Protein AF-0000000084394132 (afdb_homodimer)

InterPro domains:
  IPR012148 Aromatic prenyltransferase DMATS-type, fungi [PIRSF000509] (45-466)
  IPR017795 Aromatic prenyltransferase, NscD-like [PF11991] (63-429)
  IPR017795 Aromatic prenyltransferase, NscD-like [PTHR40627] (34-469)
  IPR017795 Aromatic prenyltransferase, NscD-like [TIGR03429] (52-465)
  IPR017795 Aromatic prenyltransferase, NscD-like [cd13929] (66-468)
  IPR033964 Aromatic prenyltransferase [SFLDS00036] (50-475)

Nearest PDB structures (foldseek):
  9iia-assembly1_A-2  TM=9.005E-01  e=2.130E-39  Fusarium tricinctum
  8daz-assembly3_C  TM=9.308E-01  e=4.602E-33  Fusarium fujikuroi
  8daz-assembly1_A  TM=9.105E-01  e=2.327E-33  Fusarium fujikuroi
  8db0-assembly2_B  TM=9.227E-01  e=5.677E-33  Fusarium fujikuroi
  4ld7-assembly3_K  TM=8.668E-01  e=6.028E-23  Aspergillus fischeri

Structure (mmCIF, N/CA/C/O backbone):
data_AF-0000000084394132-model_v1
#
loop_
_entity.id
_entity.type
_entity.pdbx_description
1 polymer 'Dimethylallyl tryptophan synthase 1'
#
loop_
_atom_site.group_PDB
_atom_site.id
_atom_site.type_symbol
_atom_site.label_atom_id
_atom_site.label_alt_id
_atom_site.label_comp_id
_atom_site.label_asym_id
_atom_site.label_entity_id
_atom_site.label_seq_id
_atom_site.pdbx_PDB_ins_code
_atom_site.Cartn_x
_atom_site.Cartn_y
_atom_site.Cartn_z
_atom_site.occupancy
_atom_site.B_iso_or_equiv
_atom_site.auth_seq_id
_atom_site.auth_comp_id
_atom_site.auth_asym_id
_atom_site.auth_atom_id
_atom_site.pdbx_PDB_model_num
ATOM 1 N N . MET A 1 1 ? 49.688 32.594 36.031 1 22.62 1 MET A N 1
ATOM 2 C CA . MET A 1 1 ? 49.781 32.875 34.594 1 22.62 1 MET A CA 1
ATOM 3 C C . MET A 1 1 ? 49.219 31.719 33.781 1 22.62 1 MET A C 1
ATOM 5 O O . MET A 1 1 ? 49.969 30.828 33.375 1 22.62 1 MET A O 1
ATOM 9 N N . MET A 1 2 ? 48.125 31.141 34.156 1 24.2 2 MET A N 1
ATOM 10 C CA . MET A 1 2 ? 47.5 29.875 33.812 1 24.2 2 MET A CA 1
ATOM 11 C C . MET A 1 2 ? 47.125 29.844 32.344 1 24.2 2 MET A C 1
ATOM 13 O O . MET A 1 2 ? 46.438 30.75 31.844 1 24.2 2 MET A O 1
ATOM 17 N N . GLU A 1 3 ? 47.969 29.25 31.5 1 19.81 3 GLU A N 1
ATOM 18 C CA . GLU A 1 3 ? 48 29.156 30.047 1 19.81 3 GLU A CA 1
ATOM 19 C C . GLU A 1 3 ? 46.688 28.609 29.484 1 19.81 3 GLU A C 1
ATOM 21 O O . GLU A 1 3 ? 46.156 27.625 30.016 1 19.81 3 GLU A O 1
ATOM 26 N N . ALA A 1 4 ? 45.938 29.469 28.688 1 22.06 4 ALA A N 1
ATOM 27 C CA . ALA A 1 4 ? 44.688 29.438 27.953 1 22.06 4 ALA A CA 1
ATOM 28 C C . ALA A 1 4 ? 44.656 28.281 26.953 1 22.06 4 ALA A C 1
ATOM 30 O O . ALA A 1 4 ? 45.469 28.25 26.031 1 22.06 4 ALA A O 1
ATOM 31 N N . THR A 1 5 ? 44.469 27.078 27.422 1 23.95 5 THR A N 1
ATOM 32 C CA . THR A 1 5 ? 44.469 25.875 26.594 1 23.95 5 THR A CA 1
ATOM 33 C C . THR A 1 5 ? 43.594 26.078 25.359 1 23.95 5 THR A C 1
ATOM 35 O O . THR A 1 5 ? 42.5 26.625 25.453 1 23.95 5 THR A O 1
ATOM 38 N N . SER A 1 6 ? 44.188 26.109 24.156 1 23.19 6 SER A N 1
ATOM 39 C CA . SER A 1 6 ? 43.812 26.328 22.766 1 23.19 6 SER A CA 1
ATOM 40 C C . SER A 1 6 ? 42.625 25.453 22.359 1 23.19 6 SER A C 1
ATOM 42 O O . SER A 1 6 ? 42.656 24.234 22.562 1 23.19 6 SER A O 1
ATOM 44 N N . THR A 1 7 ? 41.375 26.016 22.312 1 24.06 7 THR A N 1
ATOM 45 C CA . THR A 1 7 ? 40.062 25.531 21.953 1 24.06 7 THR A CA 1
ATOM 46 C C . THR A 1 7 ? 40.062 24.922 20.547 1 24.06 7 THR A C 1
ATOM 48 O O . THR A 1 7 ? 40.406 25.594 19.578 1 24.06 7 THR A O 1
ATOM 51 N N . ASP A 1 8 ? 40.438 23.672 20.422 1 22.8 8 ASP A N 1
ATOM 52 C CA . ASP A 1 8 ? 40.562 22.875 19.203 1 22.8 8 ASP A CA 1
ATOM 53 C C . ASP A 1 8 ? 39.344 23.078 18.297 1 22.8 8 ASP A C 1
ATOM 55 O O . ASP A 1 8 ? 38.188 22.938 18.734 1 22.8 8 ASP A O 1
ATOM 59 N N . GLN A 1 9 ? 39.375 23.891 17.203 1 22.36 9 GLN A N 1
ATOM 60 C CA . GLN A 1 9 ? 38.469 24.312 16.141 1 22.36 9 GLN A CA 1
ATOM 61 C C . GLN A 1 9 ? 37.938 23.109 15.367 1 22.36 9 GLN A C 1
ATOM 63 O O . GLN A 1 9 ? 38.719 22.297 14.867 1 22.36 9 GLN A O 1
ATOM 68 N N . PHE A 1 10 ? 36.844 22.531 15.766 1 23.08 10 PHE A N 1
ATOM 69 C CA . PHE A 1 10 ? 36.188 21.406 15.109 1 23.08 10 PHE A CA 1
ATOM 70 C C . PHE A 1 10 ? 36.031 21.672 13.617 1 23.08 10 PHE A C 1
ATOM 72 O O . PHE A 1 10 ? 35.531 22.734 13.219 1 23.08 10 PHE A O 1
ATOM 79 N N . PRO A 1 11 ? 36.844 21.125 12.742 1 24.45 11 PRO A N 1
ATOM 80 C CA . PRO A 1 11 ? 36.812 21.375 11.297 1 24.45 11 PRO A CA 1
ATOM 81 C C . PRO A 1 11 ? 35.438 21.172 10.688 1 24.45 11 PRO A C 1
ATOM 83 O O . PRO A 1 11 ? 34.719 20.25 11.086 1 24.45 11 PRO A O 1
ATOM 86 N N . LEU A 1 12 ? 34.812 22.234 10.164 1 23.97 12 LEU A N 1
ATOM 87 C CA . LEU A 1 12 ? 33.531 22.391 9.453 1 23.97 12 LEU A CA 1
ATOM 88 C C . LEU A 1 12 ? 33.5 21.5 8.219 1 23.97 12 LEU A C 1
ATOM 90 O O . LEU A 1 12 ? 34.375 21.578 7.359 1 23.97 12 LEU A O 1
ATOM 94 N N . TRP A 1 13 ? 33.125 20.219 8.391 1 22.02 13 TRP A N 1
ATOM 95 C CA . TRP A 1 13 ? 33 19.297 7.273 1 22.02 13 TRP A CA 1
ATOM 96 C C . TRP A 1 13 ? 32.188 19.922 6.137 1 22.02 13 TRP A C 1
ATOM 98 O O . TRP A 1 13 ? 31.094 20.422 6.359 1 22.02 13 TRP A O 1
ATOM 108 N N . ASP A 1 14 ? 32.812 20.422 5.098 1 23.72 14 ASP A N 1
ATOM 109 C CA . ASP A 1 14 ? 32.312 21.031 3.869 1 23.72 14 ASP A CA 1
ATOM 110 C C . ASP A 1 14 ? 31.469 20.031 3.076 1 23.72 14 ASP A C 1
ATOM 112 O O . ASP A 1 14 ? 31.969 18.984 2.656 1 23.72 14 ASP A O 1
ATOM 116 N N . SER A 1 15 ? 30.281 19.812 3.432 1 22.33 15 SER A N 1
ATOM 117 C CA . SER A 1 15 ? 29.438 18.906 2.648 1 22.33 15 SER A CA 1
ATOM 118 C C . SER A 1 15 ? 29.375 19.344 1.186 1 22.33 15 SER A C 1
ATOM 120 O O . SER A 1 15 ? 29.109 20.516 0.887 1 22.33 15 SER A O 1
ATOM 122 N N . PRO A 1 16 ? 30.125 18.703 0.21 1 23.73 16 PRO A N 1
ATOM 123 C CA . PRO A 1 16 ? 30.344 19.125 -1.18 1 23.73 16 PRO A CA 1
ATOM 124 C C . PRO A 1 16 ? 29.031 19.312 -1.941 1 23.73 16 PRO A C 1
ATOM 126 O O . PRO A 1 16 ? 29.047 19.625 -3.135 1 23.73 16 PRO A O 1
ATOM 129 N N . PHE A 1 17 ? 28.062 18.625 -1.568 1 24.53 17 PHE A N 1
ATOM 130 C CA . PHE A 1 17 ? 26.969 18.516 -2.541 1 24.53 17 PHE A CA 1
ATOM 131 C C . PHE A 1 17 ? 26.281 19.859 -2.723 1 24.53 17 PHE A C 1
ATOM 133 O O . PHE A 1 17 ? 25.328 20.172 -1.999 1 24.53 17 PHE A O 1
ATOM 140 N N . ARG A 1 18 ? 27 20.984 -2.932 1 20.28 18 ARG A N 1
ATOM 141 C CA . ARG A 1 18 ? 26.484 22.359 -2.986 1 20.28 18 ARG A CA 1
ATOM 142 C C . ARG A 1 18 ? 25.406 22.484 -4.055 1 20.28 18 ARG A C 1
ATOM 144 O O . ARG A 1 18 ? 24.422 23.203 -3.867 1 20.28 18 ARG A O 1
ATOM 151 N N . GLY A 1 19 ? 25.766 22.219 -5.312 1 19.81 19 GLY A N 1
ATOM 152 C CA . GLY A 1 19 ? 25.422 23.188 -6.344 1 19.81 19 GLY A CA 1
ATOM 153 C C . GLY A 1 19 ? 23.953 23.172 -6.703 1 19.81 19 GLY A C 1
ATOM 154 O O . GLY A 1 19 ? 23.328 24.234 -6.812 1 19.81 19 GLY A O 1
ATOM 155 N N . LYS A 1 20 ? 23.516 22.125 -7.406 1 23.83 20 LYS A N 1
ATOM 156 C CA . LYS A 1 20 ? 22.578 22.375 -8.508 1 23.83 20 LYS A CA 1
ATOM 157 C C . LYS A 1 20 ? 21.156 22.578 -7.984 1 23.83 20 LYS A C 1
ATOM 159 O O . LYS A 1 20 ? 20.188 22.156 -8.625 1 23.83 20 LYS A O 1
ATOM 164 N N . THR A 1 21 ? 21.047 22.875 -6.746 1 21.09 21 THR A N 1
ATOM 165 C CA . THR A 1 21 ? 19.703 22.625 -6.258 1 21.09 21 THR A CA 1
ATOM 166 C C . THR A 1 21 ? 18.719 23.656 -6.801 1 21.09 21 THR A C 1
ATOM 168 O O . THR A 1 21 ? 17.547 23.656 -6.449 1 21.09 21 THR A O 1
ATOM 171 N N . LYS A 1 22 ? 19.297 24.875 -7.246 1 19.45 22 LYS A N 1
ATOM 172 C CA . LYS A 1 22 ? 18.391 25.969 -6.973 1 19.45 22 LYS A CA 1
ATOM 173 C C . LYS A 1 22 ? 17.078 25.812 -7.75 1 19.45 22 LYS A C 1
ATOM 175 O O . LYS A 1 22 ? 15.992 25.938 -7.18 1 19.45 22 LYS A O 1
ATOM 180 N N . SER A 1 23 ? 17.125 26.359 -9.016 1 21.06 23 SER A N 1
ATOM 181 C CA . SER A 1 23 ? 16.234 27.344 -9.617 1 21.06 23 SER A CA 1
ATOM 182 C C . SER A 1 23 ? 14.984 26.672 -10.188 1 21.06 23 SER A C 1
ATOM 184 O O . SER A 1 23 ? 14.125 27.344 -10.773 1 21.06 23 SER A O 1
ATOM 186 N N . TRP A 1 24 ? 15.086 25.375 -10.195 1 23.47 24 TRP A N 1
ATOM 187 C CA . TRP A 1 24 ? 14.141 24.906 -11.211 1 23.47 24 TRP A CA 1
ATOM 188 C C . TRP A 1 24 ? 12.703 25.094 -10.742 1 23.47 24 TRP A C 1
ATOM 190 O O . TRP A 1 24 ? 11.766 24.609 -11.375 1 23.47 24 TRP A O 1
ATOM 200 N N . MET A 1 25 ? 12.633 25.812 -9.547 1 21.81 25 MET A N 1
ATOM 201 C CA . MET A 1 25 ? 11.273 25.594 -9.055 1 21.81 25 MET A CA 1
ATOM 202 C C . MET A 1 25 ? 10.25 26.219 -10 1 21.81 25 MET A C 1
ATOM 204 O O . MET A 1 25 ? 9.172 25.656 -10.203 1 21.81 25 MET A O 1
ATOM 208 N N . TYR A 1 26 ? 10.539 27.562 -10.258 1 20.8 26 TYR A N 1
ATOM 209 C CA . TYR A 1 26 ? 9.352 28.344 -10.578 1 20.8 26 TYR A CA 1
ATOM 210 C C . TYR A 1 26 ? 8.984 28.219 -12.047 1 20.8 26 TYR A C 1
ATOM 212 O O . TYR A 1 26 ? 8.086 28.906 -12.539 1 20.8 26 TYR A O 1
ATOM 220 N N . LYS A 1 27 ? 9.969 27.797 -12.875 1 23.56 27 LYS A N 1
ATOM 221 C CA . LYS A 1 27 ? 9.648 28.328 -14.195 1 23.56 27 LYS A CA 1
ATOM 222 C C . LYS A 1 27 ? 8.352 27.719 -14.734 1 23.56 27 LYS A C 1
ATOM 224 O O . LYS A 1 27 ? 7.918 28.047 -15.836 1 23.56 27 LYS A O 1
ATOM 229 N N . GLY A 1 28 ? 8.102 26.516 -14.312 1 21.88 28 GLY A N 1
ATOM 230 C CA . GLY A 1 28 ? 7.434 25.828 -15.398 1 21.88 28 GLY A CA 1
ATOM 231 C C . GLY A 1 28 ? 6.023 26.328 -15.656 1 21.88 28 GLY A C 1
ATOM 232 O O . GLY A 1 28 ? 5.25 25.688 -16.375 1 21.88 28 GLY A O 1
ATOM 233 N N . ALA A 1 29 ? 5.531 27.297 -14.758 1 25.92 29 ALA A N 1
ATOM 234 C CA . ALA A 1 29 ? 4.121 27.438 -15.125 1 25.92 29 ALA A CA 1
ATOM 235 C C . ALA A 1 29 ? 3.973 28.141 -16.469 1 25.92 29 ALA A C 1
ATOM 237 O O . ALA A 1 29 ? 3.896 29.375 -16.516 1 25.92 29 ALA A O 1
ATOM 238 N N . GLY A 1 30 ? 4.855 27.891 -17.469 1 22.62 30 GLY A N 1
ATOM 239 C CA . GLY A 1 30 ? 4.52 28.625 -18.672 1 22.62 30 GLY A CA 1
ATOM 240 C C . GLY A 1 30 ? 3.059 28.516 -19.062 1 22.62 30 GLY A C 1
ATOM 241 O O . GLY A 1 30 ? 2.383 27.562 -18.656 1 22.62 30 GLY A O 1
ATOM 242 N N . ALA A 1 31 ? 2.605 29.672 -19.672 1 22.27 31 ALA A N 1
ATOM 243 C CA . ALA A 1 31 ? 1.27 30 -20.156 1 22.27 31 ALA A CA 1
ATOM 244 C C . ALA A 1 31 ? 0.803 28.969 -21.188 1 22.27 31 ALA A C 1
ATOM 246 O O . ALA A 1 31 ? 1.202 29.031 -22.359 1 22.27 31 ALA A O 1
ATOM 247 N N . THR A 1 32 ? 0.961 27.672 -21.016 1 25.55 32 THR A N 1
ATOM 248 C CA . THR A 1 32 ? 0.339 26.984 -22.141 1 25.55 32 THR A CA 1
ATOM 249 C C . THR A 1 32 ? -1.084 27.484 -22.359 1 25.55 32 THR A C 1
ATOM 251 O O . THR A 1 32 ? -1.834 27.688 -21.406 1 25.55 32 THR A O 1
ATOM 254 N N . GLU A 1 33 ? -1.238 28.188 -23.438 1 23.39 33 GLU A N 1
ATOM 255 C CA . GLU A 1 33 ? -2.5 28.594 -24.047 1 23.39 33 GLU A CA 1
ATOM 256 C C . GLU A 1 33 ? -3.535 27.469 -23.969 1 23.39 33 GLU A C 1
ATOM 258 O O . GLU A 1 33 ? -3.264 26.344 -24.359 1 23.39 33 GLU A O 1
ATOM 263 N N . SER A 1 34 ? -4.324 27.672 -22.922 1 24.11 34 SER A N 1
ATOM 264 C CA . SER A 1 34 ? -5.449 26.781 -22.625 1 24.11 34 SER A CA 1
ATOM 265 C C . SER A 1 34 ? -6.359 26.625 -23.844 1 24.11 34 SER A C 1
ATOM 267 O O . SER A 1 34 ? -7.059 27.562 -24.219 1 24.11 34 SER A O 1
ATOM 269 N N . LYS A 1 35 ? -5.941 26.078 -25.062 1 27.05 35 LYS A N 1
ATOM 270 C CA . LYS A 1 35 ? -7.059 25.625 -25.891 1 27.05 35 LYS A CA 1
ATOM 271 C C . LYS A 1 35 ? -8.148 24.984 -25.047 1 27.05 35 LYS A C 1
ATOM 273 O O . LYS A 1 35 ? -7.859 24.219 -24.125 1 27.05 35 LYS A O 1
ATOM 278 N N . SER A 1 36 ? -9.336 25.547 -25.031 1 22.42 36 SER A N 1
ATOM 279 C CA . SER A 1 36 ? -10.609 25.188 -24.422 1 22.42 36 SER A CA 1
ATOM 280 C C . SER A 1 36 ? -10.875 23.688 -24.547 1 22.42 36 SER A C 1
ATOM 282 O O . SER A 1 36 ? -11.367 23.219 -25.578 1 22.42 36 SER A O 1
ATOM 284 N N . LYS A 1 37 ? -9.797 22.891 -24.391 1 28.23 37 LYS A N 1
ATOM 285 C CA . LYS A 1 37 ? -10.297 21.516 -24.469 1 28.23 37 LYS A CA 1
ATOM 286 C C . LYS A 1 37 ? -11.5 21.328 -23.547 1 28.23 37 LYS A C 1
ATOM 288 O O . LYS A 1 37 ? -11.562 21.906 -22.453 1 28.23 37 LYS A O 1
ATOM 293 N N . SER A 1 38 ? -12.586 20.906 -24.125 1 25.91 38 SER A N 1
ATOM 294 C CA . SER A 1 38 ? -13.844 20.453 -23.531 1 25.91 38 SER A CA 1
ATOM 295 C C . SER A 1 38 ? -13.617 19.719 -22.219 1 25.91 38 SER A C 1
ATOM 297 O O . SER A 1 38 ? -12.688 18.906 -22.109 1 25.91 38 SER A O 1
ATOM 299 N N . THR A 1 39 ? -13.836 20.438 -21.125 1 31.34 39 THR A N 1
ATOM 300 C CA . THR A 1 39 ? -13.93 19.922 -19.766 1 31.34 39 THR A CA 1
ATOM 301 C C . THR A 1 39 ? -14.5 18.5 -19.75 1 31.34 39 THR A C 1
ATOM 303 O O . THR A 1 39 ? -15.711 18.312 -19.781 1 31.34 39 THR A O 1
ATOM 306 N N . SER A 1 40 ? -13.977 17.703 -20.656 1 29.45 40 SER A N 1
ATOM 307 C CA . SER A 1 40 ? -14.453 16.328 -20.438 1 29.45 40 SER A CA 1
ATOM 308 C C . SER A 1 40 ? -14.352 15.938 -18.969 1 29.45 40 SER A C 1
ATOM 310 O O . SER A 1 40 ? -13.312 16.141 -18.328 1 29.45 40 SER A O 1
ATOM 312 N N . LYS A 1 41 ? -15.453 16.016 -18.344 1 33.72 41 LYS A N 1
ATOM 313 C CA . LYS A 1 41 ? -15.625 15.461 -17 1 33.72 41 LYS A CA 1
ATOM 314 C C . LYS A 1 41 ? -14.75 14.227 -16.812 1 33.72 41 LYS A C 1
ATOM 316 O O . LYS A 1 41 ? -14.789 13.297 -17.625 1 33.72 41 LYS A O 1
ATOM 321 N N . PRO A 1 42 ? -13.57 14.484 -16.156 1 34.56 42 PRO A N 1
ATOM 322 C CA . PRO A 1 42 ? -12.945 13.188 -15.906 1 34.56 42 PRO A CA 1
ATOM 323 C C . PRO A 1 42 ? -13.969 12.078 -15.656 1 34.56 42 PRO A C 1
ATOM 325 O O . PRO A 1 42 ? -14.922 12.273 -14.898 1 34.56 42 PRO A O 1
ATOM 328 N N . GLU A 1 43 ? -14.445 11.438 -16.547 1 33.47 43 GLU A N 1
ATOM 329 C CA . GLU A 1 43 ? -15.227 10.227 -16.312 1 33.47 43 GLU A CA 1
ATOM 330 C C . GLU A 1 43 ? -14.742 9.5 -15.062 1 33.47 43 GLU A C 1
ATOM 332 O O . GLU A 1 43 ? -13.617 8.984 -15.031 1 33.47 43 GLU A O 1
ATOM 337 N N . HIS A 1 44 ? -14.977 10.078 -13.867 1 37.91 44 HIS A N 1
ATOM 338 C CA . HIS A 1 44 ? -14.812 9.406 -12.578 1 37.91 44 HIS A CA 1
ATOM 339 C C . HIS A 1 44 ? -15.156 7.926 -12.688 1 37.91 44 HIS A C 1
ATOM 341 O O . HIS A 1 44 ? -16.328 7.562 -12.766 1 37.91 44 HIS A O 1
ATOM 347 N N . ASP A 1 45 ? -14.586 7.238 -13.469 1 40 45 ASP A N 1
ATOM 348 C CA . ASP A 1 45 ? -14.828 5.812 -13.273 1 40 45 ASP A CA 1
ATOM 349 C C . ASP A 1 45 ? -14.93 5.469 -11.789 1 40 45 ASP A C 1
ATOM 351 O O . ASP A 1 45 ? -14.211 6.031 -10.969 1 40 45 ASP A O 1
ATOM 355 N N . GLY A 1 46 ? -16.062 5.199 -11.234 1 44.72 46 GLY A N 1
ATOM 356 C CA . GLY A 1 46 ? -16.656 4.824 -9.969 1 44.72 46 GLY A CA 1
ATOM 357 C C . GLY A 1 46 ? -15.695 4.117 -9.039 1 44.72 46 GLY A C 1
ATOM 358 O O . GLY A 1 46 ? -16.094 3.59 -8 1 44.72 46 GLY A O 1
ATOM 359 N N . THR A 1 47 ? -14.523 3.73 -9.5 1 54.19 47 THR A N 1
ATOM 360 C CA . THR A 1 47 ? -13.773 2.867 -8.602 1 54.19 47 THR A CA 1
ATOM 361 C C . THR A 1 47 ? -13.133 3.684 -7.48 1 54.19 47 THR A C 1
ATOM 363 O O . THR A 1 47 ? -12.406 4.648 -7.738 1 54.19 47 THR A O 1
ATOM 366 N N . LEU A 1 48 ? -13.609 3.652 -6.211 1 75.69 48 LEU A N 1
ATOM 367 C CA . LEU A 1 48 ? -13.164 4.332 -5 1 75.69 48 LEU A CA 1
ATOM 368 C C . LEU A 1 48 ? -11.766 3.891 -4.605 1 75.69 48 LEU A C 1
ATOM 370 O O . LEU A 1 48 ? -11.508 2.697 -4.43 1 75.69 48 LEU A O 1
ATOM 374 N N . VAL A 1 49 ? -10.766 4.824 -4.734 1 89.38 49 VAL A N 1
ATOM 375 C CA . VAL A 1 49 ? -9.359 4.633 -4.414 1 89.38 49 VAL A CA 1
ATOM 376 C C . VAL A 1 49 ? -9.219 3.986 -3.037 1 89.38 49 VAL A C 1
ATOM 378 O O . VAL A 1 49 ? -8.391 3.092 -2.842 1 89.38 49 VAL A O 1
ATOM 381 N N . PHE A 1 50 ? -10.117 4.34 -2.143 1 93.25 50 PHE A N 1
ATOM 382 C CA . PHE A 1 50 ? -9.938 3.906 -0.762 1 93.25 50 PHE A CA 1
ATOM 383 C C . PHE A 1 50 ? -10.117 2.396 -0.642 1 93.25 50 PHE A C 1
ATOM 385 O O . PHE A 1 50 ? -9.258 1.707 -0.093 1 93.25 50 PHE A O 1
ATOM 392 N N . PRO A 1 51 ? -11.172 1.826 -1.203 1 90.5 51 PRO A N 1
ATOM 393 C CA . PRO A 1 51 ? -11.297 0.369 -1.111 1 90.5 51 PRO A CA 1
ATOM 394 C C . PRO A 1 51 ? -10.141 -0.364 -1.79 1 90.5 51 PRO A C 1
ATOM 396 O O . PRO A 1 51 ? -9.703 -1.415 -1.312 1 90.5 51 PRO A O 1
ATOM 399 N N . SER A 1 52 ? -9.734 0.136 -2.85 1 90.31 52 SER A N 1
ATOM 400 C CA . SER A 1 52 ? -8.633 -0.473 -3.596 1 90.31 52 SER A CA 1
ATOM 401 C C . SER A 1 52 ? -7.344 -0.469 -2.783 1 90.31 52 SER A C 1
ATOM 403 O O . SER A 1 52 ? -6.652 -1.486 -2.701 1 90.31 52 SER A O 1
ATOM 405 N N . VAL A 1 53 ? -6.996 0.688 -2.162 1 92.56 53 VAL A N 1
ATOM 406 C CA . VAL A 1 53 ? -5.781 0.812 -1.367 1 92.56 53 VAL A CA 1
ATOM 407 C C . VAL A 1 53 ? -5.891 -0.054 -0.115 1 92.56 53 VAL A C 1
ATOM 409 O O . VAL A 1 53 ? -4.914 -0.679 0.303 1 92.56 53 VAL A O 1
ATOM 412 N N . SER A 1 54 ? -7.035 -0.119 0.437 1 93.75 54 SER A N 1
ATOM 413 C CA . SER A 1 54 ? -7.242 -0.751 1.735 1 93.75 54 SER A CA 1
ATOM 414 C C . SER A 1 54 ? -7.297 -2.27 1.609 1 93.75 54 SER A C 1
ATOM 416 O O . SER A 1 54 ? -7.047 -2.988 2.578 1 93.75 54 SER A O 1
ATOM 418 N N . LYS A 1 55 ? -7.602 -2.746 0.451 1 92.44 55 LYS A N 1
ATOM 419 C CA . LYS A 1 55 ? -7.973 -4.141 0.218 1 92.44 55 LYS A CA 1
ATOM 420 C C . LYS A 1 55 ? -6.914 -5.09 0.766 1 92.44 55 LYS A C 1
ATOM 422 O O . LYS A 1 55 ? -7.238 -6.082 1.422 1 92.44 55 LYS A O 1
ATOM 427 N N . TRP A 1 56 ? -5.613 -4.82 0.535 1 92.19 56 TRP A N 1
ATOM 428 C CA . TRP A 1 56 ? -4.57 -5.777 0.887 1 92.19 56 TRP A CA 1
ATOM 429 C C . TRP A 1 56 ? -3.664 -5.219 1.979 1 92.19 56 TRP A C 1
ATOM 431 O O . TRP A 1 56 ? -2.637 -5.816 2.307 1 92.19 56 TRP A O 1
ATOM 441 N N . LEU A 1 57 ? -4.035 -4.031 2.525 1 94.25 57 LEU A N 1
ATOM 442 C CA . LEU A 1 57 ? -3.316 -3.541 3.695 1 94.25 57 LEU A CA 1
ATOM 443 C C . LEU A 1 57 ? -3.643 -4.383 4.926 1 94.25 57 LEU A C 1
ATOM 445 O O . LEU A 1 57 ? -4.809 -4.707 5.168 1 94.25 57 LEU A O 1
ATOM 449 N N . PRO A 1 58 ? -2.627 -4.812 5.66 1 91.19 58 PRO A N 1
ATOM 450 C CA . PRO A 1 58 ? -2.889 -5.664 6.82 1 91.19 58 PRO A CA 1
ATOM 451 C C . PRO A 1 58 ? -3.586 -4.914 7.953 1 91.19 58 PRO A C 1
ATOM 453 O O . PRO A 1 58 ? -3.354 -3.719 8.148 1 91.19 58 PRO A O 1
ATOM 456 N N . PRO A 1 59 ? -4.422 -5.68 8.695 1 89.31 59 PRO A N 1
ATOM 457 C CA . PRO A 1 59 ? -4.91 -5.078 9.938 1 89.31 59 PRO A CA 1
ATOM 458 C C . PRO A 1 59 ? -3.789 -4.801 10.938 1 89.31 59 PRO A C 1
ATOM 460 O O . PRO A 1 59 ? -2.762 -5.484 10.93 1 89.31 59 PRO A O 1
ATOM 463 N N . ARG A 1 60 ? -3.99 -3.795 11.641 1 92.62 60 ARG A N 1
ATOM 464 C CA . ARG A 1 60 ? -3.051 -3.422 12.695 1 92.62 60 ARG A CA 1
ATOM 465 C C . ARG A 1 60 ? -3.666 -3.621 14.078 1 92.62 60 ARG A C 1
ATOM 467 O O . ARG A 1 60 ? -4.359 -4.609 14.312 1 92.62 60 ARG A O 1
ATOM 474 N N . ASP A 1 61 ? -3.461 -2.814 15.008 1 91.31 61 ASP A N 1
ATOM 475 C CA . ASP A 1 61 ? -4.09 -2.893 16.328 1 91.31 61 ASP A CA 1
ATOM 476 C C . ASP A 1 61 ? -5.449 -2.199 16.328 1 91.31 61 ASP A C 1
ATOM 478 O O . ASP A 1 61 ? -5.805 -1.517 15.359 1 91.31 61 ASP A O 1
ATOM 482 N N . GLU A 1 62 ? -6.246 -2.355 17.328 1 91.06 62 GLU A N 1
ATOM 483 C CA . GLU A 1 62 ? -7.613 -1.854 17.391 1 91.06 62 GLU A CA 1
ATOM 484 C C . GLU A 1 62 ? -7.656 -0.337 17.234 1 91.06 62 GLU A C 1
ATOM 486 O O . GLU A 1 62 ? -8.586 0.205 16.641 1 91.06 62 GLU A O 1
ATOM 491 N N . HIS A 1 63 ? -6.645 0.368 17.75 1 92.62 63 HIS A N 1
ATOM 492 C CA . HIS A 1 63 ? -6.613 1.824 17.672 1 92.62 63 HIS A CA 1
ATOM 493 C C . HIS A 1 63 ? -6.34 2.283 16.234 1 92.62 63 HIS A C 1
ATOM 495 O O . HIS A 1 63 ? -7.082 3.1 15.688 1 92.62 63 HIS A O 1
ATOM 501 N N . SER A 1 64 ? -5.277 1.677 15.625 1 95.62 64 SER A N 1
ATOM 502 C CA . SER A 1 64 ? -4.914 2.029 14.258 1 95.62 64 SER A CA 1
ATOM 503 C C . SER A 1 64 ? -6.031 1.676 13.281 1 95.62 64 SER A C 1
ATOM 505 O O . SER A 1 64 ? -6.297 2.422 12.336 1 95.62 64 SER A O 1
ATOM 507 N N . ASP A 1 65 ? -6.664 0.534 13.523 1 95.06 65 ASP A N 1
ATOM 508 C CA . ASP A 1 65 ? -7.742 0.118 12.633 1 95.06 65 ASP A CA 1
ATOM 509 C C . ASP A 1 65 ? -8.93 1.07 12.727 1 95.06 65 ASP A C 1
ATOM 511 O O . ASP A 1 65 ? -9.57 1.37 11.719 1 95.06 65 ASP A O 1
ATOM 515 N N . TYR A 1 66 ? -9.305 1.545 13.914 1 94.69 66 TYR A N 1
ATOM 516 C CA . TYR A 1 66 ? -10.359 2.537 14.07 1 94.69 66 TYR A CA 1
ATOM 517 C C . TYR A 1 66 ? -10.039 3.807 13.289 1 94.69 66 TYR A C 1
ATOM 519 O O . TYR A 1 66 ? -10.875 4.297 12.523 1 94.69 66 TYR A O 1
ATOM 527 N N . TRP A 1 67 ? -8.82 4.336 13.484 1 96.94 67 TRP A N 1
ATOM 528 C CA . TRP A 1 67 ? -8.43 5.602 12.867 1 96.94 67 TRP A CA 1
ATOM 529 C C . TRP A 1 67 ? -8.359 5.469 11.352 1 96.94 67 TRP A C 1
ATOM 531 O O . TRP A 1 67 ? -8.719 6.391 10.617 1 96.94 67 TRP A O 1
ATOM 541 N N . TRP A 1 68 ? -7.855 4.297 10.805 1 97.5 68 TRP A N 1
ATOM 542 C CA . TRP A 1 68 ? -7.793 4.078 9.359 1 97.5 68 TRP A CA 1
ATOM 543 C C . TRP A 1 68 ? -9.195 4.027 8.758 1 97.5 68 TRP A C 1
ATOM 545 O O . TRP A 1 68 ? -9.438 4.602 7.695 1 97.5 68 TRP A O 1
ATOM 555 N N . ASN A 1 69 ? -10.086 3.395 9.453 1 95.06 69 ASN A N 1
ATOM 556 C CA . ASN A 1 69 ? -11.445 3.256 8.953 1 95.06 69 ASN A CA 1
ATOM 557 C C . ASN A 1 69 ? -12.18 4.598 8.938 1 95.06 69 ASN A C 1
ATOM 559 O O . ASN A 1 69 ? -13.078 4.809 8.125 1 95.06 69 ASN A O 1
ATOM 563 N N . MET A 1 70 ? -11.758 5.496 9.758 1 95.75 70 MET A N 1
ATOM 564 C CA . MET A 1 70 ? -12.352 6.828 9.766 1 95.75 70 MET A CA 1
ATOM 565 C C . MET A 1 70 ? -11.633 7.754 8.789 1 95.75 70 MET A C 1
ATOM 567 O O . MET A 1 70 ? -12.227 8.234 7.828 1 95.75 70 MET A O 1
ATOM 571 N N . ALA A 1 71 ? -10.305 7.953 9.008 1 97.88 71 ALA A N 1
ATOM 572 C CA . ALA A 1 71 ? -9.539 8.992 8.328 1 97.88 71 ALA A CA 1
ATOM 573 C C . ALA A 1 71 ? -9.219 8.586 6.891 1 97.88 71 ALA A C 1
ATOM 575 O O . ALA A 1 71 ? -9.102 9.445 6.008 1 97.88 71 ALA A O 1
ATOM 576 N N . GLY A 1 72 ? -9.031 7.227 6.672 1 97.44 72 GLY A N 1
ATOM 577 C CA . GLY A 1 72 ? -8.727 6.754 5.332 1 97.44 72 GLY A CA 1
ATOM 578 C C . GLY A 1 72 ? -9.703 7.258 4.285 1 97.44 72 GLY A C 1
ATOM 579 O O . GLY A 1 72 ? -9.312 7.953 3.346 1 97.44 72 GLY A O 1
ATOM 580 N N . PRO A 1 73 ? -10.992 6.961 4.477 1 97.12 73 PRO A N 1
ATOM 581 C CA . PRO A 1 73 ? -11.992 7.457 3.529 1 97.12 73 PRO A CA 1
ATOM 582 C C . PRO A 1 73 ? -12.023 8.984 3.445 1 97.12 73 PRO A C 1
ATOM 584 O O . PRO A 1 73 ? -12.312 9.539 2.385 1 97.12 73 PRO A O 1
ATOM 587 N N . HIS A 1 74 ? -11.766 9.711 4.566 1 98.38 74 HIS A N 1
ATOM 588 C CA . HIS A 1 74 ? -11.711 11.164 4.551 1 98.38 74 HIS A CA 1
ATOM 589 C C . HIS A 1 74 ? -10.648 11.672 3.58 1 98.38 74 HIS A C 1
ATOM 591 O O . HIS A 1 74 ? -10.93 12.492 2.709 1 98.38 74 HIS A O 1
ATOM 597 N N . PHE A 1 75 ? -9.453 11.125 3.717 1 98.5 75 PHE A N 1
ATOM 598 C CA . PHE A 1 75 ? -8.336 11.555 2.877 1 98.5 75 PHE A CA 1
ATOM 599 C C . PHE A 1 75 ? -8.586 11.18 1.421 1 98.5 75 PHE A C 1
ATOM 601 O O . PHE A 1 75 ? -8.266 11.953 0.514 1 98.5 75 PHE A O 1
ATOM 608 N N . ALA A 1 76 ? -9.086 9.961 1.213 1 97.62 76 ALA A N 1
ATOM 609 C CA . ALA A 1 76 ? -9.406 9.562 -0.156 1 97.62 76 ALA A CA 1
ATOM 610 C C . ALA A 1 76 ? -10.344 10.562 -0.814 1 97.62 76 ALA A C 1
ATOM 612 O O . ALA A 1 76 ? -10.148 10.945 -1.97 1 97.62 76 ALA A O 1
ATOM 613 N N . THR A 1 77 ? -11.352 11 -0.122 1 97.88 77 THR A N 1
ATOM 614 C CA . THR A 1 77 ? -12.328 11.961 -0.623 1 97.88 77 THR A CA 1
ATOM 615 C C . THR A 1 77 ? -11.688 13.32 -0.843 1 97.88 77 THR A C 1
ATOM 617 O O . THR A 1 77 ? -11.914 13.969 -1.869 1 97.88 77 THR A O 1
ATOM 620 N N . LEU A 1 78 ? -10.922 13.781 0.119 1 98.62 78 LEU A N 1
ATOM 621 C CA . LEU A 1 78 ? -10.25 15.07 0.021 1 98.62 78 LEU A CA 1
ATOM 622 C C . LEU A 1 78 ? -9.352 15.125 -1.209 1 98.62 78 LEU A C 1
ATOM 624 O O . LEU A 1 78 ? -9.414 16.078 -1.988 1 98.62 78 LEU A O 1
ATOM 628 N N . PHE A 1 79 ? -8.539 14.102 -1.388 1 98.06 79 PHE A N 1
ATOM 629 C CA . PHE A 1 79 ? -7.598 14.086 -2.504 1 98.06 79 PHE A CA 1
ATOM 630 C C . PHE A 1 79 ? -8.344 14.016 -3.834 1 98.06 79 PHE A C 1
ATOM 632 O O . PHE A 1 79 ? -7.996 14.727 -4.781 1 98.06 79 PHE A O 1
ATOM 639 N N . ARG A 1 80 ? -9.32 13.141 -3.91 1 97.19 80 ARG A N 1
ATOM 640 C CA . ARG A 1 80 ? -10.109 13.031 -5.129 1 97.19 80 ARG A CA 1
ATOM 641 C C . ARG A 1 80 ? -10.781 14.352 -5.473 1 97.19 80 ARG A C 1
ATOM 643 O O . ARG A 1 80 ? -10.672 14.836 -6.602 1 97.19 80 ARG A O 1
ATOM 650 N N . ASN A 1 81 ? -11.43 14.945 -4.461 1 98.06 81 ASN A N 1
ATOM 651 C CA . ASN A 1 81 ? -12.211 16.156 -4.672 1 98.06 81 ASN A CA 1
ATOM 652 C C . ASN A 1 81 ? -11.32 17.359 -4.969 1 98.06 81 ASN A C 1
ATOM 654 O O . ASN A 1 81 ? -11.742 18.297 -5.648 1 98.06 81 ASN A O 1
ATOM 658 N N . ALA A 1 82 ? -10.109 17.359 -4.48 1 98.25 82 ALA A N 1
ATOM 659 C CA . ALA A 1 82 ? -9.172 18.453 -4.734 1 98.25 82 ALA A CA 1
ATOM 660 C C . ALA A 1 82 ? -8.445 18.266 -6.062 1 98.25 82 ALA A C 1
ATOM 662 O O . ALA A 1 82 ? -7.617 19.094 -6.449 1 98.25 82 ALA A O 1
ATOM 663 N N . GLY A 1 83 ? -8.664 17.141 -6.707 1 96.81 83 GLY A N 1
ATOM 664 C CA . GLY A 1 83 ? -8.164 16.953 -8.062 1 96.81 83 GLY A CA 1
ATOM 665 C C . GLY A 1 83 ? -6.805 16.297 -8.109 1 96.81 83 GLY A C 1
ATOM 666 O O . GLY A 1 83 ? -6.07 16.438 -9.086 1 96.81 83 GLY A O 1
ATOM 667 N N . TYR A 1 84 ? -6.395 15.555 -7.145 1 96.38 84 TYR A N 1
ATOM 668 C CA . TYR A 1 84 ? -5.148 14.797 -7.188 1 96.38 84 TYR A CA 1
ATOM 669 C C . TYR A 1 84 ? -5.262 13.617 -8.156 1 96.38 84 TYR A C 1
ATOM 671 O O . TYR A 1 84 ? -6.316 12.992 -8.258 1 96.38 84 TYR A O 1
ATOM 679 N N . SER A 1 85 ? -4.148 13.328 -8.875 1 94.12 85 SER A N 1
ATOM 680 C CA . SER A 1 85 ? -4.141 12.172 -9.766 1 94.12 85 SER A CA 1
ATOM 681 C C . SER A 1 85 ? -4.277 10.875 -8.984 1 94.12 85 SER A C 1
ATOM 683 O O . SER A 1 85 ? -4.094 10.852 -7.77 1 94.12 85 SER A O 1
ATOM 685 N N . LEU A 1 86 ? -4.633 9.82 -9.648 1 92.19 86 LEU A N 1
ATOM 686 C CA . LEU A 1 86 ? -4.77 8.516 -9.016 1 92.19 86 LEU A CA 1
ATOM 687 C C . LEU A 1 86 ? -3.471 8.109 -8.32 1 92.19 86 LEU A C 1
ATOM 689 O O . LEU A 1 86 ? -3.492 7.602 -7.199 1 92.19 86 LEU A O 1
ATOM 693 N N . GLU A 1 87 ? -2.332 8.281 -8.977 1 91.94 87 GLU A N 1
ATOM 694 C CA . GLU A 1 87 ? -1.03 7.941 -8.406 1 91.94 87 GLU A CA 1
ATOM 695 C C . GLU A 1 87 ? -0.76 8.727 -7.133 1 91.94 87 GLU A C 1
ATOM 697 O O . GLU A 1 87 ? -0.28 8.172 -6.141 1 91.94 87 GLU A O 1
ATOM 702 N N . GLU A 1 88 ? -1.097 10.016 -7.199 1 94.94 88 GLU A N 1
ATOM 703 C CA . GLU A 1 88 ? -0.91 10.875 -6.035 1 94.94 88 GLU A CA 1
ATOM 704 C C . GLU A 1 88 ? -1.79 10.43 -4.871 1 94.94 88 GLU A C 1
ATOM 706 O O . GLU A 1 88 ? -1.366 10.469 -3.713 1 94.94 88 GLU A O 1
ATOM 711 N N . GLN A 1 89 ? -3.023 10.086 -5.184 1 96 89 GLN A N 1
ATOM 712 C CA . GLN A 1 89 ? -3.955 9.625 -4.16 1 96 89 GLN A CA 1
ATOM 713 C C . GLN A 1 89 ? -3.439 8.359 -3.475 1 96 89 GLN A C 1
ATOM 715 O O . GLN A 1 89 ? -3.436 8.273 -2.244 1 96 89 GLN A O 1
ATOM 720 N N . TYR A 1 90 ? -2.977 7.34 -4.27 1 93.94 90 TYR A N 1
ATOM 721 C CA . TYR A 1 90 ? -2.449 6.105 -3.703 1 93.94 90 TYR A CA 1
ATOM 722 C C . TYR A 1 90 ? -1.231 6.383 -2.828 1 93.94 90 TYR A C 1
ATOM 724 O O . TYR A 1 90 ? -1.123 5.852 -1.719 1 93.94 90 TYR A O 1
ATOM 732 N N . GLU A 1 91 ? -0.308 7.199 -3.332 1 94.12 91 GLU A N 1
ATOM 733 C CA . GLU A 1 91 ? 0.904 7.516 -2.584 1 94.12 91 GLU A CA 1
ATOM 734 C C . GLU A 1 91 ? 0.572 8.195 -1.259 1 94.12 91 GLU A C 1
ATOM 736 O O . GLU A 1 91 ? 1.113 7.828 -0.214 1 94.12 91 GLU A O 1
ATOM 741 N N . ALA A 1 92 ? -0.313 9.18 -1.337 1 96.81 92 ALA A N 1
ATOM 742 C CA . ALA A 1 92 ? -0.686 9.922 -0.138 1 96.81 92 ALA A CA 1
ATOM 743 C C . ALA A 1 92 ? -1.391 9.023 0.872 1 96.81 92 ALA A C 1
ATOM 745 O O . ALA A 1 92 ? -1.155 9.133 2.078 1 96.81 92 ALA A O 1
ATOM 746 N N . LEU A 1 93 ? -2.273 8.156 0.396 1 97.44 93 LEU A N 1
ATOM 747 C CA . LEU A 1 93 ? -3.016 7.277 1.293 1 97.44 93 LEU A CA 1
ATOM 748 C C . LEU A 1 93 ? -2.088 6.258 1.944 1 97.44 93 LEU A C 1
ATOM 750 O O . LEU A 1 93 ? -2.285 5.883 3.104 1 97.44 93 LEU A O 1
ATOM 754 N N . LEU A 1 94 ? -1.091 5.781 1.187 1 96.88 94 LEU A N 1
ATOM 755 C CA . LEU A 1 94 ? -0.112 4.875 1.774 1 96.88 94 LEU A CA 1
ATOM 756 C C . LEU A 1 94 ? 0.72 5.586 2.836 1 96.88 94 LEU A C 1
ATOM 758 O O . LEU A 1 94 ? 1.058 4.996 3.865 1 96.88 94 LEU A O 1
ATOM 762 N N . PHE A 1 95 ? 1.075 6.867 2.639 1 97.69 95 PHE A N 1
ATOM 763 C CA . PHE A 1 95 ? 1.729 7.664 3.668 1 97.69 95 PHE A CA 1
ATOM 764 C C . PHE A 1 95 ? 0.862 7.754 4.918 1 97.69 95 PHE A C 1
ATOM 766 O O . PHE A 1 95 ? 1.344 7.531 6.031 1 97.69 95 PHE A O 1
ATOM 773 N N . VAL A 1 96 ? -0.411 8.086 4.703 1 98.38 96 VAL A N 1
ATOM 774 C CA . VAL A 1 96 ? -1.334 8.242 5.82 1 98.38 96 VAL A CA 1
ATOM 775 C C . VAL A 1 96 ? -1.44 6.926 6.59 1 98.38 96 VAL A C 1
ATOM 777 O O . VAL A 1 96 ? -1.349 6.906 7.82 1 98.38 96 VAL A O 1
ATOM 780 N N . TYR A 1 97 ? -1.604 5.785 5.883 1 97.94 97 TYR A N 1
ATOM 781 C CA . TYR A 1 97 ? -1.781 4.484 6.523 1 97.94 97 TYR A CA 1
ATOM 782 C C . TYR A 1 97 ? -0.547 4.098 7.328 1 97.94 97 TYR A C 1
ATOM 784 O O . TYR A 1 97 ? -0.662 3.615 8.461 1 97.94 97 TYR A O 1
ATOM 792 N N . HIS A 1 98 ? 0.634 4.293 6.742 1 97.06 98 HIS A N 1
ATOM 793 C CA . HIS A 1 98 ? 1.836 3.727 7.344 1 97.06 98 HIS A CA 1
ATOM 794 C C . HIS A 1 98 ? 2.469 4.703 8.328 1 97.06 98 HIS A C 1
ATOM 796 O O . HIS A 1 98 ? 3.082 4.289 9.312 1 97.06 98 HIS A O 1
ATOM 802 N N . GLN A 1 99 ? 2.342 6.035 8.062 1 97.25 99 GLN A N 1
ATOM 803 C CA . GLN A 1 99 ? 3.066 7.008 8.875 1 97.25 99 GLN A CA 1
ATOM 804 C C . GLN A 1 99 ? 2.137 7.695 9.867 1 97.25 99 GLN A C 1
ATOM 806 O O . GLN A 1 99 ? 2.502 7.898 11.023 1 97.25 99 GLN A O 1
ATOM 811 N N . VAL A 1 100 ? 0.934 8 9.508 1 98.19 100 VAL A N 1
ATOM 812 C CA . VAL A 1 100 ? 0.055 8.867 10.281 1 98.19 100 VAL A CA 1
ATOM 813 C C . VAL A 1 100 ? -0.799 8.031 11.234 1 98.19 100 VAL A C 1
ATOM 815 O O . VAL A 1 100 ? -0.778 8.234 12.445 1 98.19 100 VAL A O 1
ATOM 818 N N . ILE A 1 101 ? -1.44 6.988 10.758 1 97.81 101 ILE A N 1
ATOM 819 C CA . ILE A 1 101 ? -2.498 6.234 11.422 1 97.81 101 ILE A CA 1
ATOM 820 C C . ILE A 1 101 ? -1.96 5.613 12.711 1 97.81 101 ILE A C 1
ATOM 822 O O . ILE A 1 101 ? -2.582 5.723 13.766 1 97.81 101 ILE A O 1
ATOM 826 N N . PRO A 1 102 ? -0.747 4.992 12.688 1 96.38 102 PRO A N 1
ATOM 827 C CA . PRO A 1 102 ? -0.285 4.316 13.906 1 96.38 102 PRO A CA 1
ATOM 828 C C . PRO A 1 102 ? 0.041 5.289 15.031 1 96.38 102 PRO A C 1
ATOM 830 O O . PRO A 1 102 ? 0.281 4.867 16.172 1 96.38 102 PRO A O 1
ATOM 833 N N . ARG A 1 103 ? -0.033 6.613 14.719 1 96.38 103 ARG A N 1
ATOM 834 C CA . ARG A 1 103 ? 0.442 7.598 15.688 1 96.38 103 ARG A CA 1
ATOM 835 C C . ARG A 1 103 ? -0.694 8.5 16.156 1 96.38 103 ARG A C 1
ATOM 837 O O . ARG A 1 103 ? -0.453 9.578 16.688 1 96.38 103 ARG A O 1
ATOM 844 N N . LEU A 1 104 ? -1.978 8.109 15.945 1 95.06 104 LEU A N 1
ATOM 845 C CA . LEU A 1 104 ? -3.117 8.953 16.297 1 95.06 104 LEU A CA 1
ATOM 846 C C . LEU A 1 104 ? -3.652 8.602 17.672 1 95.06 104 LEU A C 1
ATOM 848 O O . LEU A 1 104 ? -4.656 9.172 18.109 1 95.06 104 LEU A O 1
ATOM 852 N N . GLY A 1 105 ? -2.994 7.691 18.391 1 91.19 105 GLY A N 1
ATOM 853 C CA . GLY A 1 105 ? -3.328 7.41 19.781 1 91.19 105 GLY A CA 1
ATOM 854 C C . GLY A 1 105 ? -4.469 6.418 19.922 1 91.19 105 GLY A C 1
ATOM 855 O O . GLY A 1 105 ? -4.766 5.664 19 1 91.19 105 GLY A O 1
ATOM 856 N N . ALA A 1 106 ? -5.105 6.332 21.094 1 90 106 ALA A N 1
ATOM 857 C CA . ALA A 1 106 ? -6.125 5.348 21.438 1 90 106 ALA A CA 1
ATOM 858 C C . ALA A 1 106 ? -7.461 5.688 20.781 1 90 106 ALA A C 1
ATOM 860 O O . ALA A 1 106 ? -7.836 6.859 20.703 1 90 106 ALA A O 1
ATOM 861 N N . ALA A 1 107 ? -8.125 4.664 20.297 1 90.31 107 ALA A N 1
ATOM 862 C CA . ALA A 1 107 ? -9.477 4.816 19.75 1 90.31 107 ALA A CA 1
ATOM 863 C C . ALA A 1 107 ? -10.477 5.137 20.859 1 90.31 107 ALA A C 1
ATOM 865 O O . ALA A 1 107 ? -10.25 4.801 22.031 1 90.31 107 ALA A O 1
ATOM 866 N N . PRO A 1 108 ? -11.602 5.758 20.453 1 87.62 108 PRO A N 1
ATOM 867 C CA . PRO A 1 108 ? -12.633 6.02 21.469 1 87.62 108 PRO A CA 1
ATOM 868 C C . PRO A 1 108 ? -13.141 4.742 22.141 1 87.62 108 PRO A C 1
ATOM 870 O O . PRO A 1 108 ? -13.289 3.711 21.469 1 87.62 108 PRO A O 1
ATOM 873 N N . GLY A 1 109 ? -13.414 4.848 23.359 1 78.81 109 GLY A N 1
ATOM 874 C CA . GLY A 1 109 ? -14.008 3.746 24.094 1 78.81 109 GLY A CA 1
ATOM 875 C C . GLY A 1 109 ? -12.984 2.75 24.609 1 78.81 109 GLY A C 1
ATOM 876 O O . GLY A 1 109 ? -13.32 1.841 25.359 1 78.81 109 GLY A O 1
ATOM 877 N N . SER A 1 110 ? -11.781 2.895 24.234 1 74.56 110 SER A N 1
ATOM 878 C CA . SER A 1 110 ? -10.75 1.997 24.734 1 74.56 110 SER A CA 1
ATOM 879 C C . SER A 1 110 ? -10.336 2.367 26.156 1 74.56 110 SER A C 1
ATOM 881 O O . SER A 1 110 ? -10.531 3.504 26.578 1 74.56 110 SER A O 1
ATOM 883 N N . SER A 1 111 ? -9.938 1.362 26.844 1 64.44 111 SER A N 1
ATOM 884 C CA . SER A 1 111 ? -9.414 1.619 28.172 1 64.44 111 SER A CA 1
ATOM 885 C C . SER A 1 111 ? -8.281 2.635 28.141 1 64.44 111 SER A C 1
ATOM 887 O O . SER A 1 111 ? -8.18 3.492 29.031 1 64.44 111 SER A O 1
ATOM 889 N N . ASP A 1 112 ? -7.645 2.609 27.125 1 59.31 112 ASP A N 1
ATOM 890 C CA . ASP A 1 112 ? -6.5 3.5 26.969 1 59.31 112 ASP A CA 1
ATOM 891 C C . ASP A 1 112 ? -6.949 4.938 26.734 1 59.31 112 ASP A C 1
ATOM 893 O O . ASP A 1 112 ? -6.344 5.879 27.25 1 59.31 112 ASP A O 1
ATOM 897 N N . SER A 1 113 ? -7.945 5.035 26 1 55.62 113 SER A N 1
ATOM 898 C CA . SER A 1 113 ? -8.469 6.367 25.719 1 55.62 113 SER A CA 1
ATOM 899 C C . SER A 1 113 ? -9.031 7.012 26.969 1 55.62 113 SER A C 1
ATOM 901 O O . SER A 1 113 ? -8.867 8.219 27.188 1 55.62 113 SER A O 1
ATOM 903 N N . ALA A 1 114 ? -9.594 6.203 27.625 1 51.16 114 ALA A N 1
ATOM 904 C CA . ALA A 1 114 ? -10.117 6.691 28.891 1 51.16 114 ALA A CA 1
ATOM 905 C C . ALA A 1 114 ? -8.992 7.152 29.812 1 51.16 114 ALA A C 1
ATOM 907 O O . ALA A 1 114 ? -9.109 8.188 30.469 1 51.16 114 ALA A O 1
ATOM 908 N N . ALA A 1 115 ? -8.055 6.336 29.688 1 47.72 115 ALA A N 1
ATOM 909 C CA . ALA A 1 115 ? -6.906 6.703 30.516 1 47.72 115 ALA A CA 1
ATOM 910 C C . ALA A 1 115 ? -6.262 7.992 30.016 1 47.72 115 ALA A C 1
ATOM 912 O O . ALA A 1 115 ? -5.859 8.844 30.812 1 47.72 115 ALA A O 1
ATOM 913 N N . ALA A 1 116 ? -6.211 8.055 28.812 1 55.72 116 ALA A N 1
ATOM 914 C CA . ALA A 1 116 ? -5.633 9.258 28.203 1 55.72 116 ALA A CA 1
ATOM 915 C C . ALA A 1 116 ? -6.504 10.477 28.469 1 55.72 116 ALA A C 1
ATOM 917 O O . ALA A 1 116 ? -5.988 11.555 28.797 1 55.72 116 ALA A O 1
ATOM 918 N N . ALA A 1 117 ? -7.77 10.305 28.25 1 54.97 117 ALA A N 1
ATOM 919 C CA . ALA A 1 117 ? -8.695 11.398 28.531 1 54.97 117 ALA A CA 1
ATOM 920 C C . ALA A 1 117 ? -8.602 11.844 29.984 1 54.97 117 ALA A C 1
ATOM 922 O O . ALA A 1 117 ? -8.625 13.039 30.281 1 54.97 117 ALA A O 1
ATOM 923 N N . ALA A 1 118 ? -8.562 10.805 30.812 1 44.97 118 ALA A N 1
ATOM 924 C CA . ALA A 1 118 ? -8.484 11.086 32.25 1 44.97 118 ALA A CA 1
ATOM 925 C C . ALA A 1 118 ? -7.211 11.852 32.562 1 44.97 118 ALA A C 1
ATOM 927 O O . ALA A 1 118 ? -7.188 12.656 33.5 1 44.97 118 ALA A O 1
ATOM 928 N N . ALA A 1 119 ? -6.238 11.445 31.812 1 45 119 ALA A N 1
ATOM 929 C CA . ALA A 1 119 ? -4.957 12.086 32.094 1 45 119 ALA A CA 1
ATOM 930 C C . ALA A 1 119 ? -4.91 13.5 31.531 1 45 119 ALA A C 1
ATOM 932 O O . ALA A 1 119 ? -3.918 14.211 31.703 1 45 119 ALA A O 1
ATOM 933 N N . GLY A 1 120 ? -5.992 14.008 31.109 1 45.12 120 GLY A N 1
ATOM 934 C CA . GLY A 1 120 ? -6.133 15.406 30.75 1 45.12 120 GLY A CA 1
ATOM 935 C C . GLY A 1 120 ? -5.402 15.773 29.484 1 45.12 120 GLY A C 1
ATOM 936 O O . GLY A 1 120 ? -5.109 16.953 29.234 1 45.12 120 GLY A O 1
ATOM 937 N N . GLY A 1 121 ? -4.98 14.82 28.734 1 50.16 121 GLY A N 1
ATOM 938 C CA . GLY A 1 121 ? -4.094 15.156 27.625 1 50.16 121 GLY A CA 1
ATOM 939 C C . GLY A 1 121 ? -4.828 15.695 26.406 1 50.16 121 GLY A C 1
ATOM 940 O O . GLY A 1 121 ? -5.172 14.938 25.5 1 50.16 121 GLY A O 1
ATOM 941 N N . ASP A 1 122 ? -5.426 17.016 26.625 1 56.34 122 ASP A N 1
ATOM 942 C CA . ASP A 1 122 ? -6.164 17.672 25.562 1 56.34 122 ASP A CA 1
ATOM 943 C C . ASP A 1 122 ? -5.238 18.047 24.406 1 56.34 122 ASP A C 1
ATOM 945 O O . ASP A 1 122 ? -4.176 18.641 24.625 1 56.34 122 ASP A O 1
ATOM 949 N N . SER A 1 123 ? -5.461 17.391 23.203 1 60.88 123 SER A N 1
ATOM 950 C CA . SER A 1 123 ? -4.758 17.906 22.031 1 60.88 123 SER A CA 1
ATOM 951 C C . SER A 1 123 ? -5.293 19.281 21.625 1 60.88 123 SER A C 1
ATOM 953 O O . SER A 1 123 ? -6.496 19.531 21.703 1 60.88 123 SER A O 1
ATOM 955 N N . GLY A 1 124 ? -4.566 20.297 21.625 1 69.94 124 GLY A N 1
ATOM 956 C CA . GLY A 1 124 ? -4.945 21.641 21.188 1 69.94 124 GLY A CA 1
ATOM 957 C C . GLY A 1 124 ? -5.348 21.688 19.734 1 69.94 124 GLY A C 1
ATOM 958 O O . GLY A 1 124 ? -5.551 22.781 19.172 1 69.94 124 GLY A O 1
ATOM 959 N N . LEU A 1 125 ? -5.562 20.453 19.047 1 80.69 125 LEU A N 1
ATOM 960 C CA . LEU A 1 125 ? -5.848 20.453 17.625 1 80.69 125 LEU A CA 1
ATOM 961 C C . LEU A 1 125 ? -7.352 20.391 17.359 1 80.69 125 LEU A C 1
ATOM 963 O O . LEU A 1 125 ? -7.812 20.734 16.281 1 80.69 125 LEU A O 1
ATOM 967 N N . SER A 1 126 ? -8.109 19.906 18.312 1 83.75 126 SER A N 1
ATOM 968 C CA . SER A 1 126 ? -9.555 19.734 18.141 1 83.75 126 SER A CA 1
ATOM 969 C C . SER A 1 126 ? -10.281 19.891 19.469 1 83.75 126 SER A C 1
ATOM 971 O O . SER A 1 126 ? -9.664 19.859 20.547 1 83.75 126 SER A O 1
ATOM 973 N N . LEU A 1 127 ? -11.508 20.094 19.359 1 81.88 127 LEU A N 1
ATOM 974 C CA . LEU A 1 127 ? -12.32 20.281 20.562 1 81.88 127 LEU A CA 1
ATOM 975 C C . LEU A 1 127 ? -12.609 18.953 21.25 1 81.88 127 LEU A C 1
ATOM 977 O O . LEU A 1 127 ? -12.891 18.922 22.453 1 81.88 127 LEU A O 1
ATOM 981 N N . ASP A 1 128 ? -12.625 17.812 20.5 1 82.12 128 ASP A N 1
ATOM 982 C CA . ASP A 1 128 ? -12.977 16.516 21.062 1 82.12 128 ASP A CA 1
ATOM 983 C C . ASP A 1 128 ? -11.734 15.68 21.344 1 82.12 128 ASP A C 1
ATOM 985 O O . ASP A 1 128 ? -11.82 14.461 21.5 1 82.12 128 ASP A O 1
ATOM 989 N N . ASN A 1 129 ? -10.5 16.281 21.219 1 82.5 129 ASN A N 1
ATOM 990 C CA . ASN A 1 129 ? -9.227 15.656 21.562 1 82.5 129 ASN A CA 1
ATOM 991 C C . ASN A 1 129 ? -8.758 14.703 20.469 1 82.5 129 ASN A C 1
ATOM 993 O O . ASN A 1 129 ? -7.934 13.82 20.719 1 82.5 129 ASN A O 1
ATOM 997 N N . THR A 1 130 ? -9.414 14.875 19.312 1 90.94 130 THR A N 1
ATOM 998 C CA . THR A 1 130 ? -8.875 14.156 18.156 1 90.94 130 THR A CA 1
ATOM 999 C C . THR A 1 130 ? -7.504 14.703 17.781 1 90.94 130 THR A C 1
ATOM 1001 O O . THR A 1 130 ? -7.293 15.914 17.766 1 90.94 130 THR A O 1
ATOM 1004 N N . HIS A 1 131 ? -6.57 13.867 17.406 1 92.75 131 HIS A N 1
ATOM 1005 C CA . HIS A 1 131 ? -5.176 14.258 17.266 1 92.75 131 HIS A CA 1
ATOM 1006 C C . HIS A 1 131 ? -4.824 14.547 15.805 1 92.75 131 HIS A C 1
ATOM 1008 O O . HIS A 1 131 ? -3.664 14.438 15.406 1 92.75 131 HIS A O 1
ATOM 1014 N N . ILE A 1 132 ? -5.824 14.812 15.023 1 96.5 132 ILE A N 1
ATOM 1015 C CA . ILE A 1 132 ? -5.566 15.125 13.625 1 96.5 132 ILE A CA 1
ATOM 1016 C C . ILE A 1 132 ? -6.555 16.188 13.141 1 96.5 132 ILE A C 1
ATOM 1018 O O . ILE A 1 132 ? -7.699 16.234 13.602 1 96.5 132 ILE A O 1
ATOM 1022 N N . GLU A 1 133 ? -6.125 17.062 12.328 1 97.25 133 GLU A N 1
ATOM 1023 C CA . GLU A 1 133 ? -6.898 18.125 11.672 1 97.25 133 GLU A CA 1
ATOM 1024 C C . GLU A 1 133 ? -6.555 18.203 10.188 1 97.25 133 GLU A C 1
ATOM 1026 O O . GLU A 1 133 ? -5.387 18.125 9.812 1 97.25 133 GLU A O 1
ATOM 1031 N N . TYR A 1 134 ? -7.594 18.297 9.336 1 98.44 134 TYR A N 1
ATOM 1032 C CA . TYR A 1 134 ? -7.414 18.469 7.898 1 98.44 134 TYR A CA 1
ATOM 1033 C C . TYR A 1 134 ? -7.406 19.938 7.512 1 98.44 134 TYR A C 1
ATOM 1035 O O . TYR A 1 134 ? -7.879 20.781 8.273 1 98.44 134 TYR A O 1
ATOM 1043 N N . SER A 1 135 ? -6.801 20.188 6.398 1 98.31 135 SER A N 1
ATOM 1044 C CA . SER A 1 135 ? -6.805 21.547 5.871 1 98.31 135 SER A CA 1
ATOM 1045 C C . SER A 1 135 ? -7.105 21.562 4.379 1 98.31 135 SER A C 1
ATOM 1047 O O . SER A 1 135 ? -6.535 20.781 3.617 1 98.31 135 SER A O 1
ATOM 1049 N N . TRP A 1 136 ? -8.07 22.375 4.023 1 98.75 136 TRP A N 1
ATOM 1050 C CA . TRP A 1 136 ? -8.422 22.672 2.639 1 98.75 136 TRP A CA 1
ATOM 1051 C C . TRP A 1 136 ? -7.961 24.078 2.258 1 98.75 136 TRP A C 1
ATOM 1053 O O . TRP A 1 136 ? -8.609 25.062 2.613 1 98.75 136 TRP A O 1
ATOM 1063 N N . ARG A 1 137 ? -6.797 24.172 1.626 1 98.38 137 ARG A N 1
ATOM 1064 C CA . ARG A 1 137 ? -6.387 25.469 1.076 1 98.38 137 ARG A CA 1
ATOM 1065 C C . ARG A 1 137 ? -7.113 25.766 -0.232 1 98.38 137 ARG A C 1
ATOM 1067 O O . ARG A 1 137 ? -6.887 25.078 -1.239 1 98.38 137 ARG A O 1
ATOM 1074 N N . TRP A 1 138 ? -7.898 26.75 -0.205 1 98.56 138 TRP A N 1
ATOM 1075 C CA . TRP A 1 138 ? -8.797 27.031 -1.319 1 98.56 138 TRP A CA 1
ATOM 1076 C C . TRP A 1 138 ? -8.008 27.453 -2.559 1 98.56 138 TRP A C 1
ATOM 1078 O O . TRP A 1 138 ? -6.957 28.094 -2.449 1 98.56 138 TRP A O 1
ATOM 1088 N N . ASN A 1 139 ? -8.57 27.094 -3.658 1 94.94 139 ASN A N 1
ATOM 1089 C CA . ASN A 1 139 ? -7.992 27.422 -4.953 1 94.94 139 ASN A CA 1
ATOM 1090 C C . ASN A 1 139 ? -8.047 28.938 -5.211 1 94.94 139 ASN A C 1
ATOM 1092 O O . ASN A 1 139 ? -8.891 29.625 -4.656 1 94.94 139 ASN A O 1
ATOM 1096 N N . GLU A 1 140 ? -7.117 29.312 -5.98 1 92.75 140 GLU A N 1
ATOM 1097 C CA . GLU A 1 140 ? -7.32 30.547 -6.75 1 92.75 140 GLU A CA 1
ATOM 1098 C C . GLU A 1 140 ? -8.094 30.266 -8.039 1 92.75 140 GLU A C 1
ATOM 1100 O O . GLU A 1 140 ? -8.523 29.141 -8.273 1 92.75 140 GLU A O 1
ATOM 1105 N N . ALA A 1 141 ? -8.266 31.344 -8.781 1 88.06 141 ALA A N 1
ATOM 1106 C CA . ALA A 1 141 ? -9.062 31.172 -9.992 1 88.06 141 ALA A CA 1
ATOM 1107 C C . ALA A 1 141 ? -8.422 30.172 -10.938 1 88.06 141 ALA A C 1
ATOM 1109 O O . ALA A 1 141 ? -9.117 29.438 -11.641 1 88.06 141 ALA A O 1
ATOM 1110 N N . ASP A 1 142 ? -7.145 29.984 -10.859 1 91 142 ASP A N 1
ATOM 1111 C CA . ASP A 1 142 ? -6.434 29.203 -11.867 1 91 142 ASP A CA 1
ATOM 1112 C C . ASP A 1 142 ? -5.688 28.031 -11.227 1 91 142 ASP A C 1
ATOM 1114 O O . ASP A 1 142 ? -4.793 27.438 -11.844 1 91 142 ASP A O 1
ATOM 1118 N N . THR A 1 143 ? -6 27.734 -9.984 1 94.5 143 THR A N 1
ATOM 1119 C CA . THR A 1 143 ? -5.297 26.641 -9.312 1 94.5 143 THR A CA 1
ATOM 1120 C C . THR A 1 143 ? -6.285 25.688 -8.656 1 94.5 143 THR A C 1
ATOM 1122 O O . THR A 1 143 ? -7.48 25.984 -8.57 1 94.5 143 THR A O 1
ATOM 1125 N N . LYS A 1 144 ? -5.809 24.531 -8.266 1 96.69 144 LYS A N 1
ATOM 1126 C CA . LYS A 1 144 ? -6.582 23.578 -7.492 1 96.69 144 LYS A CA 1
ATOM 1127 C C . LYS A 1 144 ? -6.359 23.766 -5.992 1 96.69 144 LYS A C 1
ATOM 1129 O O . LYS A 1 144 ? -5.375 24.375 -5.582 1 96.69 144 LYS A O 1
ATOM 1134 N N . PRO A 1 145 ? -7.32 23.25 -5.211 1 98.12 145 PRO A N 1
ATOM 1135 C CA . PRO A 1 145 ? -7.074 23.266 -3.768 1 98.12 145 PRO A CA 1
ATOM 1136 C C . PRO A 1 145 ? -5.898 22.375 -3.361 1 98.12 145 PRO A C 1
ATOM 1138 O O . PRO A 1 145 ? -5.543 21.453 -4.094 1 98.12 145 PRO A O 1
ATOM 1141 N N . GLU A 1 146 ? -5.312 22.719 -2.311 1 98.25 146 GLU A N 1
ATOM 1142 C CA . GLU A 1 146 ? -4.246 21.922 -1.718 1 98.25 146 GLU A CA 1
ATOM 1143 C C . GLU A 1 146 ? -4.684 21.312 -0.388 1 98.25 146 GLU A C 1
ATOM 1145 O O . GLU A 1 146 ? -5.223 22.016 0.472 1 98.25 146 GLU A O 1
ATOM 1150 N N . ILE A 1 147 ? -4.457 19.984 -0.273 1 98.69 147 ILE A N 1
ATOM 1151 C CA . ILE A 1 147 ? -4.801 19.297 0.966 1 98.69 147 ILE A CA 1
ATOM 1152 C C . ILE A 1 147 ? -3.588 19.266 1.895 1 98.69 147 ILE A C 1
ATOM 1154 O O . ILE A 1 147 ? -2.461 19.047 1.449 1 98.69 147 ILE A O 1
ATOM 1158 N N . ARG A 1 148 ? -3.838 19.625 3.139 1 98.56 148 ARG A N 1
ATOM 1159 C CA . ARG A 1 148 ? -2.844 19.562 4.203 1 98.56 148 ARG A CA 1
ATOM 1160 C C . ARG A 1 148 ? -3.422 18.922 5.457 1 98.56 148 ARG A C 1
ATOM 1162 O O . ARG A 1 148 ? -4.609 18.594 5.5 1 98.56 148 ARG A O 1
ATOM 1169 N N . MET A 1 149 ? -2.547 18.609 6.371 1 98.44 149 MET A N 1
ATOM 1170 C CA . MET A 1 149 ? -2.988 18.094 7.66 1 98.44 149 MET A CA 1
ATOM 1171 C C . MET A 1 149 ? -2.027 18.5 8.773 1 98.44 149 MET A C 1
ATOM 1173 O O . MET A 1 149 ? -0.876 18.844 8.508 1 98.44 149 MET A O 1
ATOM 1177 N N . VAL A 1 150 ? -2.543 18.547 9.914 1 98.06 150 VAL A N 1
ATOM 1178 C CA . VAL A 1 150 ? -1.746 18.656 11.133 1 98.06 150 VAL A CA 1
ATOM 1179 C C . VAL A 1 150 ? -2.145 17.562 12.109 1 98.06 150 VAL A C 1
ATOM 1181 O O . VAL A 1 150 ? -3.309 17.156 12.164 1 98.06 150 VAL A O 1
ATOM 1184 N N . MET A 1 151 ? -1.142 17 12.812 1 97.25 151 MET A N 1
ATOM 1185 C CA . MET A 1 151 ? -1.392 15.953 13.797 1 97.25 151 MET A CA 1
ATOM 1186 C C . MET A 1 151 ? -0.498 16.141 15.023 1 97.25 151 MET A C 1
ATOM 1188 O O . MET A 1 151 ? 0.512 16.844 14.961 1 97.25 151 MET A O 1
ATOM 1192 N N . GLU A 1 152 ? -0.942 15.688 16.031 1 95 152 GLU A N 1
ATOM 1193 C CA . GLU A 1 152 ? -0.074 15.414 17.188 1 95 152 GLU A CA 1
ATOM 1194 C C . GLU A 1 152 ? 0.249 13.922 17.281 1 95 152 GLU A C 1
ATOM 1196 O O . GLU A 1 152 ? -0.58 13.133 17.734 1 95 152 GLU A O 1
ATOM 1201 N N . PRO A 1 153 ? 1.479 13.555 16.938 1 95.62 153 PRO A N 1
ATOM 1202 C CA . PRO A 1 153 ? 1.818 12.133 16.984 1 95.62 153 PRO A CA 1
ATOM 1203 C C . PRO A 1 153 ? 1.907 11.594 18.406 1 95.62 153 PRO A C 1
ATOM 1205 O O . PRO A 1 153 ? 2.453 12.258 19.281 1 95.62 153 PRO A O 1
ATOM 1208 N N . PHE A 1 154 ? 1.375 10.391 18.625 1 90.94 154 PHE A N 1
ATOM 1209 C CA . PHE A 1 154 ? 1.389 9.75 19.938 1 90.94 154 PHE A CA 1
ATOM 1210 C C . PHE A 1 154 ? 1.969 8.344 19.844 1 90.94 154 PHE A C 1
ATOM 1212 O O . PHE A 1 154 ? 1.954 7.727 18.781 1 90.94 154 PHE A O 1
ATOM 1219 N N . SER A 1 155 ? 2.541 7.879 20.906 1 87.69 155 SER A N 1
ATOM 1220 C CA . SER A 1 155 ? 2.846 6.477 21.172 1 87.69 155 SER A CA 1
ATOM 1221 C C . SER A 1 155 ? 2.303 6.043 22.531 1 87.69 155 SER A C 1
ATOM 1223 O O . SER A 1 155 ? 1.827 6.867 23.312 1 87.69 155 SER A O 1
ATOM 1225 N N . ARG A 1 156 ? 2.402 4.793 22.812 1 85.12 156 ARG A N 1
ATOM 1226 C CA . ARG A 1 156 ? 1.94 4.254 24.094 1 85.12 156 ARG A CA 1
ATOM 1227 C C . ARG A 1 156 ? 2.775 4.797 25.25 1 85.12 156 ARG A C 1
ATOM 1229 O O . ARG A 1 156 ? 2.379 4.688 26.406 1 85.12 156 ARG A O 1
ATOM 1236 N N . PHE A 1 157 ? 3.863 5.473 24.922 1 86.56 157 PHE A N 1
ATOM 1237 C CA . PHE A 1 157 ? 4.777 5.914 25.969 1 86.56 157 PHE A CA 1
ATOM 1238 C C . PHE A 1 157 ? 4.566 7.391 26.281 1 86.56 157 PHE A C 1
ATOM 1240 O O . PHE A 1 157 ? 5.211 7.938 27.188 1 86.56 157 PHE A O 1
ATOM 1247 N N . ALA A 1 158 ? 3.684 8.062 25.594 1 86.25 158 ALA A N 1
ATOM 1248 C CA . ALA A 1 158 ? 3.432 9.477 25.812 1 86.25 158 ALA A CA 1
ATOM 1249 C C . ALA A 1 158 ? 3.105 9.75 27.281 1 86.25 158 ALA A C 1
ATOM 1251 O O . ALA A 1 158 ? 2.223 9.109 27.859 1 86.25 158 ALA A O 1
ATOM 1252 N N . GLY A 1 159 ? 3.885 10.664 27.875 1 83.25 159 GLY A N 1
ATOM 1253 C CA . GLY A 1 159 ? 3.604 11.055 29.25 1 83.25 159 GLY A CA 1
ATOM 1254 C C . GLY A 1 159 ? 4.148 10.078 30.281 1 83.25 159 GLY A C 1
ATOM 1255 O O . GLY A 1 159 ? 3.855 10.188 31.469 1 83.25 159 GLY A O 1
ATOM 1256 N N . THR A 1 160 ? 4.832 9.07 29.797 1 86.56 160 THR A N 1
ATOM 1257 C CA . THR A 1 160 ? 5.496 8.148 30.703 1 86.56 160 THR A CA 1
ATOM 1258 C C . THR A 1 160 ? 6.969 8.5 30.859 1 86.56 160 THR A C 1
ATOM 1260 O O . THR A 1 160 ? 7.453 9.453 30.234 1 86.56 160 THR A O 1
ATOM 1263 N N . TYR A 1 161 ? 7.707 7.758 31.688 1 87.75 161 TYR A N 1
ATOM 1264 C CA . TYR A 1 161 ? 9.125 8.008 31.922 1 87.75 161 TYR A CA 1
ATOM 1265 C C . TYR A 1 161 ? 9.938 7.766 30.656 1 87.75 161 TYR A C 1
ATOM 1267 O O . TYR A 1 161 ? 11.047 8.281 30.531 1 87.75 161 TYR A O 1
ATOM 1275 N N . LEU A 1 162 ? 9.398 7.008 29.734 1 88.44 162 LEU A N 1
ATOM 1276 C CA . LEU A 1 162 ? 10.109 6.707 28.5 1 88.44 162 LEU A CA 1
ATOM 1277 C C . LEU A 1 162 ? 9.984 7.863 27.5 1 88.44 162 LEU A C 1
ATOM 1279 O O . LEU A 1 162 ? 10.812 8.008 26.609 1 88.44 162 LEU A O 1
ATOM 1283 N N . ASP A 1 163 ? 8.992 8.695 27.672 1 91 163 ASP A N 1
ATOM 1284 C CA . ASP A 1 163 ? 8.766 9.844 26.797 1 91 163 ASP A CA 1
ATOM 1285 C C . ASP A 1 163 ? 7.879 10.883 27.484 1 91 163 ASP A C 1
ATOM 1287 O O . ASP A 1 163 ? 6.754 11.133 27.047 1 91 163 ASP A O 1
ATOM 1291 N N . PRO A 1 164 ? 8.406 11.516 28.5 1 87.06 164 PRO A N 1
ATOM 1292 C CA . PRO A 1 164 ? 7.609 12.43 29.328 1 87.06 164 PRO A CA 1
ATOM 1293 C C . PRO A 1 164 ? 6.969 13.555 28.516 1 87.06 164 PRO A C 1
ATOM 1295 O O . PRO A 1 164 ? 5.883 14.023 28.859 1 87.06 164 PRO A O 1
ATOM 1298 N N . LEU A 1 165 ? 7.602 13.977 27.406 1 89 165 LEU A N 1
ATOM 1299 C CA . LEU A 1 165 ? 7.148 15.141 26.656 1 89 165 LEU A CA 1
ATOM 1300 C C . LEU A 1 165 ? 6.441 14.727 25.375 1 89 165 LEU A C 1
ATOM 1302 O O . LEU A 1 165 ? 5.984 15.578 24.609 1 89 165 LEU A O 1
ATOM 1306 N N . ASN A 1 166 ? 6.305 13.406 25.109 1 91.19 166 ASN A N 1
ATOM 1307 C CA . ASN A 1 166 ? 5.723 12.891 23.875 1 91.19 166 ASN A CA 1
ATOM 1308 C C . ASN A 1 166 ? 6.398 13.492 22.641 1 91.19 166 ASN A C 1
ATOM 1310 O O . ASN A 1 166 ? 5.723 13.961 21.734 1 91.19 166 ASN A O 1
ATOM 1314 N N . LEU A 1 167 ? 7.73 13.492 22.625 1 94.44 167 LEU A N 1
ATOM 1315 C CA . LEU A 1 167 ? 8.508 14.031 21.516 1 94.44 167 LEU A CA 1
ATOM 1316 C C . LEU A 1 167 ? 8.922 12.93 20.547 1 94.44 167 LEU A C 1
ATOM 1318 O O . LEU A 1 167 ? 9.156 13.188 19.359 1 94.44 167 LEU A O 1
ATOM 1322 N N . ARG A 1 168 ? 8.961 11.727 21.062 1 93.81 168 ARG A N 1
ATOM 1323 C CA . ARG A 1 168 ? 9.586 10.617 20.344 1 93.81 168 ARG A CA 1
ATOM 1324 C C . ARG A 1 168 ? 8.828 10.281 19.062 1 93.81 168 ARG A C 1
ATOM 1326 O O . ARG A 1 168 ? 9.43 10.117 18 1 93.81 168 ARG A O 1
ATOM 1333 N N . PRO A 1 169 ? 7.484 10.164 19.125 1 95.62 169 PRO A N 1
ATOM 1334 C CA . PRO A 1 169 ? 6.781 9.789 17.891 1 95.62 169 PRO A CA 1
ATOM 1335 C C . PRO A 1 169 ? 7.004 10.781 16.766 1 95.62 169 PRO A C 1
ATOM 1337 O O . PRO A 1 169 ? 7.184 10.375 15.609 1 95.62 169 PRO A O 1
ATOM 1340 N N . ALA A 1 170 ? 6.969 12.078 17.062 1 97.25 170 ALA A N 1
ATOM 1341 C CA . ALA A 1 170 ? 7.215 13.094 16.047 1 97.25 170 ALA A CA 1
ATOM 1342 C C . ALA A 1 170 ? 8.633 12.977 15.484 1 97.25 170 ALA A C 1
ATOM 1344 O O . ALA A 1 170 ? 8.836 13.047 14.266 1 97.25 170 ALA A O 1
ATOM 1345 N N . THR A 1 171 ? 9.594 12.797 16.359 1 97.12 171 THR A N 1
ATOM 1346 C CA . THR A 1 171 ? 11 12.68 15.984 1 97.12 171 THR A CA 1
ATOM 1347 C C . THR A 1 171 ? 11.219 11.453 15.102 1 97.12 171 THR A C 1
ATOM 1349 O O . THR A 1 171 ? 11.859 11.539 14.055 1 97.12 171 THR A O 1
ATOM 1352 N N . GLU A 1 172 ? 10.672 10.367 15.547 1 95.94 172 GLU A N 1
ATOM 1353 C CA . GLU A 1 172 ? 10.812 9.117 14.812 1 95.94 172 GLU A CA 1
ATOM 1354 C C . GLU A 1 172 ? 10.164 9.203 13.43 1 95.94 172 GLU A C 1
ATOM 1356 O O . GLU A 1 172 ? 10.719 8.711 12.445 1 95.94 172 GLU A O 1
ATOM 1361 N N . MET A 1 173 ? 9.047 9.805 13.43 1 97.06 173 MET A N 1
ATOM 1362 C CA . MET A 1 173 ? 8.328 9.945 12.164 1 97.06 173 MET A CA 1
ATOM 1363 C C . MET A 1 173 ? 9.148 10.758 11.172 1 97.06 173 MET A C 1
ATOM 1365 O O . MET A 1 173 ? 9.328 10.336 10.023 1 97.06 173 MET A O 1
ATOM 1369 N N . LEU A 1 174 ? 9.656 11.891 11.539 1 97.88 174 LEU A N 1
ATOM 1370 C CA . LEU A 1 174 ? 10.422 12.75 10.648 1 97.88 174 LEU A CA 1
ATOM 1371 C C . LEU A 1 174 ? 11.68 12.047 10.164 1 97.88 174 LEU A C 1
ATOM 1373 O O . LEU A 1 174 ? 12 12.086 8.969 1 97.88 174 LEU A O 1
ATOM 1377 N N . TYR A 1 175 ? 12.391 11.406 11.031 1 95.56 175 TYR A N 1
ATOM 1378 C CA . TYR A 1 175 ? 13.602 10.703 10.633 1 95.56 175 TYR A CA 1
ATOM 1379 C C . TYR A 1 175 ? 13.281 9.57 9.664 1 95.56 175 TYR A C 1
ATOM 1381 O O . TYR A 1 175 ? 14.047 9.305 8.727 1 95.56 175 TYR A O 1
ATOM 1389 N N . SER A 1 176 ? 12.172 8.891 9.938 1 93.81 176 SER A N 1
ATOM 1390 C CA . SER A 1 176 ? 11.789 7.77 9.078 1 93.81 176 SER A CA 1
ATOM 1391 C C . SER A 1 176 ? 11.461 8.242 7.668 1 93.81 176 SER A C 1
ATOM 1393 O O . SER A 1 176 ? 11.523 7.465 6.715 1 93.81 176 SER A O 1
ATOM 1395 N N . MET A 1 177 ? 11.148 9.531 7.5 1 96.06 177 MET A N 1
ATOM 1396 C CA . MET A 1 177 ? 10.719 10.07 6.215 1 96.06 177 MET A CA 1
ATOM 1397 C C . MET A 1 177 ? 11.914 10.555 5.402 1 96.06 177 MET A C 1
ATOM 1399 O O . MET A 1 177 ? 11.797 10.797 4.199 1 96.06 177 MET A O 1
ATOM 1403 N N . THR A 1 178 ? 13.062 10.648 5.91 1 94.12 178 THR A N 1
ATOM 1404 C CA . THR A 1 178 ? 14.234 11.281 5.32 1 94.12 178 THR A CA 1
ATOM 1405 C C . THR A 1 178 ? 14.57 10.641 3.975 1 94.12 178 THR A C 1
ATOM 1407 O O . THR A 1 178 ? 14.891 11.336 3.012 1 94.12 178 THR A O 1
ATOM 1410 N N . PRO A 1 179 ? 14.453 9.289 3.803 1 91 179 PRO A N 1
ATOM 1411 C CA . PRO A 1 179 ? 14.805 8.703 2.506 1 91 179 PRO A CA 1
ATOM 1412 C C . PRO A 1 179 ? 13.82 9.102 1.401 1 91 179 PRO A C 1
ATOM 1414 O O . PRO A 1 179 ? 14.203 9.18 0.231 1 91 179 PRO A O 1
ATOM 1417 N N . GLN A 1 180 ? 12.617 9.383 1.772 1 93.38 180 GLN A N 1
ATOM 1418 C CA . GLN A 1 180 ? 11.57 9.641 0.788 1 93.38 180 GLN A CA 1
ATOM 1419 C C . GLN A 1 180 ? 11.414 11.141 0.533 1 93.38 180 GLN A C 1
ATOM 1421 O O . GLN A 1 180 ? 10.789 11.539 -0.449 1 93.38 180 GLN A O 1
ATOM 1426 N N . VAL A 1 181 ? 11.891 11.945 1.482 1 95.44 181 VAL A N 1
ATOM 1427 C CA . VAL A 1 181 ? 11.789 13.398 1.379 1 95.44 181 VAL A CA 1
ATOM 1428 C C . VAL A 1 181 ? 13.188 14.008 1.381 1 95.44 181 VAL A C 1
ATOM 1430 O O . VAL A 1 181 ? 13.664 14.484 2.416 1 95.44 181 VAL A O 1
ATOM 1433 N N . PRO A 1 182 ? 13.766 14.133 0.212 1 92.38 182 PRO A N 1
ATOM 1434 C CA . PRO A 1 182 ? 15.164 14.562 0.124 1 92.38 182 PRO A CA 1
ATOM 1435 C C . PRO A 1 182 ? 15.383 15.961 0.706 1 92.38 182 PRO A C 1
ATOM 1437 O O . PRO A 1 182 ? 16.469 16.266 1.191 1 92.38 182 PRO A O 1
ATOM 1440 N N . SER A 1 183 ? 14.383 16.781 0.734 1 94.44 183 SER A N 1
ATOM 1441 C CA . SER A 1 183 ? 14.523 18.156 1.221 1 94.44 183 SER A CA 1
ATOM 1442 C C . SER A 1 183 ? 14.43 18.219 2.742 1 94.44 183 SER A C 1
ATOM 1444 O O . SER A 1 183 ? 14.703 19.25 3.348 1 94.44 183 SER A O 1
ATOM 1446 N N . LEU A 1 184 ? 14.023 17.078 3.336 1 97.19 184 LEU A N 1
ATOM 1447 C CA . LEU A 1 184 ? 13.828 17.062 4.781 1 97.19 184 LEU A CA 1
ATOM 1448 C C . LEU A 1 184 ? 15.148 17.266 5.516 1 97.19 184 LEU A C 1
ATOM 1450 O O . LEU A 1 184 ? 16.125 16.562 5.238 1 97.19 184 LEU A O 1
ATOM 1454 N N . ASP A 1 185 ? 15.242 18.266 6.309 1 97.19 185 ASP A N 1
ATOM 1455 C CA . ASP A 1 185 ? 16.391 18.625 7.137 1 97.19 185 ASP A CA 1
ATOM 1456 C C . ASP A 1 185 ? 15.992 18.766 8.602 1 97.19 185 ASP A C 1
ATOM 1458 O O . ASP A 1 185 ? 15.078 19.516 8.93 1 97.19 185 ASP A O 1
ATOM 1462 N N . MET A 1 186 ? 16.688 18.062 9.5 1 97.31 186 MET A N 1
ATOM 1463 C CA . MET A 1 186 ? 16.281 17.953 10.898 1 97.31 186 MET A CA 1
ATOM 1464 C C . MET A 1 186 ? 16.984 19.016 11.75 1 97.31 186 MET A C 1
ATOM 1466 O O . MET A 1 186 ? 16.719 19.125 12.953 1 97.31 186 MET A O 1
ATOM 1470 N N . SER A 1 187 ? 17.781 19.891 11.203 1 96.69 187 SER A N 1
ATOM 1471 C CA . SER A 1 187 ? 18.625 20.812 11.961 1 96.69 187 SER A CA 1
ATOM 1472 C C . SER A 1 187 ? 17.766 21.734 12.82 1 96.69 187 SER A C 1
ATOM 1474 O O . SER A 1 187 ? 17.984 21.859 14.031 1 96.69 187 SER A O 1
ATOM 1476 N N . LEU A 1 188 ? 16.797 22.406 12.211 1 97 188 LEU A N 1
ATOM 1477 C CA . LEU A 1 188 ? 15.953 23.328 12.953 1 97 188 LEU A CA 1
ATOM 1478 C C . LEU A 1 188 ? 15.094 22.594 13.977 1 97 188 LEU A C 1
ATOM 1480 O O . LEU A 1 188 ? 14.891 23.078 15.086 1 97 188 LEU A O 1
ATOM 1484 N N . PHE A 1 189 ? 14.578 21.438 13.57 1 98 189 PHE A N 1
ATOM 1485 C CA . PHE A 1 189 ? 13.781 20.641 14.484 1 98 189 PHE A CA 1
ATOM 1486 C C . PHE A 1 189 ? 14.562 20.328 15.758 1 98 189 PHE A C 1
ATOM 1488 O O . PHE A 1 189 ? 14.078 20.594 16.859 1 98 189 PHE A O 1
ATOM 1495 N N . ASN A 1 190 ? 15.766 19.828 15.562 1 97.62 190 ASN A N 1
ATOM 1496 C CA . ASN A 1 190 ? 16.609 19.484 16.703 1 97.62 190 ASN A CA 1
ATOM 1497 C C . ASN A 1 190 ? 16.984 20.719 17.531 1 97.62 190 ASN A C 1
ATOM 1499 O O . ASN A 1 190 ? 17.016 20.656 18.766 1 97.62 190 ASN A O 1
ATOM 1503 N N . HIS A 1 191 ? 17.25 21.766 16.891 1 97.38 191 HIS A N 1
ATOM 1504 C CA . HIS A 1 191 ? 17.594 23.016 17.562 1 97.38 191 HIS A CA 1
ATOM 1505 C C . HIS A 1 191 ? 16.484 23.453 18.5 1 97.38 191 HIS A C 1
ATOM 1507 O O . HIS A 1 191 ? 16.734 23.766 19.672 1 97.38 191 HIS A O 1
ATOM 1513 N N . PHE A 1 192 ? 15.297 23.5 18.031 1 97.88 192 PHE A N 1
ATOM 1514 C CA . PHE A 1 192 ? 14.203 24.062 18.812 1 97.88 192 PHE A CA 1
ATOM 1515 C C . PHE A 1 192 ? 13.766 23.094 19.906 1 97.88 192 PHE A C 1
ATOM 1517 O O . PHE A 1 192 ? 13.328 23.516 20.984 1 97.88 192 PHE A O 1
ATOM 1524 N N . VAL A 1 193 ? 13.891 21.75 19.656 1 96.12 193 VAL A N 1
ATOM 1525 C CA . VAL A 1 193 ? 13.688 20.797 20.75 1 96.12 193 VAL A CA 1
ATOM 1526 C C . VAL A 1 193 ? 14.656 21.094 21.891 1 96.12 193 VAL A C 1
ATOM 1528 O O . VAL A 1 193 ? 14.266 21.109 23.062 1 96.12 193 VAL A O 1
ATOM 1531 N N . ALA A 1 194 ? 15.898 21.391 21.547 1 96.44 194 ALA A N 1
ATOM 1532 C CA . ALA A 1 194 ? 16.938 21.625 22.531 1 96.44 194 ALA A CA 1
ATOM 1533 C C . ALA A 1 194 ? 16.703 22.953 23.266 1 96.44 194 ALA A C 1
ATOM 1535 O O . ALA A 1 194 ? 17 23.078 24.453 1 96.44 194 ALA A O 1
ATOM 1536 N N . LYS A 1 195 ? 16.219 23.953 22.578 1 96.75 195 LYS A N 1
ATOM 1537 C CA . LYS A 1 195 ? 16.094 25.281 23.141 1 96.75 195 LYS A CA 1
ATOM 1538 C C . LYS A 1 195 ? 14.797 25.438 23.922 1 96.75 195 LYS A C 1
ATOM 1540 O O . LYS A 1 195 ? 14.75 26.156 24.922 1 96.75 195 LYS A O 1
ATOM 1545 N N . PHE A 1 196 ? 13.758 24.766 23.547 1 95.94 196 PHE A N 1
ATOM 1546 C CA . PHE A 1 196 ? 12.438 25 24.125 1 95.94 196 PHE A CA 1
ATOM 1547 C C . PHE A 1 196 ? 12.18 24.062 25.297 1 95.94 196 PHE A C 1
ATOM 1549 O O . PHE A 1 196 ? 11.281 24.297 26.094 1 95.94 196 PHE A O 1
ATOM 1556 N N . TYR A 1 197 ? 12.938 22.984 25.406 1 93.44 197 TYR A N 1
ATOM 1557 C CA . TYR A 1 197 ? 12.75 22.016 26.484 1 93.44 197 TYR A CA 1
ATOM 1558 C C . TYR A 1 197 ? 14.062 21.75 27.203 1 93.44 197 TYR A C 1
ATOM 1560 O O . TYR A 1 197 ? 15.133 21.766 26.594 1 93.44 197 TYR A O 1
ATOM 1568 N N . ASP A 1 198 ? 13.945 21.516 28.5 1 92.56 198 ASP A N 1
ATOM 1569 C CA . ASP A 1 198 ? 15.125 21.203 29.297 1 92.56 198 ASP A CA 1
ATOM 1570 C C . ASP A 1 198 ? 15.547 19.75 29.125 1 92.56 198 ASP A C 1
ATOM 1572 O O . ASP A 1 198 ? 14.727 18.891 28.781 1 92.56 198 ASP A O 1
ATOM 1576 N N . ALA A 1 199 ? 16.797 19.453 29.422 1 91.06 199 ALA A N 1
ATOM 1577 C CA . ALA A 1 199 ? 17.375 18.125 29.203 1 91.06 199 ALA A CA 1
ATOM 1578 C C . ALA A 1 199 ? 16.797 17.109 30.188 1 91.06 199 ALA A C 1
ATOM 1580 O O . ALA A 1 199 ? 16.656 15.93 29.859 1 91.06 199 ALA A O 1
ATOM 1581 N N . ALA A 1 200 ? 16.422 17.562 31.391 1 90.75 200 ALA A N 1
ATOM 1582 C CA . ALA A 1 200 ? 15.883 16.672 32.406 1 90.75 200 ALA A CA 1
ATOM 1583 C C . ALA A 1 200 ? 14.406 16.391 32.156 1 90.75 200 ALA A C 1
ATOM 1585 O O . ALA A 1 200 ? 13.547 16.75 32.969 1 90.75 200 ALA A O 1
ATOM 1586 N N . HIS A 1 201 ? 14.125 15.672 31.109 1 88.62 201 HIS A N 1
ATOM 1587 C CA . HIS A 1 201 ? 12.766 15.43 30.656 1 88.62 201 HIS A CA 1
ATOM 1588 C C . HIS A 1 201 ? 11.906 14.812 31.75 1 88.62 201 HIS A C 1
ATOM 1590 O O . HIS A 1 201 ? 10.719 15.125 31.859 1 88.62 201 HIS A O 1
ATOM 1596 N N . HIS A 1 202 ? 12.539 13.914 32.562 1 87.88 202 HIS A N 1
ATOM 1597 C CA . HIS A 1 202 ? 11.781 13.203 33.594 1 87.88 202 HIS A CA 1
ATOM 1598 C C . HIS A 1 202 ? 11.164 14.172 34.594 1 87.88 202 HIS A C 1
ATOM 1600 O O . HIS A 1 202 ? 10.141 13.875 35.188 1 87.88 202 HIS A O 1
ATOM 1606 N N . LYS A 1 203 ? 11.695 15.344 34.75 1 88.88 203 LYS A N 1
ATOM 1607 C CA . LYS A 1 203 ? 11.219 16.328 35.719 1 88.88 203 LYS A CA 1
ATOM 1608 C C . LYS A 1 203 ? 9.891 16.938 35.281 1 88.88 203 LYS A C 1
ATOM 1610 O O . LYS A 1 203 ? 9.148 17.484 36.094 1 88.88 203 LYS A O 1
ATOM 1615 N N . TYR A 1 204 ? 9.562 16.797 34 1 87 204 TYR A N 1
ATOM 1616 C CA . TYR A 1 204 ? 8.297 17.328 33.5 1 87 204 TYR A CA 1
ATOM 1617 C C . TYR A 1 204 ? 7.117 16.531 34.031 1 87 204 TYR A C 1
ATOM 1619 O O . TYR A 1 204 ? 5.977 17 34 1 87 204 TYR A O 1
ATOM 1627 N N . LEU A 1 205 ? 7.352 15.328 34.438 1 83.75 205 LEU A N 1
ATOM 1628 C CA . LEU A 1 205 ? 6.293 14.484 35 1 83.75 205 LEU A CA 1
ATOM 1629 C C . LEU A 1 205 ? 5.891 14.945 36.375 1 83.75 205 LEU A C 1
ATOM 1631 O O . LEU A 1 205 ? 4.805 14.617 36.875 1 83.75 205 LEU A O 1
ATOM 1635 N N . GLU A 1 206 ? 6.719 15.625 37.062 1 80.69 206 GLU A N 1
ATOM 1636 C CA . GLU A 1 206 ? 6.516 16.031 38.469 1 80.69 206 GLU A CA 1
ATOM 1637 C C . GLU A 1 206 ? 5.797 17.375 38.562 1 80.69 206 GLU A C 1
ATOM 1639 O O . GLU A 1 206 ? 5.402 17.797 39.625 1 80.69 206 GLU A O 1
ATOM 1644 N N . THR A 1 207 ? 5.676 18 37.562 1 68.94 207 THR A N 1
ATOM 1645 C CA . THR A 1 207 ? 5.113 19.344 37.594 1 68.94 207 THR A CA 1
ATOM 1646 C C . THR A 1 207 ? 3.857 19.422 36.719 1 68.94 207 THR A C 1
ATOM 1648 O O . THR A 1 207 ? 3.76 18.766 35.688 1 68.94 207 THR A O 1
ATOM 1651 N N . ASN A 1 208 ? 2.641 19.688 37.375 1 58.28 208 ASN A N 1
ATOM 1652 C CA . ASN A 1 208 ? 1.396 19.891 36.625 1 58.28 208 ASN A CA 1
ATOM 1653 C C . ASN A 1 208 ? 1.319 21.297 36.031 1 58.28 208 ASN A C 1
ATOM 1655 O O . ASN A 1 208 ? 0.279 21.953 36.125 1 58.28 208 ASN A O 1
ATOM 1659 N N . GLU A 1 209 ? 2.293 21.766 35.531 1 52.59 209 GLU A N 1
ATOM 1660 C CA . GLU A 1 209 ? 2.408 23.219 35.312 1 52.59 209 GLU A CA 1
ATOM 1661 C C . GLU A 1 209 ? 1.802 23.625 33.969 1 52.59 209 GLU A C 1
ATOM 1663 O O . GLU A 1 209 ? 2.041 24.734 33.5 1 52.59 209 GLU A O 1
ATOM 1668 N N . ARG A 1 210 ? 0.981 22.781 33.094 1 57.16 210 ARG A N 1
ATOM 1669 C CA . ARG A 1 210 ? 0.726 23.516 31.859 1 57.16 210 ARG A CA 1
ATOM 1670 C C . ARG A 1 210 ? -0.704 23.297 31.391 1 57.16 210 ARG A C 1
ATOM 1672 O O . ARG A 1 210 ? -1.295 22.25 31.625 1 57.16 210 ARG A O 1
ATOM 1679 N N . PRO A 1 211 ? -1.204 24.516 30.766 1 48.31 211 PRO A N 1
ATOM 1680 C CA . PRO A 1 211 ? -2.539 24.516 30.156 1 48.31 211 PRO A CA 1
ATOM 1681 C C . PRO A 1 211 ? -2.619 23.625 28.922 1 48.31 211 PRO A C 1
ATOM 1683 O O . PRO A 1 211 ? -3.691 23.094 28.594 1 48.31 211 PRO A O 1
ATOM 1686 N N . VAL A 1 212 ? -1.534 23.641 28.109 1 55.16 212 VAL A N 1
ATOM 1687 C CA . VAL A 1 212 ? -1.554 22.844 26.891 1 55.16 212 VAL A CA 1
ATOM 1688 C C . VAL A 1 212 ? -0.597 21.656 27.016 1 55.16 212 VAL A C 1
ATOM 1690 O O . VAL A 1 212 ? 0.597 21.844 27.266 1 55.16 212 VAL A O 1
ATOM 1693 N N . MET A 1 213 ? -1.13 20.656 26.828 1 65.94 213 MET A N 1
ATOM 1694 C CA . MET A 1 213 ? -0.341 19.453 27.078 1 65.94 213 MET A CA 1
ATOM 1695 C C . MET A 1 213 ? 0.432 19.031 25.828 1 65.94 213 MET A C 1
ATOM 1697 O O . MET A 1 213 ? 1.419 18.312 25.922 1 65.94 213 MET A O 1
ATOM 1701 N N . THR A 1 214 ? 0.083 19.734 24.703 1 82.56 214 THR A N 1
ATOM 1702 C CA . THR A 1 214 ? 0.757 19.406 23.453 1 82.56 214 THR A CA 1
ATOM 1703 C C . THR A 1 214 ? 2.146 20.031 23.406 1 82.56 214 THR A C 1
ATOM 1705 O O . THR A 1 214 ? 2.312 21.219 23.75 1 82.56 214 THR A O 1
ATOM 1708 N N . ASN A 1 215 ? 3.178 19.328 23.062 1 89.56 215 ASN A N 1
ATOM 1709 C CA . ASN A 1 215 ? 4.535 19.844 22.969 1 89.56 215 ASN A CA 1
ATOM 1710 C C . ASN A 1 215 ? 4.969 20.016 21.516 1 89.56 215 ASN A C 1
ATOM 1712 O O . ASN A 1 215 ? 5.57 21.031 21.156 1 89.56 215 ASN A O 1
ATOM 1716 N N . VAL A 1 216 ? 4.625 18.984 20.719 1 94.56 216 VAL A N 1
ATOM 1717 C CA . VAL A 1 216 ? 5.035 19.031 19.328 1 94.56 216 VAL A CA 1
ATOM 1718 C C . VAL A 1 216 ? 3.93 18.469 18.438 1 94.56 216 VAL A C 1
ATOM 1720 O O . VAL A 1 216 ? 3.342 17.438 18.766 1 94.56 216 VAL A O 1
ATOM 1723 N N . CYS A 1 217 ? 3.588 19.219 17.406 1 96.69 217 CYS A N 1
ATOM 1724 C CA . CYS A 1 217 ? 2.729 18.75 16.328 1 96.69 217 CYS A CA 1
ATOM 1725 C C . CYS A 1 217 ? 3.486 18.703 15.008 1 96.69 217 CYS A C 1
ATOM 1727 O O . CYS A 1 217 ? 4.527 19.344 14.867 1 96.69 217 CYS A O 1
ATOM 1729 N N . LEU A 1 218 ? 3.016 17.844 14.172 1 98.31 218 LEU A N 1
ATOM 1730 C CA . LEU A 1 218 ? 3.539 17.797 12.805 1 98.31 218 LEU A CA 1
ATOM 1731 C C . LEU A 1 218 ? 2.461 18.172 11.797 1 98.31 218 LEU A C 1
ATOM 1733 O O . LEU A 1 218 ? 1.288 17.844 11.984 1 98.31 218 LEU A O 1
ATOM 1737 N N . GLY A 1 219 ? 2.828 18.969 10.828 1 98.44 219 GLY A N 1
ATOM 1738 C CA . GLY A 1 219 ? 1.996 19.219 9.664 1 98.44 219 GLY A CA 1
ATOM 1739 C C . GLY A 1 219 ? 2.576 18.672 8.375 1 98.44 219 GLY A C 1
ATOM 1740 O O . GLY A 1 219 ? 3.795 18.547 8.242 1 98.44 219 GLY A O 1
ATOM 1741 N N . PHE A 1 220 ? 1.709 18.281 7.453 1 98.56 220 PHE A N 1
ATOM 1742 C CA . PHE A 1 220 ? 2.133 17.797 6.148 1 98.56 220 PHE A CA 1
ATOM 1743 C C . PHE A 1 220 ? 1.361 18.484 5.031 1 98.56 220 PHE A C 1
ATOM 1745 O O . PHE A 1 220 ? 0.131 18.562 5.07 1 98.56 220 PHE A O 1
ATOM 1752 N N . GLU A 1 221 ? 2.1 19.062 4.109 1 98.12 221 GLU A N 1
ATOM 1753 C CA . GLU A 1 221 ? 1.531 19.578 2.865 1 98.12 221 GLU A CA 1
ATOM 1754 C C . GLU A 1 221 ? 1.664 18.547 1.739 1 98.12 221 GLU A C 1
ATOM 1756 O O . GLU A 1 221 ? 2.768 18.094 1.439 1 98.12 221 GLU A O 1
ATOM 1761 N N . PHE A 1 222 ? 0.545 18.188 1.188 1 97.94 222 PHE A N 1
ATOM 1762 C CA . PHE A 1 222 ? 0.563 17.234 0.087 1 97.94 222 PHE A CA 1
ATOM 1763 C C . PHE A 1 222 ? 0.705 17.953 -1.251 1 97.94 222 PHE A C 1
ATOM 1765 O O . PHE A 1 222 ? -0.28 18.438 -1.804 1 97.94 222 PHE A O 1
ATOM 1772 N N . LEU A 1 223 ? 1.901 17.984 -1.8 1 95.75 223 LEU A N 1
ATOM 1773 C CA . LEU A 1 223 ? 2.25 18.703 -3.021 1 95.75 223 LEU A CA 1
ATOM 1774 C C . LEU A 1 223 ? 2.514 17.719 -4.168 1 95.75 223 LEU A C 1
ATOM 1776 O O . LEU A 1 223 ? 3.652 17.578 -4.617 1 95.75 223 LEU A O 1
ATOM 1780 N N . GLY A 1 224 ? 1.401 17.109 -4.66 1 89.5 224 GLY A N 1
ATOM 1781 C CA . GLY A 1 224 ? 1.571 16.094 -5.68 1 89.5 224 GLY A CA 1
ATOM 1782 C C . GLY A 1 224 ? 2.256 14.836 -5.16 1 89.5 224 GLY A C 1
ATOM 1783 O O . GLY A 1 224 ? 1.757 14.188 -4.238 1 89.5 224 GLY A O 1
ATOM 1784 N N . HIS A 1 225 ? 3.471 14.609 -5.695 1 88.38 225 HIS A N 1
ATOM 1785 C CA . HIS A 1 225 ? 4.23 13.43 -5.289 1 88.38 225 HIS A CA 1
ATOM 1786 C C . HIS A 1 225 ? 5.113 13.734 -4.086 1 88.38 225 HIS A C 1
ATOM 1788 O O . HIS A 1 225 ? 5.727 12.836 -3.514 1 88.38 225 HIS A O 1
ATOM 1794 N N . ASP A 1 226 ? 5.062 14.984 -3.693 1 92.62 226 ASP A N 1
ATOM 1795 C CA . ASP A 1 226 ? 5.926 15.391 -2.586 1 92.62 226 ASP A CA 1
ATOM 1796 C C . ASP A 1 226 ? 5.102 15.711 -1.34 1 92.62 226 ASP A C 1
ATOM 1798 O O . ASP A 1 226 ? 3.953 16.141 -1.442 1 92.62 226 ASP A O 1
ATOM 1802 N N . ILE A 1 227 ? 5.652 15.406 -0.217 1 96.19 227 ILE A N 1
ATOM 1803 C CA . ILE A 1 227 ? 5.098 15.789 1.078 1 96.19 227 ILE A CA 1
ATOM 1804 C C . ILE A 1 227 ? 6.086 16.688 1.812 1 96.19 227 ILE A C 1
ATOM 1806 O O . ILE A 1 227 ? 7.266 16.359 1.942 1 96.19 227 ILE A O 1
ATOM 1810 N N . LEU A 1 228 ? 5.664 17.844 2.203 1 96.69 228 LEU A N 1
ATOM 1811 C CA . LEU A 1 228 ? 6.5 18.781 2.959 1 96.69 228 LEU A CA 1
ATOM 1812 C C . LEU A 1 228 ? 6.141 18.75 4.441 1 96.69 228 LEU A C 1
ATOM 1814 O O . LEU A 1 228 ? 5.055 19.172 4.832 1 96.69 228 LEU A O 1
ATOM 1818 N N . PRO A 1 229 ? 7.062 18.266 5.242 1 98.06 229 PRO A N 1
ATOM 1819 C CA . PRO A 1 229 ? 6.785 18.203 6.68 1 98.06 229 PRO A CA 1
ATOM 1820 C C . PRO A 1 229 ? 7.059 19.531 7.387 1 98.06 229 PRO A C 1
ATOM 1822 O O . PRO A 1 229 ? 8.016 20.219 7.047 1 98.06 229 PRO A O 1
ATOM 1825 N N . LYS A 1 230 ? 6.223 19.844 8.297 1 98.19 230 LYS A N 1
ATOM 1826 C CA . LYS A 1 230 ? 6.34 20.969 9.219 1 98.19 230 LYS A CA 1
ATOM 1827 C C . LYS A 1 230 ? 6.258 20.5 10.672 1 98.19 230 LYS A C 1
ATOM 1829 O O . LYS A 1 230 ? 5.68 19.453 10.961 1 98.19 230 LYS A O 1
ATOM 1834 N N . ALA A 1 231 ? 6.902 21.234 11.508 1 98.5 231 ALA A N 1
ATOM 1835 C CA . ALA A 1 231 ? 6.797 20.969 12.945 1 98.5 231 ALA A CA 1
ATOM 1836 C C . ALA A 1 231 ? 6.336 22.203 13.695 1 98.5 231 ALA A C 1
ATOM 1838 O O . ALA A 1 231 ? 6.68 23.328 13.328 1 98.5 231 ALA A O 1
ATOM 1839 N N . TYR A 1 232 ? 5.559 22 14.656 1 97.25 232 TYR A N 1
ATOM 1840 C CA . TYR A 1 232 ? 5.062 23.047 15.547 1 97.25 232 TYR A CA 1
ATOM 1841 C C . TYR A 1 232 ? 5.461 22.781 16.984 1 97.25 232 TYR A C 1
ATOM 1843 O O . TYR A 1 232 ? 5.223 21.688 17.516 1 97.25 232 TYR A O 1
ATOM 1851 N N . PHE A 1 233 ? 6.055 23.75 17.656 1 96.06 233 PHE A N 1
ATOM 1852 C CA . PHE A 1 233 ? 6.551 23.609 19.016 1 96.06 233 PHE A CA 1
ATOM 1853 C C . PHE A 1 233 ? 5.754 24.469 19.984 1 96.06 233 PHE A C 1
ATOM 1855 O O . PHE A 1 233 ? 5.484 25.641 19.703 1 96.06 233 PHE A O 1
ATOM 1862 N N . PHE A 1 234 ? 5.395 23.906 21.047 1 91.81 234 PHE A N 1
ATOM 1863 C CA . PHE A 1 234 ? 4.824 24.594 22.188 1 91.81 234 PHE A CA 1
ATOM 1864 C C . PHE A 1 234 ? 5.789 24.578 23.375 1 91.81 234 PHE A C 1
ATOM 1866 O O . PHE A 1 234 ? 5.734 23.672 24.219 1 91.81 234 PHE A O 1
ATOM 1873 N N . PRO A 1 235 ? 6.602 25.609 23.484 1 91.25 235 PRO A N 1
ATOM 1874 C CA . PRO A 1 235 ? 7.711 25.562 24.438 1 91.25 235 PRO A CA 1
ATOM 1875 C C . PRO A 1 235 ? 7.242 25.453 25.891 1 91.25 235 PRO A C 1
ATOM 1877 O O . PRO A 1 235 ? 6.234 26.062 26.266 1 91.25 235 PRO A O 1
ATOM 1880 N N . ARG A 1 236 ? 8.039 24.719 26.625 1 86 236 ARG A N 1
ATOM 1881 C CA . ARG A 1 236 ? 7.871 24.547 28.062 1 86 236 ARG A CA 1
ATOM 1882 C C . ARG A 1 236 ? 9.227 24.5 28.766 1 86 236 ARG A C 1
ATOM 1884 O O . ARG A 1 236 ? 10.078 23.672 28.422 1 86 236 ARG A O 1
ATOM 1891 N N . LYS A 1 237 ? 9.344 25.422 29.719 1 88 237 LYS A N 1
ATOM 1892 C CA . LYS A 1 237 ? 10.562 25.422 30.516 1 88 237 LYS A CA 1
ATOM 1893 C C . LYS A 1 237 ? 10.266 25.047 31.969 1 88 237 LYS A C 1
ATOM 1895 O O . LYS A 1 237 ? 9.258 25.469 32.531 1 88 237 LYS A O 1
ATOM 1900 N N . LEU A 1 238 ? 11.156 24.188 32.438 1 86.5 238 LEU A N 1
ATOM 1901 C CA . LEU A 1 238 ? 11.023 23.812 33.844 1 86.5 238 LEU A CA 1
ATOM 1902 C C . LEU A 1 238 ? 11.133 25.031 34.75 1 86.5 238 LEU A C 1
ATOM 1904 O O . LEU A 1 238 ? 11.961 25.922 34.5 1 86.5 238 LEU A O 1
ATOM 1908 N N . GLY A 1 239 ? 10.273 25.109 35.75 1 81.75 239 GLY A N 1
ATOM 1909 C CA . GLY A 1 239 ? 10.305 26.219 36.688 1 81.75 239 GLY A CA 1
ATOM 1910 C C . GLY A 1 239 ? 9.477 27.406 36.25 1 81.75 239 GLY A C 1
ATOM 1911 O O . GLY A 1 239 ? 9.273 28.344 37.031 1 81.75 239 GLY A O 1
ATOM 1912 N N . HIS A 1 240 ? 9.039 27.391 35.062 1 79.88 240 HIS A N 1
ATOM 1913 C CA . HIS A 1 240 ? 8.211 28.484 34.562 1 79.88 240 HIS A CA 1
ATOM 1914 C C . HIS A 1 240 ? 6.742 28.078 34.531 1 79.88 240 HIS A C 1
ATOM 1916 O O . HIS A 1 240 ? 6.402 27 34.031 1 79.88 240 HIS A O 1
ATOM 1922 N N . VAL A 1 241 ? 5.934 28.938 35.094 1 73.38 241 VAL A N 1
ATOM 1923 C CA . VAL A 1 241 ? 4.496 28.703 35.094 1 73.38 241 VAL A CA 1
ATOM 1924 C C . VAL A 1 241 ? 3.807 29.672 34.156 1 73.38 241 VAL A C 1
ATOM 1926 O O . VAL A 1 241 ? 4.168 30.859 34.094 1 73.38 241 VAL A O 1
ATOM 1929 N N . GLY A 1 242 ? 2.918 29.156 33.344 1 74.06 242 GLY A N 1
ATOM 1930 C CA . GLY A 1 242 ? 2.152 30.016 32.469 1 74.06 242 GLY A CA 1
ATOM 1931 C C . GLY A 1 242 ? 2.729 30.094 31.062 1 74.06 242 GLY A C 1
ATOM 1932 O O . GLY A 1 242 ? 3.166 29.094 30.5 1 74.06 242 GLY A O 1
ATOM 1933 N N . ILE A 1 243 ? 2.707 31.359 30.562 1 79.44 243 ILE A N 1
ATOM 1934 C CA . ILE A 1 243 ? 3.119 31.578 29.172 1 79.44 243 ILE A CA 1
ATOM 1935 C C . ILE A 1 243 ? 4.645 31.625 29.094 1 79.44 243 ILE A C 1
ATOM 1937 O O . ILE A 1 243 ? 5.305 32.156 29.984 1 79.44 243 ILE A O 1
ATOM 1941 N N . THR A 1 244 ? 5.211 31.156 28.094 1 86.38 244 THR A N 1
ATOM 1942 C CA . THR A 1 244 ? 6.652 31.156 27.875 1 86.38 244 THR A CA 1
ATOM 1943 C C . THR A 1 244 ? 7.18 32.594 27.797 1 86.38 244 THR A C 1
ATOM 1945 O O . THR A 1 244 ? 6.66 33.406 27.047 1 86.38 244 THR A O 1
ATOM 1948 N N . PRO A 1 245 ? 8.188 32.844 28.547 1 87.19 245 PRO A N 1
ATOM 1949 C CA . PRO A 1 245 ? 8.75 34.188 28.516 1 87.19 245 PRO A CA 1
ATOM 1950 C C . PRO A 1 245 ? 9.305 34.562 27.141 1 87.19 245 PRO A C 1
ATOM 1952 O O . PRO A 1 245 ? 9.883 33.719 26.453 1 87.19 245 PRO A O 1
ATOM 1955 N N . MET A 1 246 ? 9.203 35.875 26.844 1 91.25 246 MET A N 1
ATOM 1956 C CA . MET A 1 246 ? 9.656 36.406 25.562 1 91.25 246 MET A CA 1
ATOM 1957 C C . MET A 1 246 ? 11.133 36.125 25.328 1 91.25 246 MET A C 1
ATOM 1959 O O . MET A 1 246 ? 11.555 35.875 24.203 1 91.25 246 MET A O 1
ATOM 1963 N N . ALA A 1 247 ? 11.914 36.094 26.391 1 92 247 ALA A N 1
ATOM 1964 C CA . ALA A 1 247 ? 13.359 35.875 26.297 1 92 247 ALA A CA 1
ATOM 1965 C C . ALA A 1 247 ? 13.664 34.469 25.75 1 92 247 ALA A C 1
ATOM 1967 O O . ALA A 1 247 ? 14.656 34.281 25.031 1 92 247 ALA A O 1
ATOM 1968 N N . VAL A 1 248 ? 12.805 33.5 26.062 1 93.81 248 VAL A N 1
ATOM 1969 C CA . VAL A 1 248 ? 12.992 32.125 25.578 1 93.81 248 VAL A CA 1
ATOM 1970 C C . VAL A 1 248 ? 12.805 32.094 24.062 1 93.81 248 VAL A C 1
ATOM 1972 O O . VAL A 1 248 ? 13.594 31.469 23.344 1 93.81 248 VAL A O 1
ATOM 1975 N N . TRP A 1 249 ? 11.797 32.781 23.609 1 95.12 249 TRP A N 1
ATOM 1976 C CA . TRP A 1 249 ? 11.539 32.875 22.188 1 95.12 249 TRP A CA 1
ATOM 1977 C C . TRP A 1 249 ? 12.703 33.531 21.453 1 95.12 249 TRP A C 1
ATOM 1979 O O . TRP A 1 249 ? 13.203 33.031 20.453 1 95.12 249 TRP A O 1
ATOM 1989 N N . GLU A 1 250 ? 13.086 34.719 21.953 1 93.44 250 GLU A N 1
ATOM 1990 C CA . GLU A 1 250 ? 14.133 35.5 21.328 1 93.44 250 GLU A CA 1
ATOM 1991 C C . GLU A 1 250 ? 15.445 34.719 21.25 1 93.44 250 GLU A C 1
ATOM 1993 O O . GLU A 1 250 ? 16.109 34.719 20.203 1 93.44 250 GLU A O 1
ATOM 1998 N N . ASP A 1 251 ? 15.773 34.062 22.281 1 94.44 251 ASP A N 1
ATOM 1999 C CA . ASP A 1 251 ? 17.016 33.312 22.328 1 94.44 251 ASP A CA 1
ATOM 2000 C C . ASP A 1 251 ? 16.984 32.156 21.344 1 94.44 251 ASP A C 1
ATOM 2002 O O . ASP A 1 251 ? 17.938 31.938 20.578 1 94.44 251 ASP A O 1
ATOM 2006 N N . ALA A 1 252 ? 15.906 31.359 21.391 1 95.75 252 ALA A N 1
ATOM 2007 C CA . ALA A 1 252 ? 15.773 30.188 20.547 1 95.75 252 ALA A CA 1
ATOM 2008 C C . ALA A 1 252 ? 15.828 30.578 19.062 1 95.75 252 ALA A C 1
ATOM 2010 O O . ALA A 1 252 ? 16.5 29.906 18.266 1 95.75 252 ALA A O 1
ATOM 2011 N N . ILE A 1 253 ? 15.148 31.656 18.688 1 94 253 ILE A N 1
ATOM 2012 C CA . ILE A 1 253 ? 15.039 32.062 17.281 1 94 253 ILE A CA 1
ATOM 2013 C C . ILE A 1 253 ? 16.328 32.75 16.844 1 94 253 ILE A C 1
ATOM 2015 O O . ILE A 1 253 ? 16.812 32.531 15.734 1 94 253 ILE A O 1
ATOM 2019 N N . ALA A 1 254 ? 16.906 33.562 17.688 1 91.62 254 ALA A N 1
ATOM 2020 C CA . ALA A 1 254 ? 18.125 34.312 17.359 1 91.62 254 ALA A CA 1
ATOM 2021 C C . ALA A 1 254 ? 19.281 33.344 17.094 1 91.62 254 ALA A C 1
ATOM 2023 O O . ALA A 1 254 ? 20.141 33.594 16.25 1 91.62 254 ALA A O 1
ATOM 2024 N N . THR A 1 255 ? 19.266 32.25 17.75 1 93 255 THR A N 1
ATOM 2025 C CA . THR A 1 255 ? 20.359 31.281 17.594 1 93 255 THR A CA 1
ATOM 2026 C C . THR A 1 255 ? 20.109 30.391 16.391 1 93 255 THR A C 1
ATOM 2028 O O . THR A 1 255 ? 21.062 29.828 15.836 1 93 255 THR A O 1
ATOM 2031 N N . ALA A 1 256 ? 18.938 30.219 16.031 1 90.94 256 ALA A N 1
ATOM 2032 C CA . ALA A 1 256 ? 18.625 29.406 14.852 1 90.94 256 ALA A CA 1
ATOM 2033 C C . ALA A 1 256 ? 18.906 30.172 13.562 1 90.94 256 ALA A C 1
ATOM 2035 O O . ALA A 1 256 ? 19.406 29.609 12.594 1 90.94 256 ALA A O 1
ATOM 2036 N N . VAL A 1 257 ? 18.531 31.375 13.5 1 83.56 257 VAL A N 1
ATOM 2037 C CA . VAL A 1 257 ? 18.672 32.188 12.305 1 83.56 257 VAL A CA 1
ATOM 2038 C C . VAL A 1 257 ? 19.297 33.531 12.68 1 83.56 257 VAL A C 1
ATOM 2040 O O . VAL A 1 257 ? 18.672 34.594 12.555 1 83.56 257 VAL A O 1
ATOM 2043 N N . PRO A 1 258 ? 20.594 33.438 12.859 1 81.25 258 PRO A N 1
ATOM 2044 C CA . PRO A 1 258 ? 21.266 34.688 13.242 1 81.25 258 PRO A CA 1
ATOM 2045 C C . PRO A 1 258 ? 21.203 35.75 12.156 1 81.25 258 PRO A C 1
ATOM 2047 O O . PRO A 1 258 ? 21.359 35.438 10.969 1 81.25 258 PRO A O 1
ATOM 2050 N N . GLY A 1 259 ? 20.75 36.938 12.547 1 73 259 GLY A N 1
ATOM 2051 C CA . GLY A 1 259 ? 20.797 38.062 11.633 1 73 259 GLY A CA 1
ATOM 2052 C C . GLY A 1 259 ? 19.531 38.219 10.82 1 73 259 GLY A C 1
ATOM 2053 O O . GLY A 1 259 ? 19.5 38.969 9.836 1 73 259 GLY A O 1
ATOM 2054 N N . SER A 1 260 ? 18.578 37.469 11.086 1 77.06 260 SER A N 1
ATOM 2055 C CA . SER A 1 260 ? 17.328 37.656 10.375 1 77.06 260 SER A CA 1
ATOM 2056 C C . SER A 1 260 ? 16.766 39.062 10.609 1 77.06 260 SER A C 1
ATOM 2058 O O . SER A 1 260 ? 16.484 39.438 11.742 1 77.06 260 SER A O 1
ATOM 2060 N N . PRO A 1 261 ? 16.688 39.844 9.555 1 77.31 261 PRO A N 1
ATOM 2061 C CA . PRO A 1 261 ? 16.125 41.188 9.758 1 77.31 261 PRO A CA 1
ATOM 2062 C C . PRO A 1 261 ? 14.664 41.156 10.188 1 77.31 261 PRO A C 1
ATOM 2064 O O . PRO A 1 261 ? 14.227 42 10.945 1 77.31 261 PRO A O 1
ATOM 2067 N N . SER A 1 262 ? 13.922 40.219 9.727 1 84 262 SER A N 1
ATOM 2068 C CA . SER A 1 262 ? 12.508 40.125 10.07 1 84 262 SER A CA 1
ATOM 2069 C C . SER A 1 262 ? 12.312 39.812 11.547 1 84 262 SER A C 1
ATOM 2071 O O . SER A 1 262 ? 11.336 40.25 12.164 1 84 262 SER A O 1
ATOM 2073 N N . MET A 1 263 ? 13.242 39.156 12.102 1 87.94 263 MET A N 1
ATOM 2074 C CA . MET A 1 263 ? 13.117 38.75 13.508 1 87.94 263 MET A CA 1
ATOM 2075 C C . MET A 1 263 ? 13.094 40 14.406 1 87.94 263 MET A C 1
ATOM 2077 O O . MET A 1 263 ? 12.211 40.125 15.258 1 87.94 263 MET A O 1
ATOM 2081 N N . ALA A 1 264 ? 14.055 40.812 14.195 1 86.25 264 ALA A N 1
ATOM 2082 C CA . ALA A 1 264 ? 14.141 42.031 15.008 1 86.25 264 ALA A CA 1
ATOM 2083 C C . ALA A 1 264 ? 12.883 42.875 14.852 1 86.25 264 ALA A C 1
ATOM 2085 O O . ALA A 1 264 ? 12.367 43.438 15.836 1 86.25 264 ALA A O 1
ATOM 2086 N N . THR A 1 265 ? 12.469 43 13.664 1 90.5 265 THR A N 1
ATOM 2087 C CA . THR A 1 265 ? 11.289 43.781 13.359 1 90.5 265 THR A CA 1
ATOM 2088 C C . THR A 1 265 ? 10.055 43.219 14.047 1 90.5 265 THR A C 1
ATOM 2090 O O . THR A 1 265 ? 9.266 43.938 14.648 1 90.5 265 THR A O 1
ATOM 2093 N N . VAL A 1 266 ? 9.859 41.938 13.984 1 93.25 266 VAL A N 1
ATOM 2094 C CA . VAL A 1 266 ? 8.68 41.281 14.531 1 93.25 266 VAL A CA 1
ATOM 2095 C C . VAL A 1 266 ? 8.703 41.344 16.047 1 93.25 266 VAL A C 1
ATOM 2097 O O . VAL A 1 266 ? 7.691 41.656 16.688 1 93.25 266 VAL A O 1
ATOM 2100 N N . PHE A 1 267 ? 9.844 41.156 16.656 1 93 267 PHE A N 1
ATOM 2101 C CA . PHE A 1 267 ? 9.922 41.188 18.109 1 93 267 PHE A CA 1
ATOM 2102 C C . PHE A 1 267 ? 9.727 42.625 18.625 1 93 267 PHE A C 1
ATOM 2104 O O . PHE A 1 267 ? 9.078 42.844 19.641 1 93 267 PHE A O 1
ATOM 2111 N N . SER A 1 268 ? 10.32 43.562 17.922 1 93 268 SER A N 1
ATOM 2112 C CA . SER A 1 268 ? 10.086 44.969 18.297 1 93 268 SER A CA 1
ATOM 2113 C C . SER A 1 268 ? 8.602 45.312 18.203 1 93 268 SER A C 1
ATOM 2115 O O . SER A 1 268 ? 8.07 46 19.078 1 93 268 SER A O 1
ATOM 2117 N N . PHE A 1 269 ? 7.973 44.875 17.203 1 95.81 269 PHE A N 1
ATOM 2118 C CA . PHE A 1 269 ? 6.551 45.156 17.016 1 95.81 269 PHE A CA 1
ATOM 2119 C C . PHE A 1 269 ? 5.73 44.5 18.125 1 95.81 269 PHE A C 1
ATOM 2121 O O . PHE A 1 269 ? 4.902 45.156 18.75 1 95.81 269 PHE A O 1
ATOM 2128 N N . VAL A 1 270 ? 5.941 43.188 18.391 1 96 270 VAL A N 1
ATOM 2129 C CA . VAL A 1 270 ? 5.145 42.438 19.328 1 96 270 VAL A CA 1
ATOM 2130 C C . VAL A 1 270 ? 5.359 42.969 20.75 1 96 270 VAL A C 1
ATOM 2132 O O . VAL A 1 270 ? 4.41 43.094 21.516 1 96 270 VAL A O 1
ATOM 2135 N N . LYS A 1 271 ? 6.598 43.375 21.047 1 94.88 271 LYS A N 1
ATOM 2136 C CA . LYS A 1 271 ? 6.949 43.75 22.406 1 94.88 271 LYS A CA 1
ATOM 2137 C C . LYS A 1 271 ? 6.602 45.219 22.672 1 94.88 271 LYS A C 1
ATOM 2139 O O . LYS A 1 271 ? 6.148 45.562 23.766 1 94.88 271 LYS A O 1
ATOM 2144 N N . ASP A 1 272 ? 6.77 46.062 21.672 1 95.25 272 ASP A N 1
ATOM 2145 C CA . ASP A 1 272 ? 6.762 47.469 21.938 1 95.25 272 ASP A CA 1
ATOM 2146 C C . ASP A 1 272 ? 5.605 48.156 21.219 1 95.25 272 ASP A C 1
ATOM 2148 O O . ASP A 1 272 ? 4.82 48.906 21.844 1 95.25 272 ASP A O 1
ATOM 2152 N N . ASP A 1 273 ? 5.492 47.938 19.953 1 97.12 273 ASP A N 1
ATOM 2153 C CA . ASP A 1 273 ? 4.555 48.719 19.141 1 97.12 273 ASP A CA 1
ATOM 2154 C C . ASP A 1 273 ? 3.125 48.219 19.328 1 97.12 273 ASP A C 1
ATOM 2156 O O . ASP A 1 273 ? 2.195 49 19.453 1 97.12 273 ASP A O 1
ATOM 2160 N N . ALA A 1 274 ? 2.965 46.906 19.266 1 96.62 274 ALA A N 1
ATOM 2161 C CA . ALA A 1 274 ? 1.633 46.312 19.297 1 96.62 274 ALA A CA 1
ATOM 2162 C C . ALA A 1 274 ? 0.859 46.75 20.531 1 96.62 274 ALA A C 1
ATOM 2164 O O . ALA A 1 274 ? -0.302 47.156 20.438 1 96.62 274 ALA A O 1
ATOM 2165 N N . PRO A 1 275 ? 1.506 46.75 21.719 1 95.44 275 PRO A N 1
ATOM 2166 C CA . PRO A 1 275 ? 0.776 47.219 22.906 1 95.44 275 PRO A CA 1
ATOM 2167 C C . PRO A 1 275 ? 0.353 48.688 22.797 1 95.44 275 PRO A C 1
ATOM 2169 O O . PRO A 1 275 ? -0.739 49.031 23.234 1 95.44 275 PRO A O 1
ATOM 2172 N N . LYS A 1 276 ? 1.134 49.5 22.219 1 97.44 276 LYS A N 1
ATOM 2173 C CA . LYS A 1 276 ? 0.823 50.906 22.047 1 97.44 276 LYS A CA 1
ATOM 2174 C C . LYS A 1 276 ? -0.358 51.094 21.094 1 97.44 276 LYS A C 1
ATOM 2176 O O . LYS A 1 276 ? -1.062 52.094 21.172 1 97.44 276 LYS A O 1
ATOM 2181 N N . LEU A 1 277 ? -0.48 50.156 20.266 1 97.56 277 LEU A N 1
ATOM 2182 C CA . LEU A 1 277 ? -1.551 50.219 19.281 1 97.56 277 LEU A CA 1
ATOM 2183 C C . LEU A 1 277 ? -2.791 49.469 19.781 1 97.56 277 LEU A C 1
ATOM 2185 O O . LEU A 1 277 ? -3.736 49.25 19.016 1 97.56 277 LEU A O 1
ATOM 2189 N N . GLY A 1 278 ? -2.734 49.031 21.016 1 94.94 278 GLY A N 1
ATOM 2190 C CA . GLY A 1 278 ? -3.902 48.406 21.641 1 94.94 278 GLY A CA 1
ATOM 2191 C C . GLY A 1 278 ? -3.984 46.906 21.438 1 94.94 278 GLY A C 1
ATOM 2192 O O . GLY A 1 278 ? -5 46.312 21.75 1 94.94 278 GLY A O 1
ATOM 2193 N N . LEU A 1 279 ? -2.979 46.312 20.891 1 96.5 279 LEU A N 1
ATOM 2194 C CA . LEU A 1 279 ? -2.965 44.875 20.688 1 96.5 279 LEU A CA 1
ATOM 2195 C C . LEU A 1 279 ? -2.312 44.188 21.875 1 96.5 279 LEU A C 1
ATOM 2197 O O . LEU A 1 279 ? -1.592 44.812 22.656 1 96.5 279 LEU A O 1
ATOM 2201 N N . THR A 1 280 ? -2.639 42.875 22.031 1 94.94 280 THR A N 1
ATOM 2202 C CA . THR A 1 280 ? -2.109 42.062 23.109 1 94.94 280 THR A CA 1
ATOM 2203 C C . THR A 1 280 ? -1.372 40.844 22.547 1 94.94 280 THR A C 1
ATOM 2205 O O . THR A 1 280 ? -1.442 39.75 23.109 1 94.94 280 THR A O 1
ATOM 2208 N N . LEU A 1 281 ? -0.751 41 21.453 1 95.44 281 LEU A N 1
ATOM 2209 C CA . LEU A 1 281 ? -0.079 39.875 20.781 1 95.44 281 LEU A CA 1
ATOM 2210 C C . LEU A 1 281 ? 0.844 39.156 21.75 1 95.44 28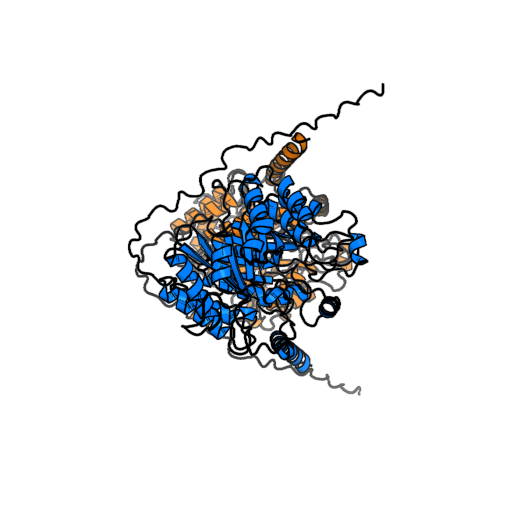1 LEU A C 1
ATOM 2212 O O . LEU A 1 281 ? 1.751 39.75 22.328 1 95.44 281 LEU A O 1
ATOM 2216 N N . THR A 1 282 ? 0.62 37.812 21.891 1 92.25 282 THR A N 1
ATOM 2217 C CA . THR A 1 282 ? 1.422 36.938 22.766 1 92.25 282 THR A CA 1
ATOM 2218 C C . THR A 1 282 ? 1.847 35.688 22.047 1 92.25 282 THR A C 1
ATOM 2220 O O . THR A 1 282 ? 1.001 34.875 21.625 1 92.25 282 THR A O 1
ATOM 2223 N N . PRO A 1 283 ? 3.201 35.438 21.906 1 93.25 283 PRO A N 1
ATOM 2224 C CA . PRO A 1 283 ? 3.637 34.219 21.25 1 93.25 283 PRO A CA 1
ATOM 2225 C C . PRO A 1 283 ? 3.219 32.969 22.031 1 93.25 283 PRO A C 1
ATOM 2227 O O . PRO A 1 283 ? 3.332 32.938 23.266 1 93.25 283 PRO A O 1
ATOM 2230 N N . LEU A 1 284 ? 2.715 31.953 21.297 1 90.62 284 LEU A N 1
ATOM 2231 C CA . LEU A 1 284 ? 2.283 30.734 21.969 1 90.62 284 LEU A CA 1
ATOM 2232 C C . LEU A 1 284 ? 2.979 29.516 21.375 1 90.62 284 LEU A C 1
ATOM 2234 O O . LEU A 1 284 ? 3.293 28.562 22.094 1 90.62 284 LEU A O 1
ATOM 2238 N N . TRP A 1 285 ? 3.111 29.406 20.062 1 93.31 285 TRP A N 1
ATOM 2239 C CA . TRP A 1 285 ? 3.848 28.297 19.469 1 93.31 285 TRP A CA 1
ATOM 2240 C C . TRP A 1 285 ? 4.605 28.766 18.219 1 93.31 285 TRP A C 1
ATOM 2242 O O . TRP A 1 285 ? 4.43 29.891 17.766 1 93.31 285 TRP A O 1
ATOM 2252 N N . LEU A 1 286 ? 5.57 27.953 17.781 1 96.56 286 LEU A N 1
ATOM 2253 C CA . LEU A 1 286 ? 6.43 28.203 16.625 1 96.56 286 LEU A CA 1
ATOM 2254 C C . LEU A 1 286 ? 6.293 27.094 15.594 1 96.56 286 LEU A C 1
ATOM 2256 O O . LEU A 1 286 ? 6.371 25.906 15.945 1 96.56 286 LEU A O 1
ATOM 2260 N N . GLY A 1 287 ? 5.938 27.5 14.336 1 97.56 287 GLY A N 1
ATOM 2261 C CA . GLY A 1 287 ? 5.945 26.547 13.234 1 97.56 287 GLY A CA 1
ATOM 2262 C C . GLY A 1 287 ? 7.176 26.672 12.352 1 97.56 287 GLY A C 1
ATOM 2263 O O . GLY A 1 287 ? 7.621 27.781 12.055 1 97.56 287 GLY A O 1
ATOM 2264 N N . ILE A 1 288 ? 7.734 25.531 11.93 1 97.62 288 ILE A N 1
ATOM 2265 C CA . ILE A 1 288 ? 8.891 25.562 11.031 1 97.62 288 ILE A CA 1
ATOM 2266 C C . ILE A 1 288 ? 8.656 24.609 9.859 1 97.62 288 ILE A C 1
ATOM 2268 O O . ILE A 1 288 ? 7.98 23.594 10.008 1 97.62 288 ILE A O 1
ATOM 2272 N N . ASP A 1 289 ? 9.18 24.969 8.711 1 96.62 289 ASP A N 1
ATOM 2273 C CA . ASP A 1 289 ? 9.383 23.984 7.656 1 96.62 289 ASP A CA 1
ATOM 2274 C C . ASP A 1 289 ? 10.602 23.109 7.945 1 96.62 289 ASP A C 1
ATOM 2276 O O . ASP A 1 289 ? 11.648 23.609 8.352 1 96.62 289 ASP A O 1
ATOM 2280 N N . ASN A 1 290 ? 10.461 21.812 7.871 1 97.56 290 ASN A N 1
ATOM 2281 C CA . ASN A 1 290 ? 11.594 20.922 8.102 1 97.56 290 ASN A CA 1
ATOM 228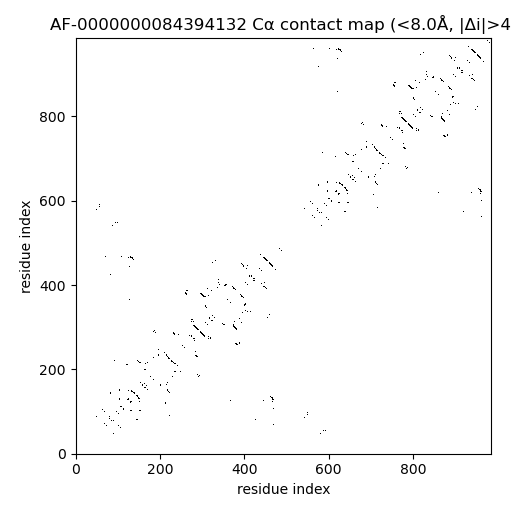2 C C . ASN A 1 290 ? 12.445 20.766 6.848 1 97.56 290 ASN A C 1
ATOM 2284 O O . ASN A 1 290 ? 12.578 19.656 6.316 1 97.56 290 ASN A O 1
ATOM 2288 N N . VAL A 1 291 ? 13.008 21.812 6.418 1 95.94 291 VAL A N 1
ATOM 2289 C CA . VAL A 1 291 ? 13.945 21.906 5.301 1 95.94 291 VAL A CA 1
ATOM 2290 C C . VAL A 1 291 ? 15.211 22.641 5.742 1 95.94 291 VAL A C 1
ATOM 2292 O O . VAL A 1 291 ? 15.375 22.953 6.922 1 95.94 291 VAL A O 1
ATOM 2295 N N . ARG A 1 292 ? 16.156 22.859 4.781 1 93.19 292 ARG A N 1
ATOM 2296 C CA . ARG A 1 292 ? 17.359 23.609 5.113 1 93.19 292 ARG A CA 1
ATOM 2297 C C . ARG A 1 292 ? 17 24.938 5.77 1 93.19 292 ARG A C 1
ATOM 2299 O O . ARG A 1 292 ? 16.109 25.641 5.309 1 93.19 292 ARG A O 1
ATOM 2306 N N . PRO A 1 293 ? 17.656 25.281 6.855 1 91.38 293 PRO A N 1
ATOM 2307 C CA . PRO A 1 293 ? 17.344 26.5 7.605 1 91.38 293 PRO A CA 1
ATOM 2308 C C . PRO A 1 293 ? 17.25 27.734 6.711 1 91.38 293 PRO A C 1
ATOM 2310 O O . PRO A 1 293 ? 16.391 28.594 6.922 1 91.38 293 PRO A O 1
ATOM 2313 N N . ALA A 1 294 ? 18.062 27.812 5.703 1 87.19 294 ALA A N 1
ATOM 2314 C CA . ALA A 1 294 ? 18.094 28.984 4.828 1 87.19 294 ALA A CA 1
ATOM 2315 C C . ALA A 1 294 ? 16.797 29.094 4.012 1 87.19 294 ALA A C 1
ATOM 2317 O O . ALA A 1 294 ? 16.422 30.188 3.582 1 87.19 294 ALA A O 1
ATOM 2318 N N . ASP A 1 295 ? 16.156 27.953 3.836 1 89.62 295 ASP A N 1
ATOM 2319 C CA . ASP A 1 295 ? 14.969 27.906 2.992 1 89.62 295 ASP A CA 1
ATOM 2320 C C . ASP A 1 295 ? 13.703 27.781 3.836 1 89.62 295 ASP A C 1
ATOM 2322 O O . ASP A 1 295 ? 12.594 27.844 3.309 1 89.62 295 ASP A O 1
ATOM 2326 N N . ALA A 1 296 ? 13.883 27.656 5.172 1 93.06 296 ALA A N 1
ATOM 2327 C CA . ALA A 1 296 ? 12.773 27.312 6.047 1 93.06 296 ALA A CA 1
ATOM 2328 C C . ALA A 1 296 ? 11.977 28.547 6.449 1 93.06 296 ALA A C 1
ATOM 2330 O O . ALA A 1 296 ? 12.547 29.609 6.711 1 93.06 296 ALA A O 1
ATOM 2331 N N . ARG A 1 297 ? 10.688 28.453 6.406 1 92.56 297 ARG A N 1
ATOM 2332 C CA . ARG A 1 297 ? 9.875 29.422 7.141 1 92.56 297 ARG A CA 1
ATOM 2333 C C . ARG A 1 297 ? 9.93 29.156 8.641 1 92.56 297 ARG A C 1
ATOM 2335 O O . ARG A 1 297 ? 9.984 28 9.07 1 92.56 297 ARG A O 1
ATOM 2342 N N . LEU A 1 298 ? 9.938 30.188 9.406 1 95 298 LEU A N 1
ATOM 2343 C CA . LEU A 1 298 ? 9.727 30.203 10.844 1 95 298 LEU A CA 1
ATOM 2344 C C . LEU A 1 298 ? 8.5 31.031 11.203 1 95 298 LEU A C 1
ATOM 2346 O O . LEU A 1 298 ? 8.531 32.281 11.109 1 95 298 LEU A O 1
ATOM 2350 N N . LYS A 1 299 ? 7.512 30.375 11.586 1 96.25 299 LYS A N 1
ATOM 2351 C CA . LYS A 1 299 ? 6.219 31.016 11.828 1 96.25 299 LYS A CA 1
ATOM 2352 C C . LYS A 1 299 ? 5.973 31.203 13.32 1 96.25 299 LYS A C 1
ATOM 2354 O O . LYS A 1 299 ? 5.652 30.25 14.031 1 96.25 299 LYS A O 1
ATOM 2359 N N . LEU A 1 300 ? 6.156 32.438 13.797 1 96.19 300 LEU A N 1
ATOM 2360 C CA . LEU A 1 300 ? 5.836 32.75 15.18 1 96.19 300 LEU A CA 1
ATOM 2361 C C . LEU A 1 300 ? 4.348 33.031 15.344 1 96.19 300 LEU A C 1
ATOM 2363 O O . LEU A 1 300 ? 3.834 34.031 14.844 1 96.19 300 LEU A O 1
ATOM 2367 N N . TYR A 1 301 ? 3.689 32.156 16 1 95.75 301 TYR A N 1
ATOM 2368 C CA . TYR A 1 301 ? 2.254 32.281 16.219 1 95.75 301 TYR A CA 1
ATOM 2369 C C . TYR A 1 301 ? 1.964 33.094 17.484 1 95.75 301 TYR A C 1
ATOM 2371 O O . TYR A 1 301 ? 2.422 32.719 18.578 1 95.75 301 TYR A O 1
ATOM 2379 N N . CYS A 1 302 ? 1.199 34.125 17.344 1 95.5 302 CYS A N 1
ATOM 2380 C CA . CYS A 1 302 ? 0.776 34.969 18.469 1 95.5 302 CYS A CA 1
ATOM 2381 C C . CYS A 1 302 ? -0.742 34.969 18.609 1 95.5 302 CYS A C 1
ATOM 2383 O O . CYS A 1 302 ? -1.461 35.031 17.609 1 95.5 302 CYS A O 1
ATOM 2385 N N . VAL A 1 303 ? -1.157 34.875 19.812 1 92.69 303 VAL A N 1
ATOM 2386 C CA . VAL A 1 303 ? -2.586 35 20.094 1 92.69 303 VAL A CA 1
ATOM 2387 C C . VAL A 1 303 ? -2.939 36.438 20.422 1 92.69 303 VAL A C 1
ATOM 2389 O O . VAL A 1 303 ? -2.094 37.188 20.906 1 92.69 303 VAL A O 1
ATOM 2392 N N . GLU A 1 304 ? -4.102 36.875 20.078 1 94.38 304 GLU A N 1
ATOM 2393 C CA . GLU A 1 304 ? -4.609 38.219 20.25 1 94.38 304 GLU A CA 1
ATOM 2394 C C . GLU A 1 304 ? -6.008 38.219 20.859 1 94.38 304 GLU A C 1
ATOM 2396 O O . GLU A 1 304 ? -6.906 37.531 20.359 1 94.38 304 GLU A O 1
ATOM 2401 N N . SER A 1 305 ? -6.184 38.969 21.953 1 90.94 305 SER A N 1
ATOM 2402 C CA . SER A 1 305 ? -7.461 38.969 22.656 1 90.94 305 SER A CA 1
ATOM 2403 C C . SER A 1 305 ? -8.461 39.906 21.969 1 90.94 305 SER A C 1
ATOM 2405 O O . SER A 1 305 ? -9.672 39.719 22.078 1 90.94 305 SER A O 1
ATOM 2407 N N . ARG A 1 306 ? -7.938 40.969 21.297 1 92.94 306 ARG A N 1
ATOM 2408 C CA . ARG A 1 306 ? -8.836 41.844 20.547 1 92.94 306 ARG A CA 1
ATOM 2409 C C . ARG A 1 306 ? -9.328 41.156 19.266 1 92.94 306 ARG A C 1
ATOM 2411 O O . ARG A 1 306 ? -8.539 40.562 18.531 1 92.94 306 ARG A O 1
ATOM 2418 N N . THR A 1 307 ? -10.609 41.281 19.047 1 94.94 307 THR A N 1
ATOM 2419 C CA . THR A 1 307 ? -11.172 40.5 17.938 1 94.94 307 THR A CA 1
ATOM 2420 C C . THR A 1 307 ? -11.898 41.406 16.953 1 94.94 307 THR A C 1
ATOM 2422 O O . THR A 1 307 ? -12.719 40.938 16.156 1 94.94 307 THR A O 1
ATOM 2425 N N . SER A 1 308 ? -11.68 42.75 17.031 1 96.62 308 SER A N 1
ATOM 2426 C CA . SER A 1 308 ? -12.273 43.656 16.062 1 96.62 308 SER A CA 1
ATOM 2427 C C . SER A 1 308 ? -11.531 43.625 14.734 1 96.62 308 SER A C 1
ATOM 2429 O O . SER A 1 308 ? -10.367 43.219 14.688 1 96.62 308 SER A O 1
ATOM 2431 N N . PHE A 1 309 ? -12.227 44.031 13.664 1 97.88 309 PHE A N 1
ATOM 2432 C CA . PHE A 1 309 ? -11.547 44.125 12.375 1 97.88 309 PHE A CA 1
ATOM 2433 C C . PHE A 1 309 ? -10.406 45.125 12.422 1 97.88 309 PHE A C 1
ATOM 2435 O O . PHE A 1 309 ? -9.367 44.906 11.797 1 97.88 309 PHE A O 1
ATOM 2442 N N . GLU A 1 310 ? -10.578 46.219 13.102 1 98.06 310 GLU A N 1
ATOM 2443 C CA . GLU A 1 310 ? -9.508 47.219 13.188 1 98.06 310 GLU A CA 1
ATOM 2444 C C . GLU A 1 310 ? -8.258 46.625 13.836 1 98.06 310 GLU A C 1
ATOM 2446 O O . GLU A 1 310 ? -7.137 47 13.484 1 98.06 310 GLU A O 1
ATOM 2451 N N . SER A 1 311 ? -8.461 45.844 14.852 1 97.69 311 SER A N 1
ATOM 2452 C CA . SER A 1 311 ? -7.316 45.156 15.422 1 97.69 311 SER A CA 1
ATOM 2453 C C . SER A 1 311 ? -6.656 44.219 14.406 1 97.69 311 SER A C 1
ATOM 2455 O O . SER A 1 311 ? -5.43 44.094 14.383 1 97.69 311 SER A O 1
ATOM 2457 N N . VAL A 1 312 ? -7.477 43.531 13.555 1 98.5 312 VAL A N 1
ATOM 2458 C CA . VAL A 1 312 ? -6.957 42.656 12.5 1 98.5 312 VAL A CA 1
ATOM 2459 C C . VAL A 1 312 ? -6.152 43.469 11.5 1 98.5 312 VAL A C 1
ATOM 2461 O O . VAL A 1 312 ? -5.047 43.094 11.109 1 98.5 312 VAL A O 1
ATOM 2464 N N . ARG A 1 313 ? -6.727 44.594 11.055 1 98.12 313 ARG A N 1
ATOM 2465 C CA . ARG A 1 313 ? -6.031 45.531 10.156 1 98.12 313 ARG A CA 1
ATOM 2466 C C . ARG A 1 313 ? -4.68 45.938 10.727 1 98.12 313 ARG A C 1
ATOM 2468 O O . ARG A 1 313 ? -3.668 45.906 10.023 1 98.12 313 ARG A O 1
ATOM 2475 N N . THR A 1 314 ? -4.691 46.281 12 1 98.19 314 THR A N 1
ATOM 2476 C CA . THR A 1 314 ? -3.467 46.719 12.672 1 98.19 314 THR A CA 1
ATOM 2477 C C . THR A 1 314 ? -2.422 45.625 12.656 1 98.19 314 THR A C 1
ATOM 2479 O O . THR A 1 314 ? -1.246 45.875 12.383 1 98.19 314 THR A O 1
ATOM 2482 N N . ALA A 1 315 ? -2.816 44.438 12.945 1 97.88 315 ALA A N 1
ATOM 2483 C CA . ALA A 1 315 ? -1.898 43.281 12.977 1 97.88 315 ALA A CA 1
ATOM 2484 C C . ALA A 1 315 ? -1.383 42.969 11.578 1 97.88 315 ALA A C 1
ATOM 2486 O O . ALA A 1 315 ? -0.175 42.812 11.367 1 97.88 315 ALA A O 1
ATOM 2487 N N . LEU A 1 316 ? -2.279 42.875 10.578 1 97.31 316 LEU A N 1
ATOM 2488 C CA . LEU A 1 316 ? -1.922 42.5 9.219 1 97.31 316 LEU A CA 1
ATOM 2489 C C . LEU A 1 316 ? -1.011 43.531 8.578 1 97.31 316 LEU A C 1
ATOM 2491 O O . LEU A 1 316 ? -0.232 43.219 7.676 1 97.31 316 LEU A O 1
ATOM 2495 N N . THR A 1 317 ? -1.086 44.812 9.055 1 96.44 317 THR A N 1
ATOM 2496 C CA . THR A 1 317 ? -0.273 45.875 8.484 1 96.44 317 THR A CA 1
ATOM 2497 C C . THR A 1 317 ? 0.888 46.219 9.414 1 96.44 317 THR A C 1
ATOM 2499 O O . THR A 1 317 ? 1.669 47.125 9.125 1 96.44 317 THR A O 1
ATOM 2502 N N . MET A 1 318 ? 0.943 45.594 10.562 1 95.31 318 MET A N 1
ATOM 2503 C CA . MET A 1 318 ? 1.914 45.906 11.602 1 95.31 318 MET A CA 1
ATOM 2504 C C . MET A 1 318 ? 1.886 47.406 11.922 1 95.31 318 MET A C 1
ATOM 2506 O O . MET A 1 318 ? 2.92 48.094 11.875 1 95.31 318 MET A O 1
ATOM 2510 N N . GLY A 1 319 ? 0.66 47.812 12.133 1 95.69 319 GLY A N 1
ATOM 2511 C CA . GLY A 1 319 ? 0.494 49.188 12.484 1 95.69 319 GLY A CA 1
ATOM 2512 C C . GLY A 1 319 ? 0.781 50.156 11.336 1 95.69 319 GLY A C 1
ATOM 2513 O O . GLY A 1 319 ? 1.201 51.281 11.547 1 95.69 319 GLY A O 1
ATOM 2514 N N . GLY A 1 320 ? 0.713 49.656 10.133 1 94.56 320 GLY A N 1
ATOM 2515 C CA . GLY A 1 320 ? 0.919 50.5 8.969 1 94.56 320 GLY A CA 1
ATOM 2516 C C . GLY A 1 320 ? 2.283 50.312 8.328 1 94.56 320 GLY A C 1
ATOM 2517 O O . GLY A 1 320 ? 2.545 50.844 7.25 1 94.56 320 GLY A O 1
ATOM 2518 N N . ARG A 1 321 ? 3.148 49.562 8.836 1 92.31 321 ARG A N 1
ATOM 2519 C CA . ARG A 1 321 ? 4.48 49.344 8.289 1 92.31 321 ARG A CA 1
ATOM 2520 C C . ARG A 1 321 ? 4.41 48.531 6.992 1 92.31 321 ARG A C 1
ATOM 2522 O O . ARG A 1 321 ? 5.262 48.688 6.113 1 92.31 321 ARG A O 1
ATOM 2529 N N . ILE A 1 322 ? 3.484 47.656 6.926 1 92.62 322 ILE A N 1
ATOM 2530 C CA . ILE A 1 322 ? 3.248 46.875 5.723 1 92.62 322 ILE A CA 1
ATOM 2531 C C . ILE A 1 322 ? 2.094 47.469 4.926 1 92.62 322 ILE A C 1
ATOM 2533 O O . ILE A 1 322 ? 1.009 47.688 5.469 1 92.62 322 ILE A O 1
ATOM 2537 N N . ALA A 1 323 ? 2.35 47.688 3.682 1 91.62 323 ALA A N 1
ATOM 2538 C CA . ALA A 1 323 ? 1.302 48.219 2.809 1 91.62 323 ALA A CA 1
ATOM 2539 C C . ALA A 1 323 ? 0.399 47.094 2.303 1 91.62 323 ALA A C 1
ATOM 2541 O O . ALA A 1 323 ? 0.865 46.156 1.642 1 91.62 323 ALA A O 1
ATOM 2542 N N . VAL A 1 324 ? -0.76 47.094 2.723 1 94.25 324 VAL A N 1
ATOM 2543 C CA . VAL A 1 324 ? -1.774 46.156 2.238 1 94.25 324 VAL A CA 1
ATOM 2544 C C . VAL A 1 324 ? -2.879 46.938 1.516 1 94.25 324 VAL A C 1
ATOM 2546 O O . VAL A 1 324 ? -3.373 47.938 2.02 1 94.25 324 VAL A O 1
ATOM 2549 N N . GLU A 1 325 ? -3.193 46.469 0.335 1 95.12 325 GLU A N 1
ATOM 2550 C CA . GLU A 1 325 ? -4.242 47.125 -0.444 1 95.12 325 GLU A CA 1
ATOM 2551 C C . GLU A 1 325 ? -5.566 47.125 0.309 1 95.12 325 GLU A C 1
ATOM 2553 O O . GLU A 1 325 ? -5.977 46.094 0.864 1 95.12 325 GLU A O 1
ATOM 2558 N N . GLU A 1 326 ? -6.266 48.25 0.288 1 95.56 326 GLU A N 1
ATOM 2559 C CA . GLU A 1 326 ? -7.516 48.406 1.024 1 95.56 326 GLU A CA 1
ATOM 2560 C C . GLU A 1 326 ? -8.562 47.406 0.553 1 95.56 326 GLU A C 1
ATOM 2562 O O . GLU A 1 326 ? -9.391 46.938 1.343 1 95.56 326 GLU A O 1
ATOM 2567 N N . GLY A 1 327 ? -8.578 47.156 -0.746 1 95.56 327 GLY A N 1
ATOM 2568 C CA . GLY A 1 327 ? -9.516 46.156 -1.271 1 95.56 327 GLY A CA 1
ATOM 2569 C C . GLY A 1 327 ? -9.328 44.781 -0.671 1 95.56 327 GLY A C 1
ATOM 2570 O O . GLY A 1 327 ? -10.305 44.062 -0.454 1 95.56 327 GLY A O 1
ATOM 2571 N N . MET A 1 328 ? -8.086 44.5 -0.451 1 96.06 328 MET A N 1
ATOM 2572 C CA . MET A 1 328 ? -7.785 43.188 0.158 1 96.06 328 MET A CA 1
ATOM 2573 C C . MET A 1 328 ? -8.242 43.156 1.611 1 96.06 328 MET A C 1
ATOM 2575 O O . MET A 1 328 ? -8.773 42.156 2.074 1 96.06 328 MET A O 1
ATOM 2579 N N . LEU A 1 329 ? -8.023 44.219 2.32 1 97.38 329 LEU A N 1
ATOM 2580 C CA . LEU A 1 329 ? -8.484 44.312 3.699 1 97.38 329 LEU A CA 1
ATOM 2581 C C . LEU A 1 329 ? -10.008 44.25 3.766 1 97.38 329 LEU A C 1
ATOM 2583 O O . LEU A 1 329 ? -10.57 43.625 4.676 1 97.38 329 LEU A O 1
ATOM 2587 N N . ASP A 1 330 ? -10.648 44.875 2.795 1 96.5 330 ASP A N 1
ATOM 2588 C CA . ASP A 1 330 ? -12.102 44.781 2.713 1 96.5 330 ASP A CA 1
ATOM 2589 C C . ASP A 1 330 ? -12.547 43.312 2.498 1 96.5 330 ASP A C 1
ATOM 2591 O O . ASP A 1 330 ? -13.578 42.906 3.018 1 96.5 330 ASP A O 1
ATOM 2595 N N . GLY A 1 331 ? -11.781 42.656 1.654 1 96.31 331 GLY A N 1
ATOM 2596 C CA . GLY A 1 331 ? -12.055 41.25 1.454 1 96.31 331 GLY A CA 1
ATOM 2597 C C . GLY A 1 331 ? -11.953 40.438 2.73 1 96.31 331 GLY A C 1
ATOM 2598 O O . GLY A 1 331 ? -12.789 39.562 2.982 1 96.31 331 GLY A O 1
ATOM 2599 N N . VAL A 1 332 ? -10.93 40.688 3.543 1 98.19 332 VAL A N 1
ATOM 2600 C CA . VAL A 1 332 ? -10.766 40.031 4.836 1 98.19 332 VAL A CA 1
ATOM 2601 C C . VAL A 1 332 ? -11.977 40.312 5.719 1 98.19 332 VAL A C 1
ATOM 2603 O O . VAL A 1 332 ? -12.539 39.406 6.336 1 98.19 332 VAL A O 1
ATOM 2606 N N . TRP A 1 333 ? -12.344 41.562 5.754 1 98.06 333 TRP A N 1
ATOM 2607 C CA . TRP A 1 333 ? -13.484 41.969 6.57 1 98.06 333 TRP A CA 1
ATOM 2608 C C . TRP A 1 333 ? -14.758 41.281 6.086 1 98.06 333 TRP A C 1
ATOM 2610 O O . TRP A 1 333 ? -15.57 40.812 6.898 1 98.06 333 TRP A O 1
ATOM 2620 N N . ASP A 1 334 ? -14.984 41.25 4.801 1 97.12 334 ASP A N 1
ATOM 2621 C CA . ASP A 1 334 ? -16.172 40.625 4.223 1 97.12 334 ASP A CA 1
ATOM 2622 C C . ASP A 1 334 ? -16.281 39.156 4.633 1 97.12 334 ASP A C 1
ATOM 2624 O O . ASP A 1 334 ? -17.359 38.688 4.988 1 97.12 334 ASP A O 1
ATOM 2628 N N . LEU A 1 335 ? -15.18 38.531 4.512 1 97.56 335 LEU A N 1
ATOM 2629 C CA . LEU A 1 335 ? -15.18 37.125 4.848 1 97.56 335 LEU A CA 1
ATOM 2630 C C . LEU A 1 335 ? -15.375 36.906 6.344 1 97.56 335 LEU A C 1
ATOM 2632 O O . LEU A 1 335 ? -16.094 36 6.762 1 97.56 335 LEU A O 1
ATOM 2636 N N . MET A 1 336 ? -14.703 37.75 7.211 1 97.38 336 MET A N 1
ATOM 2637 C CA . MET A 1 336 ? -14.906 37.688 8.656 1 97.38 336 MET A CA 1
ATOM 2638 C C . MET A 1 336 ? -16.375 37.875 9.008 1 97.38 336 MET A C 1
ATOM 2640 O O . MET A 1 336 ? -16.922 37.094 9.797 1 97.38 336 MET A O 1
ATOM 2644 N N . ARG A 1 337 ? -16.953 38.875 8.43 1 96.56 337 ARG A N 1
ATOM 2645 C CA . ARG A 1 337 ? -18.359 39.156 8.695 1 96.56 337 ARG A CA 1
ATOM 2646 C C . ARG A 1 337 ? -19.25 38 8.273 1 96.56 337 ARG A C 1
ATOM 2648 O O . ARG A 1 337 ? -20.188 37.625 8.984 1 96.56 337 ARG A O 1
ATOM 2655 N N . ALA A 1 338 ? -18.969 37.438 7.156 1 96.12 338 ALA A N 1
ATOM 2656 C CA . ALA A 1 338 ? -19.781 36.344 6.609 1 96.12 338 ALA A CA 1
ATOM 2657 C C . ALA A 1 338 ? -19.719 35.125 7.5 1 96.12 338 ALA A C 1
ATOM 2659 O O . ALA A 1 338 ? -20.75 34.531 7.859 1 96.12 338 ALA A O 1
ATOM 2660 N N . VAL A 1 339 ? -18.516 34.688 7.867 1 96.38 339 VAL A N 1
ATOM 2661 C CA . VAL A 1 339 ? -18.344 33.406 8.562 1 96.38 339 VAL A CA 1
ATOM 2662 C C . VAL A 1 339 ? -18.797 33.531 10.016 1 96.38 339 VAL A C 1
ATOM 2664 O O . VAL A 1 339 ? -19.156 32.562 10.656 1 96.38 339 VAL A O 1
ATOM 2667 N N . CYS A 1 340 ? -18.844 34.781 10.539 1 94.44 340 CYS A N 1
ATOM 2668 C CA . CYS A 1 340 ? -19.297 35.031 11.906 1 94.44 340 CYS A CA 1
ATOM 2669 C C . CYS A 1 340 ? -20.75 35.469 11.93 1 94.44 340 CYS A C 1
ATOM 2671 O O . CYS A 1 340 ? -21.297 35.781 12.984 1 94.44 340 CYS A O 1
ATOM 2673 N N . ALA A 1 341 ? -21.359 35.5 10.773 1 91.88 341 ALA A N 1
ATOM 2674 C CA . ALA A 1 341 ? -22.766 35.844 10.633 1 91.88 341 ALA A CA 1
ATOM 2675 C C . ALA A 1 341 ? -23.062 37.188 11.305 1 91.88 341 ALA A C 1
ATOM 2677 O O . ALA A 1 341 ? -24.016 37.312 12.078 1 91.88 341 ALA A O 1
ATOM 2678 N N . LEU A 1 342 ? -22.234 38.156 11.047 1 94.19 342 LEU A N 1
ATOM 2679 C CA . LEU A 1 342 ? -22.406 39.469 11.625 1 94.19 342 LEU A CA 1
ATOM 2680 C C . LEU A 1 342 ? -23.359 40.312 10.773 1 94.19 342 LEU A C 1
ATOM 2682 O O . LEU A 1 342 ? -23.406 40.156 9.555 1 94.19 342 LEU A O 1
ATOM 2686 N N . PRO A 1 343 ? -24.078 41.219 11.477 1 93.38 343 PRO A N 1
ATOM 2687 C CA . PRO A 1 343 ? -24.891 42.156 10.688 1 93.38 343 PRO A CA 1
ATOM 2688 C C . PRO A 1 343 ? -24.062 43.031 9.758 1 93.38 343 PRO A C 1
ATOM 2690 O O . PRO A 1 343 ? -22.891 43.281 10.031 1 93.38 343 PRO A O 1
ATOM 2693 N N . ALA A 1 344 ? -24.672 43.531 8.719 1 92.25 344 ALA A N 1
ATOM 2694 C CA . ALA A 1 344 ? -23.984 44.312 7.695 1 92.25 344 ALA A CA 1
ATOM 2695 C C . ALA A 1 344 ? -23.422 45.625 8.289 1 92.25 344 ALA A C 1
ATOM 2697 O O . ALA A 1 344 ? -22.391 46.094 7.832 1 92.25 344 ALA A O 1
ATOM 2698 N N . ASP A 1 345 ? -24.047 46.062 9.367 1 94.5 345 ASP A N 1
ATOM 2699 C CA . ASP A 1 345 ? -23.641 47.344 9.93 1 94.5 345 ASP A CA 1
ATOM 2700 C C . ASP A 1 345 ? -22.797 47.125 11.188 1 94.5 345 ASP A C 1
ATOM 2702 O O . ASP A 1 345 ? -22.625 48.062 11.984 1 94.5 345 ASP A O 1
ATOM 2706 N N . PHE A 1 346 ? -22.328 45.938 11.391 1 96.25 346 PHE A N 1
ATOM 2707 C CA . PHE A 1 346 ? -21.484 45.719 12.555 1 96.25 346 PHE A CA 1
ATOM 2708 C C . PHE A 1 346 ? -20.25 46.594 12.516 1 96.25 346 PHE A C 1
ATOM 2710 O O . PHE A 1 346 ? -19.547 46.625 11.508 1 96.25 346 PHE A O 1
ATOM 2717 N N . PRO A 1 347 ? -19.969 47.312 13.594 1 97.12 347 PRO A N 1
ATOM 2718 C CA . PRO A 1 347 ? -18.844 48.25 13.578 1 97.12 347 PRO A CA 1
ATOM 2719 C C . PRO A 1 347 ? -17.5 47.531 13.461 1 97.12 347 PRO A C 1
ATOM 2721 O O . PRO A 1 347 ? -17.266 46.531 14.117 1 97.12 347 PRO A O 1
ATOM 2724 N N . ARG A 1 348 ? -16.562 48.062 12.711 1 97.12 348 ARG A N 1
ATOM 2725 C CA . ARG A 1 348 ? -15.258 47.469 12.43 1 97.12 348 ARG A CA 1
ATOM 2726 C C . ARG A 1 348 ? -14.344 47.562 13.648 1 97.12 348 ARG A C 1
ATOM 2728 O O . ARG A 1 348 ? -13.352 46.812 13.742 1 97.12 348 ARG A O 1
ATOM 2735 N N . ASP A 1 349 ? -14.609 48.438 14.609 1 96.44 349 ASP A N 1
ATOM 2736 C CA . ASP A 1 349 ? -13.742 48.625 15.766 1 96.44 349 ASP A CA 1
ATOM 2737 C C . ASP A 1 349 ? -14.297 47.938 17 1 96.44 349 ASP A C 1
ATOM 2739 O O . ASP A 1 349 ? -13.75 48.062 18.094 1 96.44 349 ASP A O 1
ATOM 2743 N N . ARG A 1 350 ? -15.359 47.188 16.828 1 96.25 350 ARG A N 1
ATOM 2744 C CA . ARG A 1 350 ? -15.945 46.438 17.938 1 96.25 350 ARG A CA 1
ATOM 2745 C C . ARG A 1 350 ? -15.492 45 17.938 1 96.25 350 ARG A C 1
ATOM 2747 O O . ARG A 1 350 ? -15.469 44.344 16.875 1 96.25 350 ARG A O 1
ATOM 2754 N N . ASP A 1 351 ? -15.133 44.562 19.109 1 94.56 351 ASP A N 1
ATOM 2755 C CA . ASP A 1 351 ? -14.781 43.125 19.234 1 94.56 351 ASP A CA 1
ATOM 2756 C C . ASP A 1 351 ? -15.977 42.25 18.906 1 94.56 351 ASP A C 1
ATOM 2758 O O . ASP A 1 351 ? -17.125 42.625 19.172 1 94.56 351 ASP A O 1
ATOM 2762 N N . LEU A 1 352 ? -15.688 41.094 18.328 1 92.69 352 LEU A N 1
ATOM 2763 C CA . LEU A 1 352 ? -16.734 40.156 17.906 1 92.69 352 LEU A CA 1
ATOM 2764 C C . LEU A 1 352 ? -17.484 39.625 19.125 1 92.69 352 LEU A C 1
ATOM 2766 O O . LEU A 1 352 ? -16.891 39.375 20.172 1 92.69 352 LEU A O 1
ATOM 2770 N N . PRO A 1 353 ? -18.781 39.531 19.016 1 85 353 PRO A N 1
ATOM 2771 C CA . PRO A 1 353 ? -19.531 38.844 20.078 1 85 353 PRO A CA 1
ATOM 2772 C C . PRO A 1 353 ? -19.344 37.312 20.047 1 85 353 PRO A C 1
ATOM 2774 O O . PRO A 1 353 ? -19.234 36.719 18.969 1 85 353 PRO A O 1
ATOM 2777 N N . ARG A 1 354 ? -19.047 36.844 21.25 1 69.5 354 ARG A N 1
ATOM 2778 C CA . ARG A 1 354 ? -18.969 35.375 21.281 1 69.5 354 ARG A CA 1
ATOM 2779 C C . ARG A 1 354 ? -20.266 34.75 20.812 1 69.5 354 ARG A C 1
ATOM 2781 O O . ARG A 1 354 ? -21.344 35.281 21.047 1 69.5 354 ARG A O 1
ATOM 2788 N N . ALA A 1 355 ? -20.125 33.781 19.891 1 60.72 355 ALA A N 1
ATOM 2789 C CA . ALA A 1 355 ? -21.328 33.125 19.359 1 60.72 355 ALA A CA 1
ATOM 2790 C C . ALA A 1 355 ? -22.25 32.688 20.484 1 60.72 355 ALA A C 1
ATOM 2792 O O . ALA A 1 355 ? -21.781 32.281 21.562 1 60.72 355 ALA A O 1
ATOM 2793 N N . PRO A 1 356 ? -23.594 33.25 20.594 1 48.84 356 PRO A N 1
ATOM 2794 C CA . PRO A 1 356 ? -24.547 32.969 21.656 1 48.84 356 PRO A CA 1
ATOM 2795 C C . PRO A 1 356 ? -24.469 31.531 22.188 1 48.84 356 PRO A C 1
ATOM 2797 O O . PRO A 1 356 ? -24.578 31.297 23.391 1 48.84 356 PRO A O 1
ATOM 2800 N N . ALA A 1 357 ? -24.891 30.594 21.344 1 45.53 357 ALA A N 1
ATOM 2801 C CA . ALA A 1 357 ? -25.312 29.25 21.719 1 45.53 357 ALA A CA 1
ATOM 2802 C C . ALA A 1 357 ? -24.109 28.359 22.031 1 45.53 357 ALA A C 1
ATOM 2804 O O . ALA A 1 357 ? -24.172 27.141 21.844 1 45.53 357 ALA A O 1
ATOM 2805 N N . TYR A 1 358 ? -23.094 29.062 22.438 1 42.84 358 TYR A N 1
ATOM 2806 C CA . TYR A 1 358 ? -22.094 28.047 22.703 1 42.84 358 TYR A CA 1
ATOM 2807 C C . TYR A 1 358 ? -22.453 27.25 23.953 1 42.84 358 TYR A C 1
ATOM 2809 O O . TYR A 1 358 ? -22.531 27.812 25.047 1 42.84 358 TYR A O 1
ATOM 2817 N N . ASN A 1 359 ? -23.359 26.422 24 1 37.19 359 ASN A N 1
ATOM 2818 C CA . ASN A 1 359 ? -23.609 25.562 25.156 1 37.19 359 ASN A CA 1
ATOM 2819 C C . ASN A 1 359 ? -22.391 24.719 25.5 1 37.19 359 ASN A C 1
ATOM 2821 O O . ASN A 1 359 ? -22.047 23.797 24.766 1 37.19 359 ASN A O 1
ATOM 2825 N N . ALA A 1 360 ? -21.609 25.328 26.281 1 38 360 ALA A N 1
ATOM 2826 C CA . ALA A 1 360 ? -20.562 24.484 26.844 1 38 360 ALA A CA 1
ATOM 2827 C C . ALA A 1 360 ? -21.078 23.094 27.188 1 38 360 ALA A C 1
ATOM 2829 O O . ALA A 1 360 ? -20.312 22.156 27.375 1 38 360 ALA A O 1
ATOM 2830 N N . ALA A 1 361 ? -22.281 23.109 27.812 1 35.53 361 ALA A N 1
ATOM 2831 C CA . ALA A 1 361 ? -22.859 21.859 28.312 1 35.53 361 ALA A CA 1
ATOM 2832 C C . ALA A 1 361 ? -22.797 20.781 27.234 1 35.53 361 ALA A C 1
ATOM 2834 O O . ALA A 1 361 ? -22.797 19.578 27.547 1 35.53 361 ALA A O 1
ATOM 2835 N N . THR A 1 362 ? -23.484 21.109 26.188 1 34.34 362 THR A N 1
ATOM 2836 C CA . THR A 1 362 ? -23.516 19.984 25.25 1 34.34 362 THR A CA 1
ATOM 2837 C C . THR A 1 362 ? -22.094 19.656 24.766 1 34.34 362 THR A C 1
ATOM 2839 O O . THR A 1 362 ? -21.812 18.5 24.438 1 34.34 362 THR A O 1
ATOM 2842 N N . ASP A 1 363 ? -21.266 20.719 24.328 1 37.31 363 ASP A N 1
ATOM 2843 C CA . ASP A 1 363 ? -20.062 20.234 23.672 1 37.31 363 ASP A CA 1
ATOM 2844 C C . ASP A 1 363 ? -18.906 20.109 24.656 1 37.31 363 ASP A C 1
ATOM 2846 O O . ASP A 1 363 ? -17.781 19.797 24.25 1 37.31 363 ASP A O 1
ATOM 2850 N N . GLY A 1 364 ? -19.234 20.188 25.906 1 35.88 364 GLY A N 1
ATOM 2851 C CA . GLY A 1 364 ? -18.281 19.906 26.969 1 35.88 364 GLY A CA 1
ATOM 2852 C C . GLY A 1 364 ? -17.016 20.719 26.859 1 35.88 364 GLY A C 1
ATOM 2853 O O . GLY A 1 364 ? -16.031 20.453 27.562 1 35.88 364 GLY A O 1
ATOM 2854 N N . VAL A 1 365 ? -16.656 21.25 25.797 1 38.62 365 VAL A N 1
ATOM 2855 C CA . VAL A 1 365 ? -15.328 21.828 25.688 1 38.62 365 VAL A CA 1
ATOM 2856 C C . VAL A 1 365 ? -15.367 23.297 26.125 1 38.62 365 VAL A C 1
ATOM 2858 O O . VAL A 1 365 ? -16.156 24.094 25.594 1 38.62 365 VAL A O 1
ATOM 2861 N N . ASP A 1 366 ? -15.219 23.703 27.391 1 41 366 ASP A N 1
ATOM 2862 C CA . ASP A 1 366 ? -14.961 25.094 27.797 1 41 366 ASP A CA 1
ATOM 2863 C C . ASP A 1 366 ? -13.984 25.766 26.828 1 41 366 ASP A C 1
ATOM 2865 O O . ASP A 1 366 ? -12.773 25.562 26.922 1 41 366 ASP A O 1
ATOM 2869 N N . THR A 1 367 ? -14.359 26.219 25.688 1 44.53 367 THR A N 1
ATOM 2870 C CA . THR A 1 367 ? -13.656 26.828 24.562 1 44.53 367 THR A CA 1
ATOM 2871 C C . THR A 1 367 ? -13.148 28.219 24.938 1 44.53 367 THR A C 1
ATOM 2873 O O . THR A 1 367 ? -12.547 28.922 24.125 1 44.53 367 THR A O 1
ATOM 2876 N N . ALA A 1 368 ? -13.523 28.797 26.078 1 49.03 368 ALA A N 1
ATOM 2877 C CA . ALA A 1 368 ? -13.398 30.25 26.25 1 49.03 368 ALA A CA 1
ATOM 2878 C C . ALA A 1 368 ? -11.938 30.672 26.312 1 49.03 368 ALA A C 1
ATOM 2880 O O . ALA A 1 368 ? -11.57 31.734 25.828 1 49.03 368 ALA A O 1
ATOM 2881 N N . GLY A 1 369 ? -11.086 29.812 26.781 1 57.84 369 GLY A N 1
ATOM 2882 C CA . GLY A 1 369 ? -9.766 30.406 26.953 1 57.84 369 GLY A CA 1
ATOM 2883 C C . GLY A 1 369 ? -9.039 30.641 25.641 1 57.84 369 GLY A C 1
ATOM 2884 O O . GLY A 1 369 ? -9.406 31.531 24.875 1 57.84 369 GLY A O 1
ATOM 2885 N N . LEU A 1 370 ? -8.25 29.891 25.094 1 66.69 370 LEU A N 1
ATOM 2886 C CA . LEU A 1 370 ? -7.375 30.062 23.938 1 66.69 370 LEU A CA 1
ATOM 2887 C C . LEU A 1 370 ? -8.164 29.984 22.641 1 66.69 370 LEU A C 1
ATOM 2889 O O . LEU A 1 370 ? -7.832 30.656 21.656 1 66.69 370 LEU A O 1
ATOM 2893 N N . TRP A 1 371 ? -9.383 29.469 22.672 1 73.88 371 TRP A N 1
ATOM 2894 C CA . TRP A 1 371 ? -10.148 29.25 21.438 1 73.88 371 TRP A CA 1
ATOM 2895 C C . TRP A 1 371 ? -10.914 30.516 21.047 1 73.88 371 TRP A C 1
ATOM 2897 O O . TRP A 1 371 ? -11.367 30.641 19.906 1 73.88 371 TRP A O 1
ATOM 2907 N N . GLY A 1 372 ? -11.016 31.422 21.938 1 79.44 372 GLY A N 1
ATOM 2908 C CA . GLY A 1 372 ? -11.695 32.656 21.609 1 79.44 372 GLY A CA 1
ATOM 2909 C C . GLY A 1 372 ? -10.75 33.75 21.094 1 79.44 372 GLY A C 1
ATOM 2910 O O . GLY A 1 372 ? -11.195 34.781 20.609 1 79.44 372 GLY A O 1
ATOM 2911 N N . THR A 1 373 ? -9.508 33.438 21.062 1 87.44 373 THR A N 1
ATOM 2912 C CA . THR A 1 373 ? -8.523 34.406 20.641 1 87.44 373 THR A CA 1
ATOM 2913 C C . THR A 1 373 ? -8.266 34.312 19.141 1 87.44 373 THR A C 1
ATOM 2915 O O . THR A 1 373 ? -8.445 33.25 18.547 1 87.44 373 THR A O 1
ATOM 2918 N N . PHE A 1 374 ? -7.992 35.469 18.547 1 94.69 374 PHE A N 1
ATOM 2919 C CA . PHE A 1 374 ? -7.449 35.469 17.203 1 94.69 374 PHE A CA 1
ATOM 2920 C C . PHE A 1 374 ? -5.988 35.031 17.219 1 94.69 374 PHE A C 1
ATOM 2922 O O . PHE A 1 374 ? -5.312 35.125 18.234 1 94.69 374 PHE A O 1
ATOM 2929 N N . VAL A 1 375 ? -5.578 34.375 16.109 1 96.31 375 VAL A N 1
ATOM 2930 C CA . VAL A 1 375 ? -4.188 33.969 15.984 1 96.31 375 VAL A CA 1
ATOM 2931 C C . VAL A 1 375 ? -3.566 34.594 14.727 1 96.31 375 VAL A C 1
ATOM 2933 O O . VAL A 1 375 ? -4.234 34.719 13.703 1 96.31 375 VAL A O 1
ATOM 2936 N N . TYR A 1 376 ? -2.338 35.062 14.867 1 97.75 376 TYR A N 1
ATOM 2937 C CA . TYR A 1 376 ? -1.527 35.5 13.75 1 97.75 376 TYR A CA 1
ATOM 2938 C C . TYR A 1 376 ? -0.193 34.781 13.703 1 97.75 376 TYR A C 1
ATOM 2940 O O . TYR A 1 376 ? 0.416 34.531 14.742 1 97.75 376 TYR A O 1
ATOM 2948 N N . TYR A 1 377 ? 0.178 34.312 12.562 1 96.38 377 TYR A N 1
ATOM 2949 C CA . TYR A 1 377 ? 1.596 33.969 12.531 1 96.38 377 TYR A CA 1
ATOM 2950 C C . TYR A 1 377 ? 2.391 35 11.742 1 96.38 377 TYR A C 1
ATOM 2952 O O . TYR A 1 377 ? 1.871 35.594 10.797 1 96.38 377 TYR A O 1
ATOM 2960 N N . PHE A 1 378 ? 3.6 35.312 12.211 1 95.19 378 PHE A N 1
ATOM 2961 C CA . PHE A 1 378 ? 4.621 36.125 11.562 1 95.19 378 PHE A CA 1
ATOM 2962 C C . PHE A 1 378 ? 5.758 35.281 11.039 1 95.19 378 PHE A C 1
ATOM 2964 O O . PHE A 1 378 ? 6.414 34.562 11.805 1 95.19 378 PHE A O 1
ATOM 2971 N N . ASP A 1 379 ? 5.949 35.281 9.727 1 92.75 379 ASP A N 1
ATOM 2972 C CA . ASP A 1 379 ? 7.07 34.531 9.172 1 92.75 379 ASP A CA 1
ATOM 2973 C C . ASP A 1 379 ? 8.391 35.25 9.398 1 92.75 379 ASP A C 1
ATOM 2975 O O . ASP A 1 379 ? 8.68 36.25 8.734 1 92.75 379 ASP A O 1
ATOM 2979 N N . ILE A 1 380 ? 9.211 34.75 10.219 1 87.31 380 ILE A N 1
ATOM 2980 C CA . ILE A 1 380 ? 10.445 35.438 10.617 1 87.31 380 ILE A CA 1
ATOM 2981 C C . ILE A 1 380 ? 11.648 34.656 10.047 1 87.31 380 ILE A C 1
ATOM 2983 O O . ILE A 1 380 ? 12.773 34.812 10.531 1 87.31 380 ILE A O 1
ATOM 2987 N N . GLY A 1 381 ? 11.406 33.75 9.086 1 81.19 381 GLY A N 1
ATOM 2988 C CA . GLY A 1 381 ? 12.477 32.969 8.492 1 81.19 381 GLY A CA 1
ATOM 2989 C C . GLY A 1 381 ? 13.492 33.812 7.746 1 81.19 381 GLY A C 1
ATOM 2990 O O . GLY A 1 381 ? 13.273 35 7.531 1 81.19 381 GLY A O 1
ATOM 2991 N N . LEU A 1 382 ? 14.539 32.938 7.348 1 72.56 382 LEU A N 1
ATOM 2992 C CA . LEU A 1 382 ? 15.617 33.594 6.621 1 72.56 382 LEU A CA 1
ATOM 2993 C C . LEU A 1 382 ? 15.203 33.906 5.188 1 72.56 382 LEU A C 1
ATOM 2995 O O . LEU A 1 382 ? 14.32 33.219 4.637 1 72.56 382 LEU A O 1
ATOM 2999 N N . GLY A 1 383 ? 15.641 35 4.625 1 61.78 383 GLY A N 1
ATOM 3000 C CA . GLY A 1 383 ? 15.469 35.281 3.213 1 61.78 383 GLY A CA 1
ATOM 3001 C C . GLY A 1 383 ? 14.297 36.188 2.934 1 61.78 383 GLY A C 1
ATOM 3002 O O . GLY A 1 383 ? 13.977 36.469 1.773 1 61.78 383 GLY A O 1
ATOM 3003 N N . ARG A 1 384 ? 13.602 36.344 3.99 1 62.72 384 ARG A N 1
ATOM 3004 C CA . ARG A 1 384 ? 12.516 37.281 3.738 1 62.72 384 ARG A CA 1
ATOM 3005 C C . ARG A 1 384 ? 13.039 38.688 3.631 1 62.72 384 ARG A C 1
ATOM 3007 O O . ARG A 1 384 ? 13.742 39.188 4.523 1 62.72 384 ARG A O 1
ATOM 3014 N N . ASN A 1 385 ? 13.57 39 2.387 1 56.81 385 ASN A N 1
ATOM 3015 C CA . ASN A 1 385 ? 14.406 40.125 2.012 1 56.81 385 ASN A CA 1
ATOM 3016 C C . ASN A 1 385 ? 13.812 41.438 2.496 1 56.81 385 ASN A C 1
ATOM 3018 O O . ASN A 1 385 ? 14.539 42.438 2.715 1 56.81 385 ASN A O 1
ATOM 3022 N N . GLU A 1 386 ? 12.656 41.594 2.537 1 62.12 386 GLU A N 1
ATOM 3023 C CA . GLU A 1 386 ? 12.258 43 2.523 1 62.12 386 GLU A CA 1
ATOM 3024 C C . GLU A 1 386 ? 12.031 43.531 3.939 1 62.12 386 GLU A C 1
ATOM 3026 O O . GLU A 1 386 ? 11.516 44.625 4.121 1 62.12 386 GLU A O 1
ATOM 3031 N N . GLY A 1 387 ? 12.453 42.812 4.941 1 72.69 387 GLY A N 1
ATOM 3032 C CA . GLY A 1 387 ? 12.445 43.344 6.301 1 72.69 387 GLY A CA 1
ATOM 3033 C C . GLY A 1 387 ? 11.094 43.188 6.977 1 72.69 387 GLY A C 1
ATOM 3034 O O . GLY A 1 387 ? 10.977 43.406 8.188 1 72.69 387 GLY A O 1
ATOM 3035 N N . VAL A 1 388 ? 9.992 42.969 6.246 1 83.19 388 VAL A N 1
ATOM 3036 C CA . VAL A 1 388 ? 8.711 42.75 6.918 1 83.19 388 VAL A CA 1
ATOM 3037 C C . VAL A 1 388 ? 8.211 41.344 6.684 1 83.19 388 VAL A C 1
ATOM 3039 O O . VAL A 1 388 ? 8.414 40.781 5.605 1 83.19 388 VAL A O 1
ATOM 3042 N N . PRO A 1 389 ? 7.602 40.75 7.602 1 91.06 389 PRO A N 1
ATOM 3043 C CA . PRO A 1 389 ? 7.164 39.375 7.527 1 91.06 389 PRO A CA 1
ATOM 3044 C C . PRO A 1 389 ? 5.863 39.188 6.742 1 91.06 389 PRO A C 1
ATOM 3046 O O . PRO A 1 389 ? 5.074 40.125 6.641 1 91.06 389 PRO A O 1
ATOM 3049 N N . ASP A 1 390 ? 5.688 38 6.082 1 91.69 390 ASP A N 1
ATOM 3050 C CA . ASP A 1 390 ? 4.336 37.562 5.738 1 91.69 390 ASP A CA 1
ATOM 3051 C C . ASP A 1 390 ? 3.512 37.312 6.996 1 91.69 390 ASP A C 1
ATOM 3053 O O . ASP A 1 390 ? 4.023 36.75 7.973 1 91.69 390 ASP A O 1
ATOM 3057 N N . ILE A 1 391 ? 2.332 37.812 7.027 1 95.88 391 ILE A N 1
ATOM 3058 C CA . ILE A 1 391 ? 1.46 37.625 8.18 1 95.88 391 ILE A CA 1
ATOM 3059 C C . ILE A 1 391 ? 0.186 36.875 7.758 1 95.88 391 ILE A C 1
ATOM 3061 O O . ILE A 1 391 ? -0.442 37.25 6.762 1 95.88 391 ILE A O 1
ATOM 3065 N N . LYS A 1 392 ? -0.128 35.844 8.469 1 97.62 392 LYS A N 1
ATOM 3066 C CA . LYS A 1 392 ? -1.38 35.125 8.266 1 97.62 392 LYS A CA 1
ATOM 3067 C C . LYS A 1 392 ? -2.301 35.25 9.469 1 97.62 392 LYS A C 1
ATOM 3069 O O . LYS A 1 392 ? -1.848 35.188 10.617 1 97.62 392 LYS A O 1
ATOM 3074 N N . PHE A 1 393 ? -3.531 35.531 9.156 1 98.25 393 PHE A N 1
ATOM 3075 C CA . PHE A 1 393 ? -4.566 35.75 10.164 1 98.25 393 PHE A CA 1
ATOM 3076 C C . PHE A 1 393 ? -5.457 34.5 10.266 1 98.25 393 PHE A C 1
ATOM 3078 O O . PHE A 1 393 ? -5.883 33.969 9.25 1 98.25 393 PHE A O 1
ATOM 3085 N N . TYR A 1 394 ? -5.742 34 11.523 1 97.75 394 TYR A N 1
ATOM 3086 C CA . TYR A 1 394 ? -6.625 32.875 11.805 1 97.75 394 TYR A CA 1
ATOM 3087 C C . TYR A 1 394 ? -7.805 33.312 12.664 1 97.75 394 TYR A C 1
ATOM 3089 O O . TYR A 1 394 ? -7.617 33.844 13.773 1 97.75 394 TYR A O 1
ATOM 3097 N N . ILE A 1 395 ? -8.969 33.125 12.227 1 96.19 395 ILE A N 1
ATOM 3098 C CA . ILE A 1 395 ? -10.164 33.375 13.023 1 96.19 395 ILE A CA 1
ATOM 3099 C C . ILE A 1 395 ? -10.742 32.031 13.492 1 96.19 395 ILE A C 1
ATOM 3101 O O . ILE A 1 395 ? -10.953 31.125 12.688 1 96.19 395 ILE A O 1
ATOM 3105 N N . PRO A 1 396 ? -10.93 31.812 14.789 1 93.69 396 PRO A N 1
ATOM 3106 C CA . PRO A 1 396 ? -11.57 30.594 15.289 1 93.69 396 PRO A CA 1
ATOM 3107 C C . PRO A 1 396 ? -13.07 30.547 15.008 1 93.69 396 PRO A C 1
ATOM 3109 O O . PRO A 1 396 ? -13.875 30.828 15.898 1 93.69 396 PRO A O 1
ATOM 3112 N N . VAL A 1 397 ? -13.414 30.078 13.938 1 93.69 397 VAL A N 1
ATOM 3113 C CA . VAL A 1 397 ? -14.82 30.062 13.539 1 93.69 397 VAL A CA 1
ATOM 3114 C C . VAL A 1 397 ? -15.586 29.047 14.383 1 93.69 397 VAL A C 1
ATOM 3116 O O . VAL A 1 397 ? -16.812 29.125 14.5 1 93.69 397 VAL A O 1
ATOM 3119 N N . CYS A 1 398 ? -14.859 28.125 15.008 1 90.31 398 CYS A N 1
ATOM 3120 C CA . CYS A 1 398 ? -15.492 27.188 15.938 1 90.31 398 CYS A CA 1
ATOM 3121 C C . CYS A 1 398 ? -16.078 27.922 17.141 1 90.31 398 CYS A C 1
ATOM 3123 O O . CYS A 1 398 ? -16.938 27.391 17.828 1 90.31 398 CYS A O 1
ATOM 3125 N N . HIS A 1 399 ? -15.633 29.109 17.375 1 88 399 HIS A N 1
ATOM 3126 C CA . HIS A 1 399 ? -16.094 29.906 18.5 1 88 399 HIS A CA 1
ATOM 3127 C C . HIS A 1 399 ? -17.047 31.016 18.047 1 88 399 HIS A C 1
ATOM 3129 O O . HIS A 1 399 ? -17.938 31.422 18.797 1 88 399 HIS A O 1
ATOM 3135 N N . TYR A 1 400 ? -16.906 31.547 16.844 1 91.75 400 TYR A N 1
ATOM 3136 C CA . TYR A 1 400 ? -17.609 32.75 16.438 1 91.75 400 TYR A CA 1
ATOM 3137 C C . TYR A 1 400 ? -18.672 32.438 15.391 1 91.75 400 TYR A C 1
ATOM 3139 O O . TYR A 1 400 ? -19.562 33.25 15.133 1 91.75 400 TYR A O 1
ATOM 3147 N N . GLY A 1 401 ? -18.531 31.297 14.703 1 91.38 401 GLY A N 1
ATOM 3148 C CA . GLY A 1 401 ? -19.531 30.906 13.734 1 91.38 401 GLY A CA 1
ATOM 3149 C C . GLY A 1 401 ? -20.797 30.344 14.367 1 91.38 401 GLY A C 1
ATOM 3150 O O . GLY A 1 401 ? -20.797 29.969 15.539 1 91.38 401 GLY A O 1
ATOM 3151 N N . ALA A 1 402 ? -21.844 30.234 13.617 1 90.75 402 ALA A N 1
ATOM 3152 C CA . ALA A 1 402 ? -23.125 29.75 14.125 1 90.75 402 ALA A CA 1
ATOM 3153 C C . ALA A 1 402 ? -23.125 28.234 14.234 1 90.75 402 ALA A C 1
ATOM 3155 O O . ALA A 1 402 ? -23.391 27.672 15.305 1 90.75 402 ALA A O 1
ATOM 3156 N N . ASP A 1 403 ? -22.938 27.578 13.164 1 92.19 403 ASP A N 1
ATOM 3157 C CA . ASP A 1 403 ? -22.812 26.125 13.039 1 92.19 403 ASP A CA 1
ATOM 3158 C C . ASP A 1 403 ? -22.016 25.75 11.789 1 92.19 403 ASP A C 1
ATOM 3160 O O . ASP A 1 403 ? -21.688 26.625 10.977 1 92.19 403 ASP A O 1
ATOM 3164 N N . ASP A 1 404 ? -21.719 24.547 11.633 1 95.94 404 ASP A N 1
ATOM 3165 C CA . ASP A 1 404 ? -20.812 24.141 10.562 1 95.94 404 ASP A CA 1
ATOM 3166 C C . ASP A 1 404 ? -21.453 24.328 9.188 1 95.94 404 ASP A C 1
ATOM 3168 O O . ASP A 1 404 ? -20.766 24.625 8.211 1 95.94 404 ASP A O 1
ATOM 3172 N N . GLU A 1 405 ? -22.75 24.141 9.109 1 97.69 405 GLU A N 1
ATOM 3173 C CA . GLU A 1 405 ? -23.422 24.406 7.832 1 97.69 405 GLU A CA 1
ATOM 3174 C C . GLU A 1 405 ? -23.359 25.875 7.461 1 97.69 405 GLU A C 1
ATOM 3176 O O . GLU A 1 405 ? -23.094 26.219 6.305 1 97.69 405 GLU A O 1
ATOM 3181 N N . ALA A 1 406 ? -23.641 26.719 8.422 1 96.75 406 ALA A N 1
ATOM 3182 C CA . ALA A 1 406 ? -23.609 28.172 8.188 1 96.75 406 ALA A CA 1
ATOM 3183 C C . ALA A 1 406 ? -22.203 28.641 7.816 1 96.75 406 ALA A C 1
ATOM 3185 O O . ALA A 1 406 ? -22.031 29.469 6.926 1 96.75 406 ALA A O 1
ATOM 3186 N N . ILE A 1 407 ? -21.219 28.156 8.477 1 97.38 407 ILE A N 1
ATOM 3187 C CA . ILE A 1 407 ? -19.828 28.516 8.211 1 97.38 407 ILE A CA 1
ATOM 3188 C C . ILE A 1 407 ? -19.453 28.109 6.793 1 97.38 407 ILE A C 1
ATOM 3190 O O . ILE A 1 407 ? -18.906 28.906 6.027 1 97.38 407 ILE A O 1
ATOM 3194 N N . ALA A 1 408 ? -19.766 26.844 6.477 1 98.56 408 ALA A N 1
ATOM 3195 C CA . ALA A 1 408 ? -19.453 26.328 5.145 1 98.56 408 ALA A CA 1
ATOM 3196 C C . ALA A 1 408 ? -20.188 27.125 4.066 1 98.56 408 ALA A C 1
ATOM 3198 O O . ALA A 1 408 ? -19.609 27.438 3.018 1 98.56 408 ALA A O 1
ATOM 3199 N N . SER A 1 409 ? -21.422 27.422 4.297 1 98.5 409 SER A N 1
ATOM 3200 C CA . SER A 1 409 ? -22.203 28.188 3.346 1 98.5 409 SER A CA 1
ATOM 3201 C C . SER A 1 409 ? -21.609 29.562 3.109 1 98.5 409 SER A C 1
ATOM 3203 O O . SER A 1 409 ? -21.547 30.047 1.973 1 98.5 409 SER A O 1
ATOM 3205 N N . ALA A 1 410 ? -21.219 30.188 4.184 1 98.12 410 ALA A N 1
ATOM 3206 C CA . ALA A 1 410 ? -20.609 31.516 4.082 1 98.12 410 ALA A CA 1
ATOM 3207 C C . ALA A 1 410 ? -19.312 31.469 3.283 1 98.12 410 ALA A C 1
ATOM 3209 O O . ALA A 1 410 ? -19.094 32.312 2.4 1 98.12 410 ALA A O 1
ATOM 3210 N N . ILE A 1 411 ? -18.438 30.516 3.562 1 98.56 411 ILE A N 1
ATOM 3211 C CA . ILE A 1 411 ? -17.156 30.391 2.887 1 98.56 411 ILE A CA 1
ATOM 3212 C C . ILE A 1 411 ? -17.375 30.109 1.401 1 98.56 411 ILE A C 1
ATOM 3214 O O . ILE A 1 411 ? -16.781 30.766 0.543 1 98.56 411 ILE A O 1
ATOM 3218 N N . THR A 1 412 ? -18.25 29.141 1.12 1 98.62 412 THR A N 1
ATOM 3219 C CA . THR A 1 412 ? -18.438 28.719 -0.262 1 98.62 412 THR A CA 1
ATOM 3220 C C . THR A 1 412 ? -19.141 29.812 -1.069 1 98.62 412 THR A C 1
ATOM 3222 O O . THR A 1 412 ? -18.859 29.984 -2.256 1 98.62 412 THR A O 1
ATOM 3225 N N . ALA A 1 413 ? -20.047 30.531 -0.442 1 98.25 413 ALA A N 1
ATOM 3226 C CA . ALA A 1 413 ? -20.656 31.672 -1.119 1 98.25 413 ALA A CA 1
ATOM 3227 C C . ALA A 1 413 ? -19.625 32.75 -1.446 1 98.25 413 ALA A C 1
ATOM 3229 O O . ALA A 1 413 ? -19.641 33.344 -2.527 1 98.25 413 ALA A O 1
ATOM 3230 N N . TRP A 1 414 ? -18.797 33 -0.502 1 97.38 414 TRP A N 1
ATOM 3231 C CA . TRP A 1 414 ? -17.719 33.969 -0.727 1 97.38 414 TRP A CA 1
ATOM 3232 C C . TRP A 1 414 ? -16.812 33.5 -1.867 1 97.38 414 TRP A C 1
ATOM 3234 O O . TRP A 1 414 ? -16.438 34.312 -2.723 1 97.38 414 TRP A O 1
ATOM 3244 N N . MET A 1 415 ? -16.406 32.25 -1.889 1 97.75 415 MET A N 1
ATOM 3245 C CA . MET A 1 415 ? -15.555 31.734 -2.951 1 97.75 415 MET A CA 1
ATOM 3246 C C . MET A 1 415 ? -16.219 31.906 -4.312 1 97.75 415 MET A C 1
ATOM 3248 O O . MET A 1 415 ? -15.578 32.344 -5.27 1 97.75 415 MET A O 1
ATOM 3252 N N . THR A 1 416 ? -17.453 31.531 -4.383 1 97.75 416 THR A N 1
ATOM 3253 C CA . THR A 1 416 ? -18.203 31.672 -5.621 1 97.75 416 THR A CA 1
ATOM 3254 C C . THR A 1 416 ? -18.281 33.125 -6.055 1 97.75 416 THR A C 1
ATOM 3256 O O . THR A 1 416 ? -18.078 33.438 -7.227 1 97.75 416 THR A O 1
ATOM 3259 N N . GLY A 1 417 ? -18.531 34 -5.129 1 96.38 417 GLY A N 1
ATOM 3260 C CA . GLY A 1 417 ? -18.656 35.406 -5.41 1 96.38 417 GLY A CA 1
ATOM 3261 C C . GLY A 1 417 ? -17.359 36.062 -5.844 1 96.38 417 GLY A C 1
ATOM 3262 O O . GLY A 1 417 ? -17.359 37.156 -6.398 1 96.38 417 GLY A O 1
ATOM 3263 N N . HIS A 1 418 ? -16.25 35.375 -5.645 1 94.69 418 HIS A N 1
ATOM 3264 C CA . HIS A 1 418 ? -14.953 35.938 -5.973 1 94.69 418 HIS A CA 1
ATOM 3265 C C . HIS A 1 418 ? -14.25 35.125 -7.055 1 94.69 418 HIS A C 1
ATOM 3267 O O . HIS A 1 418 ? -13.023 35.062 -7.105 1 94.69 418 HIS A O 1
ATOM 3273 N N . GLY A 1 419 ? -15.023 34.406 -7.832 1 94.75 419 GLY A N 1
ATOM 3274 C CA . GLY A 1 419 ? -14.516 33.719 -9.008 1 94.75 419 GLY A CA 1
ATOM 3275 C C . GLY A 1 419 ? -13.758 32.438 -8.664 1 94.75 419 GLY A C 1
ATOM 3276 O O . GLY A 1 419 ? -12.969 31.953 -9.477 1 94.75 419 GLY A O 1
ATOM 3277 N N . ARG A 1 420 ? -13.945 31.906 -7.469 1 97 420 ARG A N 1
ATOM 3278 C CA . ARG A 1 420 ? -13.242 30.703 -7.012 1 97 420 ARG A CA 1
ATOM 3279 C C . ARG A 1 420 ? -14.227 29.578 -6.699 1 97 420 ARG A C 1
ATOM 3281 O O . ARG A 1 420 ? -14 28.797 -5.777 1 97 420 ARG A O 1
ATOM 3288 N N . GLY A 1 421 ? -15.273 29.422 -7.465 1 97.38 421 GLY A N 1
ATOM 3289 C CA . GLY A 1 421 ? -16.359 28.516 -7.148 1 97.38 421 GLY A CA 1
ATOM 3290 C C . GLY A 1 421 ? -16.156 27.125 -7.727 1 97.38 421 GLY A C 1
ATOM 3291 O O . GLY A 1 421 ? -16.969 26.219 -7.492 1 97.38 421 GLY A O 1
ATOM 3292 N N . GLN A 1 422 ? -15.016 26.891 -8.438 1 97.19 422 GLN A N 1
ATOM 3293 C CA . GLN A 1 422 ? -14.812 25.672 -9.211 1 97.19 422 GLN A CA 1
ATOM 3294 C C . GLN A 1 422 ? -14.836 24.438 -8.305 1 97.19 422 GLN A C 1
ATOM 3296 O O . GLN A 1 422 ? -15.195 23.344 -8.742 1 97.19 422 GLN A O 1
ATOM 3301 N N . TYR A 1 423 ? -14.469 24.656 -7.004 1 98.31 423 TYR A N 1
ATOM 3302 C CA . TYR A 1 423 ? -14.305 23.5 -6.145 1 98.31 423 TYR A CA 1
ATOM 3303 C C . TYR A 1 423 ? -15.234 23.562 -4.941 1 98.31 423 TYR A C 1
ATOM 3305 O O . TYR A 1 423 ? -15.047 22.844 -3.959 1 98.31 423 TYR A O 1
ATOM 3313 N N . VAL A 1 424 ? -16.25 24.391 -4.949 1 98.38 424 VAL A N 1
ATOM 3314 C CA . VAL A 1 424 ? -17.172 24.562 -3.834 1 98.38 424 VAL A CA 1
ATOM 3315 C C . VAL A 1 424 ? -17.969 23.281 -3.613 1 98.38 424 VAL A C 1
ATOM 3317 O O . VAL A 1 424 ? -18.156 22.844 -2.475 1 98.38 424 VAL A O 1
ATOM 3320 N N . ASP A 1 425 ? -18.469 22.656 -4.699 1 98.38 425 ASP A N 1
ATOM 3321 C CA . ASP A 1 425 ? -19.203 21.406 -4.574 1 98.38 425 ASP A CA 1
ATOM 3322 C C . ASP A 1 425 ? -18.328 20.281 -4.023 1 98.38 425 ASP A C 1
ATOM 3324 O O . ASP A 1 425 ? -18.781 19.469 -3.221 1 98.38 425 ASP A O 1
ATOM 3328 N N . ALA A 1 426 ? -17.141 20.25 -4.523 1 98.38 426 ALA A N 1
ATOM 3329 C CA . ALA A 1 426 ? -16.172 19.281 -4.035 1 98.38 426 ALA A CA 1
ATOM 3330 C C . ALA A 1 426 ? -15.922 19.438 -2.541 1 98.38 426 ALA A C 1
ATOM 3332 O O . ALA A 1 426 ? -15.805 18.453 -1.809 1 98.38 426 ALA A O 1
ATOM 3333 N N . TYR A 1 427 ? -15.805 20.672 -2.113 1 98.69 427 TYR A N 1
ATOM 3334 C CA . TYR A 1 427 ? -15.617 20.938 -0.691 1 98.69 427 TYR A CA 1
ATOM 3335 C C . TYR A 1 427 ? -16.812 20.453 0.116 1 98.69 427 TYR A C 1
ATOM 3337 O O . TYR A 1 427 ? -16.641 19.797 1.149 1 98.69 427 TYR A O 1
ATOM 3345 N N . TRP A 1 428 ? -17.984 20.734 -0.342 1 98.75 428 TRP A N 1
ATOM 3346 C CA . TRP A 1 428 ? -19.203 20.297 0.34 1 98.75 428 TRP A CA 1
ATOM 3347 C C . TRP A 1 428 ? -19.25 18.766 0.43 1 98.75 428 TRP A C 1
ATOM 3349 O O . TRP A 1 428 ? -19.594 18.219 1.479 1 98.75 428 TRP A O 1
ATOM 3359 N N . ASP A 1 429 ? -18.953 18.141 -0.671 1 98.19 429 ASP A N 1
ATOM 3360 C CA . ASP A 1 429 ? -18.922 16.688 -0.677 1 98.19 429 ASP A CA 1
ATOM 3361 C C . ASP A 1 429 ? -17.922 16.156 0.346 1 98.19 429 ASP A C 1
ATOM 3363 O O . ASP A 1 429 ? -18.219 15.211 1.081 1 98.19 429 ASP A O 1
ATOM 3367 N N . SER A 1 430 ? -16.766 16.781 0.411 1 98.5 430 SER A N 1
ATOM 3368 C CA . SER A 1 430 ? -15.734 16.375 1.367 1 98.5 430 SER A CA 1
ATOM 3369 C C . SER A 1 430 ? -16.219 16.562 2.803 1 98.5 430 SER A C 1
ATOM 3371 O O . SER A 1 430 ? -16.047 15.664 3.639 1 98.5 430 SER A O 1
ATOM 3373 N N . LEU A 1 431 ? -16.781 17.734 3.055 1 98.56 431 LEU A N 1
ATOM 3374 C CA . LEU A 1 431 ? -17.234 18.062 4.402 1 98.56 431 LEU A CA 1
ATOM 3375 C C . LEU A 1 431 ? -18.297 17.078 4.867 1 98.56 431 LEU A C 1
ATOM 3377 O O . LEU A 1 431 ? -18.266 16.609 6.012 1 98.56 431 LEU A O 1
ATOM 3381 N N . ARG A 1 432 ? -19.188 16.703 4.027 1 98 432 ARG A N 1
ATOM 3382 C CA . ARG A 1 432 ? -20.266 15.797 4.375 1 98 432 ARG A CA 1
ATOM 3383 C C . ARG A 1 432 ? -19.75 14.383 4.594 1 98 432 ARG A C 1
ATOM 3385 O O . ARG A 1 432 ? -20.266 13.648 5.438 1 98 432 ARG A O 1
ATOM 3392 N N . GLN A 1 433 ? -18.734 14.008 3.848 1 96.75 433 GLN A N 1
ATOM 3393 C CA . GLN A 1 433 ? -18.125 12.695 4.047 1 96.75 433 GLN A CA 1
ATOM 3394 C C . GLN A 1 433 ? -17.344 12.641 5.359 1 96.75 433 GLN A C 1
ATOM 3396 O O . GLN A 1 433 ? -17.312 11.609 6.027 1 96.75 433 GLN A O 1
ATOM 3401 N N . ILE A 1 434 ? -16.703 13.703 5.691 1 97.94 434 ILE A N 1
ATOM 3402 C CA . ILE A 1 434 ? -15.914 13.766 6.91 1 97.94 434 ILE A CA 1
ATOM 3403 C C . ILE A 1 434 ? -16.828 13.789 8.133 1 97.94 434 ILE A C 1
ATOM 3405 O O . ILE A 1 434 ? -16.594 13.07 9.109 1 97.94 434 ILE A O 1
ATOM 3409 N N . ILE A 1 435 ? -17.812 14.688 8.016 1 97.25 435 ILE A N 1
ATOM 3410 C CA . ILE A 1 435 ? -18.781 14.805 9.109 1 97.25 435 ILE A CA 1
ATOM 3411 C C . ILE A 1 435 ? -20.062 14.078 8.75 1 97.25 435 ILE A C 1
ATOM 3413 O O . ILE A 1 435 ? -21.078 14.719 8.438 1 97.25 435 ILE A O 1
ATOM 3417 N N . SER A 1 436 ? -20.016 12.805 8.797 1 95.31 436 SER A N 1
ATOM 3418 C CA . SER A 1 436 ? -21.156 11.984 8.406 1 95.31 436 SER A CA 1
ATOM 3419 C C . SER A 1 436 ? -21.953 11.531 9.633 1 95.31 436 SER A C 1
ATOM 3421 O O . SER A 1 436 ? -23.078 11.047 9.508 1 95.31 436 SER A O 1
ATOM 3423 N N . HIS A 1 437 ? -21.422 11.703 10.859 1 93.38 437 HIS A N 1
ATOM 3424 C CA . HIS A 1 437 ? -21.984 11.156 12.086 1 93.38 437 HIS A CA 1
ATOM 3425 C C . HIS A 1 437 ? -23.062 12.086 12.656 1 93.38 437 HIS A C 1
ATOM 3427 O O . HIS A 1 437 ? -23.828 11.68 13.523 1 93.38 437 HIS A O 1
ATOM 3433 N N . ARG A 1 438 ? -23.156 13.312 12.188 1 92.81 438 ARG A N 1
ATOM 3434 C CA . ARG A 1 438 ? -24.156 14.281 12.617 1 92.81 438 ARG A CA 1
ATOM 3435 C C . ARG A 1 438 ? -24.469 15.281 11.508 1 92.81 438 ARG A C 1
ATOM 3437 O O . ARG A 1 438 ? -23.719 15.375 10.531 1 92.81 438 ARG A O 1
ATOM 3444 N N . GLY A 1 439 ? -25.562 16 11.734 1 94.94 439 GLY A N 1
ATOM 3445 C CA . GLY A 1 439 ? -25.859 17.094 10.82 1 94.94 439 GLY A CA 1
ATOM 3446 C C . GLY A 1 439 ? -24.922 18.281 10.992 1 94.94 439 GLY A C 1
ATOM 3447 O O . GLY A 1 439 ? -24.531 18.609 12.109 1 94.94 439 GLY A O 1
ATOM 3448 N N . LEU A 1 440 ? -24.625 18.953 9.914 1 96.19 440 LEU A N 1
ATOM 3449 C CA . LEU A 1 440 ? -23.703 20.078 9.953 1 96.19 440 LEU A CA 1
ATOM 3450 C C . LEU A 1 440 ? -24.344 21.266 10.664 1 96.19 440 LEU A C 1
ATOM 3452 O O . LEU A 1 440 ? -23.641 22.156 11.172 1 96.19 440 LEU A O 1
ATOM 3456 N N . GLU A 1 441 ? -25.656 21.281 10.75 1 94.94 441 GLU A N 1
ATOM 3457 C CA . GLU A 1 441 ? -26.391 22.375 11.391 1 94.94 441 GLU A CA 1
ATOM 3458 C C . GLU A 1 441 ? -26.547 22.125 12.883 1 94.94 441 GLU A C 1
ATOM 3460 O O . GLU A 1 441 ? -26.906 23.031 13.633 1 94.94 441 GLU A O 1
ATOM 3465 N N . GLU A 1 442 ? -26.203 20.953 13.273 1 90.88 442 GLU A N 1
ATOM 3466 C CA . GLU A 1 442 ? -26.469 20.531 14.648 1 90.88 442 GLU A CA 1
ATOM 3467 C C . GLU A 1 442 ? -25.484 21.172 15.617 1 90.88 442 GLU A C 1
ATOM 3469 O O . GLU A 1 442 ? -25.797 21.344 16.797 1 90.88 442 GLU A O 1
ATOM 3474 N N . SER A 1 443 ? -24.328 21.406 15.164 1 87.62 443 SER A N 1
ATOM 3475 C CA . SER A 1 443 ? -23.266 21.891 16.047 1 87.62 443 SER A CA 1
ATOM 3476 C C . SER A 1 443 ? -22.156 22.578 15.266 1 87.62 443 SER A C 1
ATOM 3478 O O . SER A 1 443 ? -22.312 22.844 14.07 1 87.62 443 SER A O 1
ATOM 3480 N N . ARG A 1 444 ? -21.234 23.078 16.047 1 86.81 444 ARG A N 1
ATOM 3481 C CA . ARG A 1 444 ? -20 23.609 15.5 1 86.81 444 ARG A CA 1
ATOM 3482 C C . ARG A 1 444 ? -18.781 22.828 16.016 1 86.81 444 ARG A C 1
ATOM 3484 O O . ARG A 1 444 ? -18.922 21.938 16.844 1 86.81 444 ARG A O 1
ATOM 3491 N N . GLY A 1 445 ? -17.703 23.031 15.398 1 87.19 445 GLY A N 1
ATOM 3492 C CA . GLY A 1 445 ? -16.5 22.375 15.883 1 87.19 445 GLY A CA 1
ATOM 3493 C C . GLY A 1 445 ? -15.766 21.594 14.797 1 87.19 445 GLY A C 1
ATOM 3494 O O . GLY A 1 445 ? -14.594 21.25 14.961 1 87.19 445 GLY A O 1
ATOM 3495 N N . ALA A 1 446 ? -16.547 21.312 13.75 1 93.88 446 ALA A N 1
ATOM 3496 C CA . ALA A 1 446 ? -15.844 20.734 12.609 1 93.88 446 ALA A CA 1
ATOM 3497 C C . ALA A 1 446 ? -14.922 21.75 11.945 1 93.88 446 ALA A C 1
ATOM 3499 O O . ALA A 1 446 ? -13.773 21.453 11.625 1 93.88 446 ALA A O 1
ATOM 3500 N N . HIS A 1 447 ? -15.461 22.922 11.688 1 95.94 447 HIS A N 1
ATOM 3501 C CA . HIS A 1 447 ? -14.625 24.031 11.258 1 95.94 447 HIS A CA 1
ATOM 3502 C C . HIS A 1 447 ? -13.922 24.688 12.445 1 95.94 447 HIS A C 1
ATOM 3504 O O . HIS A 1 447 ? -14.555 25.391 13.242 1 95.94 447 HIS A O 1
ATOM 3510 N N . MET A 1 448 ? -12.617 24.469 12.484 1 94.12 448 MET A N 1
ATOM 3511 C CA . MET A 1 448 ? -11.859 25 13.609 1 94.12 448 MET A CA 1
ATOM 3512 C C . MET A 1 448 ? -11.422 26.438 13.336 1 94.12 448 MET A C 1
ATOM 3514 O O . MET A 1 448 ? -11.766 27.344 14.086 1 94.12 448 MET A O 1
ATOM 3518 N N . TRP A 1 449 ? -10.719 26.547 12.258 1 95.56 449 TRP A N 1
ATOM 3519 C CA . TRP A 1 449 ? -10.133 27.844 11.891 1 95.56 449 TRP A CA 1
ATOM 3520 C C . TRP A 1 449 ? -10.398 28.156 10.43 1 95.56 449 TRP A C 1
ATOM 3522 O O . TRP A 1 449 ? -10.609 27.266 9.609 1 95.56 449 TRP A O 1
ATOM 3532 N N . LEU A 1 450 ? -10.484 29.375 10.188 1 98 450 LEU A N 1
ATOM 3533 C CA . LEU A 1 450 ? -10.328 29.938 8.852 1 98 450 LEU A CA 1
ATOM 3534 C C . LEU A 1 450 ? -9.148 30.906 8.805 1 98 450 LEU A C 1
ATOM 3536 O O . LEU A 1 450 ? -9.062 31.828 9.625 1 98 450 LEU A O 1
ATOM 3540 N N . SER A 1 451 ? -8.242 30.656 7.941 1 98.44 451 SER A N 1
ATOM 3541 C CA . SER A 1 451 ? -7.098 31.562 7.875 1 98.44 451 SER A CA 1
ATOM 3542 C C . SER A 1 451 ? -7.113 32.375 6.59 1 98.44 451 SER A C 1
ATOM 3544 O O . SER A 1 451 ? -7.68 31.953 5.582 1 98.44 451 SER A O 1
ATOM 3546 N N . MET A 1 452 ? -6.547 33.562 6.645 1 98.31 452 MET A N 1
ATOM 3547 C CA . MET A 1 452 ? -6.457 34.5 5.535 1 98.31 452 MET A CA 1
ATOM 3548 C C . MET A 1 452 ? -5.078 35.156 5.477 1 98.31 452 MET A C 1
ATOM 3550 O O . MET A 1 452 ? -4.531 35.562 6.508 1 98.31 452 MET A O 1
ATOM 3554 N N . MET A 1 453 ? -4.543 35.188 4.34 1 97 453 MET A N 1
ATOM 3555 C CA . MET A 1 453 ? -3.26 35.844 4.105 1 97 453 MET A CA 1
ATOM 3556 C C . MET A 1 453 ? -3.283 36.625 2.801 1 97 453 MET A C 1
ATOM 3558 O O . MET A 1 453 ? -3.703 36.125 1.764 1 97 453 MET A O 1
ATOM 3562 N N . VAL A 1 454 ? -2.906 37.906 2.926 1 94.81 454 VAL A N 1
ATOM 3563 C CA . VAL A 1 454 ? -2.758 38.719 1.724 1 94.81 454 VAL A CA 1
ATOM 3564 C C . VAL A 1 454 ? -1.331 38.625 1.194 1 94.81 454 VAL A C 1
ATOM 3566 O O . VAL A 1 454 ? -0.379 39.031 1.865 1 94.81 454 VAL A O 1
ATOM 3569 N N . LYS A 1 455 ? -1.225 38.031 0.112 1 89.94 455 LYS A N 1
ATOM 3570 C CA . LYS A 1 455 ? 0.09 37.844 -0.497 1 89.94 455 LYS A CA 1
ATOM 3571 C C . LYS A 1 455 ? 0.007 37.938 -2.018 1 89.94 455 LYS A C 1
ATOM 3573 O O . LYS A 1 455 ? -0.827 37.281 -2.639 1 89.94 455 LYS A O 1
ATOM 3578 N N . GLY A 1 456 ? 0.853 38.75 -2.627 1 86.19 456 GLY A N 1
ATOM 3579 C CA . GLY A 1 456 ? 0.905 38.875 -4.074 1 86.19 456 GLY A CA 1
ATOM 3580 C C . GLY A 1 456 ? -0.387 39.406 -4.676 1 86.19 456 GLY A C 1
ATOM 3581 O O . GLY A 1 456 ? -0.815 38.938 -5.734 1 86.19 456 GLY A O 1
ATOM 3582 N N . GLY A 1 457 ? -1.053 40.156 -3.938 1 87.31 457 GLY A N 1
ATOM 3583 C CA . GLY A 1 457 ? -2.285 40.75 -4.438 1 87.31 457 GLY A CA 1
ATOM 3584 C C . GLY A 1 457 ? -3.467 39.781 -4.379 1 87.31 457 GLY A C 1
ATOM 3585 O O . GLY A 1 457 ? -4.508 40.031 -4.984 1 87.31 457 GLY A O 1
ATOM 3586 N N . ARG A 1 458 ? -3.266 38.719 -3.748 1 92.88 458 ARG A N 1
ATOM 3587 C CA . ARG A 1 458 ? -4.34 37.75 -3.607 1 92.88 458 ARG A CA 1
ATOM 3588 C C . ARG A 1 458 ? -4.625 37.438 -2.139 1 92.88 458 ARG A C 1
ATOM 3590 O O . ARG A 1 458 ? -3.744 37.594 -1.289 1 92.88 458 ARG A O 1
ATOM 3597 N N . LEU A 1 459 ? -5.867 37.094 -1.875 1 96.19 459 LEU A N 1
ATOM 3598 C CA . LEU A 1 459 ? -6.258 36.656 -0.542 1 96.19 459 LEU A CA 1
ATOM 3599 C C . LEU A 1 459 ? -6.27 35.125 -0.459 1 96.19 459 LEU A C 1
ATOM 3601 O O . LEU A 1 459 ? -7.188 34.5 -0.968 1 96.19 459 LEU A O 1
ATOM 3605 N N . GLN A 1 460 ? -5.285 34.594 0.179 1 96.94 460 GLN A N 1
ATOM 3606 C CA . GLN A 1 460 ? -5.23 33.156 0.389 1 96.94 460 GLN A CA 1
ATOM 3607 C C . GLN A 1 460 ? -6.109 32.75 1.565 1 96.94 460 GLN A C 1
ATOM 3609 O O . GLN A 1 460 ? -6.047 33.344 2.639 1 96.94 460 GLN A O 1
ATOM 3614 N N . VAL A 1 461 ? -6.945 31.766 1.281 1 98.38 461 VAL A N 1
ATOM 3615 C CA . VAL A 1 461 ? -7.895 31.312 2.297 1 98.38 461 VAL A CA 1
ATOM 3616 C C . VAL A 1 461 ? -7.715 29.828 2.549 1 98.38 461 VAL A C 1
ATOM 3618 O O . VAL A 1 461 ? -7.531 29.047 1.608 1 98.38 461 VAL A O 1
ATOM 3621 N N . THR A 1 462 ? -7.645 29.375 3.797 1 98.69 462 THR A N 1
ATOM 3622 C CA . THR A 1 462 ? -7.559 27.969 4.16 1 98.69 462 THR A CA 1
ATOM 3623 C C . THR A 1 462 ? -8.586 27.625 5.242 1 98.69 462 THR A C 1
ATOM 3625 O O . THR A 1 462 ? -8.742 28.375 6.211 1 98.69 462 THR A O 1
ATOM 3628 N N . THR A 1 463 ? -9.328 26.562 5.023 1 98.62 463 THR A N 1
ATOM 3629 C CA . THR A 1 463 ? -10.25 26.031 6.023 1 98.62 463 THR A CA 1
ATOM 3630 C C . THR A 1 463 ? -9.625 24.844 6.762 1 98.62 463 THR A C 1
ATOM 3632 O O . THR A 1 463 ? -9.008 23.984 6.145 1 98.62 463 THR A O 1
ATOM 3635 N N . TYR A 1 464 ? -9.695 24.859 8.039 1 97.81 464 TYR A N 1
ATOM 3636 C CA . TYR A 1 464 ? -9.203 23.781 8.883 1 97.81 464 TYR A CA 1
ATOM 3637 C C . TYR A 1 464 ? -10.352 22.969 9.469 1 97.81 464 TYR A C 1
ATOM 3639 O O . TYR A 1 464 ? -11.258 23.531 10.086 1 97.81 464 TYR A O 1
ATOM 3647 N N . ILE A 1 465 ? -10.32 21.656 9.281 1 98 465 ILE A N 1
ATOM 3648 C CA . ILE A 1 465 ? -11.461 20.797 9.578 1 98 465 ILE A CA 1
ATOM 3649 C C . ILE A 1 465 ? -11.047 19.734 10.602 1 98 465 ILE A C 1
ATOM 3651 O O . ILE A 1 465 ? -10.141 18.953 10.344 1 98 465 ILE A O 1
ATOM 3655 N N . ALA A 1 466 ? -11.672 19.766 11.719 1 95.94 466 ALA A N 1
ATOM 3656 C CA . ALA A 1 466 ? -11.539 18.672 12.672 1 95.94 466 ALA A CA 1
ATOM 3657 C C . ALA A 1 466 ? -12.539 17.547 12.359 1 95.94 466 ALA A C 1
ATOM 3659 O O . ALA A 1 466 ? -13.734 17.797 12.25 1 95.94 466 ALA A O 1
ATOM 3660 N N . PRO A 1 467 ? -12.07 16.344 12.219 1 96.44 467 PRO A N 1
ATOM 3661 C CA . PRO A 1 467 ? -12.969 15.25 11.828 1 96.44 467 PRO A CA 1
ATOM 3662 C C . PRO A 1 467 ? -13.828 14.75 12.984 1 96.44 467 PRO A C 1
ATOM 3664 O O . PRO A 1 467 ? -14.789 14.016 12.773 1 96.44 467 PRO A O 1
ATOM 3667 N N . GLU A 1 468 ? -13.523 15.141 14.219 1 93.62 468 GLU A N 1
ATOM 3668 C CA . GLU A 1 468 ? -14.289 14.766 15.406 1 93.62 468 GLU A CA 1
ATOM 3669 C C . GLU A 1 468 ? -14.273 13.258 15.609 1 93.62 468 GLU A C 1
ATOM 3671 O O . GLU A 1 468 ? -15.328 12.633 15.75 1 93.62 468 GLU A O 1
ATOM 3676 N N . GLY A 1 469 ? -13.102 12.719 15.727 1 93.25 469 GLY A N 1
ATOM 3677 C CA . GLY A 1 469 ? -12.938 11.281 15.844 1 93.25 469 GLY A CA 1
ATOM 3678 C C . GLY A 1 469 ? -13.414 10.734 17.172 1 93.25 469 GLY A C 1
ATOM 3679 O O . GLY A 1 469 ? -13.797 9.562 17.266 1 93.25 469 GLY A O 1
ATOM 3680 N N . HIS A 1 470 ? -13.461 11.508 18.219 1 90.19 470 HIS A N 1
ATOM 3681 C CA . HIS A 1 470 ? -13.883 11.055 19.547 1 90.19 470 HIS A CA 1
ATOM 3682 C C . HIS A 1 470 ? -15.328 11.453 19.828 1 90.19 470 HIS A C 1
ATOM 3684 O O . HIS A 1 470 ? -15.82 11.281 20.938 1 90.19 470 HIS A O 1
ATOM 3690 N N . HIS A 1 471 ? -15.992 12.062 18.812 1 89.12 471 HIS A N 1
ATOM 3691 C CA . HIS A 1 471 ? -17.375 12.477 19.016 1 89.12 471 HIS A CA 1
ATOM 3692 C C . HIS A 1 471 ? -18.266 11.289 19.375 1 89.12 471 HIS A C 1
ATOM 3694 O O . HIS A 1 471 ? -18.188 10.242 18.734 1 89.12 471 HIS A O 1
ATOM 3700 N N . PRO A 1 472 ? -19.125 11.398 20.359 1 85.88 472 PRO A N 1
ATOM 3701 C CA . PRO A 1 472 ? -19.922 10.273 20.828 1 85.88 472 PRO A CA 1
ATOM 3702 C C . PRO A 1 472 ? -20.828 9.688 19.734 1 85.88 472 PRO A C 1
ATOM 3704 O O . PRO A 1 472 ? -21.078 8.477 19.734 1 85.88 472 PRO A O 1
ATOM 3707 N N . LYS A 1 473 ? -21.266 10.477 18.812 1 88.94 473 LYS A N 1
ATOM 3708 C CA . LYS A 1 473 ? -22.172 10.008 17.766 1 88.94 473 LYS A CA 1
ATOM 3709 C C . LYS A 1 473 ? -21.438 9.141 16.75 1 88.94 473 LYS A C 1
ATOM 3711 O O . LYS A 1 473 ? -22.062 8.43 15.961 1 88.94 473 LYS A O 1
ATOM 3716 N N . ARG A 1 474 ? -20.109 9.219 16.734 1 88 474 ARG A N 1
ATOM 3717 C CA . ARG A 1 474 ? -19.359 8.336 15.852 1 88 474 ARG A CA 1
ATOM 3718 C C . ARG A 1 474 ? -19.312 6.918 16.406 1 88 474 ARG A C 1
ATOM 3720 O O . ARG A 1 474 ? -19.156 5.957 15.648 1 88 474 ARG A O 1
ATOM 3727 N N . GLN A 1 475 ? -19.219 6.781 17.719 1 75.06 475 GLN A N 1
ATOM 3728 C CA . GLN A 1 475 ? -19.125 5.484 18.375 1 75.06 475 GLN A CA 1
ATOM 3729 C C . GLN A 1 475 ? -20.438 4.715 18.281 1 75.06 475 GLN A C 1
ATOM 3731 O O . GLN A 1 475 ? -20.438 3.484 18.188 1 75.06 475 GLN A O 1
ATOM 3736 N N . ARG A 1 476 ? -21.469 5.395 18.469 1 56.94 476 ARG A N 1
ATOM 3737 C CA . ARG A 1 476 ? -22.781 4.746 18.469 1 56.94 476 ARG A CA 1
ATOM 3738 C C . ARG A 1 476 ? -23.062 4.086 17.125 1 56.94 476 ARG A C 1
ATOM 3740 O O . ARG A 1 476 ? -23.719 3.051 17.062 1 56.94 476 ARG A O 1
ATOM 3747 N N . GLY A 1 477 ? -22.547 4.66 16.172 1 47.53 477 GLY A N 1
ATOM 3748 C CA . GLY A 1 477 ? -22.781 4.02 14.891 1 47.53 477 GLY A CA 1
ATOM 3749 C C . GLY A 1 477 ? -21.906 2.789 14.672 1 47.53 477 GLY A C 1
ATOM 3750 O O . GLY A 1 477 ? -22.297 1.871 13.953 1 47.53 477 GLY A O 1
ATOM 3751 N N . GLY A 1 478 ? -20.75 2.756 15.164 1 45.81 478 GLY A N 1
ATOM 3752 C CA . GLY A 1 478 ? -19.875 1.604 15.102 1 45.81 478 GLY A CA 1
ATOM 3753 C C . GLY A 1 478 ? -20.312 0.46 16 1 45.81 478 GLY A C 1
ATOM 3754 O O . GLY A 1 478 ? -19.984 -0.7 15.742 1 45.81 478 GLY A O 1
ATOM 3755 N N . GLN A 1 479 ? -20.797 0.717 17.188 1 42.66 479 GLN A N 1
ATOM 3756 C CA . GLN A 1 479 ? -21.375 -0.322 18.031 1 42.66 479 GLN A CA 1
ATOM 3757 C C . GLN A 1 479 ? -22.531 -1.023 17.328 1 42.66 479 GLN A C 1
ATOM 3759 O O . GLN A 1 479 ? -22.734 -2.227 17.5 1 42.66 479 GLN A O 1
ATOM 3764 N N . ARG A 1 480 ? -23.25 -0.355 16.672 1 36.84 480 ARG A N 1
ATOM 3765 C CA . ARG A 1 480 ? -24.281 -1.074 15.938 1 36.84 480 ARG A CA 1
ATOM 3766 C C . ARG A 1 480 ? -23.672 -1.981 14.875 1 36.84 480 ARG A C 1
ATOM 3768 O O . ARG A 1 480 ? -24.219 -3.043 14.562 1 36.84 480 ARG A O 1
ATOM 3775 N N . ALA A 1 481 ? -22.625 -1.482 14.359 1 37.78 481 ALA A N 1
ATOM 3776 C CA . ALA A 1 481 ? -22.016 -2.355 13.352 1 37.78 481 ALA A CA 1
ATOM 3777 C C . ALA A 1 481 ? -21.359 -3.566 14.008 1 37.78 481 ALA A C 1
ATOM 3779 O O . ALA A 1 481 ? -21.438 -4.68 13.484 1 37.78 481 ALA A O 1
ATOM 3780 N N . ARG A 1 482 ? -20.797 -3.395 15.141 1 39.19 482 ARG A N 1
ATOM 3781 C CA . ARG A 1 482 ? -20.266 -4.531 15.891 1 39.19 482 ARG A CA 1
ATOM 3782 C C . ARG A 1 482 ? -21.391 -5.375 16.469 1 39.19 482 ARG A C 1
ATOM 3784 O O . ARG A 1 482 ? -21.266 -6.598 16.578 1 39.19 482 ARG A O 1
ATOM 3791 N N . SER A 1 483 ? -22.375 -4.738 16.984 1 35.78 483 SER A N 1
ATOM 3792 C CA . SER A 1 483 ? -23.531 -5.5 17.469 1 35.78 483 SER A CA 1
ATOM 3793 C C . SER A 1 483 ? -24.203 -6.246 16.328 1 35.78 483 SER A C 1
ATOM 3795 O O . SER A 1 483 ? -24.734 -7.344 16.516 1 35.78 483 SER A O 1
ATOM 3797 N N . GLY A 1 484 ? -24.156 -5.621 15.258 1 31.48 484 GLY A N 1
ATOM 3798 C CA . GLY A 1 484 ? -24.656 -6.387 14.125 1 31.48 484 GLY A CA 1
ATOM 3799 C C . GLY A 1 484 ? -23.766 -7.543 13.742 1 31.48 484 GLY A C 1
ATOM 3800 O O . GLY A 1 484 ? -24.234 -8.609 13.359 1 31.48 484 GLY A O 1
ATOM 3801 N N . ILE A 1 485 ? -22.484 -7.25 13.82 1 32.53 485 ILE A N 1
ATOM 3802 C CA . ILE A 1 485 ? -21.594 -8.383 13.609 1 32.53 485 ILE A CA 1
ATOM 3803 C C . ILE A 1 485 ? -21.656 -9.328 14.805 1 32.53 485 ILE A C 1
ATOM 3805 O O . ILE A 1 485 ? -21.703 -10.547 14.633 1 32.53 485 ILE A O 1
ATOM 3809 N N . ALA A 1 486 ? -21.734 -8.75 16.016 1 33.28 486 ALA A N 1
ATOM 3810 C CA . ALA A 1 486 ? -21.953 -9.633 17.156 1 33.28 486 ALA A CA 1
ATOM 3811 C C . ALA A 1 486 ? -23.312 -10.32 17.062 1 33.28 486 ALA A C 1
ATOM 3813 O O . ALA A 1 486 ? -23.438 -11.5 17.406 1 33.28 486 ALA A O 1
ATOM 3814 N N . GLU A 1 487 ? -24.25 -9.578 16.734 1 33.84 487 GLU A N 1
ATOM 3815 C CA . GLU A 1 487 ? -25.547 -10.211 16.547 1 33.84 487 GLU A CA 1
ATOM 3816 C C . GLU A 1 487 ? -25.516 -11.242 15.43 1 33.84 487 GLU A C 1
ATOM 3818 O O . GLU A 1 487 ? -26.172 -12.281 15.508 1 33.84 487 GLU A O 1
ATOM 3823 N N . LEU A 1 488 ? -24.688 -10.961 14.453 1 31.05 488 LEU A N 1
ATOM 3824 C CA . LEU A 1 488 ? -24.578 -11.977 13.414 1 31.05 488 LEU A CA 1
ATOM 3825 C C . LEU A 1 488 ? -23.734 -13.148 13.883 1 31.05 488 LEU A C 1
ATOM 3827 O O . LEU A 1 488 ? -23.984 -14.297 13.516 1 31.05 488 LEU A O 1
ATOM 3831 N N . VAL A 1 489 ? -22.75 -12.781 14.758 1 32.12 489 VAL A N 1
ATOM 3832 C CA . VAL A 1 489 ? -22 -13.906 15.312 1 32.12 489 VAL A CA 1
ATOM 3833 C C . VAL A 1 489 ? -22.828 -14.586 16.406 1 32.12 489 VAL A C 1
ATOM 3835 O O . VAL A 1 489 ? -22.781 -15.812 16.547 1 32.12 489 VAL A O 1
ATOM 3838 N N . THR A 1 490 ? -23.531 -13.773 17.25 1 29.64 490 THR A N 1
ATOM 3839 C CA . THR A 1 490 ? -24.297 -14.391 18.328 1 29.64 490 THR A CA 1
ATOM 3840 C C . THR A 1 490 ? -25.562 -15.047 17.781 1 29.64 490 THR A C 1
ATOM 3842 O O . THR A 1 490 ? -26.172 -15.883 18.438 1 29.64 490 THR A O 1
ATOM 3845 N N . ARG A 1 491 ? -26.141 -14.43 16.859 1 30.42 491 ARG A N 1
ATOM 3846 C CA . ARG A 1 491 ? -27.312 -15.18 16.438 1 30.42 491 ARG A CA 1
ATOM 3847 C C . ARG A 1 491 ? -26.922 -16.531 15.852 1 30.42 491 ARG A C 1
ATOM 3849 O O . ARG A 1 491 ? -27.781 -17.359 15.562 1 30.42 491 ARG A O 1
ATOM 3856 N N . LYS A 1 492 ? -25.594 -16.469 15.258 1 29.83 492 LYS A N 1
ATOM 3857 C CA . LYS A 1 492 ? -25.359 -17.812 14.727 1 29.83 492 LYS A CA 1
ATOM 3858 C C . LYS A 1 492 ? -24.906 -18.766 15.828 1 29.83 492 LYS A C 1
ATOM 3860 O O . LYS A 1 492 ? -24.469 -19.891 15.547 1 29.83 492 LYS A O 1
ATOM 3865 N N . SER A 1 493 ? -24.984 -18.25 17.062 1 23.05 493 SER A N 1
ATOM 3866 C CA . SER A 1 493 ? -25.016 -19.406 17.953 1 23.05 493 SER A CA 1
ATOM 3867 C C . SER A 1 493 ? -26.406 -19.984 18.047 1 23.05 493 SER A C 1
ATOM 3869 O O . SER A 1 493 ? -27.391 -19.25 18.156 1 23.05 493 SER A O 1
ATOM 3871 N N . MET B 1 1 ? -29.188 -60.375 20.609 1 22.55 1 MET B N 1
ATOM 3872 C CA . MET B 1 1 ? -30.094 -59.562 19.766 1 22.55 1 MET B CA 1
ATOM 3873 C C . MET B 1 1 ? -29.766 -58.094 19.906 1 22.55 1 MET B C 1
ATOM 3875 O O . MET B 1 1 ? -30.281 -57.406 20.797 1 22.55 1 MET B O 1
ATOM 3879 N N . MET B 1 2 ? -28.531 -57.719 19.812 1 23.44 2 MET B N 1
ATOM 3880 C CA . MET B 1 2 ? -27.891 -56.438 20.172 1 23.44 2 MET B CA 1
ATOM 3881 C C . MET B 1 2 ? -28.453 -55.281 19.344 1 23.44 2 MET B C 1
ATOM 3883 O O . MET B 1 2 ? -28.5 -55.375 18.109 1 23.44 2 MET B O 1
ATOM 3887 N N . GLU B 1 3 ? -29.359 -54.531 19.922 1 19.3 3 GLU B N 1
ATOM 3888 C CA . GLU B 1 3 ? -30.172 -53.438 19.391 1 19.3 3 GLU B CA 1
ATOM 3889 C C . GLU B 1 3 ? -29.312 -52.406 18.688 1 19.3 3 GLU B C 1
ATOM 3891 O O . GLU B 1 3 ? -28.203 -52.094 19.141 1 19.3 3 GLU B O 1
ATOM 3896 N N . ALA B 1 4 ? -29.703 -52.062 17.391 1 22.45 4 ALA B N 1
ATOM 3897 C CA . ALA B 1 4 ? -29.297 -51.25 16.25 1 22.45 4 ALA B CA 1
ATOM 3898 C C . ALA B 1 4 ? -29.25 -49.75 16.641 1 22.45 4 ALA B C 1
ATOM 3900 O O . ALA B 1 4 ? -30.281 -49.156 16.891 1 22.45 4 ALA B O 1
ATOM 3901 N N . THR B 1 5 ? -28.375 -49.375 17.578 1 23.59 5 THR B N 1
ATOM 3902 C CA . THR B 1 5 ? -28.359 -48 18.078 1 23.59 5 THR B CA 1
ATOM 3903 C C . THR B 1 5 ? -28.391 -47 16.922 1 23.59 5 THR B C 1
ATOM 3905 O O . THR B 1 5 ? -27.609 -47.156 15.969 1 23.59 5 THR B O 1
ATOM 3908 N N . SER B 1 6 ? -29.531 -46.375 16.688 1 23.3 6 SER B N 1
ATOM 3909 C CA . SER B 1 6 ? -30.016 -45.406 15.719 1 23.3 6 SER B CA 1
ATOM 3910 C C . SER B 1 6 ? -29.031 -44.25 15.555 1 23.3 6 SER B C 1
ATOM 3912 O O . SER B 1 6 ? -28.625 -43.625 16.547 1 23.3 6 SER B O 1
ATOM 3914 N N . THR B 1 7 ? -28.156 -44.281 14.516 1 24.06 7 THR B N 1
ATOM 3915 C CA . THR B 1 7 ? -27.109 -43.375 14.039 1 24.06 7 THR B CA 1
ATOM 3916 C C . THR B 1 7 ? -27.688 -41.969 13.82 1 24.06 7 THR B C 1
ATOM 3918 O O . THR B 1 7 ? -28.656 -41.812 13.062 1 24.06 7 THR B O 1
ATOM 3921 N N . ASP B 1 8 ? -27.75 -41.156 14.875 1 22.75 8 ASP B N 1
ATOM 3922 C CA . ASP B 1 8 ? -28.266 -39.812 14.953 1 22.75 8 ASP B CA 1
ATOM 3923 C C . ASP B 1 8 ? -27.812 -38.969 13.742 1 22.75 8 ASP B C 1
ATOM 3925 O O . ASP B 1 8 ? -26.625 -38.938 13.414 1 22.75 8 ASP B O 1
ATOM 3929 N N . GLN B 1 9 ? -28.641 -38.75 12.695 1 22.41 9 GLN B N 1
ATOM 3930 C CA . GLN B 1 9 ? -28.625 -38.031 11.438 1 22.41 9 GLN B CA 1
ATOM 3931 C C . GLN B 1 9 ? -28.266 -36.562 11.648 1 22.41 9 GLN B C 1
ATOM 3933 O O . GLN B 1 9 ? -28.906 -35.844 12.438 1 22.41 9 GLN B O 1
ATOM 3938 N N . PHE B 1 10 ? -26.984 -36.188 11.68 1 22.7 10 PHE B N 1
ATOM 3939 C CA . PHE B 1 10 ? -26.516 -34.844 11.836 1 22.7 10 PHE B CA 1
ATOM 3940 C C . PHE B 1 10 ? -27.266 -33.906 10.898 1 22.7 10 PHE B C 1
ATOM 3942 O O . PHE B 1 10 ? -27.359 -34.156 9.695 1 22.7 10 PHE B O 1
ATOM 3949 N N . PRO B 1 11 ? -28.25 -33.125 11.336 1 24.56 11 PRO B N 1
ATOM 3950 C CA . PRO B 1 11 ? -29.062 -32.25 10.492 1 24.56 11 PRO B CA 1
ATOM 3951 C C . PRO B 1 11 ? -28.219 -31.312 9.625 1 24.56 11 PRO B C 1
ATOM 3953 O O . PRO B 1 11 ? -27.156 -30.828 10.062 1 24.56 11 PRO B O 1
ATOM 3956 N N . LEU B 1 12 ? -28.266 -31.453 8.297 1 23.95 12 LEU B N 1
ATOM 3957 C CA . LEU B 1 12 ? -27.688 -30.719 7.18 1 23.95 12 LEU B CA 1
ATOM 3958 C C . LEU B 1 12 ? -28.062 -29.25 7.246 1 23.95 12 LEU B C 1
ATOM 3960 O O . LEU B 1 12 ? -29.234 -28.906 7.301 1 23.95 12 LEU B O 1
ATOM 3964 N N . TRP B 1 13 ? -27.312 -28.469 8.031 1 21.75 13 TRP B N 1
ATOM 3965 C CA . TRP B 1 13 ? -27.562 -27.031 8.133 1 21.75 13 TRP B CA 1
ATOM 3966 C C . TRP B 1 13 ? -27.703 -26.406 6.75 1 21.75 13 TRP B C 1
ATOM 3968 O O . TRP B 1 13 ? -26.844 -26.594 5.883 1 21.75 13 TRP B O 1
ATOM 3978 N N . ASP B 1 14 ? -28.906 -26.156 6.262 1 23.59 14 ASP B N 1
ATOM 3979 C CA . ASP B 1 14 ? -29.328 -25.516 5.016 1 23.59 14 ASP B CA 1
ATOM 3980 C C . ASP B 1 14 ? -28.797 -24.094 4.914 1 23.59 14 ASP B C 1
ATOM 3982 O O . ASP B 1 14 ? -29.125 -23.234 5.738 1 23.59 14 ASP B O 1
ATOM 3986 N N . SER B 1 15 ? -27.609 -23.891 4.578 1 22.11 15 SER B N 1
ATOM 3987 C CA . SER B 1 15 ? -27.094 -22.531 4.406 1 22.11 15 SER B CA 1
ATOM 3988 C C . SER B 1 15 ? -27.938 -21.75 3.398 1 22.11 15 SER B C 1
ATOM 3990 O O . SER B 1 15 ? -28.203 -22.234 2.297 1 22.11 15 SER B O 1
ATOM 3992 N N . PRO B 1 16 ? -28.891 -20.828 3.812 1 23.84 16 PRO B N 1
ATOM 3993 C CA . PRO B 1 16 ? -29.906 -20.188 2.977 1 23.84 16 PRO B CA 1
ATOM 3994 C C . PRO B 1 16 ? -29.297 -19.453 1.785 1 23.84 16 PRO B C 1
ATOM 3996 O O . PRO B 1 16 ? -30.031 -18.828 1.001 1 23.84 16 PRO B O 1
ATOM 3999 N N . PHE B 1 17 ? -28.156 -18.938 1.964 1 23.75 17 PHE B N 1
ATOM 4000 C CA . PHE B 1 17 ? -27.781 -17.891 1.016 1 23.75 17 PHE B CA 1
ATOM 4001 C C . PHE B 1 17 ? -27.609 -18.469 -0.383 1 23.75 17 PHE B C 1
ATOM 4003 O O . PHE B 1 17 ? -26.516 -18.906 -0.75 1 23.75 17 PHE B O 1
ATOM 4010 N N . ARG B 1 18 ? -28.562 -19.25 -0.889 1 22.61 18 ARG B N 1
ATOM 4011 C CA . ARG B 1 18 ? -28.5 -20 -2.133 1 22.61 18 ARG B CA 1
ATOM 4012 C C . ARG B 1 18 ? -28.281 -19.078 -3.328 1 22.61 18 ARG B C 1
ATOM 4014 O O . ARG B 1 18 ? -27.594 -19.453 -4.289 1 22.61 18 ARG B O 1
ATOM 4021 N N . GLY B 1 19 ? -29.203 -18.141 -3.473 1 20.5 19 GLY B N 1
ATOM 4022 C CA . GLY B 1 19 ? -29.75 -17.984 -4.812 1 20.5 19 GLY B CA 1
ATOM 4023 C C . GLY B 1 19 ? -28.766 -17.359 -5.785 1 20.5 19 GLY B C 1
ATOM 4024 O O . GLY B 1 19 ? -28.609 -17.844 -6.91 1 20.5 19 GLY B O 1
ATOM 4025 N N . LYS B 1 20 ? -28.516 -16.047 -5.633 1 23.98 20 LYS B N 1
ATOM 4026 C CA . LYS B 1 20 ? -28.469 -15.227 -6.844 1 23.98 20 LYS B CA 1
ATOM 4027 C C . LYS B 1 20 ? -27.109 -15.383 -7.539 1 23.98 20 LYS B C 1
ATOM 4029 O O . LYS B 1 20 ? -26.281 -14.469 -7.512 1 23.98 20 LYS B O 1
ATOM 4034 N N . THR B 1 21 ? -26.484 -16.453 -7.344 1 20.69 21 THR B N 1
ATOM 4035 C CA . THR B 1 21 ? -25.062 -16.375 -7.68 1 20.69 21 THR B CA 1
ATOM 4036 C C . THR B 1 21 ? -24.875 -16.25 -9.188 1 20.69 21 THR B C 1
ATOM 4038 O O . THR B 1 21 ? -23.75 -16.141 -9.672 1 20.69 21 THR B O 1
ATOM 4041 N N . LYS B 1 22 ? -25.859 -16.875 -9.992 1 20.11 22 LYS B N 1
ATOM 4042 C CA . LYS B 1 22 ? -25.266 -17.547 -11.141 1 20.11 22 LYS B CA 1
ATOM 4043 C C . LYS B 1 22 ? -24.609 -16.531 -12.086 1 20.11 22 LYS B C 1
ATOM 4045 O O . LYS B 1 22 ? -23.469 -16.719 -12.508 1 20.11 22 LYS B O 1
ATOM 4050 N N . SER B 1 23 ? -25.469 -16.016 -13.008 1 20.94 23 SER B N 1
ATOM 4051 C CA . SER B 1 23 ? -25.359 -16.031 -14.461 1 20.94 23 SER B CA 1
ATOM 4052 C C . SER B 1 23 ? -24.516 -14.859 -14.953 1 20.94 23 SER B C 1
ATOM 4054 O O . SER B 1 23 ? -24.328 -14.68 -16.156 1 20.94 23 SER B O 1
ATOM 4056 N N . TRP B 1 24 ? -24.297 -13.984 -14 1 23.34 24 TRP B N 1
ATOM 4057 C CA . TRP B 1 24 ? -24.016 -12.719 -14.68 1 23.34 24 TRP B CA 1
ATOM 4058 C C . TRP B 1 24 ? -22.672 -12.758 -15.391 1 23.34 24 TRP B C 1
ATOM 4060 O O . TRP B 1 24 ? -22.172 -11.727 -15.844 1 23.34 24 TRP B O 1
ATOM 4070 N N . MET B 1 25 ? -22.094 -14.031 -15.328 1 21.88 25 MET B N 1
ATOM 4071 C CA . MET B 1 25 ? -20.688 -13.867 -15.703 1 21.88 25 MET B CA 1
ATOM 4072 C C . MET B 1 25 ? -20.562 -13.367 -17.141 1 21.88 25 MET B C 1
ATOM 4074 O O . MET B 1 25 ? -19.656 -12.586 -17.453 1 21.88 25 MET B O 1
ATOM 4078 N N . TYR B 1 26 ? -21.297 -14.164 -18.016 1 20.84 26 TYR B N 1
ATOM 4079 C CA . TYR B 1 26 ? -20.766 -14.172 -19.375 1 20.84 26 TYR B CA 1
ATOM 4080 C C . TYR B 1 26 ? -21.234 -12.953 -20.156 1 20.84 26 TYR B C 1
ATOM 4082 O O . TYR B 1 26 ? -21 -12.852 -21.359 1 20.84 26 TYR B O 1
ATOM 4090 N N . LYS B 1 27 ? -22.312 -12.344 -19.688 1 24.05 27 LYS B N 1
ATOM 4091 C CA . LYS B 1 27 ? -22.938 -11.695 -20.844 1 24.05 27 LYS B CA 1
ATOM 4092 C C . LYS B 1 27 ? -22.031 -10.594 -21.391 1 24.05 27 LYS B C 1
ATOM 4094 O O . LYS B 1 27 ? -22.422 -9.883 -22.328 1 24.05 27 LYS B O 1
ATOM 4099 N N . GLY B 1 28 ? -21.203 -10.094 -20.547 1 22.08 28 GLY B N 1
ATOM 4100 C CA . GLY B 1 28 ? -21.016 -8.703 -20.922 1 22.08 28 GLY B CA 1
ATOM 4101 C C . GLY B 1 28 ? -20.266 -8.523 -22.219 1 22.08 28 GLY B C 1
ATOM 4102 O O . GLY B 1 28 ? -19.875 -7.406 -22.578 1 22.08 28 GLY B O 1
ATOM 4103 N N . ALA B 1 29 ? -19.641 -9.672 -22.766 1 25.27 29 ALA B N 1
ATOM 4104 C CA . ALA B 1 29 ? -18.766 -9.156 -23.828 1 25.27 29 ALA B CA 1
ATOM 4105 C C . ALA B 1 29 ? -19.578 -8.68 -25.016 1 25.27 29 ALA B C 1
ATOM 4107 O O . ALA B 1 29 ? -19.922 -9.469 -25.906 1 25.27 29 ALA B O 1
ATOM 4108 N N . GLY B 1 30 ? -20.766 -8.078 -24.812 1 22.88 30 GLY B N 1
ATOM 4109 C CA . GLY B 1 30 ? -21.375 -7.668 -26.062 1 22.88 30 GLY B CA 1
ATOM 4110 C C . GLY B 1 30 ? -20.422 -6.957 -27 1 22.88 30 GLY B C 1
ATOM 4111 O O . GLY B 1 30 ? -19.406 -6.418 -26.547 1 22.88 30 GLY B O 1
ATOM 4112 N N . ALA B 1 31 ? -20.688 -7.211 -28.344 1 22.11 31 ALA B N 1
ATOM 4113 C CA . ALA B 1 31 ? -20 -6.758 -29.547 1 22.11 31 ALA B CA 1
ATOM 4114 C C . ALA B 1 31 ? -19.922 -5.234 -29.609 1 22.11 31 ALA B C 1
ATOM 4116 O O . ALA B 1 31 ? -20.906 -4.57 -29.953 1 22.11 31 ALA B O 1
ATOM 4117 N N . THR B 1 32 ? -19.594 -4.5 -28.531 1 25.64 32 THR B N 1
ATOM 4118 C CA . THR B 1 32 ? -19.531 -3.098 -28.922 1 25.64 32 THR B CA 1
ATOM 4119 C C . THR B 1 32 ? -18.688 -2.92 -30.172 1 25.64 32 THR B C 1
ATOM 4121 O O . THR B 1 32 ? -17.625 -3.537 -30.312 1 25.64 32 THR B O 1
ATOM 4124 N N . GLU B 1 33 ? -19.344 -2.564 -31.266 1 23.77 33 GLU B N 1
ATOM 4125 C CA . GLU B 1 33 ? -18.797 -2.094 -32.531 1 23.77 33 GLU B CA 1
ATOM 4126 C C . GLU B 1 33 ? -17.594 -1.189 -32.344 1 23.77 33 GLU B C 1
ATOM 4128 O O . GLU B 1 33 ? -17.641 -0.259 -31.531 1 23.77 33 GLU B O 1
ATOM 4133 N N . SER B 1 34 ? -16.453 -1.835 -32.625 1 24.16 34 SER B N 1
ATOM 4134 C CA . SER B 1 34 ? -15.117 -1.26 -32.562 1 24.16 34 SER B CA 1
ATOM 4135 C C . SER B 1 34 ? -15.031 0.032 -33.375 1 24.16 34 SER B C 1
ATOM 4137 O O . SER B 1 34 ? -15 -0.001 -34.594 1 24.16 34 SER B O 1
ATOM 4139 N N . LYS B 1 35 ? -15.875 1.124 -33.219 1 26.98 35 LYS B N 1
ATOM 4140 C CA . LYS B 1 35 ? -15.336 2.309 -33.875 1 26.98 35 LYS B CA 1
ATOM 4141 C C . LYS B 1 35 ? -13.836 2.438 -33.625 1 26.98 35 LYS B C 1
ATOM 4143 O O . LYS B 1 35 ? -13.367 2.225 -32.5 1 26.98 35 LYS B O 1
ATOM 4148 N N . SER B 1 36 ? -13.016 2.361 -34.656 1 22.59 36 SER B N 1
ATOM 4149 C CA . SER B 1 36 ? -11.578 2.51 -34.812 1 22.59 36 SER B CA 1
ATOM 4150 C C . SER B 1 36 ? -11.047 3.676 -34 1 22.59 36 SER B C 1
ATOM 4152 O O . SER B 1 36 ? -11.094 4.828 -34.438 1 22.59 36 SER B O 1
ATOM 4154 N N . LYS B 1 37 ? -11.633 3.854 -32.812 1 28.38 37 LYS B N 1
ATOM 4155 C CA . LYS B 1 37 ? -10.906 4.953 -32.156 1 28.38 37 LYS B CA 1
ATOM 4156 C C . LYS B 1 37 ? -9.398 4.727 -32.25 1 28.38 37 LYS B C 1
ATOM 4158 O O . LYS B 1 37 ? -8.922 3.596 -32.125 1 28.38 37 LYS B O 1
ATOM 4163 N N . SER B 1 38 ? -8.711 5.66 -32.844 1 26.06 38 SER B N 1
ATOM 4164 C CA . SER B 1 38 ? -7.266 5.84 -32.938 1 26.06 38 SER B CA 1
ATOM 4165 C C . SER B 1 38 ? -6.574 5.41 -31.656 1 26.06 38 SER B C 1
ATOM 4167 O O . SER B 1 38 ? -7.035 5.738 -30.562 1 26.06 38 SER B O 1
ATOM 4169 N N . THR B 1 39 ? -6.047 4.203 -31.688 1 31.62 39 THR B N 1
ATOM 4170 C CA . THR B 1 39 ? -5.145 3.627 -30.688 1 31.62 39 THR B CA 1
ATOM 4171 C C . THR B 1 39 ? -4.254 4.703 -30.078 1 31.62 39 THR B C 1
ATOM 4173 O O . THR B 1 39 ? -3.219 5.059 -30.656 1 31.62 39 THR B O 1
ATOM 4176 N N . SER B 1 40 ? -4.891 5.805 -29.719 1 29.36 40 SER B N 1
ATOM 4177 C CA . SER B 1 40 ? -3.996 6.699 -28.984 1 29.36 40 SER B CA 1
ATOM 4178 C C . SER B 1 40 ? -3.188 5.945 -27.938 1 29.36 40 SER B C 1
ATOM 4180 O O . SER B 1 40 ? -3.736 5.137 -27.188 1 29.36 40 SER B O 1
ATOM 4182 N N . LYS B 1 41 ? -1.981 5.703 -28.281 1 33.78 41 LYS B N 1
ATOM 4183 C CA . LYS B 1 41 ? -0.973 5.211 -27.344 1 33.78 41 LYS B CA 1
ATOM 4184 C C . LYS B 1 41 ? -1.231 5.73 -25.938 1 33.78 41 LYS B C 1
ATOM 4186 O O . LYS B 1 41 ? -1.384 6.938 -25.734 1 33.78 41 LYS B O 1
ATOM 4191 N N . PRO B 1 42 ? -1.902 4.852 -25.156 1 34.66 42 PRO B N 1
ATOM 4192 C CA . PRO B 1 42 ? -1.938 5.445 -23.812 1 34.66 42 PRO B CA 1
ATOM 4193 C C . PRO B 1 42 ? -0.686 6.258 -23.5 1 34.66 42 PRO B C 1
ATOM 4195 O O . PRO B 1 42 ? 0.431 5.816 -23.766 1 34.66 42 PRO B O 1
ATOM 4198 N N . GLU B 1 43 ? -0.619 7.438 -23.766 1 33.53 43 GLU B N 1
ATOM 4199 C CA . GLU B 1 43 ? 0.458 8.281 -23.25 1 33.53 43 GLU B CA 1
ATOM 4200 C C . GLU B 1 43 ? 0.925 7.809 -21.891 1 33.53 43 GLU B C 1
ATOM 4202 O O . GLU B 1 43 ? 0.176 7.879 -20.906 1 33.53 43 GLU B O 1
ATOM 4207 N N . HIS B 1 44 ? 1.6 6.641 -21.828 1 37.91 44 HIS B N 1
ATOM 4208 C CA . HIS B 1 44 ? 2.326 6.188 -20.641 1 37.91 44 HIS B CA 1
ATOM 4209 C C . HIS B 1 44 ? 2.947 7.367 -19.891 1 37.91 44 HIS B C 1
ATOM 4211 O O . HIS B 1 44 ? 3.936 7.945 -20.359 1 37.91 44 HIS B O 1
ATOM 4217 N N . ASP B 1 45 ? 2.258 8.234 -19.5 1 40.06 45 ASP B N 1
ATOM 4218 C CA . ASP B 1 45 ? 2.93 9.141 -18.578 1 40.06 45 ASP B CA 1
ATOM 4219 C C . ASP B 1 45 ? 3.932 8.383 -17.703 1 40.06 45 ASP B C 1
ATOM 4221 O O . ASP B 1 45 ? 3.67 7.254 -17.281 1 40.06 45 ASP B O 1
ATOM 4225 N N . GLY B 1 46 ? 5.195 8.453 -17.891 1 44.91 46 GLY B N 1
ATOM 4226 C CA . GLY B 1 46 ? 6.473 7.992 -17.375 1 44.91 46 GLY B CA 1
ATOM 4227 C C . GLY B 1 46 ? 6.414 7.59 -15.906 1 44.91 46 GLY B C 1
ATOM 4228 O O . GLY B 1 46 ? 7.449 7.363 -15.273 1 44.91 46 GLY B O 1
ATOM 4229 N N . THR B 1 47 ? 5.328 7.871 -15.219 1 54.28 47 THR B N 1
ATOM 4230 C CA . THR B 1 47 ? 5.453 7.672 -13.781 1 54.28 47 THR B CA 1
ATOM 4231 C C . THR B 1 47 ? 5.387 6.188 -13.438 1 54.28 47 THR B C 1
ATOM 4233 O O . THR B 1 47 ? 4.438 5.5 -13.812 1 54.28 47 THR B O 1
ATOM 4236 N N . LEU B 1 48 ? 6.488 5.477 -13.062 1 76.12 48 LEU B N 1
ATOM 4237 C CA . LEU B 1 48 ? 6.664 4.074 -12.695 1 76.12 48 LEU B CA 1
ATOM 4238 C C . LEU B 1 48 ? 5.895 3.75 -11.422 1 76.12 48 LEU B C 1
ATOM 4240 O O . LEU B 1 48 ? 6.105 4.387 -10.383 1 76.12 48 LEU B O 1
ATOM 4244 N N . VAL B 1 49 ? 4.793 2.936 -11.555 1 89.69 49 VAL B N 1
ATOM 4245 C CA . VAL B 1 49 ? 3.914 2.484 -10.484 1 89.69 49 VAL B CA 1
ATOM 4246 C C . VAL B 1 49 ? 4.75 1.95 -9.32 1 89.69 49 VAL B C 1
ATOM 4248 O O . VAL B 1 49 ? 4.441 2.205 -8.156 1 89.69 49 VAL B O 1
ATOM 4251 N N . PHE B 1 50 ? 5.879 1.338 -9.641 1 93.31 50 PHE B N 1
ATOM 4252 C CA . PHE B 1 50 ? 6.629 0.65 -8.602 1 93.31 50 PHE B CA 1
ATOM 4253 C C . PHE B 1 50 ? 7.227 1.649 -7.617 1 93.31 50 PHE B C 1
ATOM 4255 O O . PHE B 1 50 ? 7.039 1.524 -6.402 1 93.31 50 PHE B O 1
ATOM 4262 N N . PRO B 1 51 ? 7.875 2.699 -8.094 1 90.81 51 PRO B N 1
ATOM 4263 C CA . PRO B 1 51 ? 8.406 3.664 -7.125 1 90.81 51 PRO B CA 1
ATOM 4264 C C . PRO B 1 51 ? 7.309 4.324 -6.293 1 90.81 51 PRO B C 1
ATOM 4266 O O . PRO B 1 51 ? 7.508 4.602 -5.105 1 90.81 51 PRO B O 1
ATOM 4269 N N . SER B 1 52 ? 6.258 4.598 -6.891 1 90.56 52 SER B N 1
ATOM 4270 C CA . SER B 1 52 ? 5.137 5.234 -6.207 1 90.56 52 SER B CA 1
ATOM 4271 C C . SER B 1 52 ? 4.574 4.34 -5.109 1 90.56 52 SER B C 1
ATOM 4273 O O . SER B 1 52 ? 4.34 4.801 -3.988 1 90.56 52 SER B O 1
ATOM 4275 N N . VAL B 1 53 ? 4.359 3.043 -5.41 1 92.5 53 VAL B N 1
ATOM 4276 C CA . VAL B 1 53 ? 3.816 2.098 -4.441 1 92.5 53 VAL B CA 1
ATOM 4277 C C . VAL B 1 53 ? 4.832 1.857 -3.328 1 92.5 53 VAL B C 1
ATOM 4279 O O . VAL B 1 53 ? 4.465 1.743 -2.158 1 92.5 53 VAL B O 1
ATOM 4282 N N . SER B 1 54 ? 6.059 1.821 -3.668 1 93.75 54 SER B N 1
ATOM 4283 C CA . SER B 1 54 ? 7.117 1.419 -2.748 1 93.75 54 SER B CA 1
ATOM 4284 C C . SER B 1 54 ? 7.488 2.555 -1.8 1 93.75 54 SER B C 1
ATOM 4286 O O . SER B 1 54 ? 8.016 2.314 -0.713 1 93.75 54 SER B O 1
ATOM 4288 N N . LYS B 1 55 ? 7.211 3.756 -2.188 1 92.5 55 LYS B N 1
ATOM 4289 C CA . LYS B 1 55 ? 7.734 4.961 -1.551 1 92.5 55 LYS B CA 1
ATOM 4290 C C . LYS B 1 55 ? 7.457 4.957 -0.051 1 92.5 55 LYS B C 1
ATOM 4292 O O . LYS B 1 55 ? 8.336 5.266 0.752 1 92.5 55 LYS B O 1
ATOM 4297 N N . TRP B 1 56 ? 6.234 4.59 0.385 1 92.31 56 TRP B N 1
ATOM 4298 C CA . TRP B 1 56 ? 5.863 4.734 1.789 1 92.31 56 TRP B CA 1
ATOM 4299 C C . TRP B 1 56 ? 5.613 3.371 2.428 1 92.31 56 TRP B C 1
ATOM 4301 O O . TRP B 1 56 ? 5.148 3.287 3.566 1 92.31 56 TRP B O 1
ATOM 4311 N N . LEU B 1 57 ? 5.902 2.283 1.671 1 94.31 57 LEU B N 1
ATOM 4312 C CA . LEU B 1 57 ? 5.867 0.962 2.289 1 94.31 57 LEU B CA 1
ATOM 4313 C C . LEU B 1 57 ? 7.031 0.783 3.256 1 94.31 57 LEU B C 1
ATOM 4315 O O . LEU B 1 57 ? 8.172 1.143 2.938 1 94.31 57 LEU B O 1
ATOM 4319 N N . PRO B 1 58 ? 6.762 0.314 4.457 1 91.19 58 PRO B N 1
ATOM 4320 C CA . PRO B 1 58 ? 7.84 0.174 5.434 1 91.19 58 PRO B CA 1
ATOM 4321 C C . PRO B 1 58 ? 8.828 -0.93 5.066 1 91.19 58 PRO B C 1
ATOM 4323 O O . PRO B 1 58 ? 8.445 -1.939 4.473 1 91.19 58 PRO B O 1
ATOM 4326 N N . PRO B 1 59 ? 10.086 -0.7 5.461 1 89.25 59 PRO B N 1
ATOM 4327 C CA . PRO B 1 59 ? 11.008 -1.834 5.359 1 89.25 59 PRO B CA 1
ATOM 4328 C C . PRO B 1 59 ? 10.617 -2.998 6.266 1 89.25 59 PRO B C 1
ATOM 4330 O O . PRO B 1 59 ? 9.977 -2.789 7.301 1 89.25 59 PRO B O 1
ATOM 4333 N N . ARG B 1 60 ? 10.906 -4.113 5.781 1 92.69 60 ARG B N 1
ATOM 4334 C CA . ARG B 1 60 ? 10.664 -5.332 6.547 1 92.69 60 ARG B CA 1
ATOM 4335 C C . ARG B 1 60 ? 11.977 -5.977 6.98 1 92.69 60 ARG B C 1
ATOM 4337 O O . ARG B 1 60 ? 12.922 -5.281 7.363 1 92.69 60 ARG B O 1
ATOM 4344 N N . ASP B 1 61 ? 12.125 -7.223 7.02 1 91.31 61 ASP B N 1
ATOM 4345 C CA . ASP B 1 61 ? 13.375 -7.902 7.332 1 91.31 61 ASP B CA 1
ATOM 4346 C C . ASP B 1 61 ? 14.258 -8.016 6.098 1 91.31 61 ASP B C 1
ATOM 4348 O O . ASP B 1 61 ? 13.82 -7.734 4.98 1 91.31 61 ASP B O 1
ATOM 4352 N N . GLU B 1 62 ? 15.492 -8.383 6.23 1 91.12 62 GLU B N 1
ATOM 4353 C CA . GLU B 1 62 ? 16.484 -8.414 5.152 1 91.12 62 GLU B CA 1
ATOM 4354 C C . GLU B 1 62 ? 16.031 -9.336 4.02 1 91.12 62 GLU B C 1
ATOM 4356 O O . GLU B 1 62 ? 16.281 -9.055 2.848 1 91.12 62 GLU B O 1
ATOM 4361 N N . HIS B 1 63 ? 15.352 -10.43 4.344 1 92.69 63 HIS B N 1
ATOM 4362 C CA . HIS B 1 63 ? 14.906 -11.375 3.326 1 92.69 63 HIS B CA 1
ATOM 4363 C C . HIS B 1 63 ? 13.766 -10.789 2.498 1 92.69 63 HIS B C 1
ATOM 4365 O O . HIS B 1 63 ? 13.828 -10.773 1.266 1 92.69 63 HIS B O 1
ATOM 4371 N N . SER B 1 64 ? 12.742 -10.242 3.215 1 95.62 64 SER B N 1
ATOM 4372 C CA . SER B 1 64 ? 11.594 -9.641 2.537 1 95.62 64 SER B CA 1
ATOM 4373 C C . SER B 1 64 ? 12.016 -8.445 1.693 1 95.62 64 SER B C 1
ATOM 4375 O O . SER B 1 64 ? 11.5 -8.242 0.591 1 95.62 64 SER B O 1
ATOM 4377 N N . ASP B 1 65 ? 12.938 -7.656 2.244 1 95.06 65 ASP B N 1
ATOM 4378 C CA . ASP B 1 65 ? 13.391 -6.48 1.505 1 95.06 65 ASP B CA 1
ATOM 4379 C C . ASP B 1 65 ? 14.133 -6.887 0.233 1 95.06 65 ASP B C 1
ATOM 4381 O O . ASP B 1 65 ? 13.992 -6.238 -0.807 1 95.06 65 ASP B O 1
ATOM 4385 N N . TYR B 1 66 ? 14.969 -7.918 0.252 1 94.75 66 TYR B N 1
ATOM 4386 C CA . TYR B 1 66 ? 15.633 -8.43 -0.941 1 94.75 66 TYR B CA 1
ATOM 4387 C C . TYR B 1 66 ? 14.609 -8.844 -1.995 1 94.75 66 TYR B C 1
ATOM 4389 O O . TYR B 1 66 ? 14.711 -8.438 -3.156 1 94.75 66 TYR B O 1
ATOM 4397 N N . TRP B 1 67 ? 13.617 -9.664 -1.591 1 97 67 TRP B N 1
ATOM 4398 C CA . TRP B 1 67 ? 12.641 -10.211 -2.525 1 97 67 TRP B CA 1
ATOM 4399 C C . TRP B 1 67 ? 11.766 -9.102 -3.104 1 97 67 TRP B C 1
ATOM 4401 O O . TRP B 1 67 ? 11.398 -9.141 -4.281 1 97 67 TRP B O 1
ATOM 4411 N N . TRP B 1 68 ? 11.375 -8.062 -2.283 1 97.5 68 TRP B N 1
ATOM 4412 C CA . TRP B 1 68 ? 10.57 -6.945 -2.779 1 97.5 68 TRP B CA 1
ATOM 4413 C C . TRP B 1 68 ? 11.352 -6.133 -3.811 1 97.5 68 TRP B C 1
ATOM 4415 O O . TRP B 1 68 ? 10.805 -5.742 -4.844 1 97.5 68 TRP B O 1
ATOM 4425 N N . ASN B 1 69 ? 12.609 -5.934 -3.535 1 95.06 69 ASN B N 1
ATOM 4426 C CA . ASN B 1 69 ? 13.438 -5.145 -4.438 1 95.06 69 ASN B CA 1
ATOM 4427 C C . ASN B 1 69 ? 13.656 -5.855 -5.77 1 95.06 69 ASN B C 1
ATOM 4429 O O . ASN B 1 69 ? 13.852 -5.211 -6.801 1 95.06 69 ASN B O 1
ATOM 4433 N N . MET B 1 70 ? 13.555 -7.145 -5.77 1 95.81 70 MET B N 1
ATOM 4434 C CA . MET B 1 70 ? 13.688 -7.906 -7.008 1 95.81 70 MET B CA 1
ATOM 4435 C C . MET B 1 70 ? 12.328 -8.062 -7.695 1 95.81 70 MET B C 1
ATOM 4437 O O . MET B 1 70 ? 12.141 -7.582 -8.812 1 95.81 70 MET B O 1
ATOM 4441 N N . ALA B 1 71 ? 11.344 -8.688 -6.988 1 97.88 71 ALA B N 1
ATOM 4442 C CA . ALA B 1 71 ? 10.094 -9.133 -7.594 1 97.88 71 ALA B CA 1
ATOM 4443 C C . ALA B 1 71 ? 9.141 -7.957 -7.812 1 97.88 71 ALA B C 1
ATOM 4445 O O . ALA B 1 71 ? 8.336 -7.973 -8.742 1 97.88 71 ALA B O 1
ATOM 4446 N N . GLY B 1 72 ? 9.219 -6.93 -6.875 1 97.44 72 GLY B N 1
ATOM 4447 C CA . GLY B 1 72 ? 8.344 -5.773 -7.012 1 97.44 72 GLY B CA 1
ATOM 4448 C C . GLY B 1 72 ? 8.398 -5.152 -8.398 1 97.44 72 GLY B C 1
ATOM 4449 O O . GLY B 1 72 ? 7.379 -5.094 -9.094 1 97.44 72 GLY B O 1
ATOM 4450 N N . PRO B 1 73 ? 9.609 -4.738 -8.82 1 97.12 73 PRO B N 1
ATOM 4451 C CA . PRO B 1 73 ? 9.734 -4.168 -10.164 1 97.12 73 PRO B CA 1
ATOM 4452 C C . PRO B 1 73 ? 9.312 -5.145 -11.258 1 97.12 73 PRO B C 1
ATOM 4454 O O . PRO B 1 73 ? 8.805 -4.727 -12.305 1 97.12 73 PRO B O 1
ATOM 4457 N N . HIS B 1 74 ? 9.555 -6.477 -11.094 1 98.38 74 HIS B N 1
ATOM 4458 C CA . HIS B 1 74 ? 9.125 -7.473 -12.07 1 98.38 74 HIS B CA 1
ATOM 4459 C C . HIS B 1 74 ? 7.617 -7.43 -12.273 1 98.38 74 HIS B C 1
ATOM 4461 O O . HIS B 1 74 ? 7.141 -7.324 -13.398 1 98.38 74 HIS B O 1
ATOM 4467 N N . PHE B 1 75 ? 6.883 -7.465 -11.164 1 98.5 75 PHE B N 1
ATOM 4468 C CA . PHE B 1 75 ? 5.426 -7.477 -11.234 1 98.5 75 PHE B CA 1
ATOM 4469 C C . PHE B 1 75 ? 4.902 -6.164 -11.797 1 98.5 75 PHE B C 1
ATOM 4471 O O . PHE B 1 75 ? 3.945 -6.156 -12.578 1 98.5 75 PHE B O 1
ATOM 4478 N N . ALA B 1 76 ? 5.492 -5.051 -11.336 1 97.62 76 ALA B N 1
ATOM 4479 C CA . ALA B 1 76 ? 5.074 -3.762 -11.891 1 97.62 76 ALA B CA 1
ATOM 4480 C C . ALA B 1 76 ? 5.188 -3.754 -13.414 1 97.62 76 ALA B C 1
ATOM 4482 O O . ALA B 1 76 ? 4.281 -3.279 -14.102 1 97.62 76 ALA B O 1
ATOM 4483 N N . THR B 1 77 ? 6.266 -4.262 -13.945 1 97.88 77 THR B N 1
ATOM 4484 C CA . THR B 1 77 ? 6.504 -4.316 -15.391 1 97.88 77 THR B CA 1
ATOM 4485 C C . THR B 1 77 ? 5.52 -5.27 -16.062 1 97.88 77 THR B C 1
ATOM 4487 O O . THR B 1 77 ? 4.957 -4.949 -17.109 1 97.88 77 THR B O 1
ATOM 4490 N N . LEU B 1 78 ? 5.328 -6.445 -15.484 1 98.56 78 LEU B N 1
ATOM 4491 C CA . LEU B 1 78 ? 4.414 -7.438 -16.047 1 98.56 78 LEU B CA 1
ATOM 4492 C C . LEU B 1 78 ? 3 -6.871 -16.156 1 98.56 78 LEU B C 1
ATOM 4494 O O . LEU B 1 78 ? 2.369 -6.973 -17.203 1 98.56 78 LEU B O 1
ATOM 4498 N N . PHE B 1 79 ? 2.521 -6.258 -15.078 1 98.06 79 PHE B N 1
ATOM 4499 C CA . PHE B 1 79 ? 1.163 -5.73 -15.07 1 98.06 79 PHE B CA 1
ATOM 4500 C C . PHE B 1 79 ? 1.021 -4.582 -16.062 1 98.06 79 PHE B C 1
ATOM 4502 O O . PHE B 1 79 ? 0.035 -4.508 -16.797 1 98.06 79 PHE B O 1
ATOM 4509 N N . ARG B 1 80 ? 1.973 -3.674 -16.047 1 97.12 80 ARG B N 1
ATOM 4510 C CA . ARG B 1 80 ? 1.945 -2.557 -16.984 1 97.12 80 ARG B CA 1
ATOM 4511 C C . ARG B 1 80 ? 1.935 -3.055 -18.422 1 97.12 80 ARG B C 1
ATOM 4513 O O . ARG B 1 80 ? 1.09 -2.645 -19.219 1 97.12 80 ARG B O 1
ATOM 4520 N N . ASN B 1 81 ? 2.857 -3.982 -18.719 1 98 81 ASN B N 1
ATOM 4521 C CA . ASN B 1 81 ? 3.043 -4.461 -20.078 1 98 81 ASN B CA 1
ATOM 4522 C C . ASN B 1 81 ? 1.862 -5.312 -20.547 1 98 81 ASN B C 1
ATOM 4524 O O . ASN B 1 81 ? 1.565 -5.379 -21.734 1 98 81 ASN B O 1
ATOM 4528 N N . ALA B 1 82 ? 1.18 -5.973 -19.641 1 98.19 82 ALA B N 1
ATOM 4529 C CA . ALA B 1 82 ? 0.019 -6.789 -19.984 1 98.19 82 ALA B CA 1
ATOM 4530 C C . ALA B 1 82 ? -1.245 -5.938 -20.062 1 98.19 82 ALA B C 1
ATOM 4532 O O . ALA B 1 82 ? -2.33 -6.453 -20.344 1 98.19 82 ALA B O 1
ATOM 4533 N N . GLY B 1 83 ? -1.142 -4.68 -19.719 1 96.75 83 GLY B N 1
ATOM 4534 C CA . GLY B 1 83 ? -2.242 -3.756 -19.953 1 96.75 83 GLY B CA 1
ATOM 4535 C C . GLY B 1 83 ? -3.168 -3.615 -18.766 1 96.75 83 GLY B C 1
ATOM 4536 O O . GLY B 1 83 ? -4.332 -3.24 -18.922 1 96.75 83 GLY B O 1
ATOM 4537 N N . TYR B 1 84 ? -2.76 -3.877 -17.562 1 96.38 84 TYR B N 1
ATOM 4538 C CA . TYR B 1 84 ? -3.568 -3.648 -16.375 1 96.38 84 TYR B CA 1
ATOM 4539 C C . TYR B 1 84 ? -3.715 -2.158 -16.094 1 96.38 84 TYR B C 1
ATOM 4541 O O . TYR B 1 84 ? -2.777 -1.386 -16.297 1 96.38 84 TYR B O 1
ATOM 4549 N N . SER B 1 85 ? -4.906 -1.752 -15.609 1 94.06 85 SER B N 1
ATOM 4550 C CA . SER B 1 85 ? -5.113 -0.357 -15.227 1 94.06 85 SER B CA 1
ATOM 4551 C C . SER B 1 85 ? -4.23 0.032 -14.047 1 94.06 85 SER B C 1
ATOM 4553 O O . SER B 1 85 ? -3.688 -0.835 -13.359 1 94.06 85 SER B O 1
ATOM 4555 N N . LEU B 1 86 ? -4.047 1.294 -13.844 1 92.12 86 LEU B N 1
ATOM 4556 C CA . LEU B 1 86 ? -3.244 1.781 -12.727 1 92.12 86 LEU B CA 1
ATOM 4557 C C . LEU B 1 86 ? -3.777 1.247 -11.406 1 92.12 86 LEU B C 1
ATOM 4559 O O . LEU B 1 86 ? -3.002 0.823 -10.547 1 92.12 86 LEU B O 1
ATOM 4563 N N . GLU B 1 87 ? -5.078 1.291 -11.188 1 91.94 87 GLU B N 1
ATOM 4564 C CA . GLU B 1 87 ? -5.699 0.798 -9.961 1 91.94 87 GLU B CA 1
ATOM 4565 C C . GLU B 1 87 ? -5.402 -0.684 -9.75 1 91.94 87 GLU B C 1
ATOM 4567 O O . GLU B 1 87 ? -5.078 -1.105 -8.633 1 91.94 87 GLU B O 1
ATOM 4572 N N . GLU B 1 88 ? -5.516 -1.434 -10.844 1 94.88 88 GLU B N 1
ATOM 4573 C CA . GLU B 1 88 ? -5.23 -2.865 -10.781 1 94.88 88 GLU B CA 1
ATOM 4574 C C . GLU B 1 88 ? -3.771 -3.123 -10.422 1 94.88 88 GLU B C 1
ATOM 4576 O O . GLU B 1 88 ? -3.467 -4.051 -9.672 1 94.88 88 GLU B O 1
ATOM 4581 N N . GLN B 1 89 ? -2.881 -2.361 -11.031 1 96 89 GLN B N 1
ATOM 4582 C CA . GLN B 1 89 ? -1.455 -2.502 -10.758 1 96 89 GLN B CA 1
ATOM 4583 C C . GLN B 1 89 ? -1.147 -2.244 -9.289 1 96 89 GLN B C 1
ATOM 4585 O O . GLN B 1 89 ? -0.437 -3.023 -8.648 1 96 89 GLN B O 1
ATOM 4590 N N . TYR B 1 90 ? -1.688 -1.119 -8.703 1 94 90 TYR B N 1
ATOM 4591 C CA . TYR B 1 90 ? -1.465 -0.799 -7.297 1 94 90 TYR B CA 1
ATOM 4592 C C . TYR B 1 90 ? -2 -1.902 -6.391 1 94 90 TYR B C 1
ATOM 4594 O O . TYR B 1 90 ? -1.323 -2.328 -5.453 1 94 90 TYR B O 1
ATOM 4602 N N . GLU B 1 91 ? -3.225 -2.363 -6.664 1 94.12 91 GLU B N 1
ATOM 4603 C CA . GLU B 1 91 ? -3.838 -3.406 -5.848 1 94.12 91 GLU B CA 1
ATOM 4604 C C . GLU B 1 91 ? -3.012 -4.688 -5.879 1 94.12 91 GLU B C 1
ATOM 4606 O O . GLU B 1 91 ? -2.752 -5.293 -4.832 1 94.12 91 GLU B O 1
ATOM 4611 N N . ALA B 1 92 ? -2.625 -5.07 -7.082 1 96.81 92 ALA B N 1
ATOM 4612 C CA . ALA B 1 92 ? -1.854 -6.301 -7.242 1 96.81 92 ALA B CA 1
ATOM 4613 C C . ALA B 1 92 ? -0.5 -6.191 -6.547 1 96.81 92 ALA B C 1
ATOM 4615 O O . ALA B 1 92 ? -0.037 -7.148 -5.918 1 96.81 92 ALA B O 1
ATOM 4616 N N . LEU B 1 93 ? 0.16 -5.039 -6.672 1 97.5 93 LEU B N 1
ATOM 4617 C CA . LEU B 1 93 ? 1.474 -4.855 -6.062 1 97.5 93 LEU B CA 1
ATOM 4618 C C . LEU B 1 93 ? 1.373 -4.844 -4.543 1 97.5 93 LEU B C 1
ATOM 4620 O O . LEU B 1 93 ? 2.271 -5.332 -3.854 1 97.5 93 LEU B O 1
ATOM 4624 N N . LEU B 1 94 ? 0.282 -4.262 -4.012 1 96.81 94 LEU B N 1
ATOM 4625 C CA . LEU B 1 94 ? 0.077 -4.297 -2.568 1 96.81 94 LEU B CA 1
ATOM 4626 C C . LEU B 1 94 ? -0.167 -5.723 -2.09 1 96.81 94 LEU B C 1
ATOM 4628 O O . LEU B 1 94 ? 0.296 -6.109 -1.014 1 96.81 94 LEU B O 1
ATOM 4632 N N . PHE B 1 95 ? -0.88 -6.562 -2.859 1 97.75 95 PHE B N 1
ATOM 4633 C CA . PHE B 1 95 ? -1.027 -7.98 -2.553 1 97.75 95 PHE B CA 1
ATOM 4634 C C . PHE B 1 95 ? 0.332 -8.672 -2.512 1 97.75 95 PHE B C 1
ATOM 4636 O O . PHE B 1 95 ? 0.633 -9.406 -1.57 1 97.75 95 PHE B O 1
ATOM 4643 N N . VAL B 1 96 ? 1.125 -8.422 -3.559 1 98.38 96 VAL B N 1
ATOM 4644 C CA . VAL B 1 96 ? 2.438 -9.055 -3.654 1 98.38 96 VAL B CA 1
ATOM 4645 C C . VAL B 1 96 ? 3.293 -8.648 -2.455 1 98.38 96 VAL B C 1
ATOM 4647 O O . VAL B 1 96 ? 3.906 -9.508 -1.809 1 98.38 96 VAL B O 1
ATOM 4650 N N . TYR B 1 97 ? 3.334 -7.34 -2.094 1 97.94 97 TYR B N 1
ATOM 4651 C CA . TYR B 1 97 ? 4.168 -6.844 -1.006 1 97.94 97 TYR B CA 1
ATOM 4652 C C . TYR B 1 97 ? 3.748 -7.453 0.326 1 97.94 97 TYR B C 1
ATOM 4654 O O . TYR B 1 97 ? 4.598 -7.867 1.121 1 97.94 97 TYR B O 1
ATOM 4662 N N . HIS B 1 98 ? 2.436 -7.5 0.583 1 97.19 98 HIS B N 1
ATOM 4663 C CA . HIS B 1 98 ? 1.977 -7.84 1.925 1 97.19 98 HIS B CA 1
ATOM 4664 C C . HIS B 1 98 ? 1.772 -9.344 2.074 1 97.19 98 HIS B C 1
ATOM 4666 O O . HIS B 1 98 ? 1.951 -9.891 3.164 1 97.19 98 HIS B O 1
ATOM 4672 N N . GLN B 1 99 ? 1.372 -10.023 0.971 1 97.25 99 GLN B N 1
ATOM 4673 C CA . GLN B 1 99 ? 1 -11.43 1.096 1 97.25 99 GLN B CA 1
ATOM 4674 C C . GLN B 1 99 ? 2.105 -12.336 0.572 1 97.25 99 GLN B C 1
ATOM 4676 O O . GLN B 1 99 ? 2.412 -13.367 1.181 1 97.25 99 GLN B O 1
ATOM 4681 N N . VAL B 1 100 ? 2.775 -11.984 -0.48 1 98.25 100 VAL B N 1
ATOM 4682 C CA . VAL B 1 100 ? 3.674 -12.883 -1.199 1 98.25 100 VAL B CA 1
ATOM 4683 C C . VAL B 1 100 ? 5.094 -12.734 -0.658 1 98.25 100 VAL B C 1
ATOM 4685 O O . VAL B 1 100 ? 5.699 -13.711 -0.21 1 98.25 100 VAL B O 1
ATOM 4688 N N . ILE B 1 101 ? 5.609 -11.539 -0.536 1 97.88 101 ILE B N 1
ATOM 4689 C CA . ILE B 1 101 ? 7.012 -11.203 -0.303 1 97.88 101 ILE B CA 1
ATOM 4690 C C . ILE B 1 101 ? 7.469 -11.805 1.026 1 97.88 101 ILE B C 1
ATOM 4692 O O . ILE B 1 101 ? 8.523 -12.445 1.098 1 97.88 101 ILE B O 1
ATOM 4696 N N . PRO B 1 102 ? 6.668 -11.672 2.127 1 96.38 102 PRO B N 1
ATOM 4697 C CA . PRO B 1 102 ? 7.16 -12.164 3.416 1 96.38 102 PRO B CA 1
ATOM 4698 C C . PRO B 1 102 ? 7.281 -13.688 3.463 1 96.38 102 PRO B C 1
ATOM 4700 O O . PRO B 1 102 ? 7.836 -14.234 4.418 1 96.38 102 PRO B O 1
ATOM 4703 N N . ARG B 1 103 ? 6.82 -14.352 2.375 1 96.38 103 ARG B N 1
ATOM 4704 C CA . ARG B 1 103 ? 6.734 -15.805 2.422 1 96.38 103 ARG B CA 1
ATOM 4705 C C . ARG B 1 103 ? 7.652 -16.438 1.386 1 96.38 103 ARG B C 1
ATOM 4707 O O . ARG B 1 103 ? 7.488 -17.609 1.041 1 96.38 103 ARG B O 1
ATOM 4714 N N . LEU B 1 104 ? 8.641 -15.703 0.833 1 95.19 104 LEU B N 1
ATOM 4715 C CA . LEU B 1 104 ? 9.508 -16.219 -0.223 1 95.19 104 LEU B CA 1
ATOM 4716 C C . LEU B 1 104 ? 10.797 -16.781 0.361 1 95.19 104 LEU B C 1
ATOM 4718 O O . LEU B 1 104 ? 11.688 -17.203 -0.382 1 95.19 104 LEU B O 1
ATOM 4722 N N . GLY B 1 105 ? 10.922 -16.812 1.69 1 91.25 105 GLY B N 1
ATOM 4723 C CA . GLY B 1 105 ? 12.031 -17.484 2.344 1 91.25 105 GLY B CA 1
ATOM 4724 C C . GLY B 1 105 ? 13.273 -16.609 2.451 1 91.25 105 GLY B C 1
ATOM 4725 O O . GLY B 1 105 ? 13.18 -15.383 2.359 1 91.25 105 GLY B O 1
ATOM 4726 N N . ALA B 1 106 ? 14.453 -17.188 2.699 1 90.12 106 ALA B N 1
ATOM 4727 C CA . ALA B 1 106 ? 15.703 -16.484 2.963 1 90.12 106 ALA B CA 1
ATOM 4728 C C . ALA B 1 106 ? 16.297 -15.93 1.676 1 90.12 106 ALA B C 1
ATOM 4730 O O . ALA B 1 106 ? 16.25 -16.578 0.626 1 90.12 106 ALA B O 1
ATOM 4731 N N . ALA B 1 107 ? 16.812 -14.727 1.776 1 90.5 107 ALA B N 1
ATOM 4732 C CA . ALA B 1 107 ? 17.516 -14.109 0.662 1 90.5 107 ALA B CA 1
ATOM 4733 C C . ALA B 1 107 ? 18.844 -14.812 0.4 1 90.5 107 ALA B C 1
ATOM 4735 O O . ALA B 1 107 ? 19.422 -15.438 1.301 1 90.5 107 ALA B O 1
ATOM 4736 N N . PRO B 1 108 ? 19.344 -14.672 -0.855 1 87.81 108 PRO B N 1
ATOM 4737 C CA . PRO B 1 108 ? 20.656 -15.258 -1.144 1 87.81 108 PRO B CA 1
ATOM 4738 C C . PRO B 1 108 ? 21.75 -14.719 -0.243 1 87.81 108 PRO B C 1
ATOM 4740 O O . PRO B 1 108 ? 21.766 -13.523 0.069 1 87.81 108 PRO B O 1
ATOM 4743 N N . GLY B 1 109 ? 22.641 -15.555 0.1 1 79.06 109 GLY B N 1
ATOM 4744 C CA . GLY B 1 109 ? 23.797 -15.156 0.867 1 79.06 109 GLY B CA 1
ATOM 4745 C C . GLY B 1 109 ? 23.547 -15.094 2.359 1 79.06 109 GLY B C 1
ATOM 4746 O O . GLY B 1 109 ? 24.469 -14.914 3.15 1 79.06 109 GLY B O 1
ATOM 4747 N N . SER B 1 110 ? 22.344 -15.266 2.764 1 75.12 110 SER B N 1
ATOM 4748 C CA . SER B 1 110 ? 22.047 -15.273 4.191 1 75.12 110 SER B CA 1
ATOM 4749 C C . SER B 1 110 ? 22.422 -16.609 4.828 1 75.12 110 SER B C 1
ATOM 4751 O O . SER B 1 110 ? 22.531 -17.625 4.133 1 75.12 110 SER B O 1
ATOM 4753 N N . SER B 1 111 ? 22.766 -16.5 6.066 1 65.38 111 SER B N 1
ATOM 4754 C CA . SER B 1 111 ? 23.047 -17.734 6.801 1 65.38 111 SER B CA 1
ATOM 4755 C C . SER B 1 111 ? 21.859 -18.703 6.727 1 65.38 111 SER B C 1
ATOM 4757 O O . SER B 1 111 ? 22.047 -19.906 6.602 1 65.38 111 SER B O 1
ATOM 4759 N N . ASP B 1 112 ? 20.797 -18.141 6.613 1 60.94 112 ASP B N 1
ATOM 4760 C CA . ASP B 1 112 ? 19.578 -18.953 6.57 1 60.94 112 ASP B CA 1
ATOM 4761 C C . ASP B 1 112 ? 19.422 -19.641 5.223 1 60.94 112 ASP B C 1
ATOM 4763 O O . ASP B 1 112 ? 18.984 -20.797 5.156 1 60.94 112 ASP B O 1
ATOM 4767 N N . SER B 1 113 ? 19.766 -18.922 4.246 1 57.03 113 SER B N 1
ATOM 4768 C CA . SER B 1 113 ? 19.672 -19.5 2.91 1 57.03 113 SER B CA 1
ATOM 4769 C C . SER B 1 113 ? 20.656 -20.656 2.738 1 57.03 113 SER B C 1
ATOM 4771 O O . SER B 1 113 ? 20.328 -21.656 2.113 1 57.03 113 SER B O 1
ATOM 4773 N N . ALA B 1 114 ? 21.688 -20.406 3.277 1 52 114 ALA B N 1
ATOM 4774 C CA . ALA B 1 114 ? 22.688 -21.469 3.238 1 52 114 ALA B CA 1
ATOM 4775 C C . ALA B 1 114 ? 22.219 -22.703 3.98 1 52 114 ALA B C 1
ATOM 4777 O O . ALA B 1 114 ? 22.406 -23.828 3.512 1 52 114 ALA B O 1
ATOM 4778 N N . ALA B 1 115 ? 21.625 -22.312 5.023 1 49.12 115 ALA B N 1
ATOM 4779 C CA . ALA B 1 115 ? 21.109 -23.422 5.809 1 49.12 115 ALA B CA 1
ATOM 4780 C C . ALA B 1 115 ? 19.984 -24.141 5.059 1 49.12 115 ALA B C 1
ATOM 4782 O O . ALA B 1 115 ? 19.922 -25.375 5.07 1 49.12 115 ALA B O 1
ATOM 4783 N N . ALA B 1 116 ? 19.234 -23.375 4.477 1 56.38 116 ALA B N 1
ATOM 4784 C CA . ALA B 1 116 ? 18.141 -23.938 3.707 1 56.38 116 ALA B CA 1
ATOM 4785 C C . ALA B 1 116 ? 18.641 -24.719 2.504 1 56.38 116 ALA B C 1
ATOM 4787 O O . ALA B 1 116 ? 18.156 -25.812 2.215 1 56.38 116 ALA B O 1
ATOM 4788 N N . ALA B 1 117 ? 19.547 -24.109 1.817 1 55.72 117 ALA B N 1
ATOM 4789 C CA . ALA B 1 117 ? 20.141 -24.797 0.675 1 55.72 117 ALA B CA 1
ATOM 4790 C C . ALA B 1 117 ? 20.797 -26.125 1.104 1 55.72 117 ALA B C 1
ATOM 4792 O O . ALA B 1 117 ? 20.656 -27.141 0.417 1 55.72 117 ALA B O 1
ATOM 4793 N N . ALA B 1 118 ? 21.469 -25.969 2.234 1 46.03 118 ALA B N 1
ATOM 4794 C CA . ALA B 1 118 ? 22.141 -27.156 2.76 1 46.03 118 ALA B CA 1
ATOM 4795 C C . ALA B 1 118 ? 21.156 -28.25 3.109 1 46.03 118 ALA B C 1
ATOM 4797 O O . ALA B 1 118 ? 21.469 -29.438 3.018 1 46.03 118 ALA B O 1
ATOM 4798 N N . ALA B 1 119 ? 20.047 -27.719 3.561 1 44.78 119 ALA B N 1
ATOM 4799 C CA . ALA B 1 119 ? 19.047 -28.703 3.971 1 44.78 119 ALA B CA 1
ATOM 4800 C C . ALA B 1 119 ? 18.328 -29.281 2.76 1 44.78 119 ALA B C 1
ATOM 4802 O O . ALA B 1 119 ? 17.469 -30.156 2.902 1 44.78 119 ALA B O 1
ATOM 4803 N N . GLY B 1 120 ? 18.844 -29.062 1.615 1 46.22 120 GLY B N 1
ATOM 4804 C CA . GLY B 1 120 ? 18.391 -29.734 0.407 1 46.22 120 GLY B CA 1
ATOM 4805 C C . GLY B 1 120 ? 17 -29.312 -0.022 1 46.22 120 GLY B C 1
ATOM 4806 O O . GLY B 1 120 ? 16.328 -30.047 -0.763 1 46.22 120 GLY B O 1
ATOM 4807 N N . GLY B 1 121 ? 16.5 -28.266 0.55 1 50.31 121 GLY B N 1
ATOM 4808 C CA . GLY B 1 121 ? 15.094 -28 0.285 1 50.31 121 GLY B CA 1
ATOM 4809 C C . GLY B 1 121 ? 14.859 -27.328 -1.051 1 50.31 121 GLY B C 1
ATOM 4810 O O . GLY B 1 121 ? 14.852 -26.094 -1.136 1 50.31 121 GLY B O 1
ATOM 4811 N N . ASP B 1 122 ? 15.047 -28.203 -2.203 1 56.84 122 ASP B N 1
ATOM 4812 C CA . ASP B 1 122 ? 14.852 -27.703 -3.559 1 56.84 122 ASP B CA 1
ATOM 4813 C C . ASP B 1 122 ? 13.375 -27.406 -3.826 1 56.84 122 ASP B C 1
ATOM 4815 O O . ASP B 1 122 ? 12.508 -28.234 -3.514 1 56.84 122 ASP B O 1
ATOM 4819 N N . SER B 1 123 ? 13.062 -26.062 -4.059 1 61.28 123 SER B N 1
ATOM 4820 C CA . SER B 1 123 ? 11.719 -25.797 -4.559 1 61.28 123 SER B CA 1
ATOM 4821 C C . SER B 1 123 ? 11.547 -26.312 -5.98 1 61.28 123 SER B C 1
ATOM 4823 O O . SER B 1 123 ? 12.469 -26.25 -6.793 1 61.28 123 SER B O 1
ATOM 4825 N N . GLY B 1 124 ? 10.711 -27.219 -6.273 1 70.38 124 GLY B N 1
ATOM 4826 C CA . GLY B 1 124 ? 10.414 -27.734 -7.602 1 70.38 124 GLY B CA 1
ATOM 4827 C C . GLY B 1 124 ? 9.891 -26.672 -8.555 1 70.38 124 GLY B C 1
ATOM 4828 O O . GLY B 1 124 ? 9.461 -27 -9.664 1 70.38 124 GLY B O 1
ATOM 4829 N N . LEU B 1 125 ? 10 -25.312 -8.156 1 81.19 125 LEU B N 1
ATOM 4830 C CA . LEU B 1 125 ? 9.422 -24.266 -8.984 1 81.19 125 LEU B CA 1
ATOM 4831 C C . LEU B 1 125 ? 10.477 -23.656 -9.914 1 81.19 125 LEU B C 1
ATOM 4833 O O . LEU B 1 125 ? 10.133 -23.016 -10.906 1 81.19 125 LEU B O 1
ATOM 4837 N N . SER B 1 126 ? 11.734 -23.766 -9.555 1 84 126 SER B N 1
ATOM 4838 C CA . SER B 1 126 ? 12.82 -23.172 -10.328 1 84 126 SER B CA 1
ATOM 4839 C C . SER B 1 126 ? 14.094 -24 -10.227 1 84 126 SER B C 1
ATOM 4841 O O . SER B 1 126 ? 14.211 -24.859 -9.359 1 84 126 SER B O 1
ATOM 4843 N N . LEU B 1 127 ? 14.945 -23.734 -11.102 1 82.25 127 LEU B N 1
ATOM 4844 C CA . LEU B 1 127 ? 16.203 -24.469 -11.133 1 82.25 127 LEU B CA 1
ATOM 4845 C C . LEU B 1 127 ? 17.172 -23.953 -10.062 1 82.25 127 LEU B C 1
ATOM 4847 O O . LEU B 1 127 ? 18.078 -24.672 -9.641 1 82.25 127 LEU B O 1
ATOM 4851 N N . ASP B 1 128 ? 17.047 -22.656 -9.625 1 82.62 128 ASP B N 1
ATOM 4852 C CA . ASP B 1 128 ? 17.969 -22.062 -8.672 1 82.62 128 ASP B CA 1
ATOM 4853 C C . ASP B 1 128 ? 17.359 -22.016 -7.273 1 82.62 128 ASP B C 1
ATOM 4855 O O . ASP B 1 128 ? 17.844 -21.266 -6.41 1 82.62 128 ASP B O 1
ATOM 4859 N N . ASN B 1 129 ? 16.188 -22.672 -7.055 1 82.69 129 ASN B N 1
ATOM 4860 C CA . ASN B 1 129 ? 15.531 -22.812 -5.758 1 82.69 129 ASN B CA 1
ATOM 4861 C C . ASN B 1 129 ? 14.789 -21.531 -5.363 1 82.69 129 ASN B C 1
ATOM 4863 O O . ASN B 1 129 ? 14.508 -21.312 -4.184 1 82.69 129 ASN B O 1
ATOM 4867 N N . THR B 1 130 ? 14.617 -20.688 -6.383 1 91.12 130 THR B N 1
ATOM 4868 C CA . THR B 1 130 ? 13.727 -19.547 -6.129 1 91.12 130 THR B CA 1
ATOM 4869 C C . THR B 1 130 ? 12.297 -20.031 -5.91 1 91.12 130 THR B C 1
ATOM 4871 O O . THR B 1 130 ? 11.812 -20.906 -6.621 1 91.12 130 THR B O 1
ATOM 4874 N N . HIS B 1 131 ? 11.57 -19.438 -4.992 1 92.94 131 HIS B N 1
ATOM 4875 C CA . HIS B 1 131 ? 10.289 -19.969 -4.543 1 92.94 131 HIS B CA 1
ATOM 4876 C C . HIS B 1 131 ? 9.125 -19.266 -5.227 1 92.94 131 HIS B C 1
ATOM 4878 O O . HIS B 1 131 ? 8.016 -19.219 -4.688 1 92.94 131 HIS B O 1
ATOM 4884 N N . ILE B 1 132 ? 9.398 -18.656 -6.336 1 96.62 132 ILE B N 1
ATOM 4885 C CA . ILE B 1 132 ? 8.328 -17.984 -7.062 1 96.62 132 ILE B CA 1
ATOM 4886 C C . ILE B 1 132 ? 8.562 -18.109 -8.562 1 96.62 132 ILE B C 1
ATOM 4888 O O . ILE B 1 132 ? 9.703 -18.156 -9.023 1 96.62 132 ILE B O 1
ATOM 4892 N N . GLU B 1 133 ? 7.543 -18.266 -9.305 1 97.38 133 GLU B N 1
ATOM 4893 C CA . GLU B 1 133 ? 7.508 -18.344 -10.766 1 97.38 133 GLU B CA 1
ATOM 4894 C C . GLU B 1 133 ? 6.383 -17.469 -11.328 1 97.38 133 GLU B C 1
ATOM 4896 O O . GLU B 1 133 ? 5.277 -17.453 -10.789 1 97.38 133 GLU B O 1
ATOM 4901 N N . TYR B 1 134 ? 6.695 -16.703 -12.367 1 98.44 134 TYR B N 1
ATOM 4902 C CA . TYR B 1 134 ? 5.707 -15.875 -13.055 1 98.44 134 TYR B CA 1
ATOM 4903 C C . TYR B 1 134 ? 5.102 -16.609 -14.242 1 98.44 134 TYR B C 1
ATOM 4905 O O . TYR B 1 134 ? 5.676 -17.594 -14.727 1 98.44 134 TYR B O 1
ATOM 4913 N N . SER B 1 135 ? 3.939 -16.188 -14.602 1 98.31 135 SER B N 1
ATOM 4914 C CA . SER B 1 135 ? 3.301 -16.75 -15.789 1 98.31 135 SER B CA 1
ATOM 4915 C C . SER B 1 135 ? 2.695 -15.656 -16.672 1 98.31 135 SER B C 1
ATOM 4917 O O . SER B 1 135 ? 2.031 -14.75 -16.156 1 98.31 135 SER B O 1
ATOM 4919 N N . TRP B 1 136 ? 3.047 -15.711 -17.906 1 98.75 136 TRP B N 1
ATOM 4920 C CA . TRP B 1 136 ? 2.469 -14.891 -18.969 1 98.75 136 TRP B CA 1
ATOM 4921 C C . TRP B 1 136 ? 1.527 -15.711 -19.844 1 98.75 136 TRP B C 1
ATOM 4923 O O . TRP B 1 136 ? 1.975 -16.453 -20.719 1 98.75 136 TRP B O 1
ATOM 4933 N N . ARG B 1 137 ? 0.233 -15.641 -19.562 1 98.38 137 ARG B N 1
ATOM 4934 C CA . ARG B 1 137 ? -0.736 -16.25 -20.453 1 98.38 137 ARG B CA 1
ATOM 4935 C C . ARG B 1 137 ? -0.978 -15.375 -21.688 1 98.38 137 ARG B C 1
ATOM 4937 O O . ARG B 1 137 ? -1.548 -14.289 -21.562 1 98.38 137 ARG B O 1
ATOM 4944 N N . TRP B 1 138 ? -0.6 -15.867 -22.781 1 98.56 138 TRP B N 1
ATOM 4945 C CA . TRP B 1 138 ? -0.598 -15.07 -24.016 1 98.56 138 TRP B CA 1
ATOM 4946 C C . TRP B 1 138 ? -2.02 -14.719 -24.438 1 98.56 138 TRP B C 1
ATOM 4948 O O . TRP B 1 138 ? -2.947 -15.508 -24.234 1 98.56 138 TRP B O 1
ATOM 4958 N N . ASN B 1 139 ? -2.107 -13.578 -25.016 1 94.81 139 ASN B N 1
ATOM 4959 C CA . ASN B 1 139 ? -3.377 -13.078 -25.531 1 94.81 139 ASN B CA 1
ATOM 4960 C C . ASN B 1 139 ? -3.865 -13.914 -26.703 1 94.81 139 ASN B C 1
ATOM 4962 O O . ASN B 1 139 ? -3.066 -14.555 -27.406 1 94.81 139 ASN B O 1
ATOM 4966 N N . GLU B 1 140 ? -5.137 -13.906 -26.812 1 92.88 140 GLU B N 1
ATOM 4967 C CA . GLU B 1 140 ? -5.727 -14.164 -28.125 1 92.88 140 GLU B CA 1
ATOM 4968 C C . GLU B 1 140 ? -5.766 -12.898 -28.969 1 92.88 140 GLU B C 1
ATOM 4970 O O . GLU B 1 140 ? -5.277 -11.844 -28.547 1 92.88 140 GLU B O 1
ATOM 4975 N N . ALA B 1 141 ? -6.305 -13.078 -30.156 1 88.19 141 ALA B N 1
ATOM 4976 C CA . ALA B 1 141 ? -6.312 -11.93 -31.062 1 88.19 141 ALA B CA 1
ATOM 4977 C C . ALA B 1 141 ? -7.086 -10.758 -30.469 1 88.19 141 ALA B C 1
ATOM 4979 O O . ALA B 1 141 ? -6.742 -9.602 -30.688 1 88.19 141 ALA B O 1
ATOM 4980 N N . ASP B 1 142 ? -7.996 -11.016 -29.578 1 91 142 ASP B N 1
ATOM 4981 C CA . ASP B 1 142 ? -8.914 -9.977 -29.125 1 91 142 ASP B CA 1
ATOM 4982 C C . ASP B 1 142 ? -8.844 -9.812 -27.609 1 91 142 ASP B C 1
ATOM 4984 O O . ASP B 1 142 ? -9.742 -9.227 -27 1 91 142 ASP B O 1
ATOM 4988 N N . THR B 1 143 ? -7.824 -10.367 -27 1 94.38 143 THR B N 1
ATOM 4989 C CA . THR B 1 143 ? -7.723 -10.266 -25.547 1 94.38 143 THR B CA 1
ATOM 4990 C C . THR B 1 143 ? -6.332 -9.797 -25.125 1 94.38 143 THR B C 1
ATOM 4992 O O . THR B 1 143 ? -5.418 -9.742 -25.953 1 94.38 143 THR B O 1
ATOM 4995 N N . LYS B 1 144 ? -6.176 -9.406 -23.906 1 96.62 144 LYS B N 1
ATOM 4996 C CA . LYS B 1 144 ? -4.887 -9.07 -23.312 1 96.62 144 LYS B CA 1
ATOM 4997 C C . LYS B 1 144 ? -4.27 -10.281 -22.609 1 96.62 144 LYS B C 1
ATOM 4999 O O . LYS B 1 144 ? -4.973 -11.242 -22.281 1 96.62 144 LYS B O 1
ATOM 5004 N N . PRO B 1 145 ? -2.949 -10.227 -22.422 1 98.12 145 PRO B N 1
ATOM 5005 C CA . PRO B 1 145 ? -2.34 -11.281 -21.625 1 98.12 145 PRO B CA 1
ATOM 5006 C C . PRO B 1 145 ? -2.803 -11.25 -20.156 1 98.12 145 PRO B C 1
ATOM 5008 O O . PRO B 1 145 ? -3.254 -10.211 -19.672 1 98.12 145 PRO B O 1
ATOM 5011 N N . GLU B 1 146 ? -2.754 -12.352 -19.578 1 98.25 146 GLU B N 1
ATOM 5012 C CA . GLU B 1 146 ? -3.053 -12.484 -18.156 1 98.25 146 GLU B CA 1
ATOM 5013 C C . GLU B 1 146 ? -1.804 -12.867 -17.359 1 98.25 146 GLU B C 1
ATOM 5015 O O . GLU B 1 146 ? -1.082 -13.797 -17.734 1 98.25 146 GLU B O 1
ATOM 5020 N N . ILE B 1 147 ? -1.579 -12.094 -16.281 1 98.69 147 ILE B N 1
ATOM 5021 C CA . ILE B 1 147 ? -0.437 -12.375 -15.422 1 98.69 147 ILE B CA 1
ATOM 5022 C C . ILE B 1 147 ? -0.865 -13.312 -14.289 1 98.69 147 ILE B C 1
ATOM 5024 O O . ILE B 1 147 ? -1.94 -13.141 -13.711 1 98.69 147 ILE B O 1
ATOM 5028 N N . ARG B 1 148 ? -0.071 -14.344 -14.086 1 98.56 148 ARG B N 1
ATOM 5029 C CA . ARG B 1 148 ? -0.241 -15.281 -12.984 1 98.56 148 ARG B CA 1
ATOM 5030 C C . ARG B 1 148 ? 1.085 -15.547 -12.281 1 98.56 148 ARG B C 1
ATOM 5032 O O . ARG B 1 148 ? 2.127 -15.031 -12.695 1 98.56 148 ARG B O 1
ATOM 5039 N N . MET B 1 149 ? 0.997 -16.188 -11.156 1 98.44 149 MET B N 1
ATOM 5040 C CA . MET B 1 149 ? 2.201 -16.594 -10.438 1 98.44 149 MET B CA 1
ATOM 5041 C C . MET B 1 149 ? 1.96 -17.891 -9.664 1 98.44 149 MET B C 1
ATOM 5043 O O . MET B 1 149 ? 0.814 -18.25 -9.383 1 98.44 149 MET B O 1
ATOM 5047 N N . VAL B 1 150 ? 2.99 -18.578 -9.43 1 98.06 150 VAL B N 1
ATOM 5048 C CA . VAL B 1 150 ? 3.018 -19.688 -8.492 1 98.06 150 VAL B CA 1
ATOM 5049 C C . VAL B 1 150 ? 4.168 -19.5 -7.508 1 98.06 150 VAL B C 1
ATOM 5051 O O . VAL B 1 150 ? 5.215 -18.969 -7.859 1 98.06 150 VAL B O 1
ATOM 5054 N N . MET B 1 151 ? 3.916 -19.859 -6.25 1 97.31 151 MET B N 1
ATOM 5055 C CA . MET B 1 151 ? 4.941 -19.75 -5.211 1 97.31 151 MET B CA 1
ATOM 5056 C C . MET B 1 151 ? 4.875 -20.938 -4.262 1 97.31 151 MET B C 1
ATOM 5058 O O . MET B 1 151 ? 3.859 -21.641 -4.199 1 97.31 151 MET B O 1
ATOM 5062 N N . GLU B 1 152 ? 5.914 -21.219 -3.725 1 95.06 152 GLU B N 1
ATOM 5063 C CA . GLU B 1 152 ? 5.941 -22.031 -2.516 1 95.06 152 GLU B CA 1
ATOM 5064 C C . GLU B 1 152 ? 6.133 -21.172 -1.271 1 95.06 152 GLU B C 1
ATOM 5066 O O . GLU B 1 152 ? 7.246 -20.719 -0.984 1 95.06 152 GLU B O 1
ATOM 5071 N N . PRO B 1 153 ? 5.066 -21 -0.496 1 95.69 153 PRO B N 1
ATOM 5072 C CA . PRO B 1 153 ? 5.195 -20.156 0.688 1 95.69 153 PRO B CA 1
ATOM 5073 C C . PRO B 1 153 ? 6.066 -20.781 1.774 1 95.69 153 PRO B C 1
ATOM 5075 O O . PRO B 1 153 ? 5.965 -21.984 2.035 1 95.69 153 PRO B O 1
ATOM 5078 N N . PHE B 1 154 ? 6.918 -19.953 2.41 1 91.06 154 PHE B N 1
ATOM 5079 C CA . PHE B 1 154 ? 7.809 -20.422 3.467 1 91.06 154 PHE B CA 1
ATOM 5080 C C . PHE B 1 154 ? 7.672 -19.547 4.711 1 91.06 154 PHE B C 1
ATOM 5082 O O . PHE B 1 154 ? 7.242 -18.406 4.625 1 91.06 154 PHE B O 1
ATOM 5089 N N . SER B 1 155 ? 7.945 -20.109 5.852 1 87.75 155 SER B N 1
ATOM 5090 C CA . SER B 1 155 ? 8.219 -19.422 7.105 1 87.75 155 SER B CA 1
ATOM 5091 C C . SER B 1 155 ? 9.523 -19.906 7.73 1 87.75 155 SER B C 1
ATOM 5093 O O . SER B 1 155 ? 10.117 -20.875 7.262 1 87.75 155 SER B O 1
ATOM 5095 N N . ARG B 1 156 ? 9.922 -19.281 8.773 1 85.25 156 ARG B N 1
ATOM 5096 C CA . ARG B 1 156 ? 11.141 -19.656 9.477 1 85.25 156 ARG B CA 1
ATOM 5097 C C . ARG B 1 156 ? 11 -21.047 10.109 1 85.25 156 ARG B C 1
ATOM 5099 O O . ARG B 1 156 ? 11.992 -21.656 10.5 1 85.25 156 ARG B O 1
ATOM 5106 N N . PHE B 1 157 ? 9.789 -21.562 10.117 1 86.5 157 PHE B N 1
ATOM 5107 C CA . PHE B 1 157 ? 9.547 -22.812 10.82 1 86.5 157 PHE B CA 1
ATOM 5108 C C . PHE B 1 157 ? 9.492 -23.984 9.836 1 86.5 157 PHE B C 1
ATOM 5110 O O . PHE B 1 157 ? 9.344 -25.141 10.242 1 86.5 157 PHE B O 1
ATOM 5117 N N . ALA B 1 158 ? 9.609 -23.734 8.555 1 86.25 158 ALA B N 1
ATOM 5118 C CA . ALA B 1 158 ? 9.555 -24.781 7.551 1 86.25 158 ALA B CA 1
ATOM 5119 C C . ALA B 1 158 ? 10.562 -25.891 7.863 1 86.25 158 ALA B C 1
ATOM 5121 O O . ALA B 1 158 ? 11.75 -25.609 8.062 1 86.25 158 ALA B O 1
ATOM 5122 N N . GLY B 1 159 ? 10.055 -27.125 7.953 1 83.31 159 GLY B N 1
ATOM 5123 C CA . GLY B 1 159 ? 10.945 -28.25 8.164 1 83.31 159 GLY B CA 1
ATOM 5124 C C . GLY B 1 159 ? 11.344 -28.438 9.617 1 83.31 159 GLY B C 1
ATOM 5125 O O . GLY B 1 159 ? 12.219 -29.25 9.93 1 83.31 159 GLY B O 1
ATOM 5126 N N . THR B 1 160 ? 10.812 -27.594 10.461 1 86.69 160 THR B N 1
ATOM 5127 C CA . THR B 1 160 ? 11.047 -27.766 11.891 1 86.69 160 THR B CA 1
ATOM 5128 C C . THR B 1 160 ? 9.883 -28.484 12.547 1 86.69 160 THR B C 1
ATOM 5130 O O . THR B 1 160 ? 8.906 -28.844 11.883 1 86.69 160 THR B O 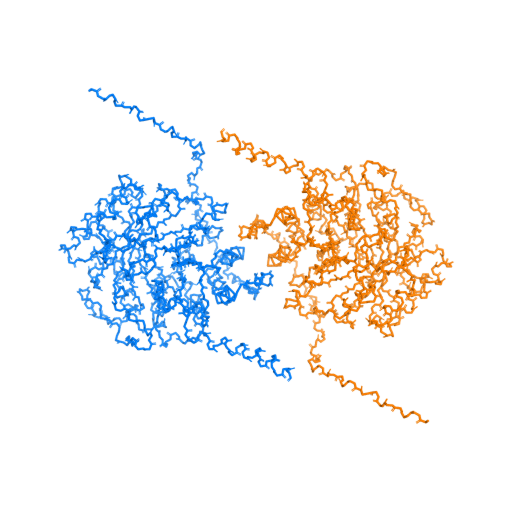1
ATOM 5133 N N . TYR B 1 161 ? 9.969 -28.734 13.859 1 87.88 161 TYR B N 1
ATOM 5134 C CA . TYR B 1 161 ? 8.914 -29.438 14.594 1 87.88 161 TYR B CA 1
ATOM 5135 C C . TYR B 1 161 ? 7.633 -28.625 14.625 1 87.88 161 TYR B C 1
ATOM 5137 O O . TYR B 1 161 ? 6.543 -29.172 14.82 1 87.88 161 TYR B O 1
ATOM 5145 N N . LEU B 1 162 ? 7.73 -27.328 14.406 1 88.56 162 LEU B N 1
ATOM 5146 C CA . LEU B 1 162 ? 6.559 -26.469 14.43 1 88.56 162 LEU B CA 1
ATOM 5147 C C . LEU B 1 162 ? 5.797 -26.547 13.109 1 88.56 162 LEU B C 1
ATOM 5149 O O . LEU B 1 162 ? 4.605 -26.234 13.055 1 88.56 162 LEU B O 1
ATOM 5153 N N . ASP B 1 163 ? 6.445 -26.969 12.07 1 91 163 ASP B N 1
ATOM 5154 C CA . ASP B 1 163 ? 5.836 -27.094 10.75 1 91 163 ASP B CA 1
ATOM 5155 C C . ASP B 1 163 ? 6.645 -28.047 9.859 1 91 163 ASP B C 1
ATOM 5157 O O . ASP B 1 163 ? 7.211 -27.625 8.852 1 91 163 ASP B O 1
ATOM 5161 N N . PRO B 1 164 ? 6.633 -29.297 10.195 1 87.12 164 PRO B N 1
ATOM 5162 C CA . PRO B 1 164 ? 7.484 -30.281 9.523 1 87.12 164 PRO B CA 1
ATOM 5163 C C . PRO B 1 164 ? 7.242 -30.344 8.016 1 87.12 164 PRO B C 1
ATOM 5165 O O . PRO B 1 164 ? 8.164 -30.625 7.25 1 87.12 164 PRO B O 1
ATOM 5168 N N . LEU B 1 165 ? 6.016 -30.031 7.562 1 89.12 165 LEU B N 1
ATOM 5169 C CA . LEU B 1 165 ? 5.648 -30.203 6.16 1 89.12 165 LEU B CA 1
ATOM 5170 C C . LEU B 1 165 ? 5.594 -28.859 5.445 1 89.12 165 LEU B C 1
ATOM 5172 O O . LEU B 1 165 ? 5.301 -28.797 4.25 1 89.12 165 LEU B O 1
ATOM 5176 N N . ASN B 1 166 ? 5.898 -27.734 6.141 1 91.25 166 ASN B N 1
ATOM 5177 C CA . ASN B 1 166 ? 5.797 -26.391 5.586 1 91.25 166 ASN B CA 1
ATOM 5178 C C . ASN B 1 166 ? 4.418 -26.141 4.98 1 91.25 166 ASN B C 1
ATOM 5180 O O . ASN B 1 166 ? 4.312 -25.656 3.854 1 91.25 166 ASN B O 1
ATOM 5184 N N . LEU B 1 167 ? 3.355 -26.469 5.719 1 94.56 167 LEU B N 1
ATOM 5185 C CA . LEU B 1 167 ? 1.979 -26.297 5.27 1 94.56 167 LEU B CA 1
ATOM 5186 C C . LEU B 1 167 ? 1.4 -24.984 5.809 1 94.56 167 LEU B C 1
ATOM 5188 O O . LEU B 1 167 ? 0.483 -24.422 5.211 1 94.56 167 LEU B O 1
ATOM 5192 N N . ARG B 1 168 ? 1.972 -24.516 6.891 1 93.81 168 ARG B N 1
ATOM 5193 C CA . ARG B 1 168 ? 1.376 -23.438 7.668 1 93.81 168 ARG B CA 1
ATOM 5194 C C . ARG B 1 168 ? 1.342 -22.141 6.863 1 93.81 168 ARG B C 1
ATOM 5196 O O . ARG B 1 168 ? 0.315 -21.469 6.82 1 93.81 168 ARG B O 1
ATOM 5203 N N . PRO B 1 169 ? 2.463 -21.75 6.219 1 95.75 169 PRO B N 1
ATOM 5204 C CA . PRO B 1 169 ? 2.422 -20.469 5.508 1 95.75 169 PRO B CA 1
ATOM 5205 C C . PRO B 1 169 ? 1.353 -20.438 4.418 1 95.75 169 PRO B C 1
ATOM 5207 O O . PRO B 1 169 ? 0.672 -19.422 4.25 1 95.75 169 PRO B O 1
ATOM 5210 N N . ALA B 1 170 ? 1.211 -21.5 3.662 1 97.31 170 ALA B N 1
ATOM 5211 C CA . ALA B 1 170 ? 0.181 -21.562 2.627 1 97.31 170 ALA B CA 1
ATOM 5212 C C . ALA B 1 170 ? -1.215 -21.469 3.238 1 97.31 170 ALA B C 1
ATOM 5214 O O . ALA B 1 170 ? -2.072 -20.75 2.734 1 97.31 170 ALA B O 1
ATOM 5215 N N . THR B 1 171 ? -1.436 -22.219 4.297 1 97.19 171 THR B N 1
ATOM 5216 C CA . THR B 1 171 ? -2.721 -22.234 4.984 1 97.19 171 THR B CA 1
ATOM 5217 C C . THR B 1 171 ? -3.066 -20.859 5.539 1 97.19 171 THR B C 1
ATOM 5219 O O . THR B 1 171 ? -4.18 -20.359 5.34 1 97.19 171 THR B O 1
ATOM 5222 N N . GLU B 1 172 ? -2.1 -20.266 6.18 1 95.94 172 GLU B N 1
ATOM 5223 C CA . GLU B 1 172 ? -2.297 -18.953 6.77 1 95.94 172 GLU B CA 1
ATOM 5224 C C . GLU B 1 172 ? -2.586 -17.906 5.699 1 95.94 172 GLU B C 1
ATOM 5226 O O . GLU B 1 172 ? -3.445 -17.047 5.887 1 95.94 172 GLU B O 1
ATOM 5231 N N . MET B 1 173 ? -1.854 -18.016 4.668 1 97.06 173 MET B N 1
ATOM 5232 C CA . MET B 1 173 ? -2.039 -17.062 3.578 1 97.06 173 MET B CA 1
ATOM 5233 C C . MET B 1 173 ? -3.455 -17.156 3.018 1 97.06 173 MET B C 1
ATOM 5235 O O . MET B 1 173 ? -4.129 -16.125 2.863 1 97.06 173 MET B O 1
ATOM 5239 N N . LEU B 1 174 ? -3.941 -18.297 2.691 1 97.94 174 LEU B N 1
ATOM 5240 C CA . LEU B 1 174 ? -5.27 -18.484 2.113 1 97.94 174 LEU B CA 1
ATOM 5241 C C . LEU B 1 174 ? -6.352 -18 3.074 1 97.94 174 LEU B C 1
ATOM 5243 O O . LEU B 1 174 ? -7.273 -17.281 2.672 1 97.94 174 LEU B O 1
ATOM 5247 N N . TYR B 1 175 ? -6.262 -18.344 4.32 1 95.62 175 TYR B N 1
ATOM 5248 C CA . TYR B 1 175 ? -7.258 -17.891 5.289 1 95.62 175 TYR B CA 1
ATOM 5249 C C . TYR B 1 175 ? -7.246 -16.375 5.43 1 95.62 175 TYR B C 1
ATOM 5251 O O . TYR B 1 175 ? -8.297 -15.758 5.602 1 95.62 175 TYR B O 1
ATOM 5259 N N . SER B 1 176 ? -6.043 -15.812 5.398 1 93.88 176 SER B N 1
ATOM 5260 C CA . SER B 1 176 ? -5.934 -14.367 5.551 1 93.88 176 SER B CA 1
ATOM 5261 C C . SER B 1 176 ? -6.586 -13.641 4.379 1 93.88 176 SER B C 1
ATOM 5263 O O . SER B 1 176 ? -6.969 -12.477 4.504 1 93.88 176 SER B O 1
ATOM 5265 N N . MET B 1 177 ? -6.762 -14.328 3.26 1 96.06 177 MET B N 1
ATOM 5266 C CA . MET B 1 177 ? -7.285 -13.711 2.045 1 96.06 177 MET B CA 1
ATOM 5267 C C . MET B 1 177 ? -8.812 -13.797 2.006 1 96.06 177 MET B C 1
ATOM 5269 O O . MET B 1 177 ? -9.453 -13.109 1.209 1 96.06 177 MET B O 1
ATOM 5273 N N . THR B 1 178 ? -9.445 -14.508 2.809 1 94.12 178 THR B N 1
ATOM 5274 C CA . THR B 1 178 ? -10.867 -14.844 2.758 1 94.12 178 THR B CA 1
ATOM 5275 C C . THR B 1 178 ? -11.719 -13.578 2.748 1 94.12 178 THR B C 1
ATOM 5277 O O . THR B 1 178 ? -12.688 -13.484 1.992 1 94.12 178 THR B O 1
ATOM 5280 N N . PRO B 1 179 ? -11.391 -12.508 3.531 1 91.06 179 PRO B N 1
ATOM 5281 C CA . PRO B 1 179 ? -12.242 -11.32 3.518 1 91.06 179 PRO B CA 1
ATOM 5282 C C . PRO B 1 179 ? -12.195 -10.578 2.184 1 91.06 179 PRO B C 1
ATOM 5284 O O . PRO B 1 179 ? -13.18 -9.938 1.797 1 91.06 179 PRO B O 1
ATOM 5287 N N . GLN B 1 180 ? -11.109 -10.703 1.485 1 93.38 180 GLN B N 1
ATOM 5288 C CA . GLN B 1 180 ? -10.914 -9.938 0.262 1 93.38 180 GLN B CA 1
ATOM 5289 C C . GLN B 1 180 ? -11.312 -10.742 -0.968 1 93.38 180 GLN B C 1
ATOM 5291 O O . GLN B 1 180 ? -11.477 -10.188 -2.057 1 93.38 180 GLN B O 1
ATOM 5296 N N . VAL B 1 181 ? -11.375 -12.062 -0.806 1 95.44 181 VAL B N 1
ATOM 5297 C CA . VAL B 1 181 ? -11.727 -12.961 -1.9 1 95.44 181 VAL B CA 1
ATOM 5298 C C . VAL B 1 181 ? -12.984 -13.75 -1.537 1 95.44 181 VAL B C 1
ATOM 5300 O O . VAL B 1 181 ? -12.891 -14.906 -1.121 1 95.44 181 VAL B O 1
ATOM 5303 N N . PRO B 1 182 ? -14.125 -13.18 -1.836 1 92.5 182 PRO B N 1
ATOM 5304 C CA . PRO B 1 182 ? -15.383 -13.781 -1.392 1 92.5 182 PRO B CA 1
ATOM 5305 C C . PRO B 1 182 ? -15.586 -15.188 -1.949 1 92.5 182 PRO B C 1
ATOM 5307 O O . PRO B 1 182 ? -16.25 -16.016 -1.32 1 92.5 182 PRO B O 1
ATOM 5310 N N . SER B 1 183 ? -15.008 -15.523 -3.057 1 94.44 183 SER B N 1
ATOM 5311 C CA . SER B 1 183 ? -15.188 -16.828 -3.688 1 94.44 183 SER B CA 1
ATOM 5312 C C . SER B 1 183 ? -14.281 -17.875 -3.064 1 94.44 183 SER B C 1
ATOM 5314 O O . SER B 1 183 ? -14.422 -19.062 -3.336 1 94.44 183 SER B O 1
ATOM 5316 N N . LEU B 1 184 ? -13.328 -17.406 -2.254 1 97.25 184 LEU B N 1
ATOM 5317 C CA . LEU B 1 184 ? -12.359 -18.328 -1.677 1 97.25 184 LEU B CA 1
ATOM 5318 C C . LEU B 1 184 ? -13.039 -19.312 -0.726 1 97.25 184 LEU B C 1
ATOM 5320 O O . LEU B 1 184 ? -13.781 -18.891 0.174 1 97.25 184 LEU B O 1
ATOM 5324 N N . ASP B 1 185 ? -12.938 -20.562 -0.984 1 97.25 185 ASP B N 1
ATOM 5325 C CA . ASP B 1 185 ? -13.469 -21.656 -0.192 1 97.25 185 ASP B CA 1
ATOM 5326 C C . ASP B 1 185 ? -12.367 -22.656 0.176 1 97.25 185 ASP B C 1
ATOM 5328 O O . ASP B 1 185 ? -11.664 -23.156 -0.699 1 97.25 185 ASP B O 1
ATOM 5332 N N . MET B 1 186 ? -12.227 -22.969 1.45 1 97.38 186 MET B N 1
ATOM 5333 C CA . MET B 1 186 ? -11.102 -23.75 1.961 1 97.38 186 MET B CA 1
ATOM 5334 C C . MET B 1 186 ? -11.445 -25.234 2.033 1 97.38 186 MET B C 1
ATOM 5336 O O . MET B 1 186 ? -10.602 -26.047 2.369 1 97.38 186 MET B O 1
ATOM 5340 N N . SER B 1 187 ? -12.617 -25.656 1.637 1 96.62 187 SER B N 1
ATOM 5341 C CA . SER B 1 187 ? -13.086 -27.016 1.826 1 96.62 187 SER B CA 1
ATOM 5342 C C . SER B 1 187 ? -12.18 -28.016 1.118 1 96.62 187 SER B C 1
ATOM 5344 O O . SER B 1 187 ? -11.711 -28.984 1.729 1 96.62 187 SER B O 1
ATOM 5346 N N . LEU B 1 188 ? -11.938 -27.812 -0.162 1 97.06 188 LEU B N 1
ATOM 5347 C CA . LEU B 1 188 ? -11.094 -28.734 -0.92 1 97.06 188 LEU B CA 1
ATOM 5348 C C . LEU B 1 188 ? -9.656 -28.703 -0.417 1 97.06 188 LEU B C 1
ATOM 5350 O O . LEU B 1 188 ? -9 -29.734 -0.344 1 97.06 188 LEU B O 1
ATOM 5354 N N . PHE B 1 189 ? -9.172 -27.5 -0.115 1 98.06 189 PHE B N 1
ATOM 5355 C CA . PHE B 1 189 ? -7.82 -27.375 0.415 1 98.06 189 PHE B CA 1
ATOM 5356 C C . PHE B 1 189 ? -7.641 -28.234 1.657 1 98.06 189 PHE B C 1
ATOM 5358 O O . PHE B 1 189 ? -6.711 -29.047 1.733 1 98.06 189 PHE B O 1
ATOM 5365 N N . ASN B 1 190 ? -8.57 -28.078 2.588 1 97.62 190 ASN B N 1
ATOM 5366 C CA . ASN B 1 190 ? -8.508 -28.828 3.834 1 97.62 190 ASN B CA 1
ATOM 5367 C C . ASN B 1 190 ? -8.648 -30.328 3.588 1 97.62 190 ASN B C 1
ATOM 5369 O O . ASN B 1 190 ? -7.98 -31.141 4.23 1 97.62 190 ASN B O 1
ATOM 5373 N N . HIS B 1 191 ? -9.508 -30.672 2.717 1 97.38 191 HIS B N 1
ATOM 5374 C CA . HIS B 1 191 ? -9.727 -32.094 2.377 1 97.38 191 HIS B CA 1
ATOM 5375 C C . HIS B 1 191 ? -8.43 -32.719 1.888 1 97.38 191 HIS B C 1
ATOM 5377 O O . HIS B 1 191 ? -8.055 -33.812 2.369 1 97.38 191 HIS B O 1
ATOM 5383 N N . PHE B 1 192 ? -7.777 -32.125 0.974 1 97.94 192 PHE B N 1
ATOM 5384 C CA . PHE B 1 192 ? -6.625 -32.781 0.347 1 97.94 192 PHE B CA 1
ATOM 5385 C C . PHE B 1 192 ? -5.418 -32.75 1.277 1 97.94 192 PHE B C 1
ATOM 5387 O O . PHE B 1 192 ? -4.578 -33.625 1.246 1 97.94 192 PHE B O 1
ATOM 5394 N N . VAL B 1 193 ? -5.305 -31.672 2.145 1 96.19 193 VAL B N 1
ATOM 5395 C CA . VAL B 1 193 ? -4.285 -31.719 3.188 1 96.19 193 VAL B CA 1
ATOM 5396 C C . VAL B 1 193 ? -4.492 -32.938 4.062 1 96.19 193 VAL B C 1
ATOM 5398 O O . VAL B 1 193 ? -3.537 -33.656 4.383 1 96.19 193 VAL B O 1
ATOM 5401 N N . ALA B 1 194 ? -5.727 -33.25 4.406 1 96.44 194 ALA B N 1
ATOM 5402 C CA . ALA B 1 194 ? -6.059 -34.344 5.289 1 96.44 194 ALA B CA 1
ATOM 5403 C C . ALA B 1 194 ? -5.812 -35.688 4.598 1 96.44 194 ALA B C 1
ATOM 5405 O O . ALA B 1 194 ? -5.406 -36.656 5.242 1 96.44 194 ALA B O 1
ATOM 5406 N N . LYS B 1 195 ? -6.078 -35.781 3.318 1 96.81 195 LYS B N 1
ATOM 5407 C CA . LYS B 1 195 ? -6.016 -37.031 2.598 1 96.81 195 LYS B CA 1
ATOM 5408 C C . LYS B 1 195 ? -4.594 -37.344 2.141 1 96.81 195 LYS B C 1
ATOM 5410 O O . LYS B 1 195 ? -4.188 -38.5 2.092 1 96.81 195 LYS B O 1
ATOM 5415 N N . PHE B 1 196 ? -3.814 -36.344 1.845 1 95.94 196 PHE B N 1
ATOM 5416 C CA . PHE B 1 196 ? -2.518 -36.562 1.212 1 95.94 196 PHE B CA 1
ATOM 5417 C C . PHE B 1 196 ? -1.414 -36.656 2.258 1 95.94 196 PHE B C 1
ATOM 5419 O O . PHE B 1 196 ? -0.315 -37.156 1.965 1 95.94 196 PHE B O 1
ATOM 5426 N N . TYR B 1 197 ? -1.646 -36.219 3.469 1 93.44 197 TYR B N 1
ATOM 5427 C CA . TYR B 1 197 ? -0.643 -36.25 4.527 1 93.44 197 TYR B CA 1
ATOM 5428 C C . TYR B 1 197 ? -1.199 -36.875 5.789 1 93.44 197 TYR B C 1
ATOM 5430 O O . TYR B 1 197 ? -2.385 -36.75 6.098 1 93.44 197 TYR B O 1
ATOM 5438 N N . ASP B 1 198 ? -0.321 -37.562 6.492 1 92.56 198 ASP B N 1
ATOM 5439 C CA . ASP B 1 198 ? -0.721 -38.219 7.738 1 92.56 198 ASP B CA 1
ATOM 5440 C C . ASP B 1 198 ? -0.777 -37.219 8.883 1 92.56 198 ASP B C 1
ATOM 5442 O O . ASP B 1 198 ? -0.109 -36.156 8.844 1 92.56 198 ASP B O 1
ATOM 5446 N N . ALA B 1 199 ? -1.517 -37.531 9.93 1 91.12 199 ALA B N 1
ATOM 5447 C CA . ALA B 1 199 ? -1.746 -36.625 11.055 1 91.12 199 ALA B CA 1
ATOM 5448 C C . ALA B 1 199 ? -0.478 -36.469 11.883 1 91.12 199 ALA B C 1
ATOM 5450 O O . ALA B 1 199 ? -0.25 -35.406 12.453 1 91.12 199 ALA B O 1
ATOM 5451 N N . ALA B 1 200 ? 0.371 -37.5 11.938 1 90.94 200 ALA B N 1
ATOM 5452 C CA . ALA B 1 200 ? 1.604 -37.438 12.719 1 90.94 200 ALA B CA 1
ATOM 5453 C C . ALA B 1 200 ? 2.691 -36.688 11.953 1 90.94 200 ALA B C 1
ATOM 5455 O O . ALA B 1 200 ? 3.729 -37.25 11.609 1 90.94 200 ALA B O 1
ATOM 5456 N N . HIS B 1 201 ? 2.516 -35.406 11.789 1 88.69 201 HIS B N 1
ATOM 5457 C CA . HIS B 1 201 ? 3.385 -34.594 10.969 1 88.69 201 HIS B CA 1
ATOM 5458 C C . HIS B 1 201 ? 4.836 -34.688 11.422 1 88.69 201 HIS B C 1
ATOM 5460 O O . HIS B 1 201 ? 5.754 -34.656 10.602 1 88.69 201 HIS B O 1
ATOM 5466 N N . HIS B 1 202 ? 5.039 -34.781 12.781 1 87.88 202 HIS B N 1
ATOM 5467 C CA . HIS B 1 202 ? 6.395 -34.812 13.32 1 87.88 202 HIS B CA 1
ATOM 5468 C C . HIS B 1 202 ? 7.188 -36 12.789 1 87.88 202 HIS B C 1
ATOM 5470 O O . HIS B 1 202 ? 8.414 -35.938 12.711 1 87.88 202 HIS B O 1
ATOM 5476 N N . LYS B 1 203 ? 6.559 -37.062 12.359 1 88.94 203 LYS B N 1
ATOM 5477 C CA . LYS B 1 203 ? 7.215 -38.25 11.875 1 88.94 203 LYS B CA 1
ATOM 5478 C C . LYS B 1 203 ? 7.852 -38.031 10.508 1 88.94 203 LYS B C 1
ATOM 5480 O O . LYS B 1 203 ? 8.742 -38.781 10.102 1 88.94 203 LYS B O 1
ATOM 5485 N N . TYR B 1 204 ? 7.434 -36.969 9.82 1 86.94 204 TYR B N 1
ATOM 5486 C CA . TYR B 1 204 ? 8.008 -36.656 8.516 1 86.94 204 TYR B CA 1
ATOM 5487 C C . TYR B 1 204 ? 9.438 -36.156 8.656 1 86.94 204 TYR B C 1
ATOM 5489 O O . TYR B 1 204 ? 10.211 -36.188 7.688 1 86.94 204 TYR B O 1
ATOM 5497 N N . LEU B 1 205 ? 9.805 -35.719 9.805 1 83.81 205 LEU B N 1
ATOM 5498 C CA . LEU B 1 205 ? 11.164 -35.219 10.039 1 83.81 205 LEU B CA 1
ATOM 5499 C C . LEU B 1 205 ? 12.141 -36.375 10.156 1 83.81 205 LEU B C 1
ATOM 5501 O O . LEU B 1 205 ? 13.352 -36.188 10.008 1 83.81 205 LEU B O 1
ATOM 5505 N N . GLU B 1 206 ? 11.703 -37.531 10.484 1 80.62 206 GLU B N 1
ATOM 5506 C CA . GLU B 1 206 ? 12.539 -38.688 10.75 1 80.62 206 GLU B CA 1
ATOM 5507 C C . GLU B 1 206 ? 12.812 -39.469 9.469 1 80.62 206 GLU B C 1
ATOM 5509 O O . GLU B 1 206 ? 13.617 -40.406 9.469 1 80.62 206 GLU B O 1
ATOM 5514 N N . THR B 1 207 ? 12.188 -39.219 8.5 1 69.12 207 THR B N 1
ATOM 5515 C CA . THR B 1 207 ? 12.312 -40 7.277 1 69.12 207 THR B CA 1
ATOM 5516 C C . THR B 1 207 ? 12.766 -39.125 6.113 1 69.12 207 THR B C 1
ATOM 5518 O O . THR B 1 207 ? 12.406 -37.938 6.035 1 69.12 207 THR B O 1
ATOM 5521 N N . ASN B 1 208 ? 14.023 -39.406 5.527 1 58.28 208 ASN B N 1
ATOM 5522 C CA . ASN B 1 208 ? 14.5 -38.688 4.344 1 58.28 208 ASN B CA 1
ATOM 5523 C C . ASN B 1 208 ? 13.891 -39.25 3.066 1 58.28 208 ASN B C 1
ATOM 5525 O O . ASN B 1 208 ? 14.602 -39.5 2.092 1 58.28 208 ASN B O 1
ATOM 5529 N N . GLU B 1 209 ? 12.695 -39.5 3.039 1 52.59 209 GLU B N 1
ATOM 5530 C CA . GLU B 1 209 ? 12.133 -40.375 2.025 1 52.59 209 GLU B CA 1
ATOM 5531 C C . GLU B 1 209 ? 11.75 -39.625 0.767 1 52.59 209 GLU B C 1
ATOM 5533 O O . GLU B 1 209 ? 11.008 -40.125 -0.076 1 52.59 209 GLU B O 1
ATOM 5538 N N . ARG B 1 210 ? 12.102 -38.219 0.465 1 57.28 210 ARG B N 1
ATOM 5539 C CA . ARG B 1 210 ? 11.422 -37.844 -0.767 1 57.28 210 ARG B CA 1
ATOM 5540 C C . ARG B 1 210 ? 12.328 -37 -1.644 1 57.28 210 ARG B C 1
ATOM 5542 O O . ARG B 1 210 ? 13.203 -36.281 -1.138 1 57.28 210 ARG B O 1
ATOM 5549 N N . PRO B 1 211 ? 12.055 -37.25 -3.064 1 48.47 211 PRO B N 1
ATOM 5550 C CA . PRO B 1 211 ? 12.766 -36.469 -4.09 1 48.47 211 PRO B CA 1
ATOM 5551 C C . PRO B 1 211 ? 12.367 -35 -4.094 1 48.47 211 PRO B C 1
ATOM 5553 O O . PRO B 1 211 ? 13.164 -34.156 -4.477 1 48.47 211 PRO B O 1
ATOM 5556 N N . VAL B 1 212 ? 11.062 -34.75 -3.865 1 55.06 212 VAL B N 1
ATOM 5557 C CA . VAL B 1 212 ? 10.602 -33.375 -3.896 1 55.06 212 VAL B CA 1
ATOM 5558 C C . VAL B 1 212 ? 10.227 -32.906 -2.486 1 55.06 212 VAL B C 1
ATOM 5560 O O . VAL B 1 212 ? 9.383 -33.531 -1.833 1 55.06 212 VAL B O 1
ATOM 5563 N N . MET B 1 213 ? 10.805 -31.938 -2.152 1 65.75 213 MET B N 1
ATOM 5564 C CA . MET B 1 213 ? 10.633 -31.5 -0.768 1 65.75 213 MET B CA 1
ATOM 5565 C C . MET B 1 213 ? 9.445 -30.562 -0.641 1 65.75 213 MET B C 1
ATOM 5567 O O . MET B 1 213 ? 8.914 -30.359 0.454 1 65.75 213 MET B O 1
ATOM 5571 N N . THR B 1 214 ? 8.914 -30.172 -1.838 1 82.75 214 THR B N 1
ATOM 5572 C CA . THR B 1 214 ? 7.77 -29.266 -1.829 1 82.75 214 THR B CA 1
ATOM 5573 C C . THR B 1 214 ? 6.484 -30.031 -1.501 1 82.75 214 THR B C 1
ATOM 5575 O O . THR B 1 214 ? 6.238 -31.109 -2.043 1 82.75 214 THR B O 1
ATOM 5578 N N . ASN B 1 215 ? 5.66 -29.562 -0.6 1 89.56 215 ASN B N 1
ATOM 5579 C CA . ASN B 1 215 ? 4.402 -30.203 -0.239 1 89.56 215 ASN B CA 1
ATOM 5580 C C . ASN B 1 215 ? 3.203 -29.438 -0.787 1 89.56 215 ASN B C 1
ATOM 5582 O O . ASN B 1 215 ? 2.262 -30.031 -1.309 1 89.56 215 ASN B O 1
ATOM 5586 N N . VAL B 1 216 ? 3.295 -28.109 -0.646 1 94.56 216 VAL B N 1
ATOM 5587 C CA . VAL B 1 216 ? 2.176 -27.297 -1.11 1 94.56 216 VAL B CA 1
ATOM 5588 C C . VAL B 1 216 ? 2.697 -26.016 -1.758 1 94.56 216 VAL B C 1
ATOM 5590 O O . VAL B 1 216 ? 3.605 -25.375 -1.228 1 94.56 216 VAL B O 1
ATOM 5593 N N . CYS B 1 217 ? 2.195 -25.734 -2.943 1 96.75 217 CYS B N 1
ATOM 5594 C CA . CYS B 1 217 ? 2.393 -24.453 -3.611 1 96.75 217 CYS B CA 1
ATOM 5595 C C . CYS B 1 217 ? 1.068 -23.719 -3.775 1 96.75 217 CYS B C 1
ATOM 5597 O O . CYS B 1 217 ? -0 -24.328 -3.699 1 96.75 217 CYS B O 1
ATOM 5599 N N . LEU B 1 218 ? 1.182 -22.453 -3.859 1 98.31 218 LEU B N 1
ATOM 5600 C CA . LEU B 1 218 ? 0.02 -21.625 -4.168 1 98.31 218 LEU B CA 1
ATOM 5601 C C . LEU B 1 218 ? 0.203 -20.906 -5.504 1 98.31 218 LEU B C 1
ATOM 5603 O O . LEU B 1 218 ? 1.316 -20.5 -5.848 1 98.31 218 LEU B O 1
ATOM 5607 N N . GLY B 1 219 ? -0.832 -20.875 -6.289 1 98.44 219 GLY B N 1
ATOM 5608 C CA . GLY B 1 219 ? -0.898 -20.047 -7.48 1 98.44 219 GLY B CA 1
ATOM 5609 C C . GLY B 1 219 ? -1.927 -18.938 -7.375 1 98.44 219 GLY B C 1
ATOM 5610 O O . GLY B 1 219 ? -2.938 -19.078 -6.684 1 98.44 219 GLY B O 1
ATOM 5611 N N . PHE B 1 220 ? -1.669 -17.828 -8.039 1 98.62 220 PHE B N 1
ATOM 5612 C CA . PHE B 1 220 ? -2.604 -16.703 -8.078 1 98.62 220 PHE B CA 1
ATOM 5613 C C . PHE B 1 220 ? -2.803 -16.219 -9.5 1 98.62 220 PHE B C 1
ATOM 5615 O O . PHE B 1 220 ? -1.832 -15.969 -10.219 1 98.62 220 PHE B O 1
ATOM 5622 N N . GLU B 1 221 ? -4.039 -16.156 -9.922 1 98.12 221 GLU B N 1
ATOM 5623 C CA . GLU B 1 221 ? -4.422 -15.508 -11.172 1 98.12 221 GLU B CA 1
ATOM 5624 C C . GLU B 1 221 ? -4.895 -14.078 -10.93 1 98.12 221 GLU B C 1
ATOM 5626 O O . GLU B 1 221 ? -5.812 -13.852 -10.133 1 98.12 221 GLU B O 1
ATOM 5631 N N . PHE B 1 222 ? -4.23 -13.164 -11.57 1 97.94 222 PHE B N 1
ATOM 5632 C CA . PHE B 1 222 ? -4.617 -11.766 -11.422 1 97.94 222 PHE B CA 1
ATOM 5633 C C . PHE B 1 222 ? -5.668 -11.383 -12.461 1 97.94 222 PHE B C 1
ATOM 5635 O O . PHE B 1 222 ? -5.332 -11.094 -13.609 1 97.94 222 PHE B O 1
ATOM 5642 N N . LEU B 1 223 ? -6.918 -11.336 -12.07 1 95.69 223 LEU B N 1
ATOM 5643 C CA . LEU B 1 223 ? -8.062 -11.086 -12.938 1 95.69 223 LEU B CA 1
ATOM 5644 C C . LEU B 1 223 ? -8.656 -9.711 -12.664 1 95.69 223 LEU B C 1
ATOM 5646 O O . LEU B 1 223 ? -9.773 -9.602 -12.148 1 95.69 223 LEU B O 1
ATOM 5650 N N . GLY B 1 224 ? -7.898 -8.672 -13.102 1 89.38 224 GLY B N 1
ATOM 5651 C CA . GLY B 1 224 ? -8.336 -7.32 -12.781 1 89.38 224 GLY B CA 1
ATOM 5652 C C . GLY B 1 22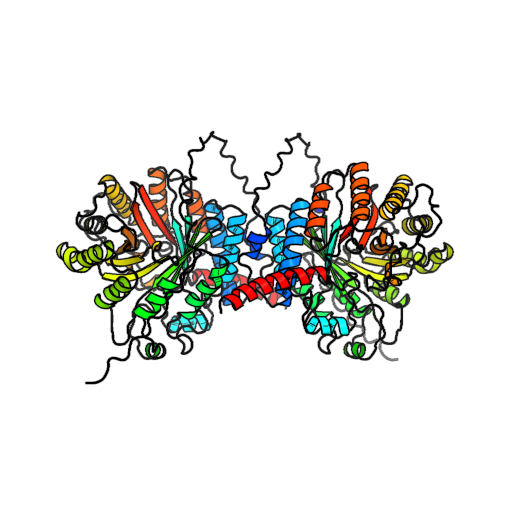4 ? -8.258 -7 -11.305 1 89.38 224 GLY B C 1
ATOM 5653 O O . GLY B 1 224 ? -7.184 -7.051 -10.703 1 89.38 224 GLY B O 1
ATOM 5654 N N . HIS B 1 225 ? -9.453 -6.793 -10.727 1 88.5 225 HIS B N 1
ATOM 5655 C CA . HIS B 1 225 ? -9.523 -6.461 -9.305 1 88.5 225 HIS B CA 1
ATOM 5656 C C . HIS B 1 225 ? -9.625 -7.723 -8.453 1 88.5 225 HIS B C 1
ATOM 5658 O O . HIS B 1 225 ? -9.562 -7.652 -7.223 1 88.5 225 HIS B O 1
ATOM 5664 N N . ASP B 1 226 ? -9.688 -8.828 -9.148 1 92.62 226 ASP B N 1
ATOM 5665 C CA . ASP B 1 226 ? -9.852 -10.086 -8.422 1 92.62 226 ASP B CA 1
ATOM 5666 C C . ASP B 1 226 ? -8.586 -10.938 -8.516 1 92.62 226 ASP B C 1
ATOM 5668 O O . ASP B 1 226 ? -7.855 -10.867 -9.5 1 92.62 226 ASP B O 1
ATOM 5672 N N . ILE B 1 227 ? -8.312 -11.648 -7.469 1 96.25 227 ILE B N 1
ATOM 5673 C CA . ILE B 1 227 ? -7.25 -12.648 -7.43 1 96.25 227 ILE B CA 1
ATOM 5674 C C . ILE B 1 227 ? -7.848 -14.023 -7.152 1 96.25 227 ILE B C 1
ATOM 5676 O O . ILE B 1 227 ? -8.625 -14.195 -6.207 1 96.25 227 ILE B O 1
ATOM 5680 N N . LEU B 1 228 ? -7.59 -14.969 -7.984 1 96.81 228 LEU B N 1
ATOM 5681 C CA . LEU B 1 228 ? -8.062 -16.328 -7.797 1 96.81 228 LEU B CA 1
ATOM 5682 C C . LEU B 1 228 ? -6.945 -17.234 -7.281 1 96.81 228 LEU B C 1
ATOM 5684 O O . LEU B 1 228 ? -5.984 -17.516 -8 1 96.81 228 LEU B O 1
ATOM 5688 N N . PRO B 1 229 ? -7.094 -17.688 -6.055 1 98.12 229 PRO B N 1
ATOM 5689 C CA . PRO B 1 229 ? -6.055 -18.547 -5.5 1 98.12 229 PRO B CA 1
ATOM 5690 C C . PRO B 1 229 ? -6.223 -20.016 -5.914 1 98.12 229 PRO B C 1
ATOM 5692 O O . PRO B 1 229 ? -7.348 -20.5 -6.012 1 98.12 229 PRO B O 1
ATOM 5695 N N . LYS B 1 230 ? -5.141 -20.625 -6.164 1 98.19 230 LYS B N 1
ATOM 5696 C CA . LYS B 1 230 ? -5.016 -22.062 -6.434 1 98.19 230 LYS B CA 1
ATOM 5697 C C . LYS B 1 230 ? -4.016 -22.719 -5.484 1 98.19 230 LYS B C 1
ATOM 5699 O O . LYS B 1 230 ? -3.125 -22.047 -4.953 1 98.19 230 LYS B O 1
ATOM 5704 N N . ALA B 1 231 ? -4.234 -23.953 -5.223 1 98.5 231 ALA B N 1
ATOM 5705 C CA . ALA B 1 231 ? -3.279 -24.719 -4.43 1 98.5 231 ALA B CA 1
ATOM 5706 C C . ALA B 1 231 ? -2.816 -25.969 -5.18 1 98.5 231 ALA B C 1
ATOM 5708 O O . ALA B 1 231 ? -3.588 -26.562 -5.934 1 98.5 231 ALA B O 1
ATOM 5709 N N . TYR B 1 232 ? -1.614 -26.281 -5.035 1 97.31 232 TYR B N 1
ATOM 5710 C CA . TYR B 1 232 ? -1.001 -27.469 -5.613 1 97.31 232 TYR B CA 1
ATOM 5711 C C . TYR B 1 232 ? -0.435 -28.375 -4.527 1 97.31 232 TYR B C 1
ATOM 5713 O O . TYR B 1 232 ? 0.33 -27.922 -3.672 1 97.31 232 TYR B O 1
ATOM 5721 N N . PHE B 1 233 ? -0.788 -29.641 -4.551 1 96.06 233 PHE B N 1
ATOM 5722 C CA . PHE B 1 233 ? -0.377 -30.609 -3.533 1 96.06 233 PHE B CA 1
ATOM 5723 C C . PHE B 1 233 ? 0.568 -31.656 -4.121 1 96.06 233 PHE B C 1
ATOM 5725 O O . PHE B 1 233 ? 0.317 -32.188 -5.203 1 96.06 233 PHE B O 1
ATOM 5732 N N . PHE B 1 234 ? 1.598 -31.891 -3.436 1 91.69 234 PHE B N 1
ATOM 5733 C CA . PHE B 1 234 ? 2.51 -33 -3.695 1 91.69 234 PHE B CA 1
ATOM 5734 C C . PHE B 1 234 ? 2.418 -34.031 -2.592 1 91.69 234 PHE B C 1
ATOM 5736 O O . PHE B 1 234 ? 3.17 -34 -1.617 1 91.69 234 PHE B O 1
ATOM 5743 N N . PRO B 1 235 ? 1.569 -35.031 -2.771 1 91.19 235 PRO B N 1
ATOM 5744 C CA . PRO B 1 235 ? 1.236 -35.938 -1.681 1 91.19 235 PRO B CA 1
ATOM 5745 C C . PRO B 1 235 ? 2.445 -36.75 -1.187 1 91.19 235 PRO B C 1
ATOM 5747 O O . PRO B 1 235 ? 3.287 -37.156 -1.988 1 91.19 235 PRO B O 1
ATOM 5750 N N . ARG B 1 236 ? 2.42 -36.938 0.108 1 85.81 236 ARG B N 1
ATOM 5751 C CA . ARG B 1 236 ? 3.398 -37.75 0.811 1 85.81 236 ARG B CA 1
ATOM 5752 C C . ARG B 1 236 ? 2.738 -38.562 1.926 1 85.81 236 ARG B C 1
ATOM 5754 O O . ARG B 1 236 ? 2.074 -38 2.797 1 85.81 236 ARG B O 1
ATOM 5761 N N . LYS B 1 237 ? 2.943 -39.875 1.803 1 88 237 LYS B N 1
ATOM 5762 C CA . LYS B 1 237 ? 2.436 -40.75 2.859 1 88 237 LYS B CA 1
ATOM 5763 C C . LYS B 1 237 ? 3.578 -41.406 3.639 1 88 237 LYS B C 1
ATOM 5765 O O . LYS B 1 237 ? 4.578 -41.812 3.051 1 88 237 LYS B O 1
ATOM 5770 N N . LEU B 1 238 ? 3.361 -41.375 4.953 1 86.5 238 LEU B N 1
ATOM 5771 C CA . LEU B 1 238 ? 4.352 -42.031 5.797 1 86.5 238 LEU B CA 1
ATOM 5772 C C . LEU B 1 238 ? 4.465 -43.531 5.445 1 86.5 238 LEU B C 1
ATOM 5774 O O . LEU B 1 238 ? 3.457 -44.188 5.203 1 86.5 238 LEU B O 1
ATOM 5778 N N . GLY B 1 239 ? 5.676 -44.031 5.379 1 81.81 239 GLY B N 1
ATOM 5779 C CA . GLY B 1 239 ? 5.918 -45.438 5.094 1 81.81 239 GLY B CA 1
ATOM 5780 C C . GLY B 1 239 ? 6.012 -45.719 3.611 1 81.81 239 GLY B C 1
ATOM 5781 O O . GLY B 1 239 ? 6.363 -46.844 3.219 1 81.81 239 GLY B O 1
ATOM 5782 N N . HIS B 1 240 ? 5.68 -44.781 2.812 1 79.81 240 HIS B N 1
ATOM 5783 C CA . HIS B 1 240 ? 5.766 -44.969 1.37 1 79.81 240 HIS B CA 1
ATOM 5784 C C . HIS B 1 240 ? 6.996 -44.281 0.793 1 79.81 240 HIS B C 1
ATOM 5786 O O . HIS B 1 240 ? 7.281 -43.125 1.128 1 79.81 240 HIS B O 1
ATOM 5792 N N . VAL B 1 241 ? 7.738 -45.062 0.029 1 73.5 241 VAL B N 1
ATOM 5793 C CA . VAL B 1 241 ? 8.938 -44.531 -0.618 1 73.5 241 VAL B CA 1
ATOM 5794 C C . VAL B 1 241 ? 8.688 -44.375 -2.117 1 73.5 241 VAL B C 1
ATOM 5796 O O . VAL B 1 241 ? 8.07 -45.25 -2.74 1 73.5 241 VAL B O 1
ATOM 5799 N N . GLY B 1 242 ? 9.07 -43.25 -2.643 1 73.81 242 GLY B N 1
ATOM 5800 C CA . GLY B 1 242 ? 8.953 -43.031 -4.078 1 73.81 242 GLY B CA 1
ATOM 5801 C C . GLY B 1 242 ? 7.691 -42.281 -4.469 1 73.81 242 GLY B C 1
ATOM 5802 O O . GLY B 1 242 ? 7.305 -41.312 -3.799 1 73.81 242 GLY B O 1
ATOM 5803 N N . ILE B 1 243 ? 7.102 -42.781 -5.582 1 79.25 243 ILE B N 1
ATOM 5804 C CA . ILE B 1 243 ? 5.949 -42.094 -6.145 1 79.25 243 ILE B CA 1
ATOM 5805 C C . ILE B 1 243 ? 4.691 -42.469 -5.359 1 79.25 243 ILE B C 1
ATOM 5807 O O . ILE B 1 243 ? 4.535 -43.625 -4.926 1 79.25 243 ILE B O 1
ATOM 5811 N N . THR B 1 244 ? 3.807 -41.625 -5.195 1 86.31 244 THR B N 1
ATOM 5812 C CA . THR B 1 244 ? 2.547 -41.844 -4.492 1 86.31 244 THR B CA 1
ATOM 5813 C C . THR B 1 244 ? 1.711 -42.906 -5.207 1 86.31 244 THR B C 1
ATOM 5815 O O . THR B 1 244 ? 1.483 -42.812 -6.418 1 86.31 244 THR B O 1
ATOM 5818 N N . PRO B 1 245 ? 1.272 -43.812 -4.469 1 87.19 245 PRO B N 1
ATOM 5819 C CA . PRO B 1 245 ? 0.462 -44.875 -5.09 1 87.19 245 PRO B CA 1
ATOM 5820 C C . PRO B 1 245 ? -0.842 -44.344 -5.68 1 87.19 245 PRO B C 1
ATOM 5822 O O . PRO B 1 245 ? -1.465 -43.438 -5.102 1 87.19 245 PRO B O 1
ATOM 5825 N N . MET B 1 246 ? -1.275 -45.031 -6.785 1 91.38 246 MET B N 1
ATOM 5826 C CA . MET B 1 246 ? -2.488 -44.625 -7.496 1 91.38 246 MET B CA 1
ATOM 5827 C C . MET B 1 246 ? -3.697 -44.656 -6.566 1 91.38 246 MET B C 1
ATOM 5829 O O . MET B 1 246 ? -4.602 -43.812 -6.695 1 91.38 246 MET B O 1
ATOM 5833 N N . ALA B 1 247 ? -3.703 -45.562 -5.598 1 92 247 ALA B N 1
ATOM 5834 C CA . ALA B 1 247 ? -4.828 -45.719 -4.684 1 92 247 ALA B CA 1
ATOM 5835 C C . ALA B 1 247 ? -5.02 -44.469 -3.822 1 92 247 ALA B C 1
ATOM 5837 O O . ALA B 1 247 ? -6.152 -44.125 -3.477 1 92 247 ALA B O 1
ATOM 5838 N N . VAL B 1 248 ? -3.906 -43.781 -3.486 1 93.81 248 VAL B N 1
ATOM 5839 C CA . VAL B 1 248 ? -3.969 -42.594 -2.678 1 93.81 248 VAL B CA 1
ATOM 5840 C C . VAL B 1 248 ? -4.664 -41.469 -3.463 1 93.81 248 VAL B C 1
ATOM 5842 O O . VAL B 1 248 ? -5.52 -40.781 -2.926 1 93.81 248 VAL B O 1
ATOM 5845 N N . TRP B 1 249 ? -4.301 -41.375 -4.707 1 95.06 249 TRP B N 1
ATOM 5846 C CA . TRP B 1 249 ? -4.93 -40.375 -5.582 1 95.06 249 TRP B CA 1
ATOM 5847 C C . TRP B 1 249 ? -6.422 -40.656 -5.723 1 95.06 249 TRP B C 1
ATOM 5849 O O . TRP B 1 249 ? -7.242 -39.75 -5.547 1 95.06 249 TRP B O 1
ATOM 5859 N N . GLU B 1 250 ? -6.746 -41.875 -6.078 1 93.44 250 GLU B N 1
ATOM 5860 C CA . GLU B 1 250 ? -8.133 -42.281 -6.32 1 93.44 250 GLU B CA 1
ATOM 5861 C C . GLU B 1 250 ? -9 -42.031 -5.09 1 93.44 250 GLU B C 1
ATOM 5863 O O . GLU B 1 250 ? -10.102 -41.469 -5.199 1 93.44 250 GLU B O 1
ATOM 5868 N N . ASP B 1 251 ? -8.516 -42.375 -3.982 1 94.38 251 ASP B N 1
ATOM 5869 C CA . ASP B 1 251 ? -9.266 -42.219 -2.742 1 94.38 251 ASP B CA 1
ATOM 5870 C C . ASP B 1 251 ? -9.492 -40.75 -2.434 1 94.38 251 ASP B C 1
ATOM 5872 O O . ASP B 1 251 ? -10.609 -40.344 -2.109 1 94.38 251 ASP B O 1
ATOM 5876 N N . ALA B 1 252 ? -8.406 -39.969 -2.469 1 95.75 252 ALA B N 1
ATOM 5877 C CA . ALA B 1 252 ? -8.484 -38.531 -2.141 1 95.75 252 ALA B CA 1
ATOM 5878 C C . ALA B 1 252 ? -9.461 -37.812 -3.066 1 95.75 252 ALA B C 1
ATOM 5880 O O . ALA B 1 252 ? -10.266 -37 -2.613 1 95.75 252 ALA B O 1
ATOM 5881 N N . ILE B 1 253 ? -9.414 -38.125 -4.375 1 94.12 253 ILE B N 1
ATOM 5882 C CA . ILE B 1 253 ? -10.219 -37.406 -5.363 1 94.12 253 ILE B CA 1
ATOM 5883 C C . ILE B 1 253 ? -11.656 -37.906 -5.328 1 94.12 253 ILE B C 1
ATOM 5885 O O . ILE B 1 253 ? -12.602 -37.125 -5.41 1 94.12 253 ILE B O 1
ATOM 5889 N N . ALA B 1 254 ? -11.844 -39.219 -5.164 1 91.75 254 ALA B N 1
ATOM 5890 C CA . ALA B 1 254 ? -13.18 -39.781 -5.133 1 91.75 254 ALA B CA 1
ATOM 5891 C C . ALA B 1 254 ? -13.984 -39.25 -3.947 1 91.75 254 ALA B C 1
ATOM 5893 O O . ALA B 1 254 ? -15.203 -39.094 -4.043 1 91.75 254 ALA B O 1
ATOM 5894 N N . THR B 1 255 ? -13.328 -38.969 -2.918 1 93.06 255 THR B N 1
ATOM 5895 C CA . THR B 1 255 ? -14.016 -38.469 -1.721 1 93.06 255 THR B CA 1
ATOM 5896 C C . THR B 1 255 ? -14.266 -36.969 -1.805 1 93.06 255 THR B C 1
ATOM 5898 O O . THR B 1 255 ? -15.18 -36.469 -1.154 1 93.06 255 THR B O 1
ATOM 5901 N N . ALA B 1 256 ? -13.508 -36.312 -2.521 1 91 256 ALA B N 1
ATOM 5902 C CA . ALA B 1 256 ? -13.695 -34.875 -2.699 1 91 256 ALA B CA 1
ATOM 5903 C C . ALA B 1 256 ? -14.844 -34.594 -3.67 1 91 256 ALA B C 1
ATOM 5905 O O . ALA B 1 256 ? -15.633 -33.656 -3.453 1 91 256 ALA B O 1
ATOM 5906 N N . VAL B 1 257 ? -14.891 -35.25 -4.723 1 83.44 257 VAL B N 1
ATOM 5907 C CA . VAL B 1 257 ? -15.891 -35.062 -5.766 1 83.44 257 VAL B CA 1
ATOM 5908 C C . VAL B 1 257 ? -16.531 -36.375 -6.156 1 83.44 257 VAL B C 1
ATOM 5910 O O . VAL B 1 257 ? -16.375 -36.844 -7.289 1 83.44 257 VAL B O 1
ATOM 5913 N N . PRO B 1 258 ? -17.406 -36.781 -5.27 1 81.56 258 PRO B N 1
ATOM 5914 C CA . PRO B 1 258 ? -18.047 -38.062 -5.57 1 81.56 258 PRO B CA 1
ATOM 5915 C C . PRO B 1 258 ? -18.891 -38.031 -6.844 1 81.56 258 PRO B C 1
ATOM 5917 O O . PRO B 1 258 ? -19.594 -37.031 -7.086 1 81.56 258 PRO B O 1
ATOM 5920 N N . GLY B 1 259 ? -18.641 -38.969 -7.738 1 73.56 259 GLY B N 1
ATOM 5921 C CA . GLY B 1 259 ? -19.484 -39.094 -8.914 1 73.56 259 GLY B CA 1
ATOM 5922 C C . GLY B 1 259 ? -18.969 -38.312 -10.109 1 73.56 259 GLY B C 1
ATOM 5923 O O . GLY B 1 259 ? -19.688 -38.125 -11.094 1 73.56 259 GLY B O 1
ATOM 5924 N N . SER B 1 260 ? -17.875 -37.75 -9.984 1 77.38 260 SER B N 1
ATOM 5925 C CA . SER B 1 260 ? -17.328 -37.094 -11.164 1 77.38 260 SER B CA 1
ATOM 5926 C C . SER B 1 260 ? -17.141 -38.062 -12.32 1 77.38 260 SER B C 1
ATOM 5928 O O . SER B 1 260 ? -16.406 -39.031 -12.211 1 77.38 260 SER B O 1
ATOM 5930 N N . PRO B 1 261 ? -17.859 -37.812 -13.391 1 77.38 261 PRO B N 1
ATOM 5931 C CA . PRO B 1 261 ? -17.688 -38.719 -14.523 1 77.38 261 PRO B CA 1
ATOM 5932 C C . PRO B 1 261 ? -16.281 -38.656 -15.125 1 77.38 261 PRO B C 1
ATOM 5934 O O . PRO B 1 261 ? -15.75 -39.656 -15.602 1 77.38 261 PRO B O 1
ATOM 5937 N N . SER B 1 262 ? -15.68 -37.531 -15.117 1 84.25 262 SER B N 1
ATOM 5938 C CA . SER B 1 262 ? -14.359 -37.344 -15.703 1 84.25 262 SER B CA 1
ATOM 5939 C C . SER B 1 262 ? -13.297 -38.094 -14.891 1 84.25 262 SER B C 1
ATOM 5941 O O . SER B 1 262 ? -12.297 -38.531 -15.445 1 84.25 262 SER B O 1
ATOM 5943 N N . MET B 1 263 ? -13.555 -38.281 -13.656 1 88.12 263 MET B N 1
ATOM 5944 C CA . MET B 1 263 ? -12.57 -38.938 -12.805 1 88.12 263 MET B CA 1
ATOM 5945 C C . MET B 1 263 ? -12.359 -40.375 -13.242 1 88.12 263 MET B C 1
ATOM 5947 O O . MET B 1 263 ? -11.219 -40.812 -13.43 1 88.12 263 MET B O 1
ATOM 5951 N N . ALA B 1 264 ? -13.453 -41.062 -13.359 1 86.38 264 ALA B N 1
ATOM 5952 C CA . ALA B 1 264 ? -13.359 -42.469 -13.758 1 86.38 264 ALA B CA 1
ATOM 5953 C C . ALA B 1 264 ? -12.68 -42.594 -15.117 1 86.38 264 ALA B C 1
ATOM 5955 O O . ALA B 1 264 ? -11.867 -43.5 -15.32 1 86.38 264 ALA B O 1
ATOM 5956 N N . THR B 1 265 ? -13.062 -41.75 -15.977 1 90.56 265 THR B N 1
ATOM 5957 C CA . THR B 1 265 ? -12.508 -41.781 -17.328 1 90.56 265 THR B CA 1
ATOM 5958 C C . THR B 1 265 ? -11.008 -41.531 -17.297 1 90.56 265 THR B C 1
ATOM 5960 O O . THR B 1 265 ? -10.242 -42.25 -17.953 1 90.56 265 THR B O 1
ATOM 5963 N N . VAL B 1 266 ? -10.562 -40.531 -16.562 1 93.31 266 VAL B N 1
ATOM 5964 C CA . VAL B 1 266 ? -9.156 -40.156 -16.516 1 93.31 266 VAL B CA 1
ATOM 5965 C C . VAL B 1 266 ? -8.336 -41.25 -15.844 1 93.31 266 VAL B C 1
ATOM 5967 O O . VAL B 1 266 ? -7.273 -41.625 -16.328 1 93.31 266 VAL B O 1
ATOM 5970 N N . PHE B 1 267 ? -8.852 -41.844 -14.789 1 92.94 267 PHE B N 1
ATOM 5971 C CA . PHE B 1 267 ? -8.109 -42.875 -14.094 1 92.94 267 PHE B CA 1
ATOM 5972 C C . PHE B 1 267 ? -8.031 -44.156 -14.938 1 92.94 267 PHE B C 1
ATOM 5974 O O . PHE B 1 267 ? -7.004 -44.844 -14.961 1 92.94 267 PHE B O 1
ATOM 5981 N N . SER B 1 268 ? -9.141 -44.469 -15.578 1 93 268 SER B N 1
ATOM 5982 C CA . SER B 1 268 ? -9.109 -45.625 -16.484 1 93 268 SER B CA 1
ATOM 5983 C C . SER B 1 268 ? -8.086 -45.406 -17.609 1 93 268 SER B C 1
ATOM 5985 O O . SER B 1 268 ? -7.352 -46.344 -17.969 1 93 268 SER B O 1
ATOM 5987 N N . PHE B 1 269 ? -8.039 -44.281 -18.125 1 95.81 269 PHE B N 1
ATOM 5988 C CA . PHE B 1 269 ? -7.09 -43.969 -19.188 1 95.81 269 PHE B CA 1
ATOM 5989 C C . PHE B 1 269 ? -5.656 -44.062 -18.688 1 95.81 269 PHE B C 1
ATOM 5991 O O . PHE B 1 269 ? -4.82 -44.719 -19.297 1 95.81 269 PHE B O 1
ATOM 5998 N N . VAL B 1 270 ? -5.336 -43.406 -17.562 1 95.94 270 VAL B N 1
ATOM 5999 C CA . VAL B 1 270 ? -3.979 -43.312 -17.031 1 95.94 270 VAL B CA 1
ATOM 6000 C C . VAL B 1 270 ? -3.494 -44.688 -16.609 1 95.94 270 VAL B C 1
ATOM 6002 O O . VAL B 1 270 ? -2.346 -45.062 -16.859 1 95.94 270 VAL B O 1
ATOM 6005 N N . LYS B 1 271 ? -4.406 -45.5 -16.047 1 94.81 271 LYS B N 1
ATOM 6006 C CA . LYS B 1 271 ? -4.023 -46.812 -15.484 1 94.81 271 LYS B CA 1
ATOM 6007 C C . LYS B 1 271 ? -3.982 -47.875 -16.547 1 94.81 271 LYS B C 1
ATOM 6009 O O . LYS B 1 271 ? -3.104 -48.75 -16.531 1 94.81 271 LYS B O 1
ATOM 6014 N N . ASP B 1 272 ? -4.883 -47.812 -17.5 1 95.25 272 ASP B N 1
ATOM 6015 C CA . ASP B 1 272 ? -5.094 -48.969 -18.344 1 95.25 272 ASP B CA 1
ATOM 6016 C C . ASP B 1 272 ? -4.77 -48.656 -19.812 1 95.25 272 ASP B C 1
ATOM 6018 O O . ASP B 1 272 ? -3.996 -49.375 -20.453 1 95.25 272 ASP B O 1
ATOM 6022 N N . ASP B 1 273 ? -5.336 -47.594 -20.312 1 97.12 273 ASP B N 1
ATOM 6023 C CA . ASP B 1 273 ? -5.258 -47.312 -21.734 1 97.12 273 ASP B CA 1
ATOM 6024 C C . ASP B 1 273 ? -3.896 -46.75 -22.109 1 97.12 273 ASP B C 1
ATOM 6026 O O . ASP B 1 273 ? -3.311 -47.125 -23.125 1 97.12 273 ASP B O 1
ATOM 6030 N N . ALA B 1 274 ? -3.467 -45.781 -21.344 1 96.62 274 ALA B N 1
ATOM 6031 C CA . ALA B 1 274 ? -2.25 -45.031 -21.672 1 96.62 274 ALA B CA 1
ATOM 6032 C C . ALA B 1 274 ? -1.06 -45.969 -21.828 1 96.62 274 ALA B C 1
ATOM 6034 O O . ALA B 1 274 ? -0.31 -45.906 -22.797 1 96.62 274 ALA B O 1
ATOM 6035 N N . PRO B 1 275 ? -0.897 -46.969 -20.906 1 95.44 275 PRO B N 1
ATOM 6036 C CA . PRO B 1 275 ? 0.219 -47.906 -21.078 1 95.44 275 PRO B CA 1
ATOM 6037 C C . PRO B 1 275 ? 0.109 -48.719 -22.359 1 95.44 275 PRO B C 1
ATOM 6039 O O . PRO B 1 275 ? 1.119 -48.969 -23.016 1 95.44 275 PRO B O 1
ATOM 6042 N N . LYS B 1 276 ? -1.041 -49.062 -22.75 1 97.44 276 LYS B N 1
ATOM 6043 C CA . LYS B 1 276 ? -1.266 -49.844 -23.969 1 97.44 276 LYS B CA 1
ATOM 6044 C C . LYS B 1 276 ? -0.917 -49 -25.203 1 97.44 276 LYS B C 1
ATOM 6046 O O . LYS B 1 276 ? -0.589 -49.562 -26.25 1 97.44 276 LYS B O 1
ATOM 6051 N N . LEU B 1 277 ? -1.041 -47.781 -25 1 97.62 277 LEU B N 1
ATOM 6052 C CA . LEU B 1 277 ? -0.771 -46.875 -26.109 1 97.62 277 LEU B CA 1
ATOM 6053 C C . LEU B 1 277 ? 0.672 -46.375 -26.078 1 97.62 277 LEU B C 1
ATOM 6055 O O . LEU B 1 277 ? 1.04 -45.469 -26.812 1 97.62 277 LEU B O 1
ATOM 6059 N N . GLY B 1 278 ? 1.443 -46.938 -25.156 1 94.94 278 GLY B N 1
ATOM 6060 C CA . GLY B 1 278 ? 2.867 -46.625 -25.109 1 94.94 278 GLY B CA 1
ATOM 6061 C C . GLY B 1 278 ? 3.203 -45.438 -24.219 1 94.94 278 GLY B C 1
ATOM 6062 O O . GLY B 1 278 ? 4.34 -44.969 -24.219 1 94.94 278 GLY B O 1
ATOM 6063 N N . LEU B 1 279 ? 2.266 -44.938 -23.5 1 96.44 279 LEU B N 1
ATOM 6064 C CA . LEU B 1 279 ? 2.516 -43.812 -22.609 1 96.44 279 LEU B CA 1
ATOM 6065 C C . LEU B 1 279 ? 2.844 -44.312 -21.203 1 96.44 279 LEU B C 1
ATOM 6067 O O . LEU B 1 279 ? 2.545 -45.438 -20.859 1 96.44 279 LEU B O 1
ATOM 6071 N N . THR B 1 280 ? 3.535 -43.438 -20.422 1 94.88 280 THR B N 1
ATOM 6072 C CA . THR B 1 280 ? 3.934 -43.75 -19.062 1 94.88 280 THR B CA 1
ATOM 6073 C C . THR B 1 280 ? 3.354 -42.719 -18.078 1 94.88 280 THR B C 1
ATOM 6075 O O . THR B 1 280 ? 4.008 -42.344 -17.109 1 94.88 280 THR B O 1
ATOM 6078 N N . LEU B 1 281 ? 2.205 -42.25 -18.359 1 95.44 281 LEU B N 1
ATOM 6079 C CA . LEU B 1 281 ? 1.591 -41.188 -17.531 1 95.44 281 LEU B CA 1
ATOM 6080 C C . LEU B 1 281 ? 1.598 -41.594 -16.062 1 95.44 281 LEU B C 1
ATOM 6082 O O . LEU B 1 281 ? 1.049 -42.625 -15.695 1 95.44 281 LEU B O 1
ATOM 6086 N N . THR B 1 282 ? 2.219 -40.719 -15.195 1 92.19 282 THR B N 1
ATOM 6087 C CA . THR B 1 282 ? 2.301 -40.938 -13.758 1 92.19 282 THR B CA 1
ATOM 6088 C C . THR B 1 282 ? 1.888 -39.688 -12.992 1 92.19 282 THR B C 1
ATOM 6090 O O . THR B 1 282 ? 2.521 -38.656 -13.125 1 92.19 282 THR B O 1
ATOM 6093 N N . PRO B 1 283 ? 0.801 -39.812 -12.148 1 93.19 283 PRO B N 1
ATOM 6094 C CA . PRO B 1 283 ? 0.416 -38.625 -11.359 1 93.19 283 PRO B CA 1
ATOM 6095 C C . PRO B 1 283 ? 1.502 -38.188 -10.375 1 93.19 283 PRO B C 1
ATOM 6097 O O . PRO B 1 283 ? 2.113 -39.031 -9.711 1 93.19 283 PRO B O 1
ATOM 6100 N N . LEU B 1 284 ? 1.769 -36.875 -10.312 1 90.44 284 LEU B N 1
ATOM 6101 C CA . LEU B 1 284 ? 2.799 -36.375 -9.406 1 90.44 284 LEU B CA 1
ATOM 6102 C C . LEU B 1 284 ? 2.234 -35.312 -8.461 1 90.44 284 LEU B C 1
ATOM 6104 O O . LEU B 1 284 ? 2.635 -35.25 -7.297 1 90.44 284 LEU B O 1
ATOM 6108 N N . TRP B 1 285 ? 1.412 -34.406 -8.922 1 93.25 285 TRP B N 1
ATOM 6109 C CA . TRP B 1 285 ? 0.785 -33.406 -8.039 1 93.25 285 TRP B CA 1
ATOM 6110 C C . TRP B 1 285 ? -0.626 -33.094 -8.508 1 93.25 285 TRP B C 1
ATOM 6112 O O . TRP B 1 285 ? -1.043 -33.5 -9.594 1 93.25 285 TRP B O 1
ATOM 6122 N N . LEU B 1 286 ? -1.42 -32.5 -7.641 1 96.56 286 LEU B N 1
ATOM 6123 C CA . LEU B 1 286 ? -2.807 -32.094 -7.871 1 96.56 286 LEU B CA 1
ATOM 6124 C C . LEU B 1 286 ? -2.986 -30.594 -7.664 1 96.56 286 LEU B C 1
ATOM 6126 O O . LEU B 1 286 ? -2.545 -30.047 -6.652 1 96.56 286 LEU B O 1
ATOM 6130 N N . GLY B 1 287 ? -3.518 -29.922 -8.719 1 97.62 287 GLY B N 1
ATOM 6131 C CA . GLY B 1 287 ? -3.898 -28.516 -8.586 1 97.62 287 GLY B CA 1
ATOM 6132 C C . GLY B 1 287 ? -5.391 -28.328 -8.391 1 97.62 287 GLY B C 1
ATOM 6133 O O . GLY B 1 287 ? -6.199 -29 -9.031 1 97.62 287 GLY B O 1
ATOM 6134 N N . ILE B 1 288 ? -5.777 -27.391 -7.512 1 97.69 288 ILE B N 1
ATOM 6135 C CA . ILE B 1 288 ? -7.191 -27.094 -7.301 1 97.69 288 ILE B CA 1
ATOM 6136 C C . ILE B 1 288 ? -7.418 -25.594 -7.34 1 97.69 288 ILE B C 1
ATOM 6138 O O . ILE B 1 288 ? -6.539 -24.812 -6.961 1 97.69 288 ILE B O 1
ATOM 6142 N N . ASP B 1 289 ? -8.57 -25.188 -7.824 1 96.69 289 ASP B N 1
ATOM 6143 C CA . ASP B 1 289 ? -9.062 -23.844 -7.531 1 96.69 289 ASP B CA 1
ATOM 6144 C C . ASP B 1 289 ? -9.625 -23.75 -6.117 1 96.69 289 ASP B C 1
ATOM 6146 O O . ASP B 1 289 ? -10.367 -24.641 -5.684 1 96.69 289 ASP B O 1
ATOM 6150 N N . ASN B 1 290 ? -9.219 -22.797 -5.348 1 97.56 290 ASN B N 1
ATOM 6151 C CA . ASN B 1 290 ? -9.75 -22.625 -3.996 1 97.56 290 ASN B CA 1
ATOM 6152 C C . ASN B 1 290 ? -11.086 -21.891 -4 1 97.56 290 ASN B C 1
ATOM 6154 O O . ASN B 1 290 ? -11.203 -20.812 -3.418 1 97.56 290 ASN B O 1
ATOM 6158 N N . VAL B 1 291 ? -12.039 -22.469 -4.602 1 96 291 VAL B N 1
ATOM 6159 C CA . VAL B 1 291 ? -13.43 -22.016 -4.668 1 96 291 VAL B CA 1
ATOM 6160 C C . VAL B 1 291 ? -14.367 -23.141 -4.25 1 96 291 VAL B C 1
ATOM 6162 O O . VAL B 1 291 ? -13.914 -24.203 -3.822 1 96 291 VAL B O 1
ATOM 6165 N N . ARG B 1 292 ? -15.711 -22.891 -4.324 1 93.19 292 ARG B N 1
ATOM 6166 C CA . ARG B 1 292 ? -16.672 -23.953 -4.016 1 93.19 292 ARG B CA 1
ATOM 6167 C C . ARG B 1 292 ? -16.359 -25.219 -4.809 1 93.19 292 ARG B C 1
ATOM 6169 O O . ARG B 1 292 ? -16.094 -25.141 -6.012 1 93.19 292 ARG B O 1
ATOM 6176 N N . PRO B 1 293 ? -16.359 -26.359 -4.156 1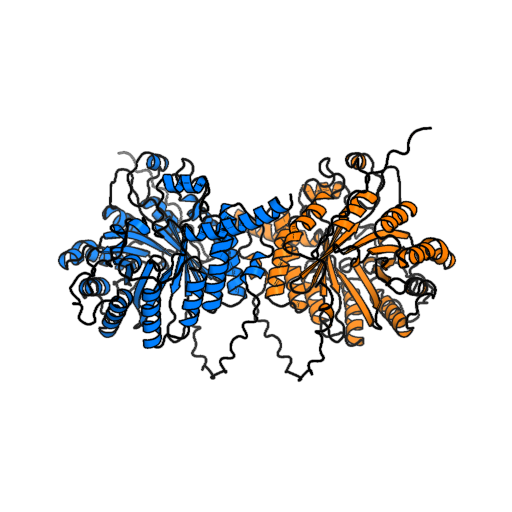 91.31 293 PRO B N 1
ATOM 6177 C CA . PRO B 1 293 ? -16 -27.609 -4.816 1 91.31 293 PRO B CA 1
ATOM 6178 C C . PRO B 1 293 ? -16.75 -27.828 -6.125 1 91.31 293 PRO B C 1
ATOM 6180 O O . PRO B 1 293 ? -16.188 -28.344 -7.094 1 91.31 293 PRO B O 1
ATOM 6183 N N . ALA B 1 294 ? -17.969 -27.406 -6.199 1 87.31 294 ALA B N 1
ATOM 6184 C CA . ALA B 1 294 ? -18.797 -27.609 -7.391 1 87.31 294 ALA B CA 1
ATOM 6185 C C . ALA B 1 294 ? -18.266 -26.797 -8.57 1 87.31 294 ALA B C 1
ATOM 6187 O O . ALA B 1 294 ? -18.5 -27.141 -9.727 1 87.31 294 ALA B O 1
ATOM 6188 N N . ASP B 1 295 ? -17.562 -25.734 -8.242 1 89.69 295 ASP B N 1
ATOM 6189 C CA . ASP B 1 295 ? -17.094 -24.812 -9.273 1 89.69 295 ASP B CA 1
ATOM 6190 C C . ASP B 1 295 ? -15.586 -24.969 -9.5 1 89.69 295 ASP B C 1
ATOM 6192 O O . ASP B 1 295 ? -15.031 -24.375 -10.414 1 89.69 295 ASP B O 1
ATOM 6196 N N . ALA B 1 296 ? -14.945 -25.844 -8.68 1 93.12 296 ALA B N 1
ATOM 6197 C CA . ALA B 1 296 ? -13.492 -25.906 -8.648 1 93.12 296 ALA B CA 1
ATOM 6198 C C . ALA B 1 296 ? -12.953 -26.812 -9.758 1 93.12 296 ALA B C 1
ATOM 6200 O O . ALA B 1 296 ? -13.531 -27.875 -10.031 1 93.12 296 ALA B O 1
ATOM 6201 N N . ARG B 1 297 ? -11.953 -26.375 -10.438 1 92.75 297 ARG B N 1
ATOM 6202 C CA . ARG B 1 297 ? -11.148 -27.328 -11.211 1 92.75 297 ARG B CA 1
ATOM 6203 C C . ARG B 1 297 ? -10.281 -28.188 -10.289 1 92.75 297 ARG B C 1
ATOM 6205 O O . ARG B 1 297 ? -9.789 -27.703 -9.273 1 92.75 297 ARG B O 1
ATOM 6212 N N . LEU B 1 298 ? -10.141 -29.422 -10.633 1 95.06 298 LEU B N 1
ATOM 6213 C CA . LEU B 1 298 ? -9.164 -30.359 -10.078 1 95.06 298 LEU B CA 1
ATOM 6214 C C . LEU B 1 298 ? -8.219 -30.859 -11.164 1 95.06 298 LEU B C 1
ATOM 6216 O O . LEU B 1 298 ? -8.617 -31.625 -12.039 1 95.06 298 LEU B O 1
ATOM 6220 N N . LYS B 1 299 ? -7.051 -30.406 -11.102 1 96.31 299 LYS B N 1
ATOM 6221 C CA . LYS B 1 299 ? -6.07 -30.672 -12.148 1 96.31 299 LYS B CA 1
ATOM 6222 C C . LYS B 1 299 ? -5.09 -31.766 -11.719 1 96.31 299 LYS B C 1
ATOM 6224 O O . LYS B 1 299 ? -4.188 -31.516 -10.922 1 96.31 299 LYS B O 1
ATOM 6229 N N . LEU B 1 300 ? -5.289 -32.969 -12.227 1 96.19 300 LEU B N 1
ATOM 6230 C CA . LEU B 1 300 ? -4.344 -34.062 -11.977 1 96.19 300 LEU B CA 1
ATOM 6231 C C . LEU B 1 300 ? -3.15 -33.969 -12.922 1 96.19 300 LEU B C 1
ATOM 6233 O O . LEU B 1 300 ? -3.289 -34.188 -14.125 1 96.19 300 LEU B O 1
ATOM 6237 N N . TYR B 1 301 ? -2.037 -33.656 -12.383 1 95.62 301 TYR B N 1
ATOM 6238 C CA . TYR B 1 301 ? -0.826 -33.531 -13.188 1 95.62 301 TYR B CA 1
ATOM 6239 C C . TYR B 1 301 ? -0.09 -34.844 -13.289 1 95.62 301 TYR B C 1
ATOM 6241 O O . TYR B 1 301 ? 0.257 -35.469 -12.273 1 95.62 301 TYR B O 1
ATOM 6249 N N . CYS B 1 302 ? 0.167 -35.25 -14.5 1 95.38 302 CYS B N 1
ATOM 6250 C CA . CYS B 1 302 ? 0.904 -36.5 -14.789 1 95.38 302 CYS B CA 1
ATOM 6251 C C . CYS B 1 302 ? 2.176 -36.188 -15.57 1 95.38 302 CYS B C 1
ATOM 6253 O O . CYS B 1 302 ? 2.17 -35.344 -16.469 1 95.38 302 CYS B O 1
ATOM 6255 N N . VAL B 1 303 ? 3.203 -36.875 -15.18 1 92.62 303 VAL B N 1
ATOM 6256 C CA . VAL B 1 303 ? 4.453 -36.75 -15.93 1 92.62 303 VAL B CA 1
ATOM 6257 C C . VAL B 1 303 ? 4.539 -37.875 -16.953 1 92.62 303 VAL B C 1
ATOM 6259 O O . VAL B 1 303 ? 3.955 -38.938 -16.766 1 92.62 303 VAL B O 1
ATOM 6262 N N . GLU B 1 304 ? 5.152 -37.625 -18.047 1 94.25 304 GLU B N 1
ATOM 6263 C CA . GLU B 1 304 ? 5.293 -38.531 -19.188 1 94.25 304 GLU B CA 1
ATOM 6264 C C . GLU B 1 304 ? 6.734 -38.594 -19.688 1 94.25 304 GLU B C 1
ATOM 6266 O O . GLU B 1 304 ? 7.332 -37.531 -19.969 1 94.25 304 GLU B O 1
ATOM 6271 N N . SER B 1 305 ? 7.301 -39.781 -19.766 1 91 305 SER B N 1
ATOM 6272 C CA . SER B 1 305 ? 8.695 -39.938 -20.172 1 91 305 SER B CA 1
ATOM 6273 C C . SER B 1 305 ? 8.852 -39.844 -21.688 1 91 305 SER B C 1
ATOM 6275 O O . SER B 1 305 ? 9.922 -39.469 -22.172 1 91 305 SER B O 1
ATOM 6277 N N . ARG B 1 306 ? 7.789 -40.25 -22.438 1 92.88 306 ARG B N 1
ATOM 6278 C CA . ARG B 1 306 ? 7.84 -40.094 -23.875 1 92.88 306 ARG B CA 1
ATOM 6279 C C . ARG B 1 306 ? 7.691 -38.625 -24.281 1 92.88 306 ARG B C 1
ATOM 6281 O O . ARG B 1 306 ? 6.805 -37.938 -23.797 1 92.88 306 ARG B O 1
ATOM 6288 N N . THR B 1 307 ? 8.539 -38.219 -25.188 1 95 307 THR B N 1
ATOM 6289 C CA . THR B 1 307 ? 8.562 -36.781 -25.484 1 95 307 THR B CA 1
ATOM 6290 C C . THR B 1 307 ? 8.352 -36.562 -26.984 1 95 307 THR B C 1
ATOM 6292 O O . THR B 1 307 ? 8.664 -35.469 -27.484 1 95 307 THR B O 1
ATOM 6295 N N . SER B 1 308 ? 7.887 -37.562 -27.734 1 96.62 308 SER B N 1
ATOM 6296 C CA . SER B 1 308 ? 7.574 -37.375 -29.141 1 96.62 308 SER B CA 1
ATOM 6297 C C . SER B 1 308 ? 6.254 -36.656 -29.328 1 96.62 308 SER B C 1
ATOM 6299 O O . SER B 1 308 ? 5.41 -36.656 -28.438 1 96.62 308 SER B O 1
ATOM 6301 N N . PHE B 1 309 ? 6.086 -36.031 -30.516 1 97.94 309 PHE B N 1
ATOM 6302 C CA . PHE B 1 309 ? 4.812 -35.375 -30.797 1 97.94 309 PHE B CA 1
ATOM 6303 C C . PHE B 1 309 ? 3.678 -36.375 -30.812 1 97.94 309 PHE B C 1
ATOM 6305 O O . PHE B 1 309 ? 2.561 -36.094 -30.391 1 97.94 309 PHE B O 1
ATOM 6312 N N . GLU B 1 310 ? 3.902 -37.562 -31.328 1 98.06 310 GLU B N 1
ATOM 6313 C CA . GLU B 1 310 ? 2.852 -38.562 -31.375 1 98.06 310 GLU B CA 1
ATOM 6314 C C . GLU B 1 310 ? 2.389 -38.938 -29.969 1 98.06 310 GLU B C 1
ATOM 6316 O O . GLU B 1 310 ? 1.213 -39.25 -29.766 1 98.06 310 GLU B O 1
ATOM 6321 N N . SER B 1 311 ? 3.322 -39.031 -29.078 1 97.75 311 SER B N 1
ATOM 6322 C CA . SER B 1 311 ? 2.924 -39.25 -27.688 1 97.75 311 SER B CA 1
ATOM 6323 C C . SER B 1 311 ? 2.07 -38.094 -27.172 1 97.75 311 SER B C 1
ATOM 6325 O O . SER B 1 311 ? 1.126 -38.312 -26.406 1 97.75 311 SER B O 1
ATOM 6327 N N . VAL B 1 312 ? 2.424 -36.844 -27.547 1 98.5 312 VAL B N 1
ATOM 6328 C CA . VAL B 1 312 ? 1.65 -35.656 -27.156 1 98.5 312 VAL B CA 1
ATOM 6329 C C . VAL B 1 312 ? 0.243 -35.75 -27.734 1 98.5 312 VAL B C 1
ATOM 6331 O O . VAL B 1 312 ? -0.744 -35.5 -27.031 1 98.5 312 VAL B O 1
ATOM 6334 N N . ARG B 1 313 ? 0.154 -36.062 -29.031 1 98.12 313 ARG B N 1
ATOM 6335 C CA . ARG B 1 313 ? -1.134 -36.25 -29.703 1 98.12 313 ARG B CA 1
ATOM 6336 C C . ARG B 1 313 ? -1.985 -37.281 -28.953 1 98.12 313 ARG B C 1
ATOM 6338 O O . ARG B 1 313 ? -3.168 -37.031 -28.703 1 98.12 313 ARG B O 1
ATOM 6345 N N . THR B 1 314 ? -1.357 -38.406 -28.609 1 98.19 314 THR B N 1
ATOM 6346 C CA . THR B 1 314 ? -2.061 -39.469 -27.906 1 98.19 314 THR B CA 1
ATOM 6347 C C . THR B 1 314 ? -2.602 -38.969 -26.562 1 98.19 314 THR B C 1
ATOM 6349 O O . THR B 1 314 ? -3.744 -39.25 -26.203 1 98.19 314 THR B O 1
ATOM 6352 N N . ALA B 1 315 ? -1.817 -38.25 -25.828 1 97.94 315 ALA B N 1
ATOM 6353 C CA . ALA B 1 315 ? -2.227 -37.75 -24.531 1 97.94 315 ALA B CA 1
ATOM 6354 C C . ALA B 1 315 ? -3.332 -36.688 -24.672 1 97.94 315 ALA B C 1
ATOM 6356 O O . ALA B 1 315 ? -4.363 -36.781 -24 1 97.94 315 ALA B O 1
ATOM 6357 N N . LEU B 1 316 ? -3.166 -35.719 -25.594 1 97.31 316 LEU B N 1
ATOM 6358 C CA . LEU B 1 316 ? -4.105 -34.625 -25.766 1 97.31 316 LEU B CA 1
ATOM 6359 C C . LEU B 1 316 ? -5.453 -35.125 -26.281 1 97.31 316 LEU B C 1
ATOM 6361 O O . LEU B 1 316 ? -6.484 -34.5 -26.047 1 97.31 316 LEU B O 1
ATOM 6365 N N . THR B 1 317 ? -5.457 -36.312 -26.953 1 96.44 317 THR B N 1
ATOM 6366 C CA . THR B 1 317 ? -6.695 -36.875 -27.5 1 96.44 317 THR B CA 1
ATOM 6367 C C . THR B 1 317 ? -7.176 -38.031 -26.656 1 96.44 317 THR B C 1
ATOM 6369 O O . THR B 1 317 ? -8.188 -38.656 -26.969 1 96.44 317 THR B O 1
ATOM 6372 N N . MET B 1 318 ? -6.422 -38.406 -25.656 1 95.38 318 MET B N 1
ATOM 6373 C CA . MET B 1 318 ? -6.688 -39.594 -24.844 1 95.38 318 MET B CA 1
ATOM 6374 C C . MET B 1 318 ? -6.871 -40.812 -25.734 1 95.38 318 MET B C 1
ATOM 6376 O O . MET B 1 318 ? -7.883 -41.531 -25.625 1 95.38 318 MET B O 1
ATOM 6380 N N . GLY B 1 319 ? -5.875 -40.906 -26.594 1 95.75 319 GLY B N 1
ATOM 6381 C CA . GLY B 1 319 ? -5.914 -42.062 -27.484 1 95.75 319 GLY B CA 1
ATOM 6382 C C . GLY B 1 319 ? -7.031 -42 -28.5 1 95.75 319 GLY B C 1
ATOM 6383 O O . GLY B 1 319 ? -7.535 -43.031 -28.953 1 95.75 319 GLY B O 1
ATOM 6384 N N . GLY B 1 320 ? -7.523 -40.844 -28.766 1 94.62 320 GLY B N 1
ATOM 6385 C CA . GLY B 1 320 ? -8.562 -40.656 -29.766 1 94.62 320 GLY B CA 1
ATOM 6386 C C . GLY B 1 320 ? -9.945 -40.469 -29.172 1 94.62 320 GLY B C 1
ATOM 6387 O O . GLY B 1 320 ? -10.891 -40.156 -29.906 1 94.62 320 GLY B O 1
ATOM 6388 N N . ARG B 1 321 ? -10.141 -40.5 -27.922 1 92.25 321 ARG B N 1
ATOM 6389 C CA . ARG B 1 321 ? -11.43 -40.312 -27.281 1 92.25 321 ARG B CA 1
ATOM 6390 C C . ARG B 1 321 ? -11.891 -38.875 -27.375 1 92.25 321 ARG B C 1
ATOM 6392 O O . ARG B 1 321 ? -13.094 -38.594 -27.406 1 92.25 321 ARG B O 1
ATOM 6399 N N . ILE B 1 322 ? -10.992 -38 -27.328 1 92.69 322 ILE B N 1
ATOM 6400 C C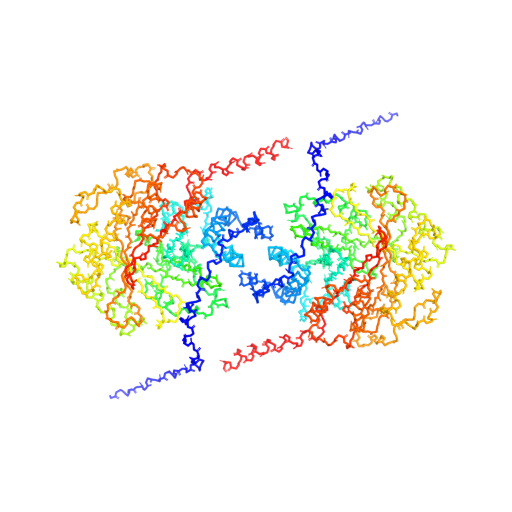A . ILE B 1 322 ? -11.273 -36.594 -27.5 1 92.69 322 ILE B CA 1
ATOM 6401 C C . ILE B 1 322 ? -10.969 -36.156 -28.922 1 92.69 322 ILE B C 1
ATOM 6403 O O . ILE B 1 322 ? -9.867 -36.375 -29.422 1 92.69 322 ILE B O 1
ATOM 6407 N N . ALA B 1 323 ? -11.914 -35.531 -29.516 1 91.69 323 ALA B N 1
ATOM 6408 C CA . ALA B 1 323 ? -11.719 -35 -30.875 1 91.69 323 ALA B CA 1
ATOM 6409 C C . ALA B 1 323 ? -11.008 -33.656 -30.844 1 91.69 323 ALA B C 1
ATOM 6411 O O . ALA B 1 323 ? -11.508 -32.688 -30.266 1 91.69 323 ALA B O 1
ATOM 6412 N N . VAL B 1 324 ? -9.859 -33.625 -31.297 1 94.38 324 VAL B N 1
ATOM 6413 C CA . VAL B 1 324 ? -9.094 -32.406 -31.453 1 94.38 324 VAL B CA 1
ATOM 6414 C C . VAL B 1 324 ? -8.828 -32.156 -32.938 1 94.38 324 VAL B C 1
ATOM 6416 O O . VAL B 1 324 ? -8.422 -33.031 -33.656 1 94.38 324 VAL B O 1
ATOM 6419 N N . GLU B 1 325 ? -9.133 -30.938 -33.344 1 95.25 325 GLU B N 1
ATOM 6420 C CA . GLU B 1 325 ? -8.914 -30.578 -34.75 1 95.25 325 GLU B CA 1
ATOM 6421 C C . GLU B 1 325 ? -7.453 -30.75 -35.156 1 95.25 325 GLU B C 1
ATOM 6423 O O . GLU B 1 325 ? -6.551 -30.312 -34.406 1 95.25 325 GLU B O 1
ATOM 6428 N N . GLU B 1 326 ? -7.203 -31.312 -36.312 1 95.75 326 GLU B N 1
ATOM 6429 C CA . GLU B 1 326 ? -5.852 -31.594 -36.781 1 95.75 326 GLU B CA 1
ATOM 6430 C C . GLU B 1 326 ? -5.023 -30.312 -36.906 1 95.75 326 GLU B C 1
ATOM 6432 O O . GLU B 1 326 ? -3.814 -30.328 -36.656 1 95.75 326 GLU B O 1
ATOM 6437 N N . GLY B 1 327 ? -5.68 -29.266 -37.344 1 95.69 327 GLY B N 1
ATOM 6438 C CA . GLY B 1 327 ? -4.977 -27.984 -37.438 1 95.69 327 GLY B CA 1
ATOM 6439 C C . GLY B 1 327 ? -4.426 -27.5 -36.125 1 95.69 327 GLY B C 1
ATOM 6440 O O . GLY B 1 327 ? -3.35 -26.906 -36.062 1 95.69 327 GLY B O 1
ATOM 6441 N N . MET B 1 328 ? -5.203 -27.781 -35.125 1 96.12 328 MET B N 1
ATOM 6442 C CA . MET B 1 328 ? -4.766 -27.391 -33.781 1 96.12 328 MET B CA 1
ATOM 6443 C C . MET B 1 328 ? -3.578 -28.234 -33.312 1 96.12 328 MET B C 1
ATOM 6445 O O . MET B 1 328 ? -2.641 -27.734 -32.719 1 96.12 328 MET B O 1
ATOM 6449 N N . LEU B 1 329 ? -3.633 -29.516 -33.594 1 97.44 329 LEU B N 1
ATOM 6450 C CA . LEU B 1 329 ? -2.52 -30.406 -33.281 1 97.44 329 LEU B CA 1
ATOM 6451 C C . LEU B 1 329 ? -1.268 -30 -34.062 1 97.44 329 LEU B C 1
ATOM 6453 O O . LEU B 1 329 ? -0.158 -30.047 -33.531 1 97.44 329 LEU B O 1
ATOM 6457 N N . ASP B 1 330 ? -1.467 -29.594 -35.281 1 96.56 330 ASP B N 1
ATOM 6458 C CA . ASP B 1 330 ? -0.344 -29.078 -36.062 1 96.56 330 ASP B CA 1
ATOM 6459 C C . ASP B 1 330 ? 0.257 -27.828 -35.438 1 96.56 330 ASP B C 1
ATOM 6461 O O . ASP B 1 330 ? 1.473 -27.625 -35.469 1 96.56 330 ASP B O 1
ATOM 6465 N N . GLY B 1 331 ? -0.645 -27 -34.938 1 96.31 331 GLY B N 1
ATOM 6466 C CA . GLY B 1 331 ? -0.175 -25.828 -34.219 1 96.31 331 GLY B CA 1
ATOM 6467 C C . GLY B 1 331 ? 0.677 -26.172 -33 1 96.31 331 GLY B C 1
ATOM 6468 O O . GLY B 1 331 ? 1.701 -25.531 -32.781 1 96.31 331 GLY B O 1
ATOM 6469 N N . VAL B 1 332 ? 0.266 -27.156 -32.219 1 98.19 332 VAL B N 1
ATOM 6470 C CA . VAL B 1 332 ? 1.033 -27.641 -31.078 1 98.19 332 VAL B CA 1
ATOM 6471 C C . VAL B 1 332 ? 2.406 -28.125 -31.547 1 98.19 332 VAL B C 1
ATOM 6473 O O . VAL B 1 332 ? 3.428 -27.781 -30.953 1 98.19 332 VAL B O 1
ATOM 6476 N N . TRP B 1 333 ? 2.387 -28.906 -32.594 1 98.06 333 TRP B N 1
ATOM 6477 C CA . TRP B 1 333 ? 3.637 -29.438 -33.125 1 98.06 333 TRP B CA 1
ATOM 6478 C C . TRP B 1 333 ? 4.547 -28.312 -33.594 1 98.06 333 TRP B C 1
ATOM 6480 O O . TRP B 1 333 ? 5.754 -28.344 -33.344 1 98.06 333 TRP B O 1
ATOM 6490 N N . ASP B 1 334 ? 4.008 -27.359 -34.281 1 97.12 334 ASP B N 1
ATOM 6491 C CA . ASP B 1 334 ? 4.781 -26.234 -34.812 1 97.12 334 ASP B CA 1
ATOM 6492 C C . ASP B 1 334 ? 5.473 -25.484 -33.688 1 97.12 334 ASP B C 1
ATOM 6494 O O . ASP B 1 334 ? 6.645 -25.109 -33.781 1 97.12 334 ASP B O 1
ATOM 6498 N N . LEU B 1 335 ? 4.699 -25.25 -32.688 1 97.56 335 LEU B N 1
ATOM 6499 C CA . LEU B 1 335 ? 5.25 -24.516 -31.562 1 97.56 335 LEU B CA 1
ATOM 6500 C C . LEU B 1 335 ? 6.297 -25.344 -30.828 1 97.56 335 LEU B C 1
ATOM 6502 O O . LEU B 1 335 ? 7.336 -24.828 -30.422 1 97.56 335 LEU B O 1
ATOM 6506 N N . MET B 1 336 ? 6.051 -26.672 -30.625 1 97.31 336 MET B N 1
ATOM 6507 C CA . MET B 1 336 ? 7.031 -27.578 -30.031 1 97.31 336 MET B CA 1
ATOM 6508 C C . MET B 1 336 ? 8.344 -27.547 -30.812 1 97.31 336 MET B C 1
ATOM 6510 O O . MET B 1 336 ? 9.414 -27.422 -30.219 1 97.31 336 MET B O 1
ATOM 6514 N N . ARG B 1 337 ? 8.219 -27.688 -32.094 1 96.38 337 ARG B N 1
ATOM 6515 C CA . ARG B 1 337 ? 9.391 -27.688 -32.938 1 96.38 337 ARG B CA 1
ATOM 6516 C C . ARG B 1 337 ? 10.156 -26.375 -32.844 1 96.38 337 ARG B C 1
ATOM 6518 O O . ARG B 1 337 ? 11.383 -26.359 -32.781 1 96.38 337 ARG B O 1
ATOM 6525 N N . ALA B 1 338 ? 9.445 -25.312 -32.812 1 95.88 338 ALA B N 1
ATOM 6526 C CA . ALA B 1 338 ? 10.055 -23.984 -32.781 1 95.88 338 ALA B CA 1
ATOM 6527 C C . ALA B 1 338 ? 10.82 -23.766 -31.484 1 95.88 338 ALA B C 1
ATOM 6529 O O . ALA B 1 338 ? 11.977 -23.344 -31.516 1 95.88 338 ALA B O 1
ATOM 6530 N N . VAL B 1 339 ? 10.195 -24.031 -30.359 1 96.19 339 VAL B N 1
ATOM 6531 C CA . VAL B 1 339 ? 10.781 -23.672 -29.062 1 96.19 339 VAL B CA 1
ATOM 6532 C C . VAL B 1 339 ? 11.914 -24.641 -28.734 1 96.19 339 VAL B C 1
ATOM 6534 O O . VAL B 1 339 ? 12.812 -24.297 -27.953 1 96.19 339 VAL B O 1
ATOM 6537 N N . CYS B 1 340 ? 11.922 -25.828 -29.359 1 94.25 340 CYS B N 1
ATOM 6538 C CA . CYS B 1 340 ? 12.984 -26.812 -29.125 1 94.25 340 CYS B CA 1
ATOM 6539 C C . CYS B 1 340 ? 14.031 -26.75 -30.234 1 94.25 340 CYS B C 1
ATOM 6541 O O . CYS B 1 340 ? 14.977 -27.547 -30.25 1 94.25 340 CYS B O 1
ATOM 6543 N N . ALA B 1 341 ? 13.852 -25.812 -31.141 1 91.69 341 ALA B N 1
ATOM 6544 C CA . ALA B 1 341 ? 14.789 -25.609 -32.25 1 91.69 341 ALA B CA 1
ATOM 6545 C C . ALA B 1 341 ? 15.047 -26.906 -33 1 91.69 341 ALA B C 1
ATOM 6547 O O . ALA B 1 341 ? 16.203 -27.266 -33.25 1 91.69 341 ALA B O 1
ATOM 6548 N N . LEU B 1 342 ? 14.008 -27.609 -33.312 1 93.94 342 LEU B N 1
ATOM 6549 C CA . LEU B 1 342 ? 14.125 -28.859 -34.031 1 93.94 342 LEU B CA 1
ATOM 6550 C C . LEU B 1 342 ? 14.188 -28.609 -35.531 1 93.94 342 LEU B C 1
ATOM 6552 O O . LEU B 1 342 ? 13.578 -27.656 -36.031 1 93.94 342 LEU B O 1
ATOM 6556 N N . PRO B 1 343 ? 14.914 -29.5 -36.25 1 93.31 343 PRO B N 1
ATOM 6557 C CA . PRO B 1 343 ? 14.875 -29.391 -37.688 1 93.31 343 PRO B CA 1
ATOM 6558 C C . PRO B 1 343 ? 13.469 -29.562 -38.281 1 93.31 343 PRO B C 1
ATOM 6560 O O . PRO B 1 343 ? 12.633 -30.234 -37.656 1 93.31 343 PRO B O 1
ATOM 6563 N N . ALA B 1 344 ? 13.234 -29.062 -39.438 1 92.19 344 ALA B N 1
ATOM 6564 C CA . ALA B 1 344 ? 11.914 -29.078 -40.062 1 92.19 344 ALA B CA 1
ATOM 6565 C C . ALA B 1 344 ? 11.453 -30.5 -40.344 1 92.19 344 ALA B C 1
ATOM 6567 O O . ALA B 1 344 ? 10.258 -30.797 -40.312 1 92.19 344 ALA B O 1
ATOM 6568 N N . ASP B 1 345 ? 12.445 -31.375 -40.531 1 94.5 345 ASP B N 1
ATOM 6569 C CA . ASP B 1 345 ? 12.102 -32.75 -40.906 1 94.5 345 ASP B CA 1
ATOM 6570 C C . ASP B 1 345 ? 12.188 -33.688 -39.688 1 94.5 345 ASP B C 1
ATOM 6572 O O . ASP B 1 345 ? 12.258 -34.906 -39.844 1 94.5 345 ASP B O 1
ATOM 6576 N N . PHE B 1 346 ? 12.258 -33.125 -38.531 1 96.19 346 PHE B N 1
ATOM 6577 C CA . PHE B 1 346 ? 12.305 -34 -37.344 1 96.19 346 PHE B CA 1
ATOM 6578 C C . PHE B 1 346 ? 11.07 -34.875 -37.281 1 96.19 346 PHE B C 1
ATOM 6580 O O . PHE B 1 346 ? 9.938 -34.406 -37.375 1 96.19 346 PHE B O 1
ATOM 6587 N N . PRO B 1 347 ? 11.281 -36.188 -37.125 1 97.12 347 PRO B N 1
ATOM 6588 C CA . PRO B 1 347 ? 10.141 -37.094 -37.125 1 97.12 347 PRO B CA 1
ATOM 6589 C C . PRO B 1 347 ? 9.195 -36.875 -35.938 1 97.12 347 PRO B C 1
ATOM 6591 O O . PRO B 1 347 ? 9.656 -36.688 -34.812 1 97.12 347 PRO B O 1
ATOM 6594 N N . ARG B 1 348 ? 7.902 -36.969 -36.125 1 97.12 348 ARG B N 1
ATOM 6595 C CA . ARG B 1 348 ? 6.867 -36.719 -35.125 1 97.12 348 ARG B CA 1
ATOM 6596 C C . ARG B 1 348 ? 6.82 -37.844 -34.094 1 97.12 348 ARG B C 1
ATOM 6598 O O . ARG B 1 348 ? 6.27 -37.688 -33 1 97.12 348 ARG B O 1
ATOM 6605 N N . ASP B 1 349 ? 7.336 -39.031 -34.406 1 96.44 349 ASP B N 1
ATOM 6606 C CA . ASP B 1 349 ? 7.258 -40.188 -33.5 1 96.44 349 ASP B CA 1
ATOM 6607 C C . ASP B 1 349 ? 8.57 -40.406 -32.75 1 96.44 349 ASP B C 1
ATOM 6609 O O . ASP B 1 349 ? 8.727 -41.406 -32.062 1 96.44 349 ASP B O 1
ATOM 6613 N N . ARG B 1 350 ? 9.5 -39.5 -32.938 1 96.06 350 ARG B N 1
ATOM 6614 C CA . ARG B 1 350 ? 10.781 -39.594 -32.25 1 96.06 350 ARG B CA 1
ATOM 6615 C C . ARG B 1 350 ? 10.797 -38.719 -30.984 1 96.06 350 ARG B C 1
ATOM 6617 O O . ARG B 1 350 ? 10.352 -37.562 -31.031 1 96.06 350 ARG B O 1
ATOM 6624 N N . ASP B 1 351 ? 11.289 -39.312 -29.938 1 94.44 351 ASP B N 1
ATOM 6625 C CA . ASP B 1 351 ? 11.453 -38.531 -28.719 1 94.44 351 ASP B CA 1
ATOM 6626 C C . ASP B 1 351 ? 12.438 -37.375 -28.922 1 94.44 351 ASP B C 1
ATOM 6628 O O . ASP B 1 351 ? 13.391 -37.531 -29.703 1 94.44 351 ASP B O 1
ATOM 6632 N N . LEU B 1 352 ? 12.195 -36.25 -28.25 1 92.44 352 LEU B N 1
ATOM 6633 C CA . LEU B 1 352 ? 13.031 -35.094 -28.391 1 92.44 352 LEU B CA 1
ATOM 6634 C C . LEU B 1 352 ? 14.445 -35.344 -27.875 1 92.44 352 LEU B C 1
ATOM 6636 O O . LEU B 1 352 ? 14.617 -36.062 -26.891 1 92.44 352 LEU B O 1
ATOM 6640 N N . PRO B 1 353 ? 15.414 -34.875 -28.594 1 84.12 353 PRO B N 1
ATOM 6641 C CA . PRO B 1 353 ? 16.781 -34.938 -28.062 1 84.12 353 PRO B CA 1
ATOM 6642 C C . PRO B 1 353 ? 17.031 -34 -26.891 1 84.12 353 PRO B C 1
ATOM 6644 O O . PRO B 1 353 ? 16.5 -32.906 -26.859 1 84.12 353 PRO B O 1
ATOM 6647 N N . ARG B 1 354 ? 17.578 -34.594 -25.875 1 67.31 354 ARG B N 1
ATOM 6648 C CA . ARG B 1 354 ? 17.891 -33.719 -24.75 1 67.31 354 ARG B CA 1
ATOM 6649 C C . ARG B 1 354 ? 18.844 -32.625 -25.203 1 67.31 354 ARG B C 1
ATOM 6651 O O . ARG B 1 354 ? 19.703 -32.844 -26.062 1 67.31 354 ARG B O 1
ATOM 6658 N N . ALA B 1 355 ? 18.484 -31.344 -24.922 1 58.56 355 ALA B N 1
ATOM 6659 C CA . ALA B 1 355 ? 19.344 -30.219 -25.344 1 58.56 355 ALA B CA 1
ATOM 6660 C C . ALA B 1 355 ? 20.797 -30.5 -25.016 1 58.56 355 ALA B C 1
ATOM 6662 O O . ALA B 1 355 ? 21.109 -31.141 -24.016 1 58.56 355 ALA B O 1
ATOM 6663 N N . PRO B 1 356 ? 21.781 -30.578 -26.078 1 48.19 356 PRO B N 1
ATOM 6664 C CA . PRO B 1 356 ? 23.203 -30.922 -25.938 1 48.19 356 PRO B CA 1
ATOM 6665 C C . PRO B 1 356 ? 23.797 -30.406 -24.625 1 48.19 356 PRO B C 1
ATOM 6667 O O . PRO B 1 356 ? 24.594 -31.109 -24 1 48.19 356 PRO B O 1
ATOM 6670 N N . ALA B 1 357 ? 23.922 -29.062 -24.516 1 45.06 357 ALA B N 1
ATOM 6671 C CA . ALA B 1 357 ? 24.812 -28.406 -23.578 1 45.06 357 ALA B CA 1
ATOM 6672 C C . ALA B 1 357 ? 24.281 -28.469 -22.156 1 45.06 357 ALA B C 1
ATOM 6674 O O . ALA B 1 357 ? 24.766 -27.781 -21.266 1 45.06 357 ALA B O 1
ATOM 6675 N N . TYR B 1 358 ? 23.344 -29.328 -22.016 1 41.03 358 TYR B N 1
ATOM 6676 C CA . TYR B 1 358 ? 23 -29.25 -20.594 1 41.03 358 TYR B CA 1
ATOM 6677 C C . TYR B 1 358 ? 24.094 -29.828 -19.719 1 41.03 358 TYR B C 1
ATOM 6679 O O . TYR B 1 358 ? 24.344 -31.047 -19.734 1 41.03 358 TYR B O 1
ATOM 6687 N N . ASN B 1 359 ? 25.266 -29.328 -19.719 1 35.44 359 ASN B N 1
ATOM 6688 C CA . ASN B 1 359 ? 26.234 -29.734 -18.703 1 35.44 359 ASN B CA 1
ATOM 6689 C C . ASN B 1 359 ? 25.625 -29.719 -17.297 1 35.44 359 ASN B C 1
ATOM 6691 O O . ASN B 1 359 ? 25.297 -28.656 -16.781 1 35.44 359 ASN B O 1
ATOM 6695 N N . ALA B 1 360 ? 25.109 -30.812 -16.953 1 36.91 360 ALA B N 1
ATOM 6696 C CA . ALA B 1 360 ? 24.766 -30.906 -15.539 1 36.91 360 ALA B CA 1
ATOM 6697 C C . ALA B 1 360 ? 25.766 -30.125 -14.68 1 36.91 360 ALA B C 1
ATOM 6699 O O . ALA B 1 360 ? 25.531 -29.906 -13.492 1 36.91 360 ALA B O 1
ATOM 6700 N N . ALA B 1 361 ? 27.125 -30.266 -14.992 1 33.22 361 ALA B N 1
ATOM 6701 C CA . ALA B 1 361 ? 28.172 -29.625 -14.219 1 33.22 361 ALA B CA 1
ATOM 6702 C C . ALA B 1 361 ? 27.938 -28.109 -14.125 1 33.22 361 ALA B C 1
ATOM 6704 O O . ALA B 1 361 ? 28.438 -27.453 -13.211 1 33.22 361 ALA B O 1
ATOM 6705 N N . THR B 1 362 ? 27.969 -27.531 -15.32 1 31.66 362 THR B N 1
ATOM 6706 C CA . THR B 1 362 ? 28.031 -26.078 -15.227 1 31.66 362 THR B CA 1
ATOM 6707 C C . THR B 1 362 ? 26.781 -25.531 -14.531 1 31.66 362 THR B C 1
ATOM 6709 O O . THR B 1 362 ? 26.797 -24.438 -13.977 1 31.66 362 THR B O 1
ATOM 6712 N N . ASP B 1 363 ? 25.5 -25.953 -14.992 1 35.28 363 ASP B N 1
ATOM 6713 C CA . ASP B 1 363 ? 24.469 -25.172 -14.328 1 35.28 363 ASP B CA 1
ATOM 6714 C C . ASP B 1 363 ? 23.922 -25.891 -13.102 1 35.28 363 ASP B C 1
ATOM 6716 O O . ASP B 1 363 ? 22.906 -25.5 -12.539 1 35.28 363 ASP B O 1
ATOM 6720 N N . GLY B 1 364 ? 24.75 -26.516 -12.438 1 35.06 364 GLY B N 1
ATOM 6721 C CA . GLY B 1 364 ? 24.594 -27.094 -11.109 1 35.06 364 GLY B CA 1
ATOM 6722 C C . GLY B 1 364 ? 23.297 -27.875 -10.945 1 35.06 364 GLY B C 1
ATOM 6723 O O . GLY B 1 364 ? 23 -28.359 -9.852 1 35.06 364 GLY B O 1
ATOM 6724 N N . VAL B 1 365 ? 22.297 -27.609 -11.594 1 36.94 365 VAL B N 1
ATOM 6725 C CA . VAL B 1 365 ? 21.047 -28.297 -11.25 1 36.94 365 VAL B CA 1
ATOM 6726 C C . VAL B 1 365 ? 20.938 -29.594 -12.047 1 36.94 365 VAL B C 1
ATOM 6728 O O . VAL B 1 365 ? 20.984 -29.562 -13.281 1 36.94 365 VAL B O 1
ATOM 6731 N N . ASP B 1 366 ? 21.453 -30.734 -11.648 1 39.19 366 ASP B N 1
ATOM 6732 C CA . ASP B 1 366 ? 21.109 -32.031 -12.219 1 39.19 366 ASP B CA 1
ATOM 6733 C C . ASP B 1 366 ? 19.625 -32.094 -12.578 1 39.19 366 ASP B C 1
ATOM 6735 O O . ASP B 1 366 ? 18.781 -32.344 -11.719 1 39.19 366 ASP B O 1
ATOM 6739 N N . THR B 1 367 ? 19.141 -31.484 -13.578 1 42.53 367 THR B N 1
ATOM 6740 C CA . THR B 1 367 ? 17.797 -31.344 -14.117 1 42.53 367 THR B CA 1
ATOM 6741 C C . THR B 1 367 ? 17.25 -32.688 -14.578 1 42.53 367 THR B C 1
ATOM 6743 O O . THR B 1 367 ? 16.141 -32.781 -15.078 1 42.53 367 THR B O 1
ATOM 6746 N N . ALA B 1 368 ? 18.047 -33.75 -14.695 1 46.66 368 ALA B N 1
ATOM 6747 C CA . ALA B 1 368 ? 17.688 -34.844 -15.586 1 46.66 368 ALA B CA 1
ATOM 6748 C C . ALA B 1 368 ? 16.438 -35.562 -15.086 1 46.66 368 ALA B C 1
ATOM 6750 O O . ALA B 1 368 ? 15.625 -36.031 -15.883 1 46.66 368 ALA B O 1
ATOM 6751 N N . GLY B 1 369 ? 16.188 -35.594 -13.812 1 57.16 369 GLY B N 1
ATOM 6752 C CA . GLY B 1 369 ? 15.109 -36.531 -13.539 1 57.16 369 GLY B CA 1
ATOM 6753 C C . GLY B 1 369 ? 13.742 -35.969 -13.906 1 57.16 369 GLY B C 1
ATOM 6754 O O . GLY B 1 369 ? 13.266 -36.188 -15.023 1 57.16 369 GLY B O 1
ATOM 6755 N N . LEU B 1 370 ? 13.047 -35.188 -13.234 1 66.31 370 LEU B N 1
ATOM 6756 C CA . LEU B 1 370 ? 11.664 -34.719 -13.422 1 66.31 370 LEU B CA 1
ATOM 6757 C C . LEU B 1 370 ? 11.594 -33.594 -14.422 1 66.31 370 LEU B C 1
ATOM 6759 O O . LEU B 1 370 ? 10.602 -33.469 -15.148 1 66.31 370 LEU B O 1
ATOM 6763 N N . TRP B 1 371 ? 12.719 -32.969 -14.75 1 73.38 371 TRP B N 1
ATOM 6764 C CA . TRP B 1 371 ? 12.695 -31.781 -15.594 1 73.38 371 TRP B CA 1
ATOM 6765 C C . TRP B 1 371 ? 12.734 -32.156 -17.078 1 73.38 371 TRP B C 1
ATOM 6767 O O . TRP B 1 371 ? 12.414 -31.344 -17.938 1 73.38 371 TRP B O 1
ATOM 6777 N N . GLY B 1 372 ? 13.055 -33.375 -17.344 1 79.5 372 GLY B N 1
ATOM 6778 C CA . GLY B 1 372 ? 13.07 -33.812 -18.734 1 79.5 372 GLY B CA 1
ATOM 6779 C C . GLY B 1 372 ? 11.758 -34.438 -19.172 1 79.5 372 GLY B C 1
ATOM 6780 O O . GLY B 1 372 ? 11.562 -34.688 -20.359 1 79.5 372 GLY B O 1
ATOM 6781 N N . THR B 1 373 ? 10.844 -34.531 -18.266 1 87.38 373 THR B N 1
ATOM 6782 C CA . THR B 1 373 ? 9.57 -35.156 -18.594 1 87.38 373 THR B CA 1
ATOM 6783 C C . THR B 1 373 ? 8.562 -34.125 -19.078 1 87.38 373 THR B C 1
ATOM 6785 O O . THR B 1 373 ? 8.648 -32.969 -18.734 1 87.38 373 THR B O 1
ATOM 6788 N N . PHE B 1 374 ? 7.711 -34.625 -20 1 94.62 374 PHE B N 1
ATOM 6789 C CA . PHE B 1 374 ? 6.527 -33.812 -20.312 1 94.62 374 PHE B CA 1
ATOM 6790 C C . PHE B 1 374 ? 5.496 -33.906 -19.203 1 94.62 374 PHE B C 1
ATOM 6792 O O . PHE B 1 374 ? 5.516 -34.844 -18.406 1 94.62 374 PHE B O 1
ATOM 6799 N N . VAL B 1 375 ? 4.719 -32.844 -19.047 1 96.31 375 VAL B N 1
ATOM 6800 C CA . VAL B 1 375 ? 3.668 -32.812 -18.047 1 96.31 375 VAL B CA 1
ATOM 6801 C C . VAL B 1 375 ? 2.318 -32.531 -18.703 1 96.31 375 VAL B C 1
ATOM 6803 O O . VAL B 1 375 ? 2.236 -31.766 -19.656 1 96.31 375 VAL B O 1
ATOM 6806 N N . TYR B 1 376 ? 1.312 -33.281 -18.266 1 97.75 376 TYR B N 1
ATOM 6807 C CA . TYR B 1 376 ? -0.073 -33.031 -18.656 1 97.75 376 TYR B CA 1
ATOM 6808 C C . TYR B 1 376 ? -0.957 -32.844 -17.422 1 97.75 376 TYR B C 1
ATOM 6810 O O . TYR B 1 376 ? -0.789 -33.531 -16.422 1 97.75 376 TYR B O 1
ATOM 6818 N N . TYR B 1 377 ? -1.764 -31.844 -17.438 1 96.44 377 TYR B N 1
ATOM 6819 C CA . TYR B 1 377 ? -2.807 -31.969 -16.422 1 96.44 377 TYR B CA 1
ATOM 6820 C C . TYR B 1 377 ? -4.141 -32.344 -17.047 1 96.44 377 TYR B C 1
ATOM 6822 O O . TYR B 1 377 ? -4.422 -31.969 -18.203 1 96.44 377 TYR B O 1
ATOM 6830 N N . PHE B 1 378 ? -4.918 -33.188 -16.375 1 95.25 378 PHE B N 1
ATOM 6831 C CA . PHE B 1 378 ? -6.293 -33.562 -16.656 1 95.25 378 PHE B CA 1
ATOM 6832 C C . PHE B 1 378 ? -7.258 -32.906 -15.68 1 95.25 378 PHE B C 1
ATOM 6834 O O . PHE B 1 378 ? -7.156 -33.125 -14.469 1 95.25 378 PHE B O 1
ATOM 6841 N N . ASP B 1 379 ? -8.148 -32.094 -16.203 1 92.94 379 ASP B N 1
ATOM 6842 C CA . ASP B 1 379 ? -9.148 -31.484 -15.32 1 92.94 379 ASP B CA 1
ATOM 6843 C C . ASP B 1 379 ? -10.25 -32.469 -14.969 1 92.94 379 ASP B C 1
ATOM 6845 O O . ASP B 1 379 ? -11.109 -32.781 -15.797 1 92.94 379 ASP B O 1
ATOM 6849 N N . ILE B 1 380 ? -10.297 -32.906 -13.773 1 87.81 380 ILE B N 1
ATOM 6850 C CA . ILE B 1 380 ? -11.227 -33.969 -13.352 1 87.81 380 ILE B CA 1
ATOM 6851 C C . ILE B 1 380 ? -12.289 -33.375 -12.43 1 87.81 380 ILE B C 1
ATOM 6853 O O . ILE B 1 380 ? -12.945 -34.094 -11.68 1 87.81 380 ILE B O 1
ATOM 6857 N N . GLY B 1 381 ? -12.398 -32 -12.383 1 81.56 381 GLY B N 1
ATOM 6858 C CA . GLY B 1 381 ? -13.359 -31.344 -11.523 1 81.56 381 GLY B CA 1
ATOM 6859 C C . GLY B 1 381 ? -14.797 -31.672 -11.875 1 81.56 381 GLY B C 1
ATOM 6860 O O . GLY B 1 381 ? -15.07 -32.281 -12.914 1 81.56 381 GLY B O 1
ATOM 6861 N N . LEU B 1 382 ? -15.617 -31.094 -10.867 1 73.06 382 LEU B N 1
ATOM 6862 C CA . LEU B 1 382 ? -17.047 -31.328 -11.047 1 73.06 382 LEU B CA 1
ATOM 6863 C C . LEU B 1 382 ? -17.609 -30.453 -12.156 1 73.06 382 LEU B C 1
ATOM 6865 O O . LEU B 1 382 ? -17.062 -29.375 -12.445 1 73.06 382 LEU B O 1
ATOM 6869 N N . GLY B 1 383 ? -18.531 -30.938 -12.938 1 62.06 383 GLY B N 1
ATOM 6870 C CA . GLY B 1 383 ? -19.266 -30.141 -13.898 1 62.06 383 GLY B CA 1
ATOM 6871 C C . GLY B 1 383 ? -18.734 -30.266 -15.312 1 62.06 383 GLY B C 1
ATOM 6872 O O . GLY B 1 383 ? -19.219 -29.594 -16.234 1 62.06 383 GLY B O 1
ATOM 6873 N N . ARG B 1 384 ? -17.625 -30.891 -15.289 1 62.88 384 ARG B N 1
ATOM 6874 C CA . ARG B 1 384 ? -17.156 -31.094 -16.656 1 62.88 384 ARG B CA 1
ATOM 6875 C C . ARG B 1 384 ? -18 -32.125 -17.391 1 62.88 384 ARG B C 1
ATOM 6877 O O . ARG B 1 384 ? -18.188 -33.25 -16.891 1 62.88 384 ARG B O 1
ATOM 6884 N N . ASN B 1 385 ? -19.188 -31.625 -17.906 1 57.19 385 ASN B N 1
ATOM 6885 C CA . ASN B 1 385 ? -20.359 -32.344 -18.375 1 57.19 385 ASN B CA 1
ATOM 6886 C C . ASN B 1 385 ? -19.984 -33.438 -19.391 1 57.19 385 ASN B C 1
ATOM 6888 O O . ASN B 1 385 ? -20.688 -34.438 -19.531 1 57.19 385 ASN B O 1
ATOM 6892 N N . GLU B 1 386 ? -19.078 -33.25 -20.125 1 62.5 386 GLU B N 1
ATOM 6893 C CA . GLU B 1 386 ? -19.141 -34.094 -21.312 1 62.5 386 GLU B CA 1
ATOM 6894 C C . GLU B 1 386 ? -18.297 -35.344 -21.141 1 62.5 386 GLU B C 1
ATOM 6896 O O . GLU B 1 386 ? -18.062 -36.094 -22.109 1 62.5 386 GLU B O 1
ATOM 6901 N N . GLY B 1 387 ? -17.891 -35.688 -19.953 1 73.31 387 GLY B N 1
ATOM 6902 C CA . GLY B 1 387 ? -17.266 -36.969 -19.672 1 73.31 387 GLY B CA 1
ATOM 6903 C C . GLY B 1 387 ? -15.781 -36.969 -20.016 1 73.31 387 GLY B C 1
ATOM 6904 O O . GLY B 1 387 ? -15.062 -37.906 -19.641 1 73.31 387 GLY B O 1
ATOM 6905 N N . VAL B 1 388 ? -15.25 -36.031 -20.797 1 83.62 388 VAL B N 1
ATOM 6906 C CA . VAL B 1 388 ? -13.82 -36 -21.078 1 83.62 388 VAL B CA 1
ATOM 6907 C C . VAL B 1 388 ? -13.195 -34.75 -20.5 1 83.62 388 VAL B C 1
ATOM 6909 O O . VAL B 1 388 ? -13.812 -33.688 -20.5 1 83.62 388 VAL B O 1
ATOM 6912 N N . PRO B 1 389 ? -12.047 -34.812 -20 1 91.25 389 PRO B N 1
ATOM 6913 C CA . PRO B 1 389 ? -11.391 -33.688 -19.328 1 91.25 389 PRO B CA 1
ATOM 6914 C C . PRO B 1 389 ? -10.758 -32.719 -20.312 1 91.25 389 PRO B C 1
ATOM 6916 O O . PRO B 1 389 ? -10.445 -33.062 -21.453 1 91.25 389 PRO B O 1
ATOM 6919 N N . ASP B 1 390 ? -10.688 -31.406 -19.922 1 91.81 390 ASP B N 1
ATOM 6920 C CA . ASP B 1 390 ? -9.703 -30.516 -20.547 1 91.81 390 ASP B CA 1
ATOM 6921 C C . ASP B 1 390 ? -8.281 -30.969 -20.234 1 91.81 390 ASP B C 1
ATOM 6923 O O . ASP B 1 390 ? -7.996 -31.391 -19.109 1 91.81 390 ASP B O 1
ATOM 6927 N N . ILE B 1 391 ? -7.457 -31.031 -21.203 1 95.94 391 ILE B N 1
ATOM 6928 C CA . ILE B 1 391 ? -6.078 -31.469 -21.031 1 95.94 391 ILE B CA 1
ATOM 6929 C C . ILE B 1 391 ? -5.125 -30.359 -21.453 1 95.94 391 ILE B C 1
ATOM 6931 O O . ILE B 1 391 ? -5.281 -29.766 -22.516 1 95.94 391 ILE B O 1
ATOM 6935 N N . LYS B 1 392 ? -4.219 -30.031 -20.578 1 97.69 392 LYS B N 1
ATOM 6936 C CA . LYS B 1 392 ? -3.162 -29.062 -20.875 1 97.69 392 LYS B CA 1
ATOM 6937 C C . LYS B 1 392 ? -1.796 -29.75 -20.922 1 97.69 392 LYS B C 1
ATOM 6939 O O . LYS B 1 392 ? -1.491 -30.594 -20.078 1 97.69 392 LYS B O 1
ATOM 6944 N N . PHE B 1 393 ? -1.081 -29.422 -21.953 1 98.25 393 PHE B N 1
ATOM 6945 C CA . PHE B 1 393 ? 0.248 -29.969 -22.203 1 98.25 393 PHE B CA 1
ATOM 6946 C C . PHE B 1 393 ? 1.327 -28.969 -21.812 1 98.25 393 PHE B C 1
ATOM 6948 O O . PHE B 1 393 ? 1.236 -27.781 -22.141 1 98.25 393 PHE B O 1
ATOM 6955 N N . TYR B 1 394 ? 2.383 -29.391 -21.031 1 97.69 394 TYR B N 1
ATOM 6956 C CA . TYR B 1 394 ? 3.529 -28.594 -20.609 1 97.69 394 TYR B CA 1
ATOM 6957 C C . TYR B 1 394 ? 4.828 -29.172 -21.172 1 97.69 394 TYR B C 1
ATOM 6959 O O . TYR B 1 394 ? 5.168 -30.312 -20.891 1 97.69 394 TYR B O 1
ATOM 6967 N N . ILE B 1 395 ? 5.535 -28.438 -21.906 1 96.12 395 ILE B N 1
ATOM 6968 C CA . ILE B 1 395 ? 6.863 -28.828 -22.359 1 96.12 395 ILE B CA 1
ATOM 6969 C C . ILE B 1 395 ? 7.93 -28.094 -21.562 1 96.12 395 ILE B C 1
ATOM 6971 O O . ILE B 1 395 ? 7.875 -26.859 -21.422 1 96.12 395 ILE B O 1
ATOM 6975 N N . PRO B 1 396 ? 8.859 -28.781 -20.891 1 93.62 396 PRO B N 1
ATOM 6976 C CA . PRO B 1 396 ? 9.961 -28.125 -20.188 1 93.62 396 PRO B CA 1
ATOM 6977 C C . PRO B 1 396 ? 10.992 -27.516 -21.125 1 93.62 396 PRO B C 1
ATOM 6979 O O . PRO B 1 396 ? 12.055 -28.094 -21.344 1 93.62 396 PRO B O 1
ATOM 6982 N N . VAL B 1 397 ? 10.781 -26.359 -21.531 1 93.62 397 VAL B N 1
ATOM 6983 C CA . VAL B 1 397 ? 11.664 -25.703 -22.484 1 93.62 397 VAL B CA 1
ATOM 6984 C C . VAL B 1 397 ? 13.008 -25.406 -21.812 1 93.62 397 VAL B C 1
ATOM 6986 O O . VAL B 1 397 ? 14.016 -25.219 -22.5 1 93.62 397 VAL B O 1
ATOM 6989 N N . CYS B 1 398 ? 13.031 -25.375 -20.469 1 90.31 398 CYS B N 1
ATOM 6990 C CA . CYS B 1 398 ? 14.289 -25.203 -19.75 1 90.31 398 CYS B CA 1
ATOM 6991 C C . CYS B 1 398 ? 15.227 -26.375 -20.016 1 90.31 398 CYS B C 1
ATOM 6993 O O . CYS B 1 398 ? 16.438 -26.266 -19.781 1 90.31 398 CYS B O 1
ATOM 6995 N N . HIS B 1 399 ? 14.703 -27.453 -20.484 1 88 399 HIS B N 1
ATOM 6996 C CA . HIS B 1 399 ? 15.492 -28.641 -20.75 1 88 399 HIS B CA 1
ATOM 6997 C C . HIS B 1 399 ? 15.688 -28.844 -22.25 1 88 399 HIS B C 1
ATOM 6999 O O . HIS B 1 399 ? 16.719 -29.375 -22.688 1 88 399 HIS B O 1
ATOM 7005 N N . TYR B 1 400 ? 14.781 -28.422 -23.109 1 91.62 400 TYR B N 1
ATOM 7006 C CA . TYR B 1 400 ? 14.797 -28.781 -24.516 1 91.62 400 TYR B CA 1
ATOM 7007 C C . TYR B 1 400 ? 15.133 -27.562 -25.391 1 91.62 400 TYR B C 1
ATOM 7009 O O . TYR B 1 400 ? 15.492 -27.719 -26.547 1 91.62 400 TYR B O 1
ATOM 7017 N N . GLY B 1 401 ? 14.93 -26.359 -24.844 1 91 401 GLY B N 1
ATOM 7018 C CA . GLY B 1 401 ? 15.289 -25.172 -25.594 1 91 401 GLY B CA 1
ATOM 7019 C C . GLY B 1 401 ? 16.781 -24.906 -25.625 1 91 401 GLY B C 1
ATOM 7020 O O . GLY B 1 401 ? 17.531 -25.484 -24.844 1 91 401 GLY B O 1
ATOM 7021 N N . ALA B 1 402 ? 17.219 -24.047 -26.5 1 90.62 402 ALA B N 1
ATOM 7022 C CA . ALA B 1 402 ? 18.641 -23.719 -26.641 1 90.62 402 ALA B CA 1
ATOM 7023 C C . ALA B 1 402 ? 19.094 -22.766 -25.562 1 90.62 402 ALA B C 1
ATOM 7025 O O . ALA B 1 402 ? 20.047 -23.031 -24.828 1 90.62 402 ALA B O 1
ATOM 7026 N N . ASP B 1 403 ? 18.516 -21.656 -25.5 1 92.25 403 ASP B N 1
ATOM 7027 C CA . ASP B 1 403 ? 18.719 -20.609 -24.5 1 92.25 403 ASP B CA 1
ATOM 7028 C C . ASP B 1 403 ? 17.484 -19.703 -24.391 1 92.25 403 ASP B C 1
ATOM 7030 O O . ASP B 1 403 ? 16.547 -19.844 -25.172 1 92.25 403 ASP B O 1
ATOM 7034 N N . ASP B 1 404 ? 17.469 -18.844 -23.469 1 96.12 404 ASP B N 1
ATOM 7035 C CA . ASP B 1 404 ? 16.266 -18.078 -23.172 1 96.12 404 ASP B CA 1
ATOM 7036 C C . ASP B 1 404 ? 15.945 -17.109 -24.312 1 96.12 404 ASP B C 1
ATOM 7038 O O . ASP B 1 404 ? 14.781 -16.812 -24.578 1 96.12 404 ASP B O 1
ATOM 7042 N N . GLU B 1 405 ? 16.984 -16.594 -24.953 1 97.69 405 GLU B N 1
ATOM 7043 C CA . GLU B 1 405 ? 16.719 -15.719 -26.094 1 97.69 405 GLU B CA 1
ATOM 7044 C C . GLU B 1 405 ? 16.078 -16.484 -27.25 1 97.69 405 GLU B C 1
ATOM 7046 O O . GLU B 1 405 ? 15.133 -16 -27.875 1 97.69 405 GLU B O 1
ATOM 7051 N N . ALA B 1 406 ? 16.609 -17.656 -27.531 1 96.81 406 ALA B N 1
ATOM 7052 C CA . ALA B 1 406 ? 16.078 -18.484 -28.609 1 96.81 406 ALA B CA 1
ATOM 7053 C C . ALA B 1 406 ? 14.648 -18.922 -28.312 1 96.81 406 ALA B C 1
ATOM 7055 O O . ALA B 1 406 ? 13.797 -18.922 -29.203 1 96.81 406 ALA B O 1
ATOM 7056 N N . ILE B 1 407 ? 14.367 -19.297 -27.125 1 97.38 407 ILE B N 1
ATOM 7057 C CA . ILE B 1 407 ? 13.031 -19.719 -26.719 1 97.38 407 ILE B CA 1
ATOM 7058 C C . ILE B 1 407 ? 12.055 -18.562 -26.891 1 97.38 407 ILE B C 1
ATOM 7060 O O . ILE B 1 407 ? 10.992 -18.719 -27.5 1 97.38 407 ILE B O 1
ATOM 7064 N N . ALA B 1 408 ? 12.445 -17.406 -26.359 1 98.56 408 ALA B N 1
ATOM 7065 C CA . ALA B 1 408 ? 11.594 -16.219 -26.453 1 98.56 408 ALA B CA 1
ATOM 7066 C C . ALA B 1 408 ? 11.352 -15.836 -27.906 1 98.56 408 ALA B C 1
ATOM 7068 O O . ALA B 1 408 ? 10.234 -15.477 -28.297 1 98.56 408 ALA B O 1
ATOM 7069 N N . SER B 1 409 ? 12.383 -15.883 -28.703 1 98.5 409 SER B N 1
ATOM 7070 C CA . SER B 1 409 ? 12.273 -15.547 -30.125 1 98.5 409 SER B CA 1
ATOM 7071 C C . SER B 1 409 ? 11.305 -16.484 -30.828 1 98.5 409 SER B C 1
ATOM 7073 O O . SER B 1 409 ? 10.5 -16.047 -31.656 1 98.5 409 SER B O 1
ATOM 7075 N N . ALA B 1 410 ? 11.438 -17.734 -30.531 1 98.12 410 ALA B N 1
ATOM 7076 C CA . ALA B 1 410 ? 10.57 -18.734 -31.141 1 98.12 410 ALA B CA 1
ATOM 7077 C C . ALA B 1 410 ? 9.109 -18.5 -30.766 1 98.12 410 ALA B C 1
ATOM 7079 O O . ALA B 1 410 ? 8.227 -18.516 -31.625 1 98.12 410 ALA B O 1
ATOM 7080 N N . ILE B 1 411 ? 8.828 -18.281 -29.5 1 98.5 411 ILE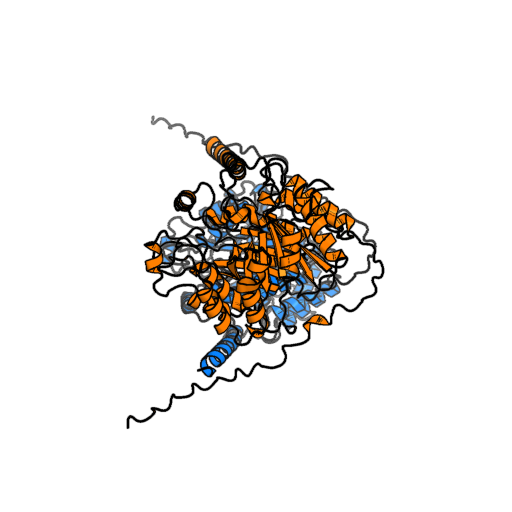 B N 1
ATOM 7081 C CA . ILE B 1 411 ? 7.469 -18.062 -29.016 1 98.5 411 ILE B CA 1
ATOM 7082 C C . ILE B 1 411 ? 6.887 -16.797 -29.641 1 98.5 411 ILE B C 1
ATOM 7084 O O . ILE B 1 411 ? 5.766 -16.812 -30.156 1 98.5 411 ILE B O 1
ATOM 7088 N N . THR B 1 412 ? 7.66 -15.711 -29.594 1 98.56 412 THR B N 1
ATOM 7089 C CA . THR B 1 412 ? 7.152 -14.422 -30.062 1 98.56 412 THR B CA 1
ATOM 7090 C C . THR B 1 412 ? 6.957 -14.438 -31.578 1 98.56 412 THR B C 1
ATOM 7092 O O . THR B 1 412 ? 6.023 -13.828 -32.094 1 98.56 412 THR B O 1
ATOM 7095 N N . ALA B 1 413 ? 7.844 -15.141 -32.281 1 98.25 413 ALA B N 1
ATOM 7096 C CA . ALA B 1 413 ? 7.648 -15.297 -33.719 1 98.25 413 ALA B CA 1
ATOM 7097 C C . ALA B 1 413 ? 6.367 -16.078 -34.031 1 98.25 413 ALA B C 1
ATOM 7099 O O . ALA B 1 413 ? 5.629 -15.727 -34.938 1 98.25 413 ALA B O 1
ATOM 7100 N N . TRP B 1 414 ? 6.172 -17.094 -33.281 1 97.38 414 TRP B N 1
ATOM 7101 C CA . TRP B 1 414 ? 4.953 -17.891 -33.438 1 97.38 414 TRP B CA 1
ATOM 7102 C C . TRP B 1 414 ? 3.715 -17.047 -33.188 1 97.38 414 TRP B C 1
ATOM 7104 O O . TRP B 1 414 ? 2.734 -17.109 -33.906 1 97.38 414 TRP B O 1
ATOM 7114 N N . MET B 1 415 ? 3.701 -16.281 -32.094 1 97.75 415 MET B N 1
ATOM 7115 C CA . MET B 1 415 ? 2.578 -15.422 -31.766 1 97.75 415 MET B CA 1
ATOM 7116 C C . MET B 1 415 ? 2.291 -14.43 -32.875 1 97.75 415 MET B C 1
ATOM 7118 O O . MET B 1 415 ? 1.14 -14.258 -33.281 1 97.75 415 MET B O 1
ATOM 7122 N N . THR B 1 416 ? 3.32 -13.805 -33.344 1 97.75 416 THR B N 1
ATOM 7123 C CA . THR B 1 416 ? 3.182 -12.852 -34.469 1 97.75 416 THR B CA 1
ATOM 7124 C C . THR B 1 416 ? 2.621 -13.539 -35.688 1 97.75 416 THR B C 1
ATOM 7126 O O . THR B 1 416 ? 1.724 -13.008 -36.344 1 97.75 416 THR B O 1
ATOM 7129 N N . GLY B 1 417 ? 3.115 -14.703 -36 1 96.38 417 GLY B N 1
ATOM 7130 C CA . GLY B 1 417 ? 2.691 -15.453 -37.188 1 96.38 417 GLY B CA 1
ATOM 7131 C C . GLY B 1 417 ? 1.257 -15.938 -37.094 1 96.38 417 GLY B C 1
ATOM 7132 O O . GLY B 1 417 ? 0.659 -16.312 -38.094 1 96.38 417 GLY B O 1
ATOM 7133 N N . HIS B 1 418 ? 0.683 -15.891 -35.906 1 94.62 418 HIS B N 1
ATOM 7134 C CA . HIS B 1 418 ? -0.672 -16.391 -35.719 1 94.62 418 HIS B CA 1
ATOM 7135 C C . HIS B 1 418 ? -1.615 -15.281 -35.281 1 94.62 418 HIS B C 1
ATOM 7137 O O . HIS B 1 418 ? -2.594 -15.539 -34.562 1 94.62 418 HIS B O 1
ATOM 7143 N N . GLY B 1 419 ? -1.269 -14.062 -35.594 1 94.69 419 GLY B N 1
ATOM 7144 C CA . GLY B 1 419 ? -2.152 -12.922 -35.375 1 94.69 419 GLY B CA 1
ATOM 7145 C C . GLY B 1 419 ? -2.225 -12.484 -33.938 1 94.69 419 GLY B C 1
ATOM 7146 O O . GLY B 1 419 ? -3.166 -11.797 -33.531 1 94.69 419 GLY B O 1
ATOM 7147 N N . ARG B 1 420 ? -1.262 -12.875 -33.094 1 96.94 420 ARG B N 1
ATOM 7148 C CA . ARG B 1 420 ? -1.246 -12.555 -31.672 1 96.94 420 ARG B CA 1
ATOM 7149 C C . ARG B 1 420 ? -0.009 -11.734 -31.312 1 96.94 420 ARG B C 1
ATOM 7151 O O . ARG B 1 420 ? 0.542 -11.883 -30.219 1 96.94 420 ARG B O 1
ATOM 7158 N N . GLY B 1 421 ? 0.425 -10.836 -32.156 1 97.31 421 GLY B N 1
ATOM 7159 C CA . GLY B 1 421 ? 1.692 -10.141 -32 1 97.31 421 GLY B CA 1
ATOM 7160 C C . GLY B 1 421 ? 1.572 -8.852 -31.203 1 97.31 421 GLY B C 1
ATOM 7161 O O . GLY B 1 421 ? 2.574 -8.188 -30.938 1 97.31 421 GLY B O 1
ATOM 7162 N N . GLN B 1 422 ? 0.342 -8.5 -30.734 1 97.19 422 GLN B N 1
ATOM 7163 C CA . GLN B 1 422 ? 0.067 -7.191 -30.156 1 97.19 422 GLN B CA 1
ATOM 7164 C C . GLN B 1 422 ? 0.91 -6.961 -28.906 1 97.19 422 GLN B C 1
ATOM 7166 O O . GLN B 1 422 ? 1.235 -5.82 -28.562 1 97.19 422 GLN B O 1
ATOM 7171 N N . TYR B 1 423 ? 1.294 -8.094 -28.234 1 98.31 423 TYR B N 1
ATOM 7172 C CA . TYR B 1 423 ? 1.948 -7.926 -26.938 1 98.31 423 TYR B CA 1
ATOM 7173 C C . TYR B 1 423 ? 3.338 -8.555 -26.953 1 98.31 423 TYR B C 1
ATOM 7175 O O . TYR B 1 423 ? 3.928 -8.773 -25.891 1 98.31 423 TYR B O 1
ATOM 7183 N N . VAL B 1 424 ? 3.922 -8.852 -28.094 1 98.44 424 VAL B N 1
ATOM 7184 C CA . VAL B 1 424 ? 5.223 -9.508 -28.188 1 98.44 424 VAL B CA 1
ATOM 7185 C C . VAL B 1 424 ? 6.312 -8.57 -27.672 1 98.44 424 VAL B C 1
ATOM 7187 O O . VAL B 1 424 ? 7.215 -9 -26.953 1 98.44 424 VAL B O 1
ATOM 7190 N N . ASP B 1 425 ? 6.254 -7.266 -28.031 1 98.38 425 ASP B N 1
ATOM 7191 C CA . ASP B 1 425 ? 7.234 -6.305 -27.531 1 98.38 425 ASP B CA 1
ATOM 7192 C C . ASP B 1 425 ? 7.141 -6.148 -26.016 1 98.38 425 ASP B C 1
ATOM 7194 O O . ASP B 1 425 ? 8.156 -6.016 -25.344 1 98.38 425 ASP B O 1
ATOM 7198 N N . ALA B 1 426 ? 5.926 -6.09 -25.562 1 98.38 426 ALA B N 1
ATOM 7199 C CA . ALA B 1 426 ? 5.695 -6.004 -24.125 1 98.38 426 ALA B CA 1
ATOM 7200 C C . ALA B 1 426 ? 6.293 -7.203 -23.391 1 98.38 426 ALA B C 1
ATOM 7202 O O . ALA B 1 426 ? 6.867 -7.059 -22.312 1 98.38 426 ALA B O 1
ATOM 7203 N N . TYR B 1 427 ? 6.125 -8.367 -23.969 1 98.69 427 TYR B N 1
ATOM 7204 C CA . TYR B 1 427 ? 6.703 -9.57 -23.375 1 98.69 427 TYR B CA 1
ATOM 7205 C C . TYR B 1 427 ? 8.227 -9.469 -23.328 1 98.69 427 TYR B C 1
ATOM 7207 O O . TYR B 1 427 ? 8.844 -9.773 -22.312 1 98.69 427 TYR B O 1
ATOM 7215 N N . TRP B 1 428 ? 8.82 -9.055 -24.406 1 98.75 428 TRP B N 1
ATOM 7216 C CA . TRP B 1 428 ? 10.266 -8.898 -24.469 1 98.75 428 TRP B CA 1
ATOM 7217 C C . TRP B 1 428 ? 10.758 -7.91 -23.422 1 98.75 428 TRP B C 1
ATOM 7219 O O . TRP B 1 428 ? 11.75 -8.156 -22.734 1 98.75 428 TRP B O 1
ATOM 7229 N N . ASP B 1 429 ? 10.062 -6.801 -23.328 1 98.19 429 ASP B N 1
ATOM 7230 C CA . ASP B 1 429 ? 10.414 -5.805 -22.312 1 98.19 429 ASP B CA 1
ATOM 7231 C C . ASP B 1 429 ? 10.336 -6.398 -20.922 1 98.19 429 ASP B C 1
ATOM 7233 O O . ASP B 1 429 ? 11.234 -6.176 -20.094 1 98.19 429 ASP B O 1
ATOM 7237 N N . SER B 1 430 ? 9.297 -7.176 -20.656 1 98.44 430 SER B N 1
ATOM 7238 C CA . SER B 1 430 ? 9.125 -7.824 -19.359 1 98.44 430 SER B CA 1
ATOM 7239 C C . SER B 1 430 ? 10.258 -8.805 -19.094 1 98.44 430 SER B C 1
ATOM 7241 O O . SER B 1 430 ? 10.836 -8.805 -18 1 98.44 430 SER B O 1
ATOM 7243 N N . LEU B 1 431 ? 10.547 -9.617 -20.078 1 98.56 431 LEU B N 1
ATOM 7244 C CA . LEU B 1 431 ? 11.578 -10.641 -19.922 1 98.56 431 LEU B CA 1
ATOM 7245 C C . LEU B 1 431 ? 12.93 -10.008 -19.641 1 98.56 431 LEU B C 1
ATOM 7247 O O . LEU B 1 431 ? 13.664 -10.477 -18.766 1 98.56 431 LEU B O 1
ATOM 7251 N N . ARG B 1 432 ? 13.258 -8.953 -20.281 1 98 432 ARG B N 1
ATOM 7252 C CA . ARG B 1 432 ? 14.539 -8.281 -20.109 1 98 432 ARG B CA 1
ATOM 7253 C C . ARG B 1 432 ? 14.625 -7.602 -18.75 1 98 432 ARG B C 1
ATOM 7255 O O . ARG B 1 432 ? 15.695 -7.539 -18.141 1 98 432 ARG B O 1
ATOM 7262 N N . GLN B 1 433 ? 13.492 -7.109 -18.266 1 96.75 433 GLN B N 1
ATOM 7263 C CA . GLN B 1 433 ? 13.469 -6.504 -16.938 1 96.75 433 GLN B CA 1
ATOM 7264 C C . GLN B 1 433 ? 13.609 -7.566 -15.844 1 96.75 433 GLN B C 1
ATOM 7266 O O . GLN B 1 433 ? 14.242 -7.324 -14.812 1 96.75 433 GLN B O 1
ATOM 7271 N N . ILE B 1 434 ? 13.031 -8.68 -16.062 1 97.94 434 ILE B N 1
ATOM 7272 C CA . ILE B 1 434 ? 13.07 -9.766 -15.078 1 97.94 434 ILE B CA 1
ATOM 7273 C C . ILE B 1 434 ? 14.469 -10.367 -15.039 1 97.94 434 ILE B C 1
ATOM 7275 O O . ILE B 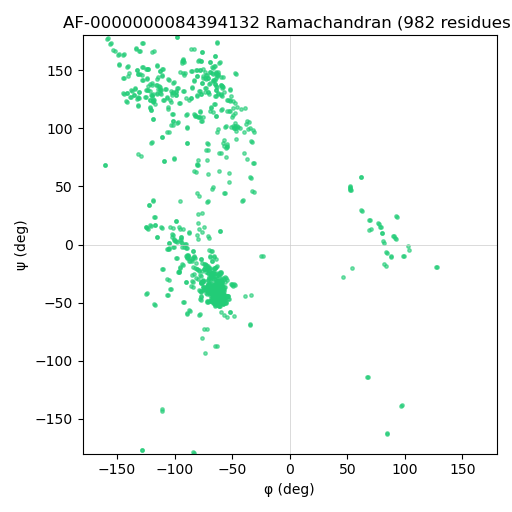1 434 ? 15.023 -10.602 -13.961 1 97.94 434 ILE B O 1
ATOM 7279 N N . ILE B 1 435 ? 14.945 -10.656 -16.25 1 97.31 435 ILE B N 1
ATOM 7280 C CA . ILE B 1 435 ? 16.281 -11.242 -16.359 1 97.31 435 ILE B CA 1
ATOM 7281 C C . ILE B 1 435 ? 17.281 -10.164 -16.75 1 97.31 435 ILE B C 1
ATOM 7283 O O . ILE B 1 435 ? 17.75 -10.133 -17.891 1 97.31 435 ILE B O 1
ATOM 7287 N N . SER B 1 436 ? 17.594 -9.328 -15.828 1 95.38 436 SER B N 1
ATOM 7288 C CA . SER B 1 436 ? 18.5 -8.211 -16.094 1 95.38 436 SER B CA 1
ATOM 7289 C C . SER B 1 436 ? 19.922 -8.531 -15.648 1 95.38 436 SER B C 1
ATOM 7291 O O . SER B 1 436 ? 20.859 -7.828 -16.016 1 95.38 436 SER B O 1
ATOM 7293 N N . HIS B 1 437 ? 20.141 -9.617 -14.891 1 93.44 437 HIS B N 1
ATOM 7294 C CA . HIS B 1 437 ? 21.422 -9.938 -14.258 1 93.44 437 HIS B CA 1
ATOM 7295 C C . HIS B 1 437 ? 22.344 -10.688 -15.219 1 93.44 437 HIS B C 1
ATOM 7297 O O . HIS B 1 437 ? 23.547 -10.812 -14.969 1 93.44 437 HIS B O 1
ATOM 7303 N N . ARG B 1 438 ? 21.828 -11.172 -16.344 1 92.94 438 ARG B N 1
ATOM 7304 C CA . ARG B 1 438 ? 22.625 -11.867 -17.359 1 92.94 438 ARG B CA 1
ATOM 7305 C C . ARG B 1 438 ? 21.984 -11.719 -18.734 1 92.94 438 ARG B C 1
ATOM 7307 O O . ARG B 1 438 ? 20.828 -11.305 -18.844 1 92.94 438 ARG B O 1
ATOM 7314 N N . GLY B 1 439 ? 22.781 -12.086 -19.734 1 94.88 439 GLY B N 1
ATOM 7315 C CA . GLY B 1 439 ? 22.219 -12.125 -21.078 1 94.88 439 GLY B CA 1
ATOM 7316 C C . GLY B 1 439 ? 21.266 -13.297 -21.281 1 94.88 439 GLY B C 1
ATOM 7317 O O . GLY B 1 439 ? 21.5 -14.391 -20.766 1 94.88 439 GLY B O 1
ATOM 7318 N N . LEU B 1 440 ? 20.234 -13.102 -22.078 1 96.25 440 LEU B N 1
ATOM 7319 C CA . LEU B 1 440 ? 19.25 -14.141 -22.328 1 96.25 440 LEU B CA 1
ATOM 7320 C C . LEU B 1 440 ? 19.844 -15.273 -23.156 1 96.25 440 LEU B C 1
ATOM 7322 O O . LEU B 1 440 ? 19.344 -16.406 -23.125 1 96.25 440 LEU B O 1
ATOM 7326 N N . GLU B 1 441 ? 20.922 -14.992 -23.859 1 95.12 441 GLU B N 1
ATOM 7327 C CA . GLU B 1 441 ? 21.562 -15.977 -24.703 1 95.12 441 GLU B CA 1
ATOM 7328 C C . GLU B 1 441 ? 22.594 -16.797 -23.922 1 95.12 441 GLU B C 1
ATOM 7330 O O . GLU B 1 441 ? 23.062 -17.828 -24.406 1 95.12 441 GLU B O 1
ATOM 7335 N N . GLU B 1 442 ? 22.859 -16.344 -22.734 1 91.19 442 GLU B N 1
ATOM 7336 C CA . GLU B 1 442 ? 23.938 -16.922 -21.953 1 91.19 442 GLU B CA 1
ATOM 7337 C C . GLU B 1 442 ? 23.547 -18.281 -21.391 1 91.19 442 GLU B C 1
ATOM 7339 O O . GLU B 1 442 ? 24.406 -19.125 -21.125 1 91.19 442 GLU B O 1
ATOM 7344 N N . SER B 1 443 ? 22.312 -18.438 -21.109 1 87.88 443 SER B N 1
ATOM 7345 C CA . SER B 1 443 ? 21.859 -19.656 -20.422 1 87.88 443 SER B CA 1
ATOM 7346 C C . SER B 1 443 ? 20.375 -19.891 -20.656 1 87.88 443 SER B C 1
ATOM 7348 O O . SER B 1 443 ? 19.75 -19.203 -21.484 1 87.88 443 SER B O 1
ATOM 7350 N N . ARG B 1 444 ? 19.953 -20.984 -20.094 1 87 444 ARG B N 1
ATOM 7351 C CA . ARG B 1 444 ? 18.531 -21.312 -20.031 1 87 444 ARG B CA 1
ATOM 7352 C C . ARG B 1 444 ? 18.062 -21.438 -18.578 1 87 444 ARG B C 1
ATOM 7354 O O . ARG B 1 444 ? 18.891 -21.375 -17.656 1 87 444 ARG B O 1
ATOM 7361 N N . GLY B 1 445 ? 16.812 -21.438 -18.406 1 87.5 445 GLY B N 1
ATOM 7362 C CA . GLY B 1 445 ? 16.297 -21.625 -17.047 1 87.5 445 GLY B CA 1
ATOM 7363 C C . GLY B 1 445 ? 15.336 -20.547 -16.625 1 87.5 445 GLY B C 1
ATOM 7364 O O . GLY B 1 445 ? 14.594 -20.703 -15.648 1 87.5 445 GLY B O 1
ATOM 7365 N N . ALA B 1 446 ? 15.43 -19.422 -17.359 1 94.06 446 ALA B N 1
ATOM 7366 C CA . ALA B 1 446 ? 14.391 -18.438 -17.109 1 94.06 446 ALA B CA 1
ATOM 7367 C C . ALA B 1 446 ? 13.031 -18.922 -17.609 1 94.06 446 ALA B C 1
ATOM 7369 O O . ALA B 1 446 ? 12.031 -18.781 -16.906 1 94.06 446 ALA B O 1
ATOM 7370 N N . HIS B 1 447 ? 13.008 -19.391 -18.812 1 96.06 447 HIS B N 1
ATOM 7371 C CA . HIS B 1 447 ? 11.82 -20.094 -19.312 1 96.06 447 HIS B CA 1
ATOM 7372 C C . HIS B 1 447 ? 11.766 -21.516 -18.797 1 96.06 447 HIS B C 1
ATOM 7374 O O . HIS B 1 447 ? 12.539 -22.375 -19.234 1 96.06 447 HIS B O 1
ATOM 7380 N N . MET B 1 448 ? 10.805 -21.719 -17.906 1 94.25 448 MET B N 1
ATOM 7381 C CA . MET B 1 448 ? 10.703 -23.062 -17.328 1 94.25 448 MET B CA 1
ATOM 7382 C C . MET B 1 448 ? 9.828 -23.969 -18.188 1 94.25 448 MET B C 1
ATOM 7384 O O . MET B 1 448 ? 10.281 -25.016 -18.641 1 94.25 448 MET B O 1
ATOM 7388 N N . TRP B 1 449 ? 8.641 -23.484 -18.375 1 95.62 449 TRP B N 1
ATOM 7389 C CA . TRP B 1 449 ? 7.645 -24.281 -19.094 1 95.62 449 TRP B CA 1
ATOM 7390 C C . TRP B 1 449 ? 6.953 -23.438 -20.156 1 95.62 449 TRP B C 1
ATOM 7392 O O . TRP B 1 449 ? 6.898 -22.203 -20.047 1 95.62 449 TRP B O 1
ATOM 7402 N N . LEU B 1 450 ? 6.57 -24.078 -21.156 1 98 450 LEU B N 1
ATOM 7403 C CA . LEU B 1 450 ? 5.547 -23.594 -22.078 1 98 450 LEU B CA 1
ATOM 7404 C C . LEU B 1 450 ? 4.348 -24.547 -22.109 1 98 450 LEU B C 1
ATOM 7406 O O . LEU B 1 450 ? 4.504 -25.75 -22.297 1 98 450 LEU B O 1
ATOM 7410 N N . SER B 1 451 ? 3.215 -24 -21.828 1 98.5 451 SER B N 1
ATOM 7411 C CA . SER B 1 451 ? 2.043 -24.875 -21.828 1 98.5 451 SER B CA 1
ATOM 7412 C C . SER B 1 451 ? 1.123 -24.562 -23 1 98.5 451 SER B C 1
ATOM 7414 O O . SER B 1 451 ? 1.115 -23.422 -23.5 1 98.5 451 SER B O 1
ATOM 7416 N N . MET B 1 452 ? 0.404 -25.547 -23.469 1 98.38 452 MET B N 1
ATOM 7417 C CA . MET B 1 452 ? -0.534 -25.469 -24.578 1 98.38 452 MET B CA 1
ATOM 7418 C C . MET B 1 452 ? -1.818 -26.219 -24.281 1 98.38 452 MET B C 1
ATOM 7420 O O . MET B 1 452 ? -1.774 -27.344 -23.75 1 98.38 452 MET B O 1
ATOM 7424 N N . MET B 1 453 ? -2.891 -25.609 -24.531 1 97.06 453 MET B N 1
ATOM 7425 C CA . MET B 1 453 ? -4.199 -26.234 -24.375 1 97.06 453 MET B CA 1
ATOM 7426 C C . MET B 1 453 ? -5.121 -25.875 -25.531 1 97.06 453 MET B C 1
ATOM 7428 O O . MET B 1 453 ? -5.242 -24.719 -25.906 1 97.06 453 MET B O 1
ATOM 7432 N N . VAL B 1 454 ? -5.676 -26.953 -26.141 1 94.88 454 VAL B N 1
ATOM 7433 C CA . VAL B 1 454 ? -6.68 -26.719 -27.188 1 94.88 454 VAL B CA 1
ATOM 7434 C C . VAL B 1 454 ? -8.07 -26.656 -26.547 1 94.88 454 VAL B C 1
ATOM 7436 O O . VAL B 1 454 ? -8.547 -27.641 -25.984 1 94.88 454 VAL B O 1
ATOM 7439 N N . LYS B 1 455 ? -8.602 -25.547 -26.594 1 90 455 LYS B N 1
ATOM 7440 C CA . LYS B 1 455 ? -9.93 -25.359 -26.016 1 90 455 LYS B CA 1
ATOM 7441 C C . LYS B 1 455 ? -10.742 -24.359 -26.828 1 90 455 LYS B C 1
ATOM 7443 O O . LYS B 1 455 ? -10.266 -23.266 -27.141 1 90 455 LYS B O 1
ATOM 7448 N N . GLY B 1 456 ? -11.961 -24.703 -27.188 1 86.19 456 GLY B N 1
ATOM 7449 C CA . GLY B 1 456 ? -12.852 -23.812 -27.922 1 86.19 456 GLY B CA 1
ATOM 7450 C C . GLY B 1 456 ? -12.312 -23.422 -29.297 1 86.19 456 GLY B C 1
ATOM 7451 O O . GLY B 1 456 ? -12.445 -22.281 -29.703 1 86.19 456 GLY B O 1
ATOM 7452 N N . GLY B 1 457 ? -11.57 -24.281 -29.844 1 87.31 457 GLY B N 1
ATOM 7453 C CA . GLY B 1 457 ? -11.039 -24.016 -31.172 1 87.31 457 GLY B CA 1
ATOM 7454 C C . GLY B 1 457 ? -9.828 -23.094 -31.156 1 87.31 457 GLY B C 1
ATOM 7455 O O . GLY B 1 457 ? -9.422 -22.578 -32.188 1 87.31 457 GLY B O 1
ATOM 7456 N N . ARG B 1 458 ? -9.352 -22.859 -30.031 1 93 458 ARG B N 1
ATOM 7457 C CA . ARG B 1 458 ? -8.172 -22 -29.891 1 93 458 ARG B CA 1
ATOM 7458 C C . ARG B 1 458 ? -7.047 -22.734 -29.172 1 93 458 ARG B C 1
ATOM 7460 O O . ARG B 1 458 ? -7.301 -23.641 -28.391 1 93 458 ARG B O 1
ATOM 7467 N N . LEU B 1 459 ? -5.824 -22.344 -29.5 1 96.25 459 LEU B N 1
ATOM 7468 C CA . LEU B 1 459 ? -4.656 -22.859 -28.797 1 96.25 459 LEU B CA 1
ATOM 7469 C C . LEU B 1 459 ? -4.199 -21.859 -27.719 1 96.25 459 LEU B C 1
ATOM 7471 O O . LEU B 1 459 ? -3.594 -20.844 -28.047 1 96.25 459 LEU B O 1
ATOM 7475 N N . GLN B 1 460 ? -4.488 -22.188 -26.516 1 97 460 GLN B N 1
ATOM 7476 C CA . GLN B 1 460 ? -4.039 -21.359 -25.406 1 97 460 GLN B CA 1
ATOM 7477 C C . GLN B 1 460 ? -2.58 -21.641 -25.047 1 97 460 GLN B C 1
ATOM 7479 O O . GLN B 1 460 ? -2.186 -22.812 -24.922 1 97 460 GLN B O 1
ATOM 7484 N N . VAL B 1 461 ? -1.823 -20.578 -25 1 98.38 461 VAL B N 1
ATOM 7485 C CA . VAL B 1 461 ? -0.392 -20.703 -24.75 1 98.38 461 VAL B CA 1
ATOM 7486 C C . VAL B 1 461 ? -0.005 -19.906 -23.5 1 98.38 461 VAL B C 1
ATOM 7488 O O . VAL B 1 461 ? -0.478 -18.781 -23.312 1 98.38 461 VAL B O 1
ATOM 7491 N N . THR B 1 462 ? 0.75 -20.484 -22.578 1 98.69 462 THR B N 1
ATOM 7492 C CA . THR B 1 462 ? 1.252 -19.781 -21.391 1 98.69 462 THR B CA 1
ATOM 7493 C C . THR B 1 462 ? 2.75 -20.016 -21.219 1 98.69 462 THR B C 1
ATOM 7495 O O . THR B 1 462 ? 3.227 -21.156 -21.359 1 98.69 462 THR B O 1
ATOM 7498 N N . THR B 1 463 ? 3.496 -18.938 -21.016 1 98.62 463 THR B N 1
ATOM 7499 C CA . THR B 1 463 ? 4.918 -19.016 -20.703 1 98.62 463 THR B CA 1
ATOM 7500 C C . THR B 1 463 ? 5.152 -18.875 -19.188 1 98.62 463 THR B C 1
ATOM 7502 O O . THR B 1 463 ? 4.539 -18.031 -18.547 1 98.62 463 THR B O 1
ATOM 7505 N N . TYR B 1 464 ? 5.926 -19.734 -18.641 1 97.88 464 TYR B N 1
ATOM 7506 C CA . TYR B 1 464 ? 6.285 -19.703 -17.234 1 97.88 464 TYR B CA 1
ATOM 7507 C C . TYR B 1 464 ? 7.727 -19.25 -17.047 1 97.88 464 TYR B C 1
ATOM 7509 O O . TYR B 1 464 ? 8.641 -19.812 -17.656 1 97.88 464 TYR B O 1
ATOM 7517 N N . ILE B 1 465 ? 7.941 -18.234 -16.234 1 98.06 465 ILE B N 1
ATOM 7518 C CA . ILE B 1 465 ? 9.227 -17.547 -16.141 1 98.06 465 ILE B CA 1
ATOM 7519 C C . ILE B 1 465 ? 9.75 -17.625 -14.703 1 98.06 465 ILE B C 1
ATOM 7521 O O . ILE B 1 465 ? 9.102 -17.156 -13.773 1 98.06 465 ILE B O 1
ATOM 7525 N N . ALA B 1 466 ? 10.852 -18.25 -14.539 1 96.06 466 ALA B N 1
ATOM 7526 C CA . ALA B 1 466 ? 11.562 -18.188 -13.266 1 96.06 466 ALA B CA 1
ATOM 7527 C C . ALA B 1 466 ? 12.469 -16.953 -13.203 1 96.06 466 ALA B C 1
ATOM 7529 O O . ALA B 1 466 ? 13.297 -16.75 -14.094 1 96.06 466 ALA B O 1
ATOM 7530 N N . PRO B 1 467 ? 12.336 -16.141 -12.195 1 96.56 467 PRO B N 1
ATOM 7531 C CA . PRO B 1 467 ? 13.102 -14.898 -12.133 1 96.56 467 PRO B CA 1
ATOM 7532 C C . PRO B 1 467 ? 14.555 -15.125 -11.727 1 96.56 467 PRO B C 1
ATOM 7534 O O . PRO B 1 467 ? 15.391 -14.219 -11.859 1 96.56 467 PRO B O 1
ATOM 7537 N N . GLU B 1 468 ? 14.906 -16.297 -11.242 1 93.88 468 GLU B N 1
ATOM 7538 C CA . GLU B 1 468 ? 16.266 -16.656 -10.852 1 93.88 468 GLU B CA 1
ATOM 7539 C C . GLU B 1 468 ? 16.766 -15.773 -9.719 1 93.88 468 GLU B C 1
ATOM 7541 O O . GLU B 1 468 ? 17.844 -15.164 -9.82 1 93.88 468 GLU B O 1
ATOM 7546 N N . GLY B 1 469 ? 16.047 -15.797 -8.633 1 93.44 469 GLY B N 1
ATOM 7547 C CA . GLY B 1 469 ? 16.359 -14.938 -7.504 1 93.44 469 GLY B CA 1
ATOM 7548 C C . GLY B 1 469 ? 17.625 -15.344 -6.777 1 93.44 469 GLY B C 1
ATOM 7549 O O . GLY B 1 469 ? 18.281 -14.516 -6.148 1 93.44 469 GLY B O 1
ATOM 7550 N N . HIS B 1 470 ? 18.047 -16.578 -6.836 1 90.38 470 HIS B N 1
ATOM 7551 C CA . HIS B 1 470 ? 19.25 -17.062 -6.148 1 90.38 470 HIS B CA 1
ATOM 7552 C C . HIS B 1 470 ? 20.438 -17.141 -7.098 1 90.38 470 HIS B C 1
ATOM 7554 O O . HIS B 1 470 ? 21.5 -17.656 -6.73 1 90.38 470 HIS B O 1
ATOM 7560 N N . HIS B 1 471 ? 20.234 -16.703 -8.375 1 89.5 471 HIS B N 1
ATOM 7561 C CA . HIS B 1 471 ? 21.328 -16.766 -9.344 1 89.5 471 HIS B CA 1
ATOM 7562 C C . HIS B 1 471 ? 22.531 -15.977 -8.852 1 89.5 471 HIS B C 1
ATOM 7564 O O . HIS B 1 471 ? 22.391 -14.836 -8.391 1 89.5 471 HIS B O 1
ATOM 7570 N N . PRO B 1 472 ? 23.719 -16.484 -8.953 1 86.19 472 PRO B N 1
ATOM 7571 C CA . PRO B 1 472 ? 24.922 -15.844 -8.406 1 86.19 472 PRO B CA 1
ATOM 7572 C C . PRO B 1 472 ? 25.172 -14.461 -9.008 1 86.19 472 PRO B C 1
ATOM 7574 O O . PRO B 1 472 ? 25.688 -13.57 -8.336 1 86.19 472 PRO B O 1
ATOM 7577 N N . LYS B 1 473 ? 24.781 -14.25 -10.242 1 89 473 LYS B N 1
ATOM 7578 C CA . LYS B 1 473 ? 25.047 -12.977 -10.914 1 89 473 LYS B CA 1
ATOM 7579 C C . LYS B 1 473 ? 24.125 -11.883 -10.383 1 89 473 LYS B C 1
ATOM 7581 O O . LYS B 1 473 ? 24.359 -10.695 -10.633 1 89 473 LYS B O 1
ATOM 7586 N N . ARG B 1 474 ? 23.047 -12.266 -9.695 1 88.19 474 ARG B N 1
ATOM 7587 C CA . ARG B 1 474 ? 22.188 -11.25 -9.086 1 88.19 474 ARG B CA 1
ATOM 7588 C C . ARG B 1 474 ? 22.828 -10.672 -7.836 1 88.19 474 ARG B C 1
ATOM 7590 O O . ARG B 1 474 ? 22.547 -9.539 -7.449 1 88.19 474 ARG B O 1
ATOM 7597 N N . GLN B 1 475 ? 23.531 -11.492 -7.059 1 74.88 475 GLN B N 1
ATOM 7598 C CA . GLN B 1 475 ? 24.172 -11.086 -5.809 1 74.88 475 GLN B CA 1
ATOM 7599 C C . GLN B 1 475 ? 25.344 -10.148 -6.066 1 74.88 475 GLN B C 1
ATOM 7601 O O . GLN B 1 475 ? 25.625 -9.25 -5.27 1 74.88 475 GLN B O 1
ATOM 7606 N N . ARG B 1 476 ? 26.109 -10.484 -7.031 1 56.66 476 ARG B N 1
ATOM 7607 C CA . ARG B 1 476 ? 27.312 -9.711 -7.32 1 56.66 476 ARG B CA 1
ATOM 7608 C C . ARG B 1 476 ? 26.953 -8.266 -7.652 1 56.66 476 ARG B C 1
ATOM 7610 O O . ARG B 1 476 ? 27.719 -7.348 -7.348 1 56.66 476 ARG B O 1
ATOM 7617 N N . GLY B 1 477 ? 25.875 -8.125 -8.188 1 46.91 477 GLY B N 1
ATOM 7618 C CA . GLY B 1 477 ? 25.516 -6.746 -8.469 1 46.91 477 GLY B CA 1
ATOM 7619 C C . GLY B 1 477 ? 25.062 -5.984 -7.242 1 46.91 477 GLY B C 1
ATOM 7620 O O . GLY B 1 477 ? 25.219 -4.766 -7.164 1 46.91 477 GLY B O 1
ATOM 7621 N N . GLY B 1 478 ? 24.438 -6.602 -6.324 1 45.34 478 GLY B N 1
ATOM 7622 C CA . GLY B 1 478 ? 24.031 -6.004 -5.062 1 45.34 478 GLY B CA 1
ATOM 7623 C C . GLY B 1 478 ? 25.188 -5.73 -4.129 1 45.34 478 GLY B C 1
ATOM 7624 O O . GLY B 1 478 ? 25.125 -4.832 -3.289 1 45.34 478 GLY B O 1
ATOM 7625 N N . GLN B 1 479 ? 26.172 -6.609 -4.012 1 42.47 479 GLN B N 1
ATOM 7626 C CA . GLN B 1 479 ? 27.375 -6.34 -3.244 1 42.47 479 GLN B CA 1
ATOM 7627 C C . GLN B 1 479 ? 28.094 -5.082 -3.746 1 42.47 479 GLN B C 1
ATOM 7629 O O . GLN B 1 479 ? 28.672 -4.332 -2.959 1 42.47 479 GLN B O 1
ATOM 7634 N N . ARG B 1 480 ? 28.109 -4.895 -4.914 1 37 480 ARG B N 1
ATOM 7635 C CA . ARG B 1 480 ? 28.703 -3.639 -5.355 1 37 480 ARG B CA 1
ATOM 7636 C C . ARG B 1 480 ? 27.875 -2.445 -4.898 1 37 480 ARG B C 1
ATOM 7638 O O . ARG B 1 480 ? 28.422 -1.369 -4.633 1 37 480 ARG B O 1
ATOM 7645 N N . ALA B 1 481 ? 26.641 -2.682 -4.887 1 37.94 481 ALA B N 1
ATOM 7646 C CA . ALA B 1 481 ? 25.844 -1.554 -4.426 1 37.94 481 ALA B CA 1
ATOM 7647 C C . ALA B 1 481 ? 26.016 -1.338 -2.924 1 37.94 481 ALA B C 1
ATOM 7649 O O . ALA B 1 481 ? 26.078 -0.199 -2.459 1 37.94 481 ALA B O 1
ATOM 7650 N N . ARG B 1 482 ? 26.156 -2.373 -2.18 1 39.69 482 ARG B N 1
ATOM 7651 C CA . ARG B 1 482 ? 26.453 -2.246 -0.755 1 39.69 482 ARG B CA 1
ATOM 7652 C C . ARG B 1 482 ? 27.891 -1.796 -0.529 1 39.69 482 ARG B C 1
ATOM 7654 O O . ARG B 1 482 ? 28.172 -1.078 0.43 1 39.69 482 ARG B O 1
ATOM 7661 N N . SER B 1 483 ? 28.766 -2.322 -1.26 1 36.12 483 SER B N 1
ATOM 7662 C CA . SER B 1 483 ? 30.141 -1.852 -1.159 1 36.12 483 SER B CA 1
ATOM 7663 C C . SER B 1 483 ? 30.25 -0.381 -1.549 1 36.12 483 SER B C 1
ATOM 7665 O O . SER B 1 483 ? 31.078 0.353 -0.995 1 36.12 483 SER B O 1
ATOM 7667 N N . GLY B 1 484 ? 29.484 -0.082 -2.459 1 31.86 484 GLY B N 1
ATOM 7668 C CA . GLY B 1 484 ? 29.469 1.346 -2.732 1 31.86 484 GLY B CA 1
ATOM 7669 C C . GLY B 1 484 ? 28.859 2.16 -1.61 1 31.86 484 GLY B C 1
ATOM 7670 O O . GLY B 1 484 ? 29.312 3.264 -1.311 1 31.86 484 GLY B O 1
ATOM 7671 N N . ILE B 1 485 ? 27.812 1.57 -1.081 1 33.53 485 ILE B N 1
ATOM 7672 C CA . ILE B 1 485 ? 27.281 2.258 0.091 1 33.53 485 ILE B CA 1
ATOM 7673 C C . ILE B 1 485 ? 28.234 2.092 1.268 1 33.53 485 ILE B C 1
ATOM 7675 O O . ILE B 1 485 ? 28.484 3.043 2.012 1 33.53 485 ILE B O 1
ATOM 7679 N N . ALA B 1 486 ? 28.828 0.902 1.413 1 34.16 486 ALA B N 1
ATOM 7680 C CA . ALA B 1 486 ? 29.844 0.756 2.445 1 34.16 486 ALA B CA 1
ATOM 7681 C C . ALA B 1 486 ? 31.062 1.634 2.146 1 34.16 486 ALA B C 1
ATOM 7683 O O . ALA B 1 486 ? 31.641 2.227 3.055 1 34.16 486 ALA B O 1
ATOM 7684 N N . GLU B 1 487 ? 31.422 1.602 0.977 1 33.75 487 GLU B N 1
ATOM 7685 C CA . GLU B 1 487 ? 32.531 2.492 0.617 1 33.75 487 GLU B CA 1
ATOM 7686 C C . GLU B 1 487 ? 32.125 3.955 0.831 1 33.75 487 GLU B C 1
ATOM 7688 O O . GLU B 1 487 ? 32.969 4.77 1.231 1 33.75 487 GLU B O 1
ATOM 7693 N N . LEU B 1 488 ? 30.859 4.215 0.641 1 31.17 488 LEU B N 1
ATOM 7694 C CA . LEU B 1 488 ? 30.453 5.59 0.92 1 31.17 488 LEU B CA 1
ATOM 7695 C C . LEU B 1 488 ? 30.328 5.828 2.422 1 31.17 488 LEU B C 1
ATOM 7697 O O . LEU B 1 488 ? 30.609 6.93 2.902 1 31.17 488 LEU B O 1
ATOM 7701 N N . VAL B 1 489 ? 29.906 4.719 3.109 1 32.78 489 VAL B N 1
ATOM 7702 C CA . VAL B 1 489 ? 29.906 4.906 4.559 1 32.78 489 VAL B CA 1
ATOM 7703 C C . VAL B 1 489 ? 31.328 4.812 5.102 1 32.78 489 VAL B C 1
ATOM 7705 O O . VAL B 1 489 ? 31.688 5.539 6.027 1 32.78 489 VAL B O 1
ATOM 7708 N N . THR B 1 490 ? 32.125 3.863 4.578 1 29.91 490 THR B N 1
ATOM 7709 C CA . THR B 1 490 ? 33.469 3.73 5.098 1 29.91 490 THR B CA 1
ATOM 7710 C C . THR B 1 490 ? 34.375 4.867 4.602 1 29.91 490 THR B C 1
ATOM 7712 O O . THR B 1 490 ? 35.438 5.133 5.172 1 29.91 490 THR B O 1
ATOM 7715 N N . ARG B 1 491 ? 34.156 5.23 3.439 1 31.39 491 ARG B N 1
ATOM 7716 C CA . ARG B 1 491 ? 35.031 6.344 3.1 1 31.39 491 ARG B CA 1
ATOM 7717 C C . ARG B 1 491 ? 34.75 7.555 3.98 1 31.39 491 ARG B C 1
ATOM 7719 O O . ARG B 1 491 ? 35.5 8.539 3.949 1 31.39 491 ARG B O 1
ATOM 7726 N N . LYS B 1 492 ? 33.375 7.602 4.379 1 29.89 492 LYS B N 1
ATOM 7727 C CA . LYS B 1 492 ? 33.219 8.812 5.188 1 29.89 492 LYS B CA 1
ATOM 7728 C C . LYS B 1 492 ? 33.719 8.578 6.617 1 29.89 492 LYS B C 1
ATOM 7730 O O . LYS B 1 492 ? 33.531 9.43 7.484 1 29.89 492 LYS B O 1
ATOM 7735 N N . SER B 1 493 ? 34.281 7.363 6.793 1 23.81 493 SER B N 1
ATOM 7736 C CA . SER B 1 493 ? 35.062 7.5 8.016 1 23.81 493 SER B CA 1
ATOM 7737 C C . SER B 1 493 ? 36.438 8.117 7.727 1 23.81 493 SER B C 1
ATOM 7739 O O . SER B 1 493 ? 37.062 7.805 6.715 1 23.81 493 SER B O 1
#

Solvent-accessible surface area (backbone atoms only — not comparable to full-atom values): 53795 Å² total; per-residue (Å²): 135,82,80,80,77,81,79,82,77,77,80,79,78,75,74,76,86,65,73,88,71,69,72,74,71,70,64,72,76,60,82,69,77,75,69,82,64,75,79,64,66,74,76,71,65,82,74,57,65,45,60,50,64,50,62,48,54,76,86,69,52,75,29,30,46,50,44,39,69,54,49,44,54,38,50,44,41,44,33,54,50,39,63,48,52,70,69,35,40,53,38,51,50,41,36,40,58,63,63,47,30,72,18,52,48,60,32,74,89,36,74,58,25,50,49,41,57,69,66,58,61,46,32,89,63,31,78,59,46,23,34,47,27,40,29,47,30,56,39,51,77,87,48,64,40,41,52,33,35,40,30,39,41,30,55,97,41,50,66,32,88,87,24,40,65,32,52,58,46,50,52,50,51,55,60,70,40,37,88,76,28,80,62,52,28,63,63,59,58,53,50,49,54,58,61,34,35,60,89,65,44,66,60,57,70,76,48,88,58,63,96,63,63,51,36,48,33,39,32,39,39,52,60,67,91,41,66,49,52,28,40,31,39,34,60,52,53,85,94,57,70,74,77,65,56,69,65,58,54,51,51,47,49,47,68,71,47,70,82,32,58,17,39,58,48,51,50,48,35,47,72,54,48,33,50,76,72,71,42,57,55,38,73,63,38,39,38,34,42,37,27,52,65,72,74,15,51,30,30,46,26,24,37,23,75,64,53,14,52,49,53,49,54,32,61,71,15,60,74,64,76,42,90,68,60,66,70,56,52,49,49,52,49,51,51,52,35,44,31,39,69,51,63,92,79,59,61,52,78,44,59,64,68,72,35,82,80,66,50,42,80,81,65,63,42,82,50,68,66,78,47,63,28,30,37,34,33,39,36,37,24,46,77,55,77,79,44,62,54,60,46,37,40,34,44,33,39,43,45,32,18,83,18,34,40,55,29,50,50,32,51,42,50,51,30,41,74,67,62,34,42,91,48,39,65,37,48,50,53,34,50,47,63,45,46,64,62,56,62,47,70,75,42,57,44,40,42,39,36,40,34,43,29,75,54,94,91,36,78,46,42,34,42,29,36,25,59,51,71,50,37,68,57,52,51,58,56,49,47,50,52,46,44,48,47,42,45,54,54,53,62,69,95,136,82,76,79,77,78,77,79,76,77,80,78,79,76,74,76,87,63,73,89,68,72,72,77,72,69,64,72,77,59,82,69,77,74,69,80,64,76,80,63,65,75,75,69,66,83,75,59,65,44,62,50,64,50,61,48,55,76,86,68,53,76,29,32,44,50,44,40,68,55,50,44,53,37,51,44,42,44,34,53,51,39,63,49,51,70,69,34,42,52,38,51,50,40,35,40,59,64,64,46,31,71,18,50,46,62,30,74,89,35,73,60,25,50,49,40,56,69,65,57,60,46,32,88,63,32,79,59,46,23,34,45,27,40,29,48,30,56,40,51,77,87,50,65,40,41,53,33,35,39,30,40,40,32,55,96,41,50,66,32,88,86,24,41,64,32,50,58,45,52,52,52,50,55,61,69,41,38,88,76,29,80,64,53,30,61,64,58,59,54,50,50,54,58,60,34,35,60,88,66,44,66,58,58,70,75,48,90,58,64,94,63,64,53,37,46,33,38,32,40,39,54,59,68,91,42,66,49,52,28,40,32,40,36,63,51,51,86,94,57,71,73,76,66,55,68,65,59,54,52,52,47,49,47,68,71,46,70,82,33,58,18,39,58,49,52,50,48,35,47,71,55,47,34,50,75,71,71,42,59,57,38,72,63,38,41,36,34,44,38,26,52,64,70,76,14,50,31,29,45,26,23,37,23,74,66,54,14,53,50,53,49,52,33,61,70,14,60,72,65,75,42,90,68,61,65,68,57,53,49,50,54,49,51,51,52,34,43,33,39,68,50,62,92,79,59,62,51,78,43,58,64,68,71,35,83,80,67,44,47,76,77,69,64,42,76,49,66,70,77,46,65,27,31,35,34,32,39,36,36,22,46,77,54,76,79,45,61,54,60,47,36,41,34,43,33,40,44,43,33,19,83,19,36,42,55,29,51,50,33,52,42,50,52,30,42,75,68,60,33,42,91,49,40,65,37,49,53,54,33,50,46,64,44,47,64,63,54,62,46,72,75,44,57,45,39,42,39,36,39,34,43,29,76,54,93,91,37,78,47,42,32,42,29,35,26,59,51,71,49,36,68,56,52,52,59,58,49,49,50,52,46,45,48,48,41,45,53,53,52,61,70,94

Sequence (986 aa):
MMEATSTDQFPLWDSPFRGKTKSWMYKGAGATESKSKSTSKPEHDGTLVFPSVSKWLPPRDEHSDYWWNMAGPHFATLFRNAGYSLEEQYEALLFVYHQVIPRLGAAPGSSDSAAAAAAGGDSGLSLDNTHIEYSWRWNEADTKPEIRMVMEPFSRFAGTYLDPLNLRPATEMLYSMTPQVPSLDMSLFNHFVAKFYDAAHHKYLETNERPVMTNVCLGFEFLGHDILPKAYFFPRKLGHVGITPMAVWEDAIATAVPGSPSMATVFSFVKDDAPKLGLTLTPLWLGIDNVRPADARLKLYCVESRTSFESVRTALTMGGRIAVEEGMLDGVWDLMRAVCALPADFPRDRDLPRAPAYNAATDGVDTAGLWGTFVYYFDIGLGRNEGVPDIKFYIPVCHYGADDEAIASAITAWMTGHGRGQYVDAYWDSLRQIISHRGLEESRGAHMWLSMMVKGGRLQVTTYIAPEGHHPKRQRGGQRARSGIAELVTRKSMMEATSTDQFPLWDSPFRGKTKSWMYKGAGATESKSKSTSKPEHDGTLVFPSVSKWLPPRDEHSDYWWNMAGPHFATLFRNAGYSLEEQYEALLFVYHQVIPRLGAAPGSSDSAAAAAAGGDSGLSLDNTHIEYSWRWNEADTKPEIRMVMEPFSRFAGTYLDPLNLRPATEMLYSMTPQVPSLDMSLFNHFVAKFYDAAHHKYLETNERPVMTNVCLGFEFLGHDILPKAYFFPRKLGHVGITPMAVWEDAIATAVPGSPSMATVFSFVKDDAPKLGLTLTPLWLGIDNVRPADARLKLYCVESRTSFESVRTALTMGGRIAVEEGMLDGVWDLMRAVCALPADFPRDRDLPRAPAYNAATDGVDTAGLWGTFVYYFDIGLGRNEGVPDIKFYIPVCHYGADDEAIASAITAWMTGHGRGQYVDAYWDSLRQIISHRGLEESRGAHMWLSMMVKGGRLQVTTYIAPEGHHPKRQRGGQRARSGIAELVTRKS

Foldseek 3Di:
DPDDPDPPPPDPPPPPPPDDPDDPPPPPPPPPPPPPPPPPPPPPPPDQLLCVLVVPDDDDDPQLNLQCVQVSSLLSLVCVLLPFDSVLSSLVSVCCSPQPSQFFFGFAPDPRVVVCVVVVQQAPQFLLSGFKWKKWWFDDLPHTTWIKMKGQGADPCDCHQVHNLRCVSVVVSLVVCCVVAVQFACVLVVLCCPLQEDPPSNVSSVDPADPHSGAKMKMWTRDRSHIWIKMKGFGDYPPDHDADDPVSVCVSVCVLAPPQLLSVVVSCLQPPVQVVVVWNWGFGMWMWTRGDQQPMWIKGKTWTLAAALVSVVCQQCSNPVRDDDVVVSVLVVLLVCQLLVHDPPPDRRDGADWAPPPPCVVSVRPCPDRLQIKMKIFTRGHPPPPSHTFIKIKGFSLTRGQWQVSNLVSVLVSCVVNSRNPSSVSVVVSLCSLAVLDDRNPHGTQFGIWMWTCDPNDIIIMTMGDSSSNPPSVVVVVVVVVVVVVCVVVVVD/DPDPPDPPDPPPPPPPPPDDPDDPPPDPPPPPPPPVPPVPPPPPPPDQLLCVLVVPDDDDDPQLNLQCVQVSSLLSLVCVLLPFDSVLSSLVSVCCSPQPSQFFFGFAPDPRVVVVVVVVQAAPQFLLSGFKWKKWWFDDLPHTTWIKMKGQGADPCDCHQVHNLRCVSVVVSLVVCCVVAVQFACVLVVLCCPLQEDPPSNVSSVDPADPHSHAKMKMWTRDRSHIWIKMKGFGDYPPDHDADDPVSVLVSVCVLDPPQLLSVVVSCLQPPVLVVVVWNWGFGMWMWTRGDQQPMWIKGKTWTLAAALVSVVCVQCSNPVRDDDVVQSVLVVLLVCQLLVHDPPPDRRDGADWAPPPPCPPVVRPCPDRQQIKMKIFTRGHPPPPSHTFIKIKGFSLTRGQWQVSNLVSVLVSCVVNSRNPSSVSVVVSLCSLAVLDDRNPHGTQFGIWMWTCDPNDIIIMTMGDSSSNPPSVVVVVVVVVVVVVCVVVVVD

Organism: Colletotrichum higginsianum (strain IMI 349063) (NCBI:txid759273)

pLDDT: mean 81.36, std 24.34, range [19.3, 98.75]

Secondary structure (DSSP, 8-state):
------------------GGGSGGGSTT-----------------S--HHHHHHTTPPP--HHHHHHHHHHHHHHHHHHHHTT--HHHHHHHHHHIIIIIGGGS-PPTTSHHHHHHHHTT---TT-TT--SEEEEEE---TTS--EEEEEE----TTBTSTTBTTS-HHHHHHHHHHTTT-TT---HHHHHHHHHHS-S-GGGGGS----S----EEEEEEEETTEEEEEEEE----TT--SSPPHHHHHHHHHHHSTT-HHHHHHHHIIIIIHHHTT---EEEEEEEESS-GGG--EEEEEEES--SHHHHHHHHTTTTTS---HHHHHHHHHHHHHHTT--TT--TTSPPPPPTT--HHHH----STGGGSEEEEEE--TT-TTSS--EEEEE-HHHHSS-HHHHHHHHHHHHHHTT-GGGHHHHHHHHHHHS-SS-TTT---SEEEEEEEEETTEEEEEEEE---TT-HHHHHHHHHHHHHHHHHHHTT-/----------------TTSTTSGGGGGG-----------------S--HHHHHHTTPPP--HHHHHHHHHHHHHHHHHHHHTT--HHHHHHHHHHIIIIIGGGS-PPTTSHHHHHHHHTT---TT-TT--SEEEEEE---TTS--EEEEEE----TTBTSTTBTTS-HHHHHHHHHHTTT-TT---HHHHHHHHHHS-S-GGGGGS----S----EEEEEEEETTEEEEEEEE----TT--SSPPHHHHHHHHHHHSTT-HHHHHHHHIIIIIHHHTT---EEEEEEEESS-GGG--EEEEEEES--SHHHHHHHHHTTTTS---HHHHHHHHHHHHHHTT--TT--TTSPPPP-TT--TTTS----HHHHTSEEEEEE--TT-TTSS--EEEEE-HHHHSS-HHHHHHHHHHHHHHTT-GGGHHHHHHHHHHHS-SS-TTT---SEEEEEEEEETTEEEEEEEE---TT-HHHHHHHHHHHHHHHHHHHTT-

Radius of gyration: 34.62 Å; Cα contacts (8 Å, |Δi|>4): 1654; chains: 2; bounding box: 80×110×79 Å